Protein AF-0000000070120486 (afdb_homodimer)

Organism: Pyricularia oryzae (strain 70-15 / ATCC MYA-4617 / FGSC 8958) (NCBI:txid242507)

Nearest PDB structures (foldseek):
  3ogl-assembly1_B  TM=4.527E-01  e=4.508E-07  Arabidopsis thaliana
  4i6j-assembly1_B  TM=4.337E-01  e=2.918E-04  Homo sapiens
  3ogl-assembly1_B  TM=4.692E-01  e=2.484E-07  Arabidopsis thaliana

Solvent-accessible surface area (backbone atoms only — not comparable to full-atom values): 47183 Å² total; per-residue (Å²): 125,86,50,80,81,71,50,56,54,69,54,51,43,55,53,43,62,71,27,33,60,66,50,35,52,49,52,39,72,72,32,70,66,52,28,63,57,37,37,60,66,46,39,49,69,57,36,24,50,44,42,26,25,75,35,67,70,25,44,48,51,47,33,55,41,22,68,32,89,66,56,13,61,39,29,31,34,42,30,40,32,50,53,38,65,72,70,74,51,57,69,72,31,89,40,68,68,17,20,33,44,42,34,48,50,36,26,40,32,52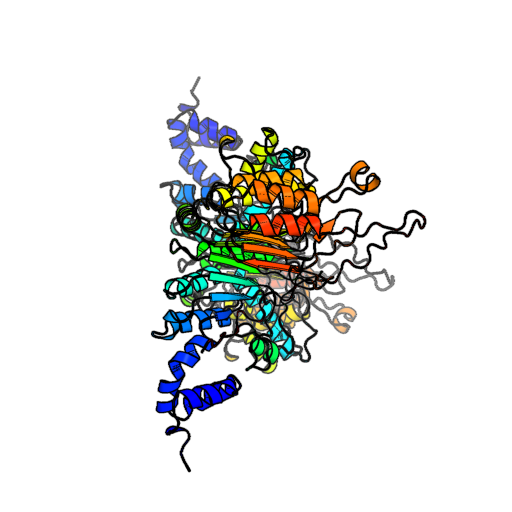,30,35,47,38,47,20,50,51,41,54,48,50,31,57,21,51,72,38,25,82,47,46,43,34,43,33,37,30,37,73,62,45,63,49,40,68,42,58,83,12,59,46,59,32,47,58,46,66,58,46,20,67,61,18,67,45,75,65,38,37,63,72,50,99,78,29,55,72,50,52,45,45,56,16,41,52,47,32,30,50,57,69,39,51,42,68,74,33,41,20,42,36,41,53,66,75,57,58,86,50,30,32,34,33,26,32,34,48,76,53,80,90,59,31,67,61,40,48,46,17,34,38,41,15,35,36,41,32,43,34,30,26,45,30,68,57,44,35,74,69,58,92,56,48,50,57,86,36,68,68,25,37,58,51,47,50,64,31,32,48,49,44,47,48,36,41,24,51,47,24,28,33,44,31,45,27,47,59,34,59,39,62,64,52,51,39,27,50,50,50,36,57,23,37,64,66,88,76,42,87,62,33,47,67,36,61,29,32,27,45,33,41,26,41,42,63,40,40,64,68,54,53,51,43,36,53,48,66,32,28,90,49,26,28,30,38,31,45,30,51,24,32,38,53,64,53,71,65,43,60,74,67,64,58,58,60,66,20,54,46,31,42,50,47,29,68,55,35,80,53,32,28,33,43,35,41,27,49,40,27,35,60,100,28,82,48,37,40,37,44,35,91,85,67,50,70,69,37,66,52,41,76,48,78,48,88,53,38,40,61,49,28,40,52,42,18,69,49,40,45,72,51,72,76,70,86,78,70,81,69,75,79,71,74,65,81,68,66,77,71,68,68,67,82,56,74,50,60,64,80,41,78,79,72,75,124,125,86,49,78,82,72,50,56,53,69,53,52,44,55,54,44,61,71,27,32,59,66,52,34,53,50,51,39,70,72,34,69,66,52,28,62,57,37,36,59,64,46,39,48,70,56,36,24,50,44,42,26,25,75,36,68,71,25,42,47,50,47,34,53,40,23,68,32,88,66,55,12,61,38,29,29,35,42,30,40,29,51,52,37,64,72,68,75,52,58,69,71,31,88,40,68,67,17,20,33,46,43,36,48,50,36,25,40,32,51,30,36,47,38,47,21,52,50,38,54,49,50,30,58,21,51,73,37,24,81,46,46,44,33,42,34,38,28,38,70,62,44,61,53,42,67,43,59,80,14,58,46,58,31,46,58,46,67,58,47,20,68,60,17,68,46,75,64,39,38,64,76,49,97,79,28,52,74,50,53,46,46,57,16,40,51,47,33,29,48,57,70,39,51,42,68,74,32,42,20,44,36,41,54,65,74,53,55,88,51,29,33,36,34,27,32,33,47,77,53,80,89,59,31,68,61,39,47,48,17,34,38,42,15,35,36,43,31,45,34,29,28,46,30,69,56,44,36,74,67,58,90,55,48,50,57,84,37,68,70,24,37,58,51,46,49,63,32,31,48,50,45,47,48,36,39,25,50,48,23,28,34,43,33,45,28,46,57,33,59,39,61,65,51,52,39,27,49,50,50,36,56,21,36,65,64,86,76,42,86,60,34,46,66,35,63,28,31,28,45,34,41,26,42,43,65,41,41,63,68,54,53,50,43,35,54,49,65,31,28,91,49,27,27,29,37,33,44,30,52,25,32,36,54,62,52,71,64,42,58,74,67,62,60,58,60,64,20,53,46,30,40,51,47,30,67,55,35,79,54,32,30,33,42,36,42,27,49,41,29,32,56,100,30,82,45,38,44,37,45,35,86,87,68,52,74,66,39,65,51,42,76,48,77,48,87,54,38,41,61,49,28,41,51,42,18,69,49,41,44,72,52,74,78,69,85,80,72,81,69,75,79,72,74,65,82,65,68,76,69,67,68,68,82,57,72,54,56,66,81,44,76,79,72,75,123

pLDDT: mean 82.17, std 19.28, range [18.78, 98.88]

InterPro domains:
  IPR001810 F-box domain [PF00646] (4-37)
  IPR001810 F-box domain [PS50181] (1-50)
  IPR036047 F-box-like domain superfamily [SSF81383] (4-59)

Radius of gyration: 32.76 Å; Cα contacts (8 Å, |Δi|>4): 1866; chains: 2; bounding box: 106×97×81 Å

Structure (mmCIF, N/CA/C/O backbone):
data_AF-0000000070120486-model_v1
#
loop_
_entity.id
_entity.type
_entity.pdbx_description
1 polymer 'F-box domain-containing protein'
#
loop_
_atom_site.group_PDB
_atom_site.id
_atom_site.type_symbol
_atom_site.label_atom_id
_atom_site.label_alt_id
_atom_site.label_comp_id
_atom_site.label_asym_id
_atom_site.label_entity_id
_atom_site.label_seq_id
_atom_site.pdbx_PDB_ins_code
_atom_site.Cartn_x
_atom_site.Cartn_y
_atom_site.Cartn_z
_atom_site.occupancy
_atom_site.B_iso_or_equiv
_atom_site.auth_seq_id
_atom_site.auth_comp_id
_atom_site.auth_asym_id
_atom_site.auth_atom_id
_atom_site.pdbx_PDB_model_num
ATOM 1 N N . MET A 1 1 ? -54.094 -28.672 0.858 1 37.44 1 MET A N 1
ATOM 2 C CA . MET A 1 1 ? -52.906 -28.328 0.06 1 37.44 1 MET A CA 1
ATOM 3 C C . MET A 1 1 ? -51.625 -28.484 0.879 1 37.44 1 MET A C 1
ATOM 5 O O . MET A 1 1 ? -51.562 -28 2.01 1 37.44 1 MET A O 1
ATOM 9 N N . PRO A 1 2 ? -50.812 -29.438 0.559 1 46.94 2 PRO A N 1
ATOM 10 C CA . PRO A 1 2 ? -49.625 -29.594 1.409 1 46.94 2 PRO A CA 1
ATOM 11 C C . PRO A 1 2 ? -48.875 -28.281 1.58 1 46.94 2 PRO A C 1
ATOM 13 O O . PRO A 1 2 ? -48.781 -27.484 0.651 1 46.94 2 PRO A O 1
ATOM 16 N N . LYS A 1 3 ? -48.812 -27.859 2.756 1 56.09 3 LYS A N 1
ATOM 17 C CA . LYS A 1 3 ? -48 -26.672 3.074 1 56.09 3 LYS A CA 1
ATOM 18 C C . LYS A 1 3 ? -46.531 -26.906 2.754 1 56.09 3 LYS A C 1
ATOM 20 O O . LYS A 1 3 ? -46.062 -28.031 2.797 1 56.09 3 LYS A O 1
ATOM 25 N N . LEU A 1 4 ? -45.969 -25.953 2.135 1 61.72 4 LEU A N 1
ATOM 26 C CA . LEU A 1 4 ? -44.562 -26 1.794 1 61.72 4 LEU A CA 1
ATOM 27 C C . LEU A 1 4 ? -43.75 -26.609 2.924 1 61.72 4 LEU A C 1
ATOM 29 O O . LEU A 1 4 ? -42.75 -27.328 2.676 1 61.72 4 LEU A O 1
ATOM 33 N N . SER A 1 5 ? -44.25 -26.484 4.098 1 59.69 5 SER A N 1
ATOM 34 C CA . SER A 1 5 ? -43.562 -26.969 5.297 1 59.69 5 SER A CA 1
ATOM 35 C C . SER A 1 5 ? -43.594 -28.484 5.391 1 59.69 5 SER A C 1
ATOM 37 O O . SER A 1 5 ? -42.75 -29.094 6.066 1 59.69 5 SER A O 1
ATOM 39 N N . ASP A 1 6 ? -44.469 -29 4.664 1 60.34 6 ASP A N 1
ATOM 40 C CA . ASP A 1 6 ? -44.625 -30.453 4.773 1 60.34 6 ASP A CA 1
ATOM 41 C C . ASP A 1 6 ? -43.938 -31.172 3.635 1 60.34 6 ASP A C 1
ATOM 43 O O . ASP A 1 6 ? -44 -32.406 3.535 1 60.34 6 ASP A O 1
ATOM 47 N N . MET A 1 7 ? -43.344 -30.453 2.811 1 60.62 7 MET A N 1
ATOM 48 C CA . MET A 1 7 ? -42.719 -31.047 1.638 1 60.62 7 MET A CA 1
ATOM 49 C C . MET A 1 7 ? -41.375 -31.641 2 1 60.62 7 MET A C 1
ATOM 51 O O . MET A 1 7 ? -40.688 -31.156 2.9 1 60.62 7 MET A O 1
ATOM 55 N N . PRO A 1 8 ? -41.062 -32.812 1.312 1 62.22 8 PRO A N 1
ATOM 56 C CA . PRO A 1 8 ? -39.719 -33.406 1.514 1 62.22 8 PRO A CA 1
ATOM 57 C C . PRO A 1 8 ? -38.594 -32.406 1.247 1 62.22 8 PRO A C 1
ATOM 59 O O . PRO A 1 8 ? -38.719 -31.531 0.402 1 62.22 8 PRO A O 1
ATOM 62 N N . ILE A 1 9 ? -37.531 -32.531 2.068 1 62.56 9 ILE A N 1
ATOM 63 C CA . ILE A 1 9 ? -36.344 -31.672 2.033 1 62.56 9 ILE A CA 1
ATOM 64 C C . ILE A 1 9 ? -35.812 -31.578 0.604 1 62.56 9 ILE A C 1
ATOM 66 O O . ILE A 1 9 ? -35.375 -30.516 0.173 1 62.56 9 ILE A O 1
ATOM 70 N N . GLU A 1 10 ? -35.969 -32.719 -0.053 1 60.75 10 GLU A N 1
ATOM 71 C CA . GLU A 1 10 ? -35.469 -32.75 -1.425 1 60.75 10 GLU A CA 1
ATOM 72 C C . GLU A 1 10 ? -36.219 -31.781 -2.32 1 60.75 10 GLU A C 1
ATOM 74 O O . GLU A 1 10 ? -35.625 -31.125 -3.182 1 60.75 10 GLU A O 1
ATOM 79 N N . ILE A 1 11 ? -37.406 -31.734 -2.148 1 60.31 11 ILE A N 1
ATOM 80 C CA . ILE A 1 11 ? -38.25 -30.844 -2.943 1 60.31 11 ILE A CA 1
ATOM 81 C C . ILE A 1 11 ? -38.031 -29.391 -2.514 1 60.31 11 ILE A C 1
ATOM 83 O O . ILE A 1 11 ? -37.938 -28.5 -3.354 1 60.31 11 ILE A O 1
ATOM 87 N N . LEU A 1 12 ? -37.906 -29.234 -1.288 1 60.84 12 LEU A N 1
ATOM 88 C CA . LEU A 1 12 ? -37.594 -27.906 -0.789 1 60.84 12 LEU A CA 1
ATOM 89 C C . LEU A 1 12 ? -36.281 -27.375 -1.346 1 60.84 12 LEU A C 1
ATOM 91 O O . LEU A 1 12 ? -36.188 -26.203 -1.713 1 60.84 12 LEU A O 1
ATOM 95 N N . CYS A 1 13 ? -35.406 -28.312 -1.391 1 61.44 13 CYS A N 1
ATOM 96 C CA . CYS A 1 13 ? -34.125 -27.969 -1.966 1 61.44 13 CYS A CA 1
ATOM 97 C C . CYS A 1 13 ? -34.25 -27.625 -3.441 1 61.44 13 CYS A C 1
ATOM 99 O O . CYS A 1 13 ? -33.625 -26.688 -3.92 1 61.44 13 CYS A O 1
ATOM 101 N N . GLN A 1 14 ? -35.094 -28.328 -4.055 1 60.78 14 GLN A N 1
ATOM 102 C CA . GLN A 1 14 ? -35.344 -28.062 -5.469 1 60.78 14 GLN A CA 1
ATOM 103 C C . GLN A 1 14 ? -36 -26.703 -5.672 1 60.78 14 GLN A C 1
ATOM 105 O O . GLN A 1 14 ? -35.656 -25.969 -6.605 1 60.78 14 GLN A O 1
ATOM 110 N N . ILE A 1 15 ? -36.875 -26.391 -4.879 1 59.66 15 ILE A N 1
ATOM 111 C CA . ILE A 1 15 ? -37.531 -25.109 -4.934 1 59.66 15 ILE A CA 1
ATOM 112 C C . ILE A 1 15 ? -36.531 -23.984 -4.609 1 59.66 15 ILE A C 1
ATOM 114 O O . ILE A 1 15 ? -36.531 -22.953 -5.277 1 59.66 15 ILE A O 1
ATOM 118 N N . SER A 1 16 ? -35.719 -24.281 -3.711 1 61.97 16 SER A N 1
ATOM 119 C CA . SER A 1 16 ? -34.781 -23.281 -3.256 1 61.97 16 SER A CA 1
ATOM 120 C C . SER A 1 16 ? -33.75 -22.953 -4.336 1 61.97 16 SER A C 1
ATOM 122 O O . SER A 1 16 ? -33.281 -21.828 -4.426 1 61.97 16 SER A O 1
ATOM 124 N N . ARG A 1 17 ? -33.562 -23.922 -5.168 1 61.75 17 ARG A N 1
ATOM 125 C CA . ARG A 1 17 ? -32.562 -23.75 -6.234 1 61.75 17 ARG A CA 1
ATOM 126 C C . ARG A 1 17 ? -33.062 -22.75 -7.27 1 61.75 17 ARG A C 1
ATOM 128 O O . ARG A 1 17 ? -32.25 -22.125 -7.969 1 61.75 17 ARG A O 1
ATOM 135 N N . GLN A 1 18 ? -34.344 -22.594 -7.203 1 58.94 18 GLN A N 1
ATOM 136 C CA . GLN A 1 18 ? -34.906 -21.703 -8.203 1 58.94 18 GLN A CA 1
ATOM 137 C C . GLN A 1 18 ? -35.062 -20.281 -7.652 1 58.94 18 GLN A C 1
ATOM 139 O O . GLN A 1 18 ? -35.438 -19.359 -8.383 1 58.94 18 GLN A O 1
ATOM 144 N N . LEU A 1 19 ? -34.75 -20.203 -6.441 1 59.53 19 LEU A N 1
ATOM 145 C CA . LEU A 1 19 ? -34.938 -18.906 -5.805 1 59.53 19 LEU A CA 1
ATOM 146 C C . LEU A 1 19 ? -33.656 -18.078 -5.871 1 59.53 19 LEU A C 1
ATOM 148 O O . LEU A 1 19 ? -32.562 -18.625 -5.844 1 59.53 19 LEU A O 1
ATOM 152 N N . SER A 1 20 ? -33.906 -16.797 -6.219 1 61.81 20 SER A N 1
ATOM 153 C CA . SER A 1 20 ? -32.781 -15.875 -6.047 1 61.81 20 SER A CA 1
ATOM 154 C C . SER A 1 20 ? -32.25 -15.914 -4.617 1 61.81 20 SER A C 1
ATOM 156 O O . SER A 1 20 ? -32.938 -16.406 -3.711 1 61.81 20 SER A O 1
ATOM 158 N N . THR A 1 21 ? -31.062 -15.531 -4.473 1 63.44 21 THR A N 1
ATOM 159 C CA . THR A 1 21 ? -30.469 -15.516 -3.143 1 63.44 21 THR A CA 1
ATOM 160 C C . THR A 1 21 ? -31.344 -14.742 -2.166 1 63.44 21 THR A C 1
ATOM 162 O O . THR A 1 21 ? -31.531 -15.164 -1.023 1 63.44 21 THR A O 1
ATOM 165 N N . THR A 1 22 ? -31.891 -13.742 -2.678 1 63.69 22 THR A N 1
ATOM 166 C CA . THR A 1 22 ? -32.75 -12.93 -1.825 1 63.69 22 THR A CA 1
ATOM 167 C C . THR A 1 22 ? -34 -13.695 -1.442 1 63.69 22 THR A C 1
ATOM 169 O O . THR A 1 22 ? -34.406 -13.695 -0.278 1 63.69 22 THR A O 1
ATOM 172 N N . ASP A 1 23 ? -34.531 -14.32 -2.418 1 63.47 23 ASP A N 1
ATOM 173 C CA . ASP A 1 23 ? -35.781 -15.039 -2.18 1 63.47 23 ASP A CA 1
ATOM 174 C C . ASP A 1 23 ? -35.562 -16.25 -1.283 1 63.47 23 ASP A C 1
ATOM 176 O O . ASP A 1 23 ? -36.406 -16.594 -0.451 1 63.47 23 ASP A O 1
ATOM 180 N N . LEU A 1 24 ? -34.406 -16.781 -1.568 1 63.72 24 LEU A N 1
ATOM 181 C CA . LEU A 1 24 ? -34.062 -17.922 -0.723 1 63.72 24 LEU A CA 1
ATOM 182 C C . LEU A 1 24 ? -33.844 -17.469 0.724 1 63.72 24 LEU A C 1
ATOM 184 O O . LEU A 1 24 ? -34.312 -18.156 1.65 1 63.72 24 LEU A O 1
ATOM 188 N N . GLY A 1 25 ? -33.219 -16.391 0.907 1 64.94 25 GLY A N 1
ATOM 189 C CA . GLY A 1 25 ? -33.062 -15.836 2.242 1 64.94 25 GLY A CA 1
ATOM 190 C C . GLY A 1 25 ? -34.406 -15.578 2.918 1 64.94 25 GLY A C 1
ATOM 191 O O . GLY A 1 25 ? -34.594 -15.914 4.09 1 64.94 25 GLY A O 1
ATOM 192 N N . ASN A 1 26 ? -35.281 -15.102 2.146 1 66.5 26 ASN A N 1
ATOM 193 C CA . ASN A 1 26 ? -36.625 -14.82 2.66 1 66.5 26 ASN A CA 1
ATOM 194 C C . ASN A 1 26 ? -37.375 -16.109 3.014 1 66.5 26 ASN A C 1
ATOM 196 O O . ASN A 1 26 ? -38.094 -16.172 4.02 1 66.5 26 ASN A O 1
ATOM 200 N N . LEU A 1 27 ? -37.188 -17 2.166 1 63.81 27 LEU A N 1
ATOM 201 C CA . LEU A 1 27 ? -37.844 -18.281 2.4 1 63.81 27 LEU A CA 1
ATOM 202 C C . LEU A 1 27 ? -37.375 -18.906 3.703 1 63.81 27 LEU A C 1
ATOM 204 O O . LEU A 1 27 ? -38.156 -19.453 4.473 1 63.81 27 LEU A O 1
ATOM 208 N N . ARG A 1 28 ? -36.094 -18.812 3.836 1 68.62 28 ARG A N 1
ATOM 209 C CA . ARG A 1 28 ? -35.5 -19.375 5.035 1 68.62 28 ARG A CA 1
ATOM 210 C C . ARG A 1 28 ? -36 -18.688 6.293 1 68.62 28 ARG A C 1
ATOM 212 O O . ARG A 1 28 ? -36.188 -19.328 7.336 1 68.62 28 ARG A O 1
ATOM 219 N N . LEU A 1 29 ? -36.312 -17.391 6.16 1 64 29 LEU A N 1
ATOM 220 C CA . LEU A 1 29 ? -36.781 -16.594 7.297 1 64 29 LEU A CA 1
ATOM 221 C C . LEU A 1 29 ? -38.25 -16.875 7.594 1 64 29 LEU A C 1
ATOM 223 O O . LEU A 1 29 ? -38.75 -16.531 8.672 1 64 29 LEU A O 1
ATOM 227 N N . THR A 1 30 ? -39 -17.484 6.727 1 63.22 30 THR A N 1
ATOM 228 C CA . THR A 1 30 ? -40.438 -17.625 6.875 1 63.22 30 THR A CA 1
ATOM 229 C C . THR A 1 30 ? -40.75 -18.797 7.801 1 63.22 30 THR A C 1
ATOM 231 O O . THR A 1 30 ? -41.812 -18.797 8.453 1 63.22 30 THR A O 1
ATOM 234 N N . ASN A 1 31 ? -39.938 -19.875 7.805 1 65.38 31 ASN A N 1
ATOM 235 C CA . ASN A 1 31 ? -40.281 -21.078 8.555 1 65.38 31 ASN A CA 1
ATOM 236 C C . ASN A 1 31 ? -39.062 -21.781 9.086 1 65.38 31 ASN A C 1
ATOM 238 O O . ASN A 1 31 ? -38.188 -22.172 8.305 1 65.38 31 ASN A O 1
ATOM 242 N N . LYS A 1 32 ? -38.906 -21.922 10.359 1 66.19 32 LYS A N 1
ATOM 243 C CA . LYS A 1 32 ? -37.781 -22.531 11.047 1 66.19 32 LYS A CA 1
ATOM 244 C C . LYS A 1 32 ? -37.531 -23.953 10.547 1 66.19 32 LYS A C 1
ATOM 246 O O . LYS A 1 32 ? -36.375 -24.406 10.484 1 66.19 32 LYS A O 1
ATOM 251 N N . ARG A 1 33 ? -38.625 -24.578 10.227 1 61.78 33 ARG A N 1
ATOM 252 C CA . ARG A 1 33 ? -38.469 -25.953 9.75 1 61.78 33 ARG A CA 1
ATOM 253 C C . ARG A 1 33 ? -37.781 -25.984 8.383 1 61.78 33 ARG A C 1
ATOM 255 O O . ARG A 1 33 ? -36.938 -26.844 8.141 1 61.78 33 ARG A O 1
ATOM 262 N N . TYR A 1 34 ? -38.156 -25.125 7.602 1 62.41 34 TYR A N 1
ATOM 263 C CA . TYR A 1 34 ? -37.531 -25.016 6.293 1 62.41 34 TYR A CA 1
ATOM 264 C C . TYR A 1 34 ? -36.062 -24.641 6.426 1 62.41 34 TYR A C 1
ATOM 266 O O . TYR A 1 34 ? -35.219 -25.219 5.758 1 62.41 34 TYR A O 1
ATOM 274 N N . GLU A 1 35 ? -35.906 -23.75 7.27 1 64.81 35 GLU A N 1
ATOM 275 C CA . GLU A 1 35 ? -34.531 -23.312 7.5 1 64.81 35 GLU A CA 1
ATOM 276 C C . GLU A 1 35 ? -33.656 -24.484 7.926 1 64.81 35 GLU A C 1
ATOM 278 O O . GLU A 1 35 ? -32.562 -24.672 7.391 1 64.81 35 GLU A O 1
ATOM 283 N N . ALA A 1 36 ? -34.25 -25.25 8.758 1 66.19 36 ALA A N 1
ATOM 284 C CA . ALA A 1 36 ? -33.469 -26.375 9.273 1 66.19 36 ALA A CA 1
ATOM 285 C C . ALA A 1 36 ? -33.219 -27.406 8.188 1 66.19 36 ALA A C 1
ATOM 287 O O . ALA A 1 36 ? -32.125 -28.016 8.133 1 66.19 36 ALA A O 1
ATOM 288 N N . ALA A 1 37 ? -34.219 -27.594 7.363 1 63.19 37 ALA A N 1
ATOM 289 C CA . ALA A 1 37 ? -34.156 -28.656 6.355 1 63.19 37 ALA A CA 1
ATOM 290 C C . ALA A 1 37 ? -33.188 -28.266 5.219 1 63.19 37 ALA A C 1
ATOM 292 O O . ALA A 1 37 ? -32.469 -29.109 4.684 1 63.19 37 ALA A O 1
ATOM 293 N N . ILE A 1 38 ? -33.188 -27.047 4.906 1 63.44 38 ILE A N 1
ATOM 294 C CA . ILE A 1 38 ? -32.438 -26.672 3.707 1 63.44 38 ILE A CA 1
ATOM 295 C C . ILE A 1 38 ? -31.172 -25.922 4.098 1 63.44 38 ILE A C 1
ATOM 297 O O . ILE A 1 38 ? -30.391 -25.531 3.232 1 63.44 38 ILE A O 1
ATOM 301 N N . PHE A 1 39 ? -30.969 -26 5.367 1 68.69 39 PHE A N 1
ATOM 302 C CA . PHE A 1 39 ? -29.859 -25.172 5.848 1 68.69 39 PHE A CA 1
ATOM 303 C C . PHE A 1 39 ? -28.531 -25.719 5.355 1 68.69 39 PHE A C 1
ATOM 305 O O . PHE A 1 39 ? -27.703 -24.984 4.812 1 68.69 39 PHE A O 1
ATOM 312 N N . LYS A 1 40 ? -28.438 -26.969 5.469 1 70.31 40 LYS A N 1
ATOM 313 C CA . LYS A 1 40 ? -27.141 -27.562 5.148 1 70.31 40 LYS A CA 1
ATOM 314 C C . LYS A 1 40 ? -26.859 -27.484 3.652 1 70.31 40 LYS A C 1
ATOM 316 O O . LYS A 1 40 ? -25.781 -27.031 3.25 1 70.31 40 LYS A O 1
ATOM 321 N N . PRO A 1 41 ? -27.844 -27.922 2.863 1 67 41 PRO A N 1
ATOM 322 C CA . PRO A 1 41 ? -27.578 -27.766 1.431 1 67 41 PRO A CA 1
ATOM 323 C C . PRO A 1 41 ? -27.406 -26.312 1.014 1 67 41 PRO A C 1
ATOM 325 O O . PRO A 1 41 ? -26.578 -26.016 0.138 1 67 41 PRO A O 1
ATOM 328 N N . PHE A 1 42 ? -28.094 -25.547 1.711 1 66.31 42 PHE A N 1
ATOM 329 C CA . PHE A 1 42 ? -27.969 -24.125 1.449 1 66.31 42 PHE A CA 1
ATOM 330 C C . PHE A 1 42 ? -26.578 -23.625 1.83 1 66.31 42 PHE A C 1
ATOM 332 O O . PHE A 1 42 ? -25.953 -22.875 1.076 1 66.31 42 PHE A O 1
ATOM 339 N N . MET A 1 43 ? -26.203 -24.078 2.865 1 69.25 43 MET A N 1
ATOM 340 C CA . MET A 1 43 ? -24.906 -23.641 3.373 1 69.25 43 MET A CA 1
ATOM 341 C C . MET A 1 43 ? -23.781 -24.094 2.449 1 69.25 43 MET A C 1
ATOM 343 O O . MET A 1 43 ? -22.891 -23.312 2.139 1 69.25 43 MET A O 1
ATOM 347 N N . ARG A 1 44 ? -23.953 -25.25 1.994 1 69.31 44 ARG A N 1
ATOM 348 C CA . ARG A 1 44 ? -22.922 -25.797 1.13 1 69.31 44 ARG A CA 1
ATOM 349 C C . ARG A 1 44 ? -22.891 -25.078 -0.218 1 69.31 44 ARG A C 1
ATOM 351 O O . ARG A 1 44 ? -21.828 -24.781 -0.747 1 69.31 44 ARG A O 1
ATOM 358 N N . GLU A 1 45 ? -24.031 -24.797 -0.604 1 68.5 45 GLU A N 1
ATOM 359 C CA . GLU A 1 45 ? -24.141 -24.172 -1.915 1 68.5 45 GLU A CA 1
ATOM 360 C C . GLU A 1 45 ? -23.656 -22.719 -1.872 1 68.5 45 GLU A C 1
ATOM 362 O O . GLU A 1 45 ? -22.969 -22.266 -2.789 1 68.5 45 GLU A O 1
ATOM 367 N N . PHE A 1 46 ? -23.844 -22.172 -0.677 1 68.44 46 PHE A N 1
ATOM 368 C CA . PHE A 1 46 ? -23.641 -20.734 -0.696 1 68.44 46 PHE A CA 1
ATOM 369 C C . PHE A 1 46 ? -22.375 -20.344 0.053 1 68.44 46 PHE A C 1
ATOM 371 O O . PHE A 1 46 ? -21.812 -19.266 -0.174 1 68.44 46 PHE A O 1
ATOM 378 N N . PHE A 1 47 ? -21.938 -21.328 0.802 1 77 47 PHE A N 1
ATOM 379 C CA . PHE A 1 47 ? -20.859 -20.828 1.664 1 77 47 PHE A CA 1
ATOM 380 C C . PHE A 1 47 ? -19.594 -21.641 1.448 1 77 47 PHE A C 1
ATOM 382 O O . PHE A 1 47 ? -18.516 -21.266 1.943 1 77 47 PHE A O 1
ATOM 389 N N . SER A 1 48 ? -19.672 -22.672 0.65 1 84.5 48 SER A N 1
ATOM 390 C CA . SER A 1 48 ? -18.438 -23.422 0.4 1 84.5 48 SER A CA 1
ATOM 391 C C . SER A 1 48 ? -17.406 -22.562 -0.33 1 84.5 48 SER A C 1
ATOM 393 O O . SER A 1 48 ? -16.203 -22.703 -0.114 1 84.5 48 SER A O 1
ATOM 395 N N . LYS A 1 49 ? -17.938 -21.719 -1.146 1 88.5 49 LYS A N 1
ATOM 396 C CA . LYS A 1 49 ? -17.141 -20.75 -1.895 1 88.5 49 LYS A CA 1
ATOM 397 C C . LYS A 1 49 ? -17.734 -19.359 -1.81 1 88.5 49 LYS A C 1
ATOM 399 O O . LYS A 1 49 ? -18.938 -19.172 -2.055 1 88.5 49 LYS A O 1
ATOM 404 N N . LYS A 1 50 ? -17 -18.453 -1.354 1 90.31 50 LYS A N 1
ATOM 405 C CA . LYS A 1 50 ? -17.5 -17.078 -1.23 1 90.31 50 LYS A CA 1
ATOM 406 C C . LYS A 1 50 ? -16.422 -16.062 -1.634 1 90.31 50 LYS A C 1
ATOM 408 O O . LYS A 1 50 ? -15.242 -16.281 -1.369 1 90.31 50 LYS A O 1
ATOM 413 N N . GLN A 1 51 ? -16.922 -15.023 -2.273 1 93.81 51 GLN A N 1
ATOM 414 C CA . GLN A 1 51 ? -16.016 -13.992 -2.756 1 93.81 51 GLN A CA 1
ATOM 415 C C . GLN A 1 51 ? -16.156 -12.711 -1.949 1 93.81 51 GLN A C 1
ATOM 417 O O . GLN A 1 51 ? -17.266 -12.234 -1.723 1 93.81 51 GLN A O 1
ATOM 422 N N . PHE A 1 52 ? -15.031 -12.227 -1.488 1 96.56 52 PHE A N 1
ATOM 423 C CA . PHE A 1 52 ? -14.938 -10.969 -0.762 1 96.56 52 PHE A CA 1
ATOM 424 C C . PHE A 1 52 ? -13.953 -10.023 -1.444 1 96.56 52 PHE A C 1
ATOM 426 O O . PHE A 1 52 ? -13.156 -10.445 -2.277 1 96.56 52 PHE A O 1
ATOM 433 N N . MET A 1 53 ? -14.125 -8.758 -1.214 1 96.69 53 MET A N 1
ATOM 434 C CA . MET A 1 53 ? -13.164 -7.781 -1.713 1 96.69 53 MET A CA 1
ATOM 435 C C . MET A 1 53 ? -12.359 -7.172 -0.566 1 96.69 53 MET A C 1
ATOM 437 O O . MET A 1 53 ? -12.734 -7.312 0.6 1 96.69 53 MET A O 1
ATOM 441 N N . LEU A 1 54 ? -11.25 -6.516 -0.848 1 96.44 54 LEU A N 1
ATOM 442 C CA . LEU A 1 54 ? -10.344 -5.961 0.152 1 96.44 54 LEU A CA 1
ATOM 443 C C . LEU A 1 54 ? -10.805 -4.574 0.591 1 96.44 54 LEU A C 1
ATOM 445 O O . LEU A 1 54 ? -10.094 -3.586 0.378 1 96.44 54 LEU A O 1
ATOM 449 N N . THR A 1 55 ? -11.891 -4.574 1.21 1 96.94 55 THR A N 1
ATOM 450 C CA . THR A 1 55 ? -12.445 -3.418 1.908 1 96.94 55 THR A CA 1
ATOM 451 C C . THR A 1 55 ? -12.883 -3.797 3.318 1 96.94 55 THR A C 1
ATOM 453 O O . THR A 1 55 ? -13.148 -4.965 3.598 1 96.94 55 THR A O 1
ATOM 456 N N . GLU A 1 56 ? -12.977 -2.867 4.145 1 97 56 GLU A N 1
ATOM 457 C CA . GLU A 1 56 ? -13.25 -3.148 5.551 1 97 56 GLU A CA 1
ATOM 458 C C . GLU A 1 56 ? -14.641 -3.754 5.734 1 97 56 GLU A C 1
ATOM 460 O O . GLU A 1 56 ? -14.789 -4.773 6.41 1 97 56 GLU A O 1
ATOM 465 N N . PRO A 1 57 ? -15.711 -3.203 5.098 1 95.69 57 PRO A N 1
ATOM 466 C CA . PRO A 1 57 ? -17.016 -3.83 5.285 1 95.69 57 PRO A CA 1
ATOM 467 C C . PRO A 1 57 ? -17.062 -5.266 4.766 1 95.69 57 PRO A C 1
ATOM 469 O O . PRO A 1 57 ? -17.688 -6.129 5.387 1 95.69 57 PRO A O 1
ATOM 472 N N . SER A 1 58 ? -16.438 -5.504 3.668 1 96.56 58 SER A N 1
ATOM 473 C CA . SER A 1 58 ? -16.422 -6.844 3.09 1 96.56 58 SER A CA 1
ATOM 474 C C . SER A 1 58 ? -15.711 -7.832 4.004 1 96.56 58 SER A C 1
ATOM 476 O O . SER A 1 58 ? -16.219 -8.914 4.281 1 96.56 58 SER A O 1
ATOM 478 N N . LEU A 1 59 ? -14.547 -7.465 4.531 1 98.19 59 LEU A N 1
ATOM 479 C CA . LEU A 1 59 ? -13.797 -8.375 5.395 1 98.19 59 LEU A CA 1
ATOM 480 C C . LEU A 1 59 ? -14.445 -8.484 6.766 1 98.19 59 LEU A C 1
ATOM 482 O O . LEU A 1 59 ? -14.305 -9.5 7.445 1 98.19 59 LEU A O 1
ATOM 486 N N . ARG A 1 60 ? -15.172 -7.41 7.184 1 96.56 60 ARG A N 1
ATOM 487 C CA . ARG A 1 60 ? -15.953 -7.527 8.406 1 96.56 60 ARG A CA 1
ATOM 488 C C . ARG A 1 60 ? -17.016 -8.617 8.281 1 96.56 60 ARG A C 1
ATOM 490 O O . ARG A 1 60 ? -17.219 -9.398 9.211 1 96.56 60 ARG A O 1
ATOM 497 N N . ALA A 1 61 ? -17.609 -8.617 7.148 1 95.31 61 ALA A N 1
ATOM 498 C CA . ALA A 1 61 ? -18.594 -9.68 6.895 1 95.31 61 ALA A CA 1
ATOM 499 C C . ALA A 1 61 ? -17.922 -11.055 6.938 1 95.31 61 ALA A C 1
ATOM 501 O O . ALA A 1 61 ? -18.5 -12.008 7.473 1 95.31 61 ALA A O 1
ATOM 502 N N . LEU A 1 62 ? -16.781 -11.164 6.363 1 96.25 62 LEU A N 1
ATOM 503 C CA . LEU A 1 62 ? -16.047 -12.422 6.395 1 96.25 62 LEU A CA 1
ATOM 504 C C . LEU A 1 62 ? -15.734 -12.836 7.828 1 96.25 62 LEU A C 1
ATOM 506 O O . LEU A 1 62 ? -15.875 -14 8.195 1 96.25 62 LEU A O 1
ATOM 510 N N . ILE A 1 63 ? -15.273 -11.883 8.672 1 97.31 63 ILE A N 1
ATOM 511 C CA . ILE A 1 63 ? -14.984 -12.164 10.07 1 97.31 63 ILE A CA 1
ATOM 512 C C . ILE A 1 63 ? -16.25 -12.656 10.773 1 97.31 63 ILE A C 1
ATOM 514 O O . ILE A 1 63 ? -16.219 -13.633 11.523 1 97.31 63 ILE A O 1
ATOM 518 N N . ASP A 1 64 ? -17.359 -11.984 10.508 1 93.31 64 ASP A N 1
ATOM 519 C CA . ASP A 1 64 ? -18.625 -12.383 11.125 1 93.31 64 ASP A CA 1
ATOM 520 C C . ASP A 1 64 ? -19 -13.812 10.75 1 93.31 64 ASP A C 1
ATOM 522 O O . ASP A 1 64 ? -19.438 -14.594 11.602 1 93.31 64 ASP A O 1
ATOM 526 N N . ILE A 1 65 ? -18.812 -14.133 9.531 1 92.19 65 ILE A N 1
ATOM 527 C CA . ILE A 1 65 ? -19.078 -15.492 9.062 1 92.19 65 ILE A CA 1
ATOM 528 C C . ILE A 1 65 ? -18.109 -16.469 9.742 1 92.19 65 ILE A C 1
ATOM 530 O O . ILE A 1 65 ? -18.531 -17.547 10.188 1 92.19 65 ILE A O 1
ATOM 534 N N . SER A 1 66 ? -16.859 -16.094 9.844 1 94.44 66 SER A N 1
ATOM 535 C CA . SER A 1 66 ? -15.836 -16.969 10.406 1 94.44 66 SER A CA 1
ATOM 536 C C . SER A 1 66 ? -16.078 -17.234 11.891 1 94.44 66 SER A C 1
ATOM 538 O O . SER A 1 66 ? -15.602 -18.234 12.43 1 94.44 66 SER A O 1
ATOM 540 N N . LEU A 1 67 ? -16.797 -16.344 12.547 1 94.44 67 LEU A N 1
ATOM 541 C CA . LEU A 1 67 ? -17.062 -16.484 13.969 1 94.44 67 LEU A CA 1
ATOM 542 C C . LEU A 1 67 ? -18.375 -17.234 14.203 1 94.44 67 LEU A C 1
ATOM 544 O O . LEU A 1 67 ? -18.688 -17.609 15.336 1 94.44 67 LEU A O 1
ATOM 548 N N . HIS A 1 68 ? -19.062 -17.469 13.148 1 89.56 68 HIS A N 1
ATOM 549 C CA . HIS A 1 68 ? -20.328 -18.188 13.273 1 89.56 68 HIS A CA 1
ATOM 550 C C . HIS A 1 68 ? -20.094 -19.688 13.469 1 89.56 68 HIS A C 1
ATOM 552 O O . HIS A 1 68 ? -19.312 -20.297 12.742 1 89.56 68 HIS A O 1
ATOM 558 N N . PRO A 1 69 ? -20.703 -20.234 14.414 1 87.06 69 PRO A N 1
ATOM 559 C CA . PRO A 1 69 ? -20.422 -21.609 14.797 1 87.06 69 PRO A CA 1
ATOM 560 C C . PRO A 1 69 ? -20.688 -22.609 13.672 1 87.06 69 PRO A C 1
ATOM 562 O O . PRO A 1 69 ? -20.047 -23.656 13.602 1 87.06 69 PRO A O 1
ATOM 565 N N . GLN A 1 70 ? -21.578 -22.297 12.781 1 81.69 70 GLN A N 1
ATOM 566 C CA . GLN A 1 70 ? -21.906 -23.25 11.727 1 81.69 70 GLN A CA 1
ATOM 567 C C . GLN A 1 70 ? -21.25 -22.844 10.406 1 81.69 70 GLN A C 1
ATOM 569 O O . GLN A 1 70 ? -20.703 -23.703 9.695 1 81.69 70 GLN A O 1
ATOM 574 N N . PHE A 1 71 ? -21.234 -21.609 10.102 1 84.5 71 PHE A N 1
ATOM 575 C CA . PHE A 1 71 ? -20.797 -21.141 8.797 1 84.5 71 PHE A CA 1
ATOM 576 C C . PHE A 1 71 ? -19.281 -21.266 8.68 1 84.5 71 PHE A C 1
ATOM 578 O O . PHE A 1 71 ? -18.75 -21.469 7.582 1 84.5 71 PHE A O 1
ATOM 585 N N . ALA A 1 72 ? -18.578 -21.172 9.734 1 89.19 72 ALA A N 1
ATOM 586 C CA . ALA A 1 72 ? -17.109 -21.188 9.75 1 89.19 72 ALA A CA 1
ATOM 587 C C . ALA A 1 72 ? -16.578 -22.5 9.18 1 89.19 72 ALA A C 1
ATOM 589 O O . ALA A 1 72 ? -15.516 -22.516 8.539 1 89.19 72 ALA A O 1
ATOM 590 N N . TYR A 1 73 ? -17.359 -23.547 9.297 1 90.75 73 TYR A N 1
ATOM 591 C CA . TYR A 1 73 ? -16.891 -24.875 8.914 1 90.75 73 TYR A CA 1
ATOM 592 C C . TYR A 1 73 ? -17.219 -25.172 7.457 1 90.75 73 TYR A C 1
ATOM 594 O O . TYR A 1 73 ? -16.734 -26.141 6.887 1 90.75 73 TYR A O 1
ATOM 602 N N . GLU A 1 74 ? -17.984 -24.266 6.91 1 88.62 74 GLU A N 1
ATOM 603 C CA . GLU A 1 74 ? -18.469 -24.562 5.566 1 88.62 74 GLU A CA 1
ATOM 604 C C . GLU A 1 74 ? -17.562 -23.938 4.504 1 88.62 74 GLU A C 1
ATOM 606 O O . GLU A 1 74 ? -17.547 -24.391 3.357 1 88.62 74 GLU A O 1
ATOM 611 N N . ILE A 1 75 ? -16.812 -22.922 4.848 1 92.5 75 ILE A N 1
ATOM 612 C CA . ILE A 1 75 ? -15.992 -22.234 3.859 1 92.5 75 ILE A CA 1
ATOM 613 C C . ILE A 1 75 ? -14.742 -23.047 3.562 1 92.5 75 ILE A C 1
ATOM 615 O O . ILE A 1 75 ? -13.883 -23.219 4.43 1 92.5 75 ILE A O 1
ATOM 619 N N . LYS A 1 76 ? -14.625 -23.5 2.373 1 94.81 76 LYS A N 1
ATOM 620 C CA . LYS A 1 76 ? -13.461 -24.266 1.937 1 94.81 76 LYS A CA 1
ATOM 621 C C . LYS A 1 76 ? -12.625 -23.469 0.937 1 94.81 76 LYS A C 1
ATOM 623 O O . LYS A 1 76 ? -11.414 -23.703 0.811 1 94.81 76 LYS A O 1
ATOM 628 N N . HIS A 1 77 ? -13.336 -22.656 0.204 1 95.5 77 HIS A N 1
ATOM 629 C CA . HIS A 1 77 ? -12.727 -21.859 -0.847 1 95.5 77 HIS A CA 1
ATOM 630 C C . HIS A 1 77 ? -13.055 -20.375 -0.661 1 95.5 77 HIS A C 1
ATOM 632 O O . HIS A 1 77 ? -14.18 -19.953 -0.925 1 95.5 77 HIS A O 1
ATOM 638 N N . LEU A 1 78 ? -12.094 -19.656 -0.222 1 97.06 78 LEU A N 1
ATOM 639 C CA . LEU A 1 78 ? -12.234 -18.219 -0.026 1 97.06 78 LEU A CA 1
ATOM 640 C C . LEU A 1 78 ? -11.68 -17.438 -1.22 1 97.06 78 LEU A C 1
ATOM 642 O O . LEU A 1 78 ? -10.516 -17.609 -1.586 1 97.06 78 LEU A O 1
ATOM 646 N N . ILE A 1 79 ? -12.484 -16.609 -1.8 1 96.75 79 ILE A N 1
ATOM 647 C CA . ILE A 1 79 ? -12.055 -15.82 -2.955 1 96.75 79 ILE A CA 1
ATOM 648 C C . ILE A 1 79 ? -11.883 -14.359 -2.555 1 96.75 79 ILE A C 1
ATOM 650 O O . ILE A 1 79 ? -12.766 -13.781 -1.916 1 96.75 79 ILE A O 1
ATOM 654 N N . LEU A 1 80 ? -10.766 -13.852 -2.879 1 97.62 80 LEU A N 1
ATOM 655 C CA . LEU A 1 80 ? -10.523 -12.422 -2.768 1 97.62 80 LEU A CA 1
ATOM 656 C C . LEU A 1 80 ? -10.578 -11.75 -4.137 1 97.62 80 LEU A C 1
ATOM 658 O O . LEU A 1 80 ? -9.633 -11.875 -4.93 1 97.62 80 LEU A O 1
ATOM 662 N N . GLY A 1 81 ? -11.68 -11.086 -4.32 1 96.5 81 GLY A N 1
ATOM 663 C CA . GLY A 1 81 ? -11.805 -10.32 -5.551 1 96.5 81 GLY A CA 1
ATOM 664 C C . GLY A 1 81 ? -10.992 -9.039 -5.547 1 96.5 81 GLY A C 1
ATOM 665 O O . GLY A 1 81 ? -10.867 -8.383 -4.516 1 96.5 81 GLY A O 1
ATOM 666 N N . LEU A 1 82 ? -10.531 -8.664 -6.699 1 95.62 82 LEU A N 1
ATOM 667 C CA . LEU A 1 82 ? -9.688 -7.484 -6.82 1 95.62 82 LEU A CA 1
ATOM 668 C C . LEU A 1 82 ? -10.523 -6.25 -7.148 1 95.62 82 LEU A C 1
ATOM 670 O O . LEU A 1 82 ? -10.102 -5.402 -7.938 1 95.62 82 LEU A O 1
ATOM 674 N N . ASP A 1 83 ? -11.711 -6.238 -6.59 1 94.44 83 ASP A N 1
ATOM 675 C CA . ASP A 1 83 ? -12.547 -5.051 -6.711 1 94.44 83 ASP A CA 1
ATOM 676 C C . ASP A 1 83 ? -11.852 -3.824 -6.129 1 94.44 83 ASP A C 1
ATOM 678 O O . ASP A 1 83 ? -11.297 -3.879 -5.031 1 94.44 83 ASP A O 1
ATOM 682 N N . HIS A 1 84 ? -11.961 -2.748 -6.855 1 93.12 84 HIS A N 1
ATOM 683 C CA . HIS A 1 84 ? -11.336 -1.546 -6.312 1 93.12 84 HIS A CA 1
ATOM 684 C C . HIS A 1 84 ? -11.992 -0.286 -6.867 1 93.12 84 HIS A C 1
ATOM 686 O O . HIS A 1 84 ? -12.625 -0.326 -7.922 1 93.12 84 HIS A O 1
ATOM 692 N N . TYR A 1 85 ? -11.836 0.772 -6.109 1 89.94 85 TYR A N 1
ATOM 693 C CA . TYR A 1 85 ? -12.242 2.1 -6.551 1 89.94 85 TYR A CA 1
ATOM 694 C C . TYR A 1 85 ? -11.242 2.67 -7.555 1 89.94 85 TYR A C 1
ATOM 696 O O . TYR A 1 85 ? -10.031 2.637 -7.324 1 89.94 85 TYR A O 1
ATOM 704 N N . GLN A 1 86 ? -11.742 3.127 -8.609 1 83.5 86 GLN A N 1
ATOM 705 C CA . GLN A 1 86 ? -10.867 3.752 -9.594 1 83.5 86 GLN A CA 1
ATOM 706 C C . GLN A 1 86 ? -10.453 5.152 -9.148 1 83.5 86 GLN A C 1
ATOM 708 O O . GLN A 1 86 ? -11.273 5.914 -8.633 1 83.5 86 GLN A O 1
ATOM 713 N N . SER A 1 87 ? -9.18 5.359 -9.305 1 69.88 87 SER A N 1
ATOM 714 C CA . SER A 1 87 ? -8.703 6.691 -8.953 1 69.88 87 SER A CA 1
ATOM 715 C C . SER A 1 87 ? -9.078 7.719 -10.016 1 69.88 87 SER A C 1
ATOM 717 O O . SER A 1 87 ? -9.07 7.414 -11.211 1 69.88 87 SER A O 1
ATOM 719 N N . GLY A 1 88 ? -9.32 8.906 -9.695 1 65.5 88 GLY A N 1
ATOM 720 C CA . GLY A 1 88 ? -9.516 10.016 -10.617 1 65.5 88 GLY A CA 1
ATOM 721 C C . GLY A 1 88 ? -10.898 10.047 -11.227 1 65.5 88 GLY A C 1
ATOM 722 O O . GLY A 1 88 ? -11.141 10.758 -12.211 1 65.5 88 GLY A O 1
ATOM 723 N N . VAL A 1 89 ? -11.703 9.188 -10.914 1 61.22 89 VAL A N 1
ATOM 724 C CA . VAL A 1 89 ? -13 9.141 -11.578 1 61.22 89 VAL A CA 1
ATOM 725 C C . VAL A 1 89 ? -14.023 9.914 -10.758 1 61.22 89 VAL A C 1
ATOM 727 O O . VAL A 1 89 ? -15.219 9.906 -11.078 1 61.22 89 VAL A O 1
ATOM 730 N N . ALA A 1 90 ? -13.43 10.656 -9.766 1 59.03 90 ALA A N 1
ATOM 731 C CA . ALA A 1 90 ? -14.352 11.5 -9 1 59.03 90 ALA A CA 1
ATOM 732 C C . ALA A 1 90 ? -15.016 12.539 -9.906 1 59.03 90 ALA A C 1
ATOM 734 O O . ALA A 1 90 ? -14.352 13.164 -10.734 1 59.03 90 ALA A O 1
ATOM 735 N N . GLY A 1 91 ? -16.281 12.352 -10.203 1 61.91 91 GLY A N 1
ATOM 736 C CA . GLY A 1 91 ? -17.062 13.281 -10.984 1 61.91 91 GLY A CA 1
ATOM 737 C C . GLY A 1 91 ? -17.953 12.602 -12.008 1 61.91 91 GLY A C 1
ATOM 738 O O . GLY A 1 91 ? -18.812 13.25 -12.625 1 61.91 91 GLY A O 1
ATOM 739 N N . PHE A 1 92 ? -17.641 11.391 -12.062 1 63.31 92 PHE A N 1
ATOM 740 C CA . PHE A 1 92 ? -18.406 10.711 -13.109 1 63.31 92 PHE A CA 1
ATOM 741 C C . PHE A 1 92 ? -19.703 10.148 -12.555 1 63.31 92 PHE A C 1
ATOM 743 O O . PHE A 1 92 ? -20.531 9.633 -13.305 1 63.31 92 PHE A O 1
ATOM 750 N N . GLY A 1 93 ? -19.781 10.391 -11.273 1 67.75 93 GLY A N 1
ATOM 751 C CA . GLY A 1 93 ? -21.016 9.836 -10.711 1 67.75 93 GLY A CA 1
ATOM 752 C C . GLY A 1 93 ? -22.25 10.633 -11.07 1 67.75 93 GLY A C 1
ATOM 753 O O . GLY A 1 93 ? -22.141 11.797 -11.461 1 67.75 93 GLY A O 1
ATOM 754 N N . PRO A 1 94 ? -23.375 9.992 -11.055 1 77.19 94 PRO A N 1
ATOM 755 C CA . PRO A 1 94 ? -24.625 10.633 -11.477 1 77.19 94 PRO A CA 1
ATOM 756 C C . PRO A 1 94 ? -25 11.828 -10.602 1 77.19 94 PRO A C 1
ATOM 758 O O . PRO A 1 94 ? -25.656 12.758 -11.07 1 77.19 94 PRO A O 1
ATOM 761 N N . SER A 1 95 ? -24.641 11.734 -9.375 1 85.69 95 SER A N 1
ATOM 762 C CA . SER A 1 95 ? -24.984 12.82 -8.461 1 85.69 95 SER A CA 1
ATOM 763 C C . SER A 1 95 ? -23.781 13.203 -7.605 1 85.69 95 SER A C 1
ATOM 765 O O . SER A 1 95 ? -22.812 12.438 -7.492 1 85.69 95 SER A O 1
ATOM 767 N N . GLU A 1 96 ? -23.906 14.328 -7.055 1 84.81 96 GLU A N 1
ATOM 768 C CA . GLU A 1 96 ? -22.859 14.82 -6.172 1 84.81 96 GLU A CA 1
ATOM 769 C C . GLU A 1 96 ? -22.672 13.906 -4.965 1 84.81 96 GLU A C 1
ATOM 771 O O . GLU A 1 96 ? -21.547 13.594 -4.582 1 84.81 96 GLU A O 1
ATOM 776 N N . ASP A 1 97 ? -23.734 13.461 -4.441 1 86.88 97 ASP A N 1
ATOM 777 C CA . ASP A 1 97 ? -23.688 12.57 -3.287 1 86.88 97 ASP A CA 1
ATOM 778 C C . ASP A 1 97 ? -23.016 11.25 -3.639 1 86.88 97 ASP A C 1
ATOM 780 O O . ASP A 1 97 ? -22.203 10.734 -2.861 1 86.88 97 ASP A O 1
ATOM 784 N N . GLN A 1 98 ? -23.312 10.797 -4.75 1 89.56 98 GLN A N 1
ATOM 785 C CA . GLN A 1 98 ? -22.734 9.531 -5.191 1 89.56 98 GLN A CA 1
ATOM 786 C C . GLN A 1 98 ? -21.234 9.68 -5.457 1 89.56 98 GLN A C 1
ATOM 788 O O . GLN A 1 98 ? -20.453 8.781 -5.137 1 89.56 98 GLN A O 1
ATOM 793 N N . ASN A 1 99 ? -20.938 10.773 -5.957 1 87.94 99 ASN A N 1
ATOM 794 C CA . ASN A 1 99 ? -19.531 11.055 -6.191 1 87.94 99 ASN A CA 1
ATOM 795 C C . ASN A 1 99 ? -18.75 11.141 -4.887 1 87.94 99 ASN A C 1
ATOM 797 O O . ASN A 1 99 ? -17.625 10.617 -4.789 1 87.94 99 ASN A O 1
ATOM 801 N N . MET A 1 100 ? -19.328 11.797 -3.982 1 88.31 100 MET A N 1
ATOM 802 C CA . MET A 1 100 ? -18.688 11.938 -2.68 1 88.31 100 MET A CA 1
ATOM 803 C C . MET A 1 100 ? -18.547 10.586 -1.995 1 88.31 100 MET A C 1
ATOM 805 O O . MET A 1 100 ? -17.5 10.289 -1.396 1 88.31 100 MET A O 1
ATOM 809 N N . GLU A 1 101 ? -19.531 9.773 -2.158 1 91 101 GLU A N 1
ATOM 810 C CA . GLU A 1 101 ? -19.469 8.422 -1.609 1 91 101 GLU A CA 1
ATOM 811 C C . GLU A 1 101 ? -18.344 7.617 -2.25 1 91 101 GLU A C 1
ATOM 813 O O . GLU A 1 101 ? -17.656 6.84 -1.574 1 91 101 GLU A O 1
ATOM 818 N N . TYR A 1 102 ? -18.188 7.828 -3.502 1 91.38 102 TYR A N 1
ATOM 819 C CA . TYR A 1 102 ? -17.141 7.109 -4.23 1 91.38 102 TYR A CA 1
ATOM 820 C C . TYR A 1 102 ? -15.758 7.535 -3.766 1 91.38 102 TYR A C 1
ATOM 822 O O . TYR A 1 102 ? -14.891 6.691 -3.529 1 91.38 102 TYR A O 1
ATOM 830 N N . VAL A 1 103 ? -15.562 8.82 -3.576 1 90.19 103 VAL A N 1
ATOM 831 C CA . VAL A 1 103 ? -14.273 9.352 -3.154 1 90.19 103 VAL A CA 1
ATOM 832 C C . VAL A 1 103 ? -13.953 8.867 -1.744 1 90.19 103 VAL A C 1
ATOM 834 O O . VAL A 1 103 ? -12.82 8.445 -1.469 1 90.19 103 VAL A O 1
ATOM 837 N N . MET A 1 104 ? -14.914 8.836 -0.91 1 91.56 104 MET A N 1
ATOM 838 C CA . MET A 1 104 ? -14.719 8.367 0.459 1 91.56 104 MET A CA 1
ATOM 839 C C . MET A 1 104 ? -14.352 6.887 0.482 1 91.56 104 MET A C 1
ATOM 841 O O . MET A 1 104 ? -13.469 6.477 1.238 1 91.56 104 MET A O 1
ATOM 845 N N . GLY A 1 105 ? -15.086 6.148 -0.329 1 92.88 105 GLY A N 1
ATOM 846 C CA . GLY A 1 105 ? -14.781 4.73 -0.426 1 92.88 105 GLY A CA 1
ATOM 847 C C . GLY A 1 105 ? -13.391 4.457 -0.967 1 92.88 105 GLY A C 1
ATOM 848 O O . GLY A 1 105 ? -12.695 3.564 -0.479 1 92.88 105 GLY A O 1
ATOM 849 N N . SER A 1 106 ? -13.023 5.266 -1.953 1 91.81 106 SER A N 1
ATOM 850 C CA . SER A 1 106 ? -11.695 5.125 -2.553 1 91.81 106 SER A CA 1
ATOM 851 C C . SER A 1 106 ? -10.594 5.41 -1.537 1 91.81 106 SER A C 1
ATOM 853 O O . SER A 1 106 ? -9.625 4.656 -1.438 1 91.81 106 SER A O 1
ATOM 855 N N . CYS A 1 107 ? -10.766 6.438 -0.744 1 92.38 107 CYS A N 1
ATOM 856 C CA . CYS A 1 107 ? -9.805 6.797 0.287 1 92.38 107 CYS A CA 1
ATOM 857 C C . CYS A 1 107 ? -9.758 5.734 1.381 1 92.38 107 CYS A C 1
ATOM 859 O O . CYS A 1 107 ? -8.672 5.355 1.835 1 92.38 107 CYS A O 1
ATOM 861 N N . ALA A 1 108 ? -10.875 5.25 1.705 1 94.38 108 ALA A N 1
ATOM 862 C CA . ALA A 1 108 ? -10.953 4.242 2.758 1 94.38 108 ALA A CA 1
ATOM 863 C C . ALA A 1 108 ? -10.273 2.945 2.324 1 94.38 108 ALA A C 1
ATOM 865 O O . ALA A 1 108 ? -9.57 2.311 3.115 1 94.38 108 ALA A O 1
ATOM 866 N N . GLN A 1 109 ? -10.523 2.525 1.119 1 94.25 109 GLN A N 1
ATOM 867 C CA . GLN A 1 109 ? -9.898 1.296 0.642 1 94.25 109 GLN A CA 1
ATOM 868 C C . GLN A 1 109 ? -8.383 1.434 0.59 1 94.25 109 GLN A C 1
ATOM 870 O O . GLN A 1 109 ? -7.656 0.513 0.971 1 94.25 109 GLN A O 1
ATOM 875 N N . ARG A 1 110 ? -7.918 2.557 0.119 1 91.38 110 ARG A N 1
ATOM 876 C CA . ARG A 1 110 ? -6.477 2.785 0.065 1 91.38 110 ARG A CA 1
ATOM 877 C C . ARG A 1 110 ? -5.859 2.721 1.457 1 91.38 110 ARG A C 1
ATOM 879 O O . ARG A 1 110 ? -4.832 2.064 1.658 1 91.38 110 ARG A O 1
ATOM 886 N N . ALA A 1 111 ? -6.48 3.385 2.352 1 92.75 111 ALA A N 1
ATOM 887 C CA . ALA A 1 111 ? -6.008 3.338 3.732 1 92.75 111 ALA A CA 1
ATOM 888 C C . ALA A 1 111 ? -6.047 1.914 4.277 1 92.75 111 ALA A C 1
ATOM 890 O O . ALA A 1 111 ? -5.121 1.482 4.969 1 92.75 111 ALA A O 1
ATOM 891 N N . PHE A 1 112 ? -7.078 1.225 3.926 1 95 112 PHE A N 1
ATOM 892 C CA . PHE A 1 112 ? -7.309 -0.141 4.383 1 95 112 PHE A CA 1
ATOM 893 C C . PHE A 1 112 ? -6.188 -1.062 3.922 1 95 112 PHE A C 1
ATOM 895 O O . PHE A 1 112 ? -5.699 -1.893 4.695 1 95 112 PHE A O 1
ATOM 902 N N . LEU A 1 113 ? -5.707 -0.875 2.748 1 92.25 113 LEU A N 1
ATOM 903 C CA . LEU A 1 113 ? -4.668 -1.701 2.139 1 92.25 113 LEU A CA 1
ATOM 904 C C . LEU A 1 113 ? -3.289 -1.311 2.654 1 92.25 113 LEU A C 1
ATOM 906 O O . LEU A 1 113 ? -2.428 -2.172 2.848 1 92.25 113 LEU A O 1
ATOM 910 N N . ASN A 1 114 ? -3.137 -0.049 3.004 1 86.94 114 ASN A N 1
ATOM 911 C CA . ASN A 1 114 ? -1.794 0.45 3.279 1 86.94 114 ASN A CA 1
ATOM 912 C C . ASN A 1 114 ? -1.5 0.477 4.777 1 86.94 114 ASN A C 1
ATOM 914 O O . ASN A 1 114 ? -0.343 0.588 5.184 1 86.94 114 ASN A O 1
ATOM 918 N N . SER A 1 115 ? -2.475 0.326 5.594 1 90.5 115 SER A N 1
ATOM 919 C CA . SER A 1 115 ? -2.291 0.43 7.039 1 90.5 115 SER A CA 1
ATOM 920 C C . SER A 1 115 ? -1.975 -0.929 7.656 1 90.5 115 SER A C 1
ATOM 922 O O . SER A 1 115 ? -1.597 -1.013 8.828 1 90.5 115 SER A O 1
ATOM 924 N N . GLY A 1 116 ? -2.152 -1.994 6.914 1 92.81 116 GLY A N 1
ATOM 925 C CA . GLY A 1 116 ? -1.987 -3.324 7.48 1 92.81 116 GLY A CA 1
ATOM 926 C C . GLY A 1 116 ? -3.266 -3.881 8.078 1 92.81 116 GLY A C 1
ATOM 927 O O . GLY A 1 116 ? -3.32 -5.051 8.461 1 92.81 116 GLY A O 1
ATOM 928 N N . THR A 1 117 ? -4.305 -3.096 8.078 1 95.75 117 THR A N 1
ATOM 929 C CA . THR A 1 117 ? -5.574 -3.514 8.664 1 95.75 117 THR A CA 1
ATOM 930 C C . THR A 1 117 ? -6.18 -4.668 7.871 1 95.75 117 THR A C 1
ATOM 932 O O . THR A 1 117 ? -6.766 -5.586 8.453 1 95.75 117 THR A O 1
ATOM 935 N N . ALA A 1 118 ? -6.074 -4.594 6.535 1 96.94 118 ALA A N 1
ATOM 936 C CA . ALA A 1 118 ? -6.578 -5.68 5.699 1 96.94 118 ALA A CA 1
ATOM 937 C C . ALA A 1 118 ? -5.965 -7.016 6.102 1 96.94 118 ALA A C 1
ATOM 939 O O . ALA A 1 118 ? -6.672 -8.023 6.223 1 96.94 118 ALA A O 1
ATOM 940 N N . ARG A 1 119 ? -4.648 -6.996 6.324 1 96.94 119 ARG A N 1
ATOM 941 C CA . ARG A 1 119 ? -3.939 -8.203 6.746 1 96.94 119 ARG A CA 1
ATOM 942 C C . ARG A 1 119 ? -4.449 -8.695 8.094 1 96.94 119 ARG A C 1
ATOM 944 O O . ARG A 1 119 ? -4.727 -9.883 8.266 1 96.94 119 ARG A O 1
ATOM 951 N N . ASP A 1 120 ? -4.625 -7.785 9.07 1 97.38 120 ASP A N 1
ATOM 952 C CA . ASP A 1 120 ? -5.066 -8.164 10.406 1 97.38 120 ASP A CA 1
ATOM 953 C C . ASP A 1 120 ? -6.465 -8.773 10.375 1 97.38 120 ASP A C 1
ATOM 955 O O . ASP A 1 120 ? -6.73 -9.766 11.055 1 97.38 120 ASP A O 1
ATOM 959 N N . MET A 1 121 ? -7.301 -8.148 9.594 1 98.06 121 MET A N 1
ATOM 960 C CA . MET A 1 121 ? -8.68 -8.633 9.523 1 98.06 121 MET A CA 1
ATOM 961 C C . MET A 1 121 ? -8.742 -9.984 8.828 1 98.06 121 MET A C 1
ATOM 963 O O . MET A 1 121 ? -9.461 -10.883 9.273 1 98.06 121 MET A O 1
ATOM 967 N N . LEU A 1 122 ? -8.023 -10.102 7.73 1 98.31 122 LEU A N 1
ATOM 968 C CA . LEU A 1 122 ? -8.008 -11.383 7.035 1 98.31 122 LEU A CA 1
ATOM 969 C C . LEU A 1 122 ? -7.41 -12.477 7.918 1 98.31 122 LEU A C 1
ATOM 971 O O . LEU A 1 122 ? -7.883 -13.609 7.91 1 98.31 122 LEU A O 1
ATOM 975 N N . ALA A 1 123 ? -6.367 -12.148 8.688 1 97.75 123 ALA A N 1
ATOM 976 C CA . ALA A 1 123 ? -5.758 -13.102 9.617 1 97.75 123 ALA A CA 1
ATOM 977 C C . ALA A 1 123 ? -6.781 -13.609 10.633 1 97.75 123 ALA A C 1
ATOM 979 O O . ALA A 1 123 ? -6.848 -14.805 10.906 1 97.75 123 ALA A O 1
ATOM 980 N N . MET A 1 124 ? -7.535 -12.672 11.164 1 98 124 MET A N 1
ATOM 981 C CA . MET A 1 124 ? -8.562 -13.039 12.133 1 98 124 MET A CA 1
ATOM 982 C C . MET A 1 124 ? -9.586 -13.977 11.508 1 98 124 MET A C 1
ATOM 984 O O . MET A 1 124 ? -9.984 -14.969 12.133 1 98 124 MET A O 1
ATOM 988 N N . ALA A 1 125 ? -9.992 -13.672 10.273 1 98.19 125 ALA A N 1
ATOM 989 C CA . ALA A 1 125 ? -10.977 -14.516 9.609 1 98.19 125 ALA A CA 1
ATOM 990 C C . ALA A 1 125 ? -10.414 -15.906 9.336 1 98.19 125 ALA A C 1
ATOM 992 O O . ALA A 1 125 ? -11.047 -16.922 9.664 1 98.19 125 ALA A O 1
ATOM 993 N N . VAL A 1 126 ? -9.25 -16 8.812 1 98.19 126 VAL A N 1
ATOM 994 C CA . VAL A 1 126 ? -8.648 -17.266 8.383 1 98.19 126 VAL A CA 1
ATOM 995 C C . VAL A 1 126 ? -8.398 -18.156 9.594 1 98.19 126 VAL A C 1
ATOM 997 O O . VAL A 1 126 ? -8.57 -19.375 9.516 1 98.19 126 VAL A O 1
ATOM 1000 N N . LYS A 1 127 ? -8.062 -17.562 10.719 1 97.25 127 LYS A N 1
ATOM 1001 C CA . LYS A 1 127 ? -7.832 -18.312 11.945 1 97.25 127 LYS A CA 1
ATOM 1002 C C . LYS A 1 127 ? -9.086 -19.078 12.375 1 97.25 127 LYS A C 1
ATOM 1004 O O . LYS A 1 127 ? -8.992 -20.156 12.961 1 97.25 127 LYS A O 1
ATOM 1009 N N . ASN A 1 128 ? -10.172 -18.562 11.961 1 96.94 128 ASN A N 1
ATOM 1010 C CA . ASN A 1 128 ? -11.438 -19.109 12.422 1 96.94 128 ASN A CA 1
ATOM 1011 C C . ASN A 1 128 ? -12.094 -19.984 11.352 1 96.94 128 ASN A C 1
ATOM 1013 O O . ASN A 1 128 ? -13.258 -20.359 11.484 1 96.94 128 ASN A O 1
ATOM 1017 N N . LEU A 1 129 ? -11.414 -20.25 10.289 1 96.94 129 LEU A N 1
ATOM 1018 C CA . LEU A 1 129 ? -11.945 -21.094 9.219 1 96.94 129 LEU A CA 1
ATOM 1019 C C . LEU A 1 129 ? -11.211 -22.422 9.156 1 96.94 129 LEU A C 1
ATOM 1021 O O . LEU A 1 129 ? -10.297 -22.594 8.344 1 96.94 129 LEU A O 1
ATOM 1025 N N . PRO A 1 130 ? -11.641 -23.359 9.93 1 95.56 130 PRO A N 1
ATOM 1026 C CA . PRO A 1 130 ? -10.883 -24.609 10.078 1 95.56 130 PRO A CA 1
ATOM 1027 C C . PRO A 1 130 ? -10.875 -25.453 8.797 1 95.56 130 PRO A C 1
ATOM 1029 O O . PRO A 1 130 ? -9.938 -26.219 8.57 1 95.56 130 PRO A O 1
ATOM 1032 N N . SER A 1 131 ? -11.898 -25.297 7.93 1 95.06 131 SER A N 1
ATOM 1033 C CA . SER A 1 131 ? -12.016 -26.156 6.754 1 95.06 131 SER A CA 1
ATOM 1034 C C . SER A 1 131 ? -11.43 -25.469 5.52 1 95.06 131 SER A C 1
ATOM 1036 O O . SER A 1 131 ? -11.492 -26.031 4.414 1 95.06 131 SER A O 1
ATOM 1038 N N . LEU A 1 132 ? -10.883 -24.281 5.695 1 97.19 132 LEU A N 1
ATOM 1039 C CA . LEU A 1 132 ? -10.383 -23.531 4.555 1 97.19 132 LEU A CA 1
ATOM 1040 C C . LEU A 1 132 ? -9.227 -24.266 3.883 1 97.19 132 LEU A C 1
ATOM 1042 O O . LEU A 1 132 ? -8.258 -24.641 4.539 1 97.19 132 LEU A O 1
ATOM 1046 N N . GLU A 1 133 ? -9.352 -24.406 2.58 1 97.5 133 GLU A N 1
ATOM 1047 C CA . GLU A 1 133 ? -8.352 -25.156 1.828 1 97.5 133 GLU A CA 1
ATOM 1048 C C . GLU A 1 133 ? -7.57 -24.25 0.884 1 97.5 133 GLU A C 1
ATOM 1050 O O . GLU A 1 133 ? -6.395 -24.5 0.6 1 97.5 133 GLU A O 1
ATOM 1055 N N . VAL A 1 134 ? -8.305 -23.266 0.403 1 97.75 134 VAL A N 1
ATOM 1056 C CA . VAL A 1 134 ? -7.68 -22.453 -0.641 1 97.75 134 VAL A CA 1
ATOM 1057 C C . VAL A 1 134 ? -8.125 -21 -0.505 1 97.75 134 VAL A C 1
ATOM 1059 O O . VAL A 1 134 ? -9.281 -20.734 -0.173 1 97.75 134 VAL A O 1
ATOM 1062 N N . ILE A 1 135 ? -7.234 -20.109 -0.7 1 98.5 135 ILE A N 1
ATOM 1063 C CA . ILE A 1 135 ? -7.547 -18.703 -0.937 1 98.5 135 ILE A CA 1
ATOM 1064 C C . ILE A 1 135 ? -7.238 -18.344 -2.389 1 98.5 135 ILE A C 1
ATOM 1066 O O . ILE A 1 135 ? -6.102 -18.484 -2.842 1 98.5 135 ILE A O 1
ATOM 1070 N N . ASP A 1 136 ? -8.281 -17.938 -3.078 1 97.94 136 ASP A N 1
ATOM 1071 C CA . ASP A 1 136 ? -8.227 -17.594 -4.5 1 97.94 136 ASP A CA 1
ATOM 1072 C C . ASP A 1 136 ? -8.273 -16.094 -4.711 1 97.94 136 ASP A C 1
ATOM 1074 O O . ASP A 1 136 ? -9.141 -15.406 -4.16 1 97.94 136 ASP A O 1
ATOM 1078 N N . ILE A 1 137 ? -7.297 -15.57 -5.434 1 97.69 137 ILE A N 1
ATOM 1079 C CA . ILE A 1 137 ? -7.266 -14.164 -5.816 1 97.69 137 ILE A CA 1
ATOM 1080 C C . ILE A 1 137 ? -7.652 -14.016 -7.285 1 97.69 137 ILE A C 1
ATOM 1082 O O . ILE A 1 137 ? -7 -14.586 -8.164 1 97.69 137 ILE A O 1
ATOM 1086 N N . ARG A 1 138 ? -8.68 -13.188 -7.559 1 95.88 138 ARG A N 1
ATOM 1087 C CA . ARG A 1 138 ? -9.078 -13.141 -8.961 1 95.88 138 ARG A CA 1
ATOM 1088 C C . ARG A 1 138 ? -9.625 -11.766 -9.32 1 95.88 138 ARG A C 1
ATOM 1090 O O . ARG A 1 138 ? -9.977 -10.977 -8.445 1 95.88 138 ARG A O 1
ATOM 1097 N N . ASP A 1 139 ? -9.766 -11.453 -10.672 1 93.94 139 ASP A N 1
ATOM 1098 C CA . ASP A 1 139 ? -10.141 -10.125 -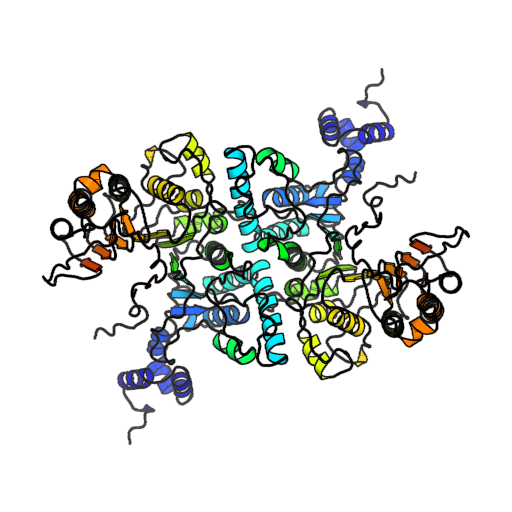11.141 1 93.94 139 ASP A CA 1
ATOM 1099 C C . ASP A 1 139 ? -11.453 -10.164 -11.93 1 93.94 139 ASP A C 1
ATOM 1101 O O . ASP A 1 139 ? -11.625 -9.414 -12.883 1 93.94 139 ASP A O 1
ATOM 1105 N N . PHE A 1 140 ? -12.305 -11.148 -11.594 1 91 140 PHE A N 1
ATOM 1106 C CA . PHE A 1 140 ? -13.57 -11.234 -12.32 1 91 140 PHE A CA 1
ATOM 1107 C C . PHE A 1 140 ? -14.688 -11.734 -11.406 1 91 140 PHE A C 1
ATOM 1109 O O . PHE A 1 140 ? -14.422 -12.203 -10.297 1 91 140 PHE A O 1
ATOM 1116 N N . ARG A 1 141 ? -15.891 -11.516 -11.961 1 85.5 141 ARG A N 1
ATOM 1117 C CA . ARG A 1 141 ? -17.094 -12.086 -11.367 1 85.5 141 ARG A CA 1
ATOM 1118 C C . ARG A 1 141 ? -17.562 -13.312 -12.141 1 85.5 141 ARG A C 1
ATOM 1120 O O . ARG A 1 141 ? -17.641 -13.289 -13.367 1 85.5 141 ARG A O 1
ATOM 1127 N N . SER A 1 142 ? -17.641 -14.305 -11.359 1 80 142 SER A N 1
ATOM 1128 C CA . SER A 1 142 ? -18.078 -15.508 -12.055 1 80 142 SER A CA 1
ATOM 1129 C C . SER A 1 142 ? -19.562 -15.453 -12.383 1 80 142 SER A C 1
ATOM 1131 O O . SER A 1 142 ? -20.344 -14.875 -11.625 1 80 142 SER A O 1
ATOM 1133 N N . ASN A 1 143 ? -19.891 -15.984 -13.516 1 70.06 143 ASN A N 1
ATOM 1134 C CA . ASN A 1 143 ? -21.281 -16.062 -13.922 1 70.06 143 ASN A CA 1
ATOM 1135 C C . ASN A 1 143 ? -21.875 -17.438 -13.641 1 70.06 143 ASN A C 1
ATOM 1137 O O . ASN A 1 143 ? -22.906 -17.797 -14.211 1 70.06 143 ASN A O 1
ATOM 1141 N N . SER A 1 144 ? -21.281 -18.094 -12.891 1 62.22 144 SER A N 1
ATOM 1142 C CA . SER A 1 144 ? -21.672 -19.484 -12.727 1 62.22 144 SER A CA 1
ATOM 1143 C C . SER A 1 144 ? -22.844 -19.625 -11.75 1 62.22 144 SER A C 1
ATOM 1145 O O . SER A 1 144 ? -23.469 -20.672 -11.68 1 62.22 144 SER A O 1
ATOM 1147 N N . ARG A 1 145 ? -23.047 -18.516 -10.953 1 58.03 145 ARG A N 1
ATOM 1148 C CA . ARG A 1 145 ? -24.141 -18.672 -10 1 58.03 145 ARG A CA 1
ATOM 1149 C C . ARG A 1 145 ? -25.484 -18.344 -10.648 1 58.03 145 ARG A C 1
ATOM 1151 O O . ARG A 1 145 ? -25.734 -17.188 -10.977 1 58.03 145 ARG A O 1
ATOM 1158 N N . THR A 1 146 ? -26.156 -19.281 -11.031 1 54.84 146 THR A N 1
ATOM 1159 C CA . THR A 1 146 ? -27.422 -19.188 -11.766 1 54.84 146 THR A CA 1
ATOM 1160 C C . THR A 1 146 ? -28.469 -18.438 -10.945 1 54.84 146 THR A C 1
ATOM 1162 O O . THR A 1 146 ? -29.328 -17.766 -11.508 1 54.84 146 THR A O 1
ATOM 1165 N N . ARG A 1 147 ? -28.375 -18.547 -9.648 1 54.12 147 ARG A N 1
ATOM 1166 C CA . ARG A 1 147 ? -29.5 -18.016 -8.891 1 54.12 147 ARG A CA 1
ATOM 1167 C C . ARG A 1 147 ? -29.469 -16.484 -8.867 1 54.12 147 ARG A C 1
ATOM 1169 O O . ARG A 1 147 ? -30.516 -15.844 -8.75 1 54.12 147 ARG A O 1
ATOM 1176 N N . ASP A 1 148 ? -28.484 -15.875 -8.742 1 52.56 148 ASP A N 1
ATOM 1177 C CA . ASP A 1 148 ? -28.359 -14.43 -8.656 1 52.56 148 ASP A CA 1
ATOM 1178 C C . ASP A 1 148 ? -28.031 -13.828 -10.023 1 52.56 148 ASP A C 1
ATOM 1180 O O . ASP A 1 148 ? -27.188 -12.922 -10.125 1 52.56 148 ASP A O 1
ATOM 1184 N N . ARG A 1 149 ? -28.953 -14.219 -11 1 52.88 149 ARG A N 1
ATOM 1185 C CA . ARG A 1 149 ? -28.766 -13.797 -12.383 1 52.88 149 ARG A CA 1
ATOM 1186 C C . ARG A 1 149 ? -27.328 -13.977 -12.82 1 52.88 149 ARG A C 1
ATOM 1188 O O . ARG A 1 149 ? -26.797 -13.164 -13.578 1 52.88 149 ARG A O 1
ATOM 1195 N N . GLY A 1 150 ? -26.719 -14.766 -11.953 1 55.22 150 GLY A N 1
ATOM 1196 C CA . GLY A 1 150 ? -25.5 -15.312 -12.531 1 55.22 150 GLY A CA 1
ATOM 1197 C C . GLY A 1 150 ? -24.234 -14.656 -12 1 55.22 150 GLY A C 1
ATOM 1198 O O . GLY A 1 150 ? -23.141 -15.203 -12.148 1 55.22 150 GLY A O 1
ATOM 1199 N N . ALA A 1 151 ? -24.266 -13.352 -11.352 1 63.12 151 ALA A N 1
ATOM 1200 C CA . ALA A 1 151 ? -22.969 -12.742 -11.109 1 63.12 151 ALA A CA 1
ATOM 1201 C C . ALA A 1 151 ? -22.484 -13.008 -9.688 1 63.12 151 ALA A C 1
ATOM 1203 O O . ALA A 1 151 ? -23.234 -12.805 -8.727 1 63.12 151 ALA A O 1
ATOM 1204 N N . PHE A 1 152 ? -21.453 -13.789 -9.562 1 78 152 PHE A N 1
ATOM 1205 C CA . PHE A 1 152 ? -20.734 -14.039 -8.328 1 78 152 PHE A CA 1
ATOM 1206 C C . PHE A 1 152 ? -19.844 -12.859 -7.969 1 78 152 PHE A C 1
ATOM 1208 O O . PHE A 1 152 ? -18.656 -12.844 -8.289 1 78 152 PHE A O 1
ATOM 1215 N N . SER A 1 153 ? -20.609 -11.859 -7.324 1 85.12 153 SER A N 1
ATOM 1216 C CA . SER A 1 153 ? -19.906 -10.625 -6.984 1 85.12 153 SER A CA 1
ATOM 1217 C C . SER A 1 153 ? -19.297 -10.703 -5.59 1 85.12 153 SER A C 1
ATOM 1219 O O . SER A 1 153 ? -19.75 -11.484 -4.754 1 85.12 153 SER A O 1
ATOM 1221 N N . SER A 1 154 ? -18.312 -9.93 -5.387 1 92.31 154 SER A N 1
ATOM 1222 C CA . SER A 1 154 ? -17.75 -9.797 -4.051 1 92.31 154 SER A CA 1
ATOM 1223 C C . SER A 1 154 ? -18.766 -9.227 -3.066 1 92.31 154 SER A C 1
ATOM 1225 O O . SER A 1 154 ? -19.547 -8.352 -3.426 1 92.31 154 SER A O 1
ATOM 1227 N N . TYR A 1 155 ? -18.688 -9.766 -1.859 1 90.5 155 TYR A N 1
ATOM 1228 C CA . TYR A 1 155 ? -19.562 -9.219 -0.822 1 90.5 155 TYR A CA 1
ATOM 1229 C C . TYR A 1 155 ? -19.359 -7.711 -0.695 1 90.5 155 TYR A C 1
ATOM 1231 O O . TYR A 1 155 ? -18.234 -7.23 -0.567 1 90.5 155 TYR A O 1
ATOM 1239 N N . GLY A 1 156 ? -20.453 -6.977 -0.819 1 90.5 156 GLY A N 1
ATOM 1240 C CA . GLY A 1 156 ? -20.422 -5.531 -0.655 1 90.5 156 GLY A CA 1
ATOM 1241 C C . GLY A 1 156 ? -20.359 -4.781 -1.972 1 90.5 156 GLY A C 1
ATOM 1242 O O . GLY A 1 156 ? -20.672 -3.59 -2.031 1 90.5 156 GLY A O 1
ATOM 1243 N N . ALA A 1 157 ? -19.984 -5.453 -3.045 1 92.81 157 ALA A N 1
ATOM 1244 C CA . ALA A 1 157 ? -19.781 -4.777 -4.328 1 92.81 157 ALA A CA 1
ATOM 1245 C C . ALA A 1 157 ? -21.094 -4.191 -4.844 1 92.81 157 ALA A C 1
ATOM 1247 O O . ALA A 1 157 ? -21.141 -3.031 -5.254 1 92.81 157 ALA A O 1
ATOM 1248 N N . PRO A 1 158 ? -22.156 -4.949 -4.75 1 88.69 158 PRO A N 1
ATOM 1249 C CA . PRO A 1 158 ? -23.422 -4.375 -5.195 1 88.69 158 PRO A CA 1
ATOM 1250 C C . PRO A 1 158 ? -23.859 -3.174 -4.355 1 88.69 158 PRO A C 1
ATOM 1252 O O . PRO A 1 158 ? -24.453 -2.225 -4.883 1 88.69 158 PRO A O 1
ATOM 1255 N N . THR A 1 159 ? -23.594 -3.256 -3.068 1 90.69 159 THR A N 1
ATOM 1256 C CA . THR A 1 159 ? -23.906 -2.145 -2.18 1 90.69 159 THR A CA 1
ATOM 1257 C C . THR A 1 159 ? -23.156 -0.887 -2.582 1 90.69 159 THR A C 1
ATOM 1259 O O . THR A 1 159 ? -23.719 0.206 -2.617 1 90.69 159 THR A O 1
ATOM 1262 N N . VAL A 1 160 ? -21.891 -1.03 -2.9 1 93.31 160 VAL A N 1
ATOM 1263 C CA . VAL A 1 160 ? -21.078 0.098 -3.336 1 93.31 160 VAL A CA 1
ATOM 1264 C C . VAL A 1 160 ? -21.641 0.671 -4.633 1 93.31 160 VAL A C 1
ATOM 1266 O O . VAL A 1 160 ? -21.75 1.891 -4.789 1 93.31 160 VAL A O 1
ATOM 1269 N N . GLU A 1 161 ? -22 -0.175 -5.508 1 91.88 161 GLU A N 1
ATOM 1270 C CA . GLU A 1 161 ? -22.547 0.274 -6.785 1 91.88 161 GLU A CA 1
ATOM 1271 C C . GLU A 1 161 ? -23.844 1.062 -6.59 1 91.88 161 GLU A C 1
ATOM 1273 O O . GLU A 1 161 ? -24.062 2.084 -7.246 1 91.88 161 GLU A O 1
ATOM 1278 N N . ARG A 1 162 ? -24.625 0.572 -5.719 1 90.5 162 ARG A N 1
ATOM 1279 C CA . ARG A 1 162 ? -25.875 1.256 -5.449 1 90.5 162 ARG A CA 1
ATOM 1280 C C . ARG A 1 162 ? -25.641 2.611 -4.797 1 90.5 162 ARG A C 1
ATOM 1282 O O . ARG A 1 162 ? -26.281 3.604 -5.16 1 90.5 162 ARG A O 1
ATOM 1289 N N . SER A 1 163 ? -24.734 2.664 -3.887 1 90.5 163 SER A N 1
ATOM 1290 C CA . SER A 1 163 ? -24.516 3.883 -3.115 1 90.5 163 SER A CA 1
ATOM 1291 C C . SER A 1 163 ? -23.75 4.918 -3.93 1 90.5 163 SER A C 1
ATOM 1293 O O . SER A 1 163 ? -23.922 6.121 -3.738 1 90.5 163 SER A O 1
ATOM 1295 N N . THR A 1 164 ? -22.922 4.496 -4.875 1 91.5 164 THR A N 1
ATOM 1296 C CA . THR A 1 164 ? -22.047 5.422 -5.594 1 91.5 164 THR A CA 1
ATOM 1297 C C . THR A 1 164 ? -22.547 5.621 -7.027 1 91.5 164 THR A C 1
ATOM 1299 O O . THR A 1 164 ? -22.141 6.566 -7.703 1 91.5 164 THR A O 1
ATOM 1302 N N . GLY A 1 165 ? -23.359 4.688 -7.492 1 90.06 165 GLY A N 1
ATOM 1303 C CA . GLY A 1 165 ? -23.828 4.734 -8.867 1 90.06 165 GLY A CA 1
ATOM 1304 C C . GLY A 1 165 ? -22.828 4.18 -9.859 1 90.06 165 GLY A C 1
ATOM 1305 O O . GLY A 1 165 ? -23.078 4.191 -11.07 1 90.06 165 GLY A O 1
ATOM 1306 N N . LEU A 1 166 ? -21.672 3.74 -9.383 1 89.88 166 LEU A N 1
ATOM 1307 C CA . LEU A 1 166 ? -20.609 3.209 -10.234 1 89.88 166 LEU A CA 1
ATOM 1308 C C . LEU A 1 166 ? -20.156 1.833 -9.758 1 89.88 166 LEU A C 1
ATOM 1310 O O . LEU A 1 166 ? -20.031 1.604 -8.547 1 89.88 166 LEU A O 1
ATOM 1314 N N . PRO A 1 167 ? -19.969 0.972 -10.664 1 88.38 167 PRO A N 1
ATOM 1315 C CA . PRO A 1 167 ? -19.422 -0.322 -10.258 1 88.38 167 PRO A CA 1
ATOM 1316 C C . PRO A 1 167 ? -17.922 -0.248 -9.93 1 88.38 167 PRO A C 1
ATOM 1318 O O . PRO A 1 167 ? -17.203 0.579 -10.492 1 88.38 167 PRO A O 1
ATOM 1321 N N . LEU A 1 168 ? -17.562 -1.086 -9.039 1 90.81 168 LEU A N 1
ATOM 1322 C CA . LEU A 1 168 ? -16.141 -1.24 -8.781 1 90.81 168 LEU A CA 1
ATOM 1323 C C . LEU A 1 168 ? -15.453 -1.934 -9.961 1 90.81 168 LEU A C 1
ATOM 1325 O O . LEU A 1 168 ? -16.047 -2.791 -10.609 1 90.81 168 LEU A O 1
ATOM 1329 N N . ARG A 1 169 ? -14.234 -1.572 -10.094 1 88.56 169 ARG A N 1
ATOM 1330 C CA . ARG A 1 169 ? -13.453 -2.184 -11.164 1 88.56 169 ARG A CA 1
ATOM 1331 C C . ARG A 1 169 ? -12.719 -3.426 -10.672 1 88.56 169 ARG A C 1
ATOM 1333 O O . ARG A 1 169 ? -12.414 -3.539 -9.477 1 88.56 169 ARG A O 1
ATOM 1340 N N . MET A 1 170 ? -12.445 -4.344 -11.555 1 87.69 170 MET A N 1
ATOM 1341 C CA . MET A 1 170 ? -11.664 -5.527 -11.219 1 87.69 170 MET A CA 1
ATOM 1342 C C . MET A 1 170 ? -10.492 -5.691 -12.18 1 87.69 170 MET A C 1
ATOM 1344 O O . MET A 1 170 ? -9.836 -6.738 -12.188 1 87.69 170 MET A O 1
ATOM 1348 N N . SER A 1 171 ? -10.281 -4.684 -13.055 1 76.38 171 SER A N 1
ATOM 1349 C CA . SER A 1 171 ? -9.141 -4.715 -13.961 1 76.38 171 SER A CA 1
ATOM 1350 C C . SER A 1 171 ? -8.461 -3.352 -14.031 1 76.38 171 SER A C 1
ATOM 1352 O O . SER A 1 171 ? -9.078 -2.328 -13.727 1 76.38 171 SER A O 1
ATOM 1354 N N . SER A 1 172 ? -7.16 -3.436 -14.156 1 63.72 172 SER A N 1
ATOM 1355 C CA . SER A 1 172 ? -6.414 -2.184 -14.219 1 63.72 172 SER A CA 1
ATOM 1356 C C . SER A 1 172 ? -6.762 -1.393 -15.477 1 63.72 172 SER A C 1
ATOM 1358 O O . SER A 1 172 ? -6.914 -1.968 -16.547 1 63.72 172 SER A O 1
ATOM 1360 N N . GLY A 1 173 ? -7.332 -0.342 -15.289 1 59.62 173 GLY A N 1
ATOM 1361 C CA . GLY A 1 173 ? -7.41 0.545 -16.438 1 59.62 173 GLY A CA 1
ATOM 1362 C C . GLY A 1 173 ? -6.145 1.356 -16.656 1 59.62 173 GLY A C 1
ATOM 1363 O O . GLY A 1 173 ? -5.277 1.401 -15.781 1 59.62 173 GLY A O 1
ATOM 1364 N N . PRO A 1 174 ? -5.777 1.703 -17.891 1 54.69 174 PRO A N 1
ATOM 1365 C CA . PRO A 1 174 ? -4.535 2.41 -18.219 1 54.69 174 PRO A CA 1
ATOM 1366 C C . PRO A 1 174 ? -4.168 3.469 -17.188 1 54.69 174 PRO A C 1
ATOM 1368 O O . PRO A 1 174 ? -2.984 3.721 -16.938 1 54.69 174 PRO A O 1
ATOM 1371 N N . ALA A 1 175 ? -5.129 3.943 -16.641 1 52.19 175 ALA A N 1
ATOM 1372 C CA . ALA A 1 175 ? -4.801 5.164 -15.906 1 52.19 175 ALA A CA 1
ATOM 1373 C C . ALA A 1 175 ? -4.797 4.918 -14.398 1 52.19 175 ALA A C 1
ATOM 1375 O O . ALA A 1 175 ? -4.488 5.82 -13.617 1 52.19 175 ALA A O 1
ATOM 1376 N N . ASP A 1 176 ? -4.906 3.633 -14.031 1 62.38 176 ASP A N 1
ATOM 1377 C CA . ASP A 1 176 ? -5.027 3.514 -12.586 1 62.38 176 ASP A CA 1
ATOM 1378 C C . ASP A 1 176 ? -3.793 2.848 -11.984 1 62.38 176 ASP A C 1
ATOM 1380 O O . ASP A 1 176 ? -3.826 1.666 -11.633 1 62.38 176 ASP A O 1
ATOM 1384 N N . TYR A 1 177 ? -2.799 3.588 -11.836 1 60.84 177 TYR A N 1
ATOM 1385 C CA . TYR A 1 177 ? -1.482 3.1 -11.438 1 60.84 177 TYR A CA 1
ATOM 1386 C C . TYR A 1 177 ? -1.499 2.594 -10 1 60.84 177 TYR A C 1
ATOM 1388 O O . TYR A 1 177 ? -0.757 1.673 -9.648 1 60.84 177 TYR A O 1
ATOM 1396 N N . VAL A 1 178 ? -2.406 3.162 -9.406 1 61.12 178 VAL A N 1
ATOM 1397 C CA . VAL A 1 178 ? -2.428 2.807 -7.992 1 61.12 178 VAL A CA 1
ATOM 1398 C C . VAL A 1 178 ? -2.824 1.34 -7.836 1 61.12 178 VAL A C 1
ATOM 1400 O O . VAL A 1 178 ? -2.305 0.64 -6.965 1 61.12 178 VAL A O 1
ATOM 1403 N N . GLN A 1 179 ? -3.49 0.971 -8.859 1 68.12 179 GLN A N 1
ATOM 1404 C CA . GLN A 1 179 ? -4.074 -0.352 -8.664 1 68.12 179 GLN A CA 1
ATOM 1405 C C . GLN A 1 179 ? -3.299 -1.414 -9.445 1 68.12 179 GLN A C 1
ATOM 1407 O O . GLN A 1 179 ? -3.598 -2.605 -9.344 1 68.12 179 GLN A O 1
ATOM 1412 N N . LEU A 1 180 ? -2.244 -0.942 -10.023 1 75.94 180 LEU A N 1
ATOM 1413 C CA . LEU A 1 180 ? -1.43 -1.845 -10.828 1 75.94 180 LEU A CA 1
ATOM 1414 C C . LEU A 1 180 ? -0.854 -2.969 -9.969 1 75.94 180 LEU A C 1
ATOM 1416 O O . LEU A 1 180 ? -0.619 -4.074 -10.469 1 75.94 180 LEU A O 1
ATOM 1420 N N . TYR A 1 181 ? -0.813 -2.744 -8.719 1 87.56 181 TYR A N 1
ATOM 1421 C CA . TYR A 1 181 ? -0.112 -3.717 -7.887 1 87.56 181 TYR A CA 1
ATOM 1422 C C . TYR A 1 181 ? -1.08 -4.434 -6.953 1 87.56 181 TYR A C 1
ATOM 1424 O O . TYR A 1 181 ? -0.658 -5.172 -6.062 1 87.56 181 TYR A O 1
ATOM 1432 N N . LEU A 1 182 ? -2.326 -4.238 -7.203 1 92.44 182 LEU A N 1
ATOM 1433 C CA . LEU A 1 182 ? -3.322 -4.801 -6.297 1 92.44 182 LEU A CA 1
ATOM 1434 C C . LEU A 1 182 ? -3.207 -6.32 -6.23 1 92.44 182 LEU A C 1
ATOM 1436 O O . LEU A 1 182 ? -3.314 -6.91 -5.156 1 92.44 182 LEU A O 1
ATOM 1440 N N . PRO A 1 183 ? -2.984 -7.062 -7.348 1 94.75 183 PRO A N 1
ATOM 1441 C CA . PRO A 1 183 ? -2.789 -8.508 -7.23 1 94.75 183 PRO A CA 1
ATOM 1442 C C . PRO A 1 183 ? -1.622 -8.875 -6.312 1 94.75 183 PRO A C 1
ATOM 1444 O O . PRO A 1 183 ? -1.743 -9.773 -5.484 1 94.75 183 PRO A O 1
ATOM 1447 N N . SER A 1 184 ? -0.547 -8.125 -6.457 1 94.81 184 SER A N 1
ATOM 1448 C CA . SER A 1 184 ? 0.637 -8.398 -5.652 1 94.81 184 SER A CA 1
ATOM 1449 C C . SER A 1 184 ? 0.394 -8.062 -4.184 1 94.81 184 SER A C 1
ATOM 1451 O O . SER A 1 184 ? 0.864 -8.773 -3.293 1 94.81 184 SER A O 1
ATOM 1453 N N . ILE A 1 185 ? -0.304 -7 -3.965 1 94.69 185 ILE A N 1
ATOM 1454 C CA . ILE A 1 185 ? -0.661 -6.629 -2.602 1 94.69 185 ILE A CA 1
ATOM 1455 C C . ILE A 1 185 ? -1.512 -7.727 -1.971 1 94.69 185 ILE A C 1
ATOM 1457 O O . ILE A 1 185 ? -1.23 -8.18 -0.858 1 94.69 185 ILE A O 1
ATOM 1461 N N . ALA A 1 186 ? -2.525 -8.164 -2.688 1 96.62 186 ALA A N 1
ATOM 1462 C CA . ALA A 1 186 ? -3.404 -9.227 -2.195 1 96.62 186 ALA A CA 1
ATOM 1463 C C . ALA A 1 186 ? -2.619 -10.5 -1.9 1 96.62 186 ALA A C 1
ATOM 1465 O O . ALA A 1 186 ? -2.805 -11.117 -0.852 1 96.62 186 ALA A O 1
ATOM 1466 N N . PHE A 1 187 ? -1.764 -10.859 -2.783 1 97.38 187 PHE A N 1
ATOM 1467 C CA . PHE A 1 187 ? -0.97 -12.07 -2.611 1 97.38 187 PHE A CA 1
ATOM 1468 C C . PHE A 1 187 ? -0.093 -11.977 -1.369 1 97.38 187 PHE A C 1
ATOM 1470 O O . PHE A 1 187 ? -0.004 -12.922 -0.589 1 97.38 187 PHE A O 1
ATOM 1477 N N . SER A 1 188 ? 0.543 -10.805 -1.207 1 95.25 188 SER A N 1
ATOM 1478 C CA . SER A 1 188 ? 1.423 -10.602 -0.062 1 95.25 188 SER A CA 1
ATOM 1479 C C . SER A 1 188 ? 0.655 -10.703 1.252 1 95.25 188 SER A C 1
ATOM 1481 O O . SER A 1 188 ? 1.153 -11.273 2.225 1 95.25 188 SER A O 1
ATOM 1483 N N . ILE A 1 189 ? -0.501 -10.148 1.274 1 96.19 189 ILE A N 1
ATOM 1484 C CA . ILE A 1 189 ? -1.344 -10.219 2.463 1 96.19 189 ILE A CA 1
ATOM 1485 C C . ILE A 1 189 ? -1.706 -11.68 2.75 1 96.19 189 ILE A C 1
ATOM 1487 O O . ILE A 1 189 ? -1.567 -12.148 3.881 1 96.19 189 ILE A O 1
ATOM 1491 N N . VAL A 1 190 ? -2.117 -12.43 1.746 1 97.75 190 VAL A N 1
ATOM 1492 C CA . VAL A 1 190 ? -2.541 -13.82 1.899 1 97.75 190 VAL A CA 1
ATOM 1493 C C . VAL A 1 190 ? -1.377 -14.664 2.414 1 97.75 190 VAL A C 1
ATOM 1495 O O . VAL A 1 190 ? -1.551 -15.492 3.311 1 97.75 190 VAL A O 1
ATOM 1498 N N . LEU A 1 191 ? -0.232 -14.391 1.859 1 96.56 191 LEU A N 1
ATOM 1499 C CA . LEU A 1 191 ? 0.952 -15.148 2.244 1 96.56 191 LEU A CA 1
ATOM 1500 C C . LEU A 1 191 ? 1.223 -15.008 3.74 1 96.56 191 LEU A C 1
ATOM 1502 O O . LEU A 1 191 ? 1.67 -15.961 4.383 1 96.56 191 LEU A O 1
ATOM 1506 N N . GLN A 1 192 ? 0.888 -13.93 4.301 1 95.38 192 GLN A N 1
ATOM 1507 C CA . GLN A 1 192 ? 1.189 -13.664 5.703 1 95.38 192 GLN A CA 1
ATOM 1508 C C . GLN A 1 192 ? 0.127 -14.266 6.617 1 95.38 192 GLN A C 1
ATOM 1510 O O . GLN A 1 192 ? 0.338 -14.391 7.828 1 95.38 192 GLN A O 1
ATOM 1515 N N . VAL A 1 193 ? -1.024 -14.664 6.047 1 96.69 193 VAL A N 1
ATOM 1516 C CA . VAL A 1 193 ? -2.104 -14.992 6.969 1 96.69 193 VAL A CA 1
ATOM 1517 C C . VAL A 1 193 ? -2.41 -16.484 6.891 1 96.69 193 VAL A C 1
ATOM 1519 O O . VAL A 1 193 ? -3.096 -17.031 7.762 1 96.69 193 VAL A O 1
ATOM 1522 N N . ILE A 1 194 ? -1.971 -17.234 5.961 1 96.38 194 ILE A N 1
ATOM 1523 C CA . ILE A 1 194 ? -2.379 -18.609 5.734 1 96.38 194 ILE A CA 1
ATOM 1524 C C . ILE A 1 194 ? -1.77 -19.516 6.809 1 96.38 194 ILE A C 1
ATOM 1526 O O . ILE A 1 194 ? -2.316 -20.578 7.121 1 96.38 194 ILE A O 1
ATOM 1530 N N . GLY A 1 195 ? -0.651 -19.188 7.434 1 93.31 195 GLY A N 1
ATOM 1531 C CA . GLY A 1 195 ? -0.031 -20.016 8.461 1 93.31 195 GLY A CA 1
ATOM 1532 C C . GLY A 1 195 ? 0.428 -21.359 7.949 1 93.31 195 GLY A C 1
ATOM 1533 O O . GLY A 1 195 ? 0.557 -21.562 6.738 1 93.31 195 GLY A O 1
ATOM 1534 N N . SER A 1 196 ? 0.678 -22.297 8.852 1 95.5 196 SER A N 1
ATOM 1535 C CA . SER A 1 196 ? 1.246 -23.578 8.477 1 95.5 196 SER A CA 1
ATOM 1536 C C . SER A 1 196 ? 0.161 -24.641 8.352 1 95.5 196 SER A C 1
ATOM 1538 O O . SER A 1 196 ? 0.372 -25.797 8.719 1 95.5 196 SER A O 1
ATOM 1540 N N . ARG A 1 197 ? -0.983 -24.312 7.848 1 95.19 197 ARG A N 1
ATOM 1541 C CA . ARG A 1 197 ? -2.115 -25.234 7.758 1 95.19 197 ARG A CA 1
ATOM 1542 C C . ARG A 1 197 ? -2.145 -25.938 6.406 1 95.19 197 ARG A C 1
ATOM 1544 O O . ARG A 1 197 ? -2.965 -26.828 6.184 1 95.19 197 ARG A O 1
ATOM 1551 N N . GLY A 1 198 ? -1.321 -25.484 5.57 1 96.06 198 GLY A N 1
ATOM 1552 C CA . GLY A 1 198 ? -1.289 -26.094 4.25 1 96.06 198 GLY A CA 1
ATOM 1553 C C . GLY A 1 198 ? -2.322 -25.516 3.299 1 96.06 198 GLY A C 1
ATOM 1554 O O . GLY A 1 198 ? -2.74 -26.188 2.35 1 96.06 198 GLY A O 1
ATOM 1555 N N . ILE A 1 199 ? -2.814 -24.281 3.574 1 97.62 199 ILE A N 1
ATOM 1556 C CA . ILE A 1 199 ? -3.775 -23.594 2.715 1 97.62 199 ILE A CA 1
ATOM 1557 C C . ILE A 1 199 ? -3.107 -23.219 1.396 1 97.62 199 ILE A C 1
ATOM 1559 O O . ILE A 1 199 ? -2.029 -22.625 1.388 1 97.62 199 ILE A O 1
ATOM 1563 N N . GLY A 1 200 ? -3.748 -23.625 0.25 1 98.44 200 GLY A N 1
ATOM 1564 C CA . GLY A 1 200 ? -3.229 -23.266 -1.06 1 98.44 200 GLY A CA 1
ATOM 1565 C C . GLY A 1 200 ? -3.559 -21.844 -1.462 1 98.44 200 GLY A C 1
ATOM 1566 O O . GLY A 1 200 ? -4.523 -21.25 -0.964 1 98.44 200 GLY A O 1
ATOM 1567 N N . ILE A 1 201 ? -2.756 -21.25 -2.334 1 98.75 201 ILE A N 1
ATOM 1568 C CA . ILE A 1 201 ? -3.029 -19.938 -2.908 1 98.75 201 ILE A CA 1
ATOM 1569 C C . ILE A 1 201 ? -3.205 -20.062 -4.418 1 98.75 201 ILE A C 1
ATOM 1571 O O . ILE A 1 201 ? -2.363 -20.641 -5.102 1 98.75 201 ILE A O 1
ATOM 1575 N N . GLU A 1 202 ? -4.277 -19.562 -4.91 1 98.56 202 GLU A N 1
ATOM 1576 C CA . GLU A 1 202 ? -4.539 -19.531 -6.348 1 98.56 202 GLU A CA 1
ATOM 1577 C C . GLU A 1 202 ? -4.734 -18.094 -6.84 1 98.56 202 GLU A C 1
ATOM 1579 O O . GLU A 1 202 ? -5.328 -17.266 -6.145 1 98.56 202 GLU A O 1
ATOM 1584 N N . THR A 1 203 ? -4.102 -17.812 -7.934 1 98 203 THR A N 1
ATOM 1585 C CA . THR A 1 203 ? -4.387 -16.578 -8.656 1 98 203 THR A CA 1
ATOM 1586 C C . THR A 1 203 ? -4.977 -16.875 -10.031 1 98 203 THR A C 1
ATOM 1588 O O . THR A 1 203 ? -4.41 -17.656 -10.797 1 98 203 THR A O 1
ATOM 1591 N N . VAL A 1 204 ? -6.125 -16.328 -10.25 1 95.81 204 VAL A N 1
ATOM 1592 C CA . VAL A 1 204 ? -6.797 -16.469 -11.539 1 95.81 204 VAL A CA 1
ATOM 1593 C C . VAL A 1 204 ? -7.086 -15.086 -12.125 1 95.81 204 VAL A C 1
ATOM 1595 O O . VAL A 1 204 ? -8.133 -14.5 -11.852 1 95.81 204 VAL A O 1
ATOM 1598 N N . ILE A 1 205 ? -6.223 -14.641 -12.938 1 94.19 205 ILE A N 1
ATOM 1599 C CA . ILE A 1 205 ? -6.312 -13.297 -13.508 1 94.19 205 ILE A CA 1
ATOM 1600 C C . ILE A 1 205 ? -6.629 -13.398 -15 1 94.19 205 ILE A C 1
ATOM 1602 O O . ILE A 1 205 ? -5.91 -14.055 -15.75 1 94.19 205 ILE A O 1
ATOM 1606 N N . ARG A 1 206 ? -7.633 -12.719 -15.367 1 89.75 206 ARG A N 1
ATOM 1607 C CA . ARG A 1 206 ? -8.07 -12.789 -16.766 1 89.75 206 ARG A CA 1
ATOM 1608 C C . ARG A 1 206 ? -7.512 -11.625 -17.578 1 89.75 206 ARG A C 1
ATOM 1610 O O . ARG A 1 206 ? -7.254 -11.766 -18.766 1 89.75 206 ARG A O 1
ATOM 1617 N N . ASN A 1 207 ? -7.387 -10.531 -16.906 1 86 207 ASN A N 1
ATOM 1618 C CA . ASN A 1 207 ? -6.781 -9.398 -17.594 1 86 207 ASN A CA 1
ATOM 1619 C C . ASN A 1 207 ? -5.277 -9.586 -17.766 1 86 207 ASN A C 1
ATOM 1621 O O . ASN A 1 207 ? -4.535 -9.656 -16.781 1 86 207 ASN A O 1
ATOM 1625 N N . ASN A 1 208 ? -4.855 -9.531 -18.953 1 78 208 ASN A N 1
ATOM 1626 C CA . ASN A 1 208 ? -3.459 -9.852 -19.234 1 78 208 ASN A CA 1
ATOM 1627 C C . ASN A 1 208 ? -2.557 -8.633 -19.047 1 78 208 ASN A C 1
ATOM 1629 O O . ASN A 1 208 ? -1.358 -8.695 -19.328 1 78 208 ASN A O 1
ATOM 1633 N N . HIS A 1 209 ? -3.135 -7.574 -18.5 1 77.38 209 HIS A N 1
ATOM 1634 C CA . HIS A 1 209 ? -2.332 -6.363 -18.359 1 77.38 209 HIS A CA 1
ATOM 1635 C C . HIS A 1 209 ? -1.844 -6.188 -16.922 1 77.38 209 HIS A C 1
ATOM 1637 O O . HIS A 1 209 ? -1.21 -5.184 -16.594 1 77.38 209 HIS A O 1
ATOM 1643 N N . TRP A 1 210 ? -2.23 -7.137 -16.125 1 86.06 210 TRP A N 1
ATOM 1644 C CA . TRP A 1 210 ? -1.636 -7.082 -14.789 1 86.06 210 TRP A CA 1
ATOM 1645 C C . TRP A 1 210 ? -1.507 -8.484 -14.195 1 86.06 210 TRP A C 1
ATOM 1647 O O . TRP A 1 210 ? -1.924 -9.469 -14.812 1 86.06 210 TRP A O 1
ATOM 1657 N N . GLY A 1 211 ? -0.807 -8.672 -13.203 1 92.5 211 GLY A N 1
ATOM 1658 C CA . GLY A 1 211 ? -0.485 -9.906 -12.508 1 92.5 211 GLY A CA 1
ATOM 1659 C C . GLY A 1 211 ? 0.458 -9.703 -11.336 1 92.5 211 GLY A C 1
ATOM 1660 O O . GLY A 1 211 ? 0.592 -8.586 -10.828 1 92.5 211 GLY A O 1
ATOM 1661 N N . LEU A 1 212 ? 0.959 -10.781 -10.906 1 95.88 212 LEU A N 1
ATOM 1662 C CA . LEU A 1 212 ? 1.883 -10.734 -9.781 1 95.88 212 LEU A CA 1
ATOM 1663 C C . LEU A 1 212 ? 3.266 -10.273 -10.227 1 95.88 212 LEU A C 1
ATOM 1665 O O . LEU A 1 212 ? 3.838 -10.828 -11.164 1 95.88 212 LEU A O 1
ATOM 1669 N N . THR A 1 213 ? 3.725 -9.258 -9.617 1 93.25 213 THR A N 1
ATOM 1670 C CA . THR A 1 213 ? 5.098 -8.805 -9.812 1 93.25 213 THR A CA 1
ATOM 1671 C C . THR A 1 213 ? 6.012 -9.383 -8.734 1 93.25 213 THR A C 1
ATOM 1673 O O . THR A 1 213 ? 5.543 -10.055 -7.809 1 93.25 213 THR A O 1
ATOM 1676 N N . ASP A 1 214 ? 7.273 -9.109 -8.867 1 94.62 214 ASP A N 1
ATOM 1677 C CA . ASP A 1 214 ? 8.234 -9.703 -7.941 1 94.62 214 ASP A CA 1
ATOM 1678 C C . ASP A 1 214 ? 7.996 -9.211 -6.516 1 94.62 214 ASP A C 1
ATOM 1680 O O . ASP A 1 214 ? 8.367 -9.891 -5.551 1 94.62 214 ASP A O 1
ATOM 1684 N N . SER A 1 215 ? 7.379 -8.055 -6.34 1 93.81 215 SER A N 1
ATOM 1685 C CA . SER A 1 215 ? 7.098 -7.512 -5.016 1 93.81 215 SER A CA 1
ATOM 1686 C C . SER A 1 215 ? 6.176 -8.43 -4.223 1 93.81 215 SER A C 1
ATOM 1688 O O . SER A 1 215 ? 6.234 -8.469 -2.99 1 93.81 215 SER A O 1
ATOM 1690 N N . ALA A 1 216 ? 5.371 -9.219 -4.898 1 96.38 216 ALA A N 1
ATOM 1691 C CA . ALA A 1 216 ? 4.441 -10.133 -4.238 1 96.38 216 ALA A CA 1
ATOM 1692 C C . ALA A 1 216 ? 5.191 -11.18 -3.424 1 96.38 216 ALA A C 1
ATOM 1694 O O . ALA A 1 216 ? 4.641 -11.75 -2.477 1 96.38 216 ALA A O 1
ATOM 1695 N N . PHE A 1 217 ? 6.422 -11.391 -3.764 1 97.12 217 PHE A N 1
ATOM 1696 C CA . PHE A 1 217 ? 7.105 -12.594 -3.289 1 97.12 217 PHE A CA 1
ATOM 1697 C C . PHE A 1 217 ? 8.195 -12.234 -2.287 1 97.12 217 PHE A C 1
ATOM 1699 O O . PHE A 1 217 ? 8.961 -13.102 -1.854 1 97.12 217 PHE A O 1
ATOM 1706 N N . SER A 1 218 ? 8.297 -10.938 -1.986 1 96 218 SER A N 1
ATOM 1707 C CA . SER A 1 218 ? 9.336 -10.492 -1.057 1 96 218 SER A CA 1
ATOM 1708 C C . SER A 1 218 ? 9.078 -11.023 0.35 1 96 218 SER A C 1
ATOM 1710 O O . SER A 1 218 ? 7.988 -10.844 0.897 1 96 218 SER A O 1
ATOM 1712 N N . LEU A 1 219 ? 10.062 -11.656 0.918 1 95.56 219 LEU A N 1
ATOM 1713 C CA . LEU A 1 219 ? 9.984 -12.172 2.281 1 95.56 219 LEU A CA 1
ATOM 1714 C C . LEU A 1 219 ? 10.758 -11.273 3.244 1 95.56 219 LEU A C 1
ATOM 1716 O O . LEU A 1 219 ? 11.977 -11.117 3.117 1 95.56 219 LEU A O 1
ATOM 1720 N N . SER A 1 220 ? 10.016 -10.703 4.152 1 94.81 220 SER A N 1
ATOM 1721 C CA . SER A 1 220 ? 10.656 -9.859 5.16 1 94.81 220 SER A CA 1
ATOM 1722 C C . SER A 1 220 ? 11.414 -10.703 6.18 1 94.81 220 SER A C 1
ATOM 1724 O O . SER A 1 220 ? 10.961 -11.781 6.562 1 94.81 220 SER A O 1
ATOM 1726 N N . GLU A 1 221 ? 12.531 -10.203 6.648 1 94.5 221 GLU A N 1
ATOM 1727 C CA . GLU A 1 221 ? 13.273 -10.867 7.715 1 94.5 221 GLU A CA 1
ATOM 1728 C C . GLU A 1 221 ? 12.531 -10.773 9.047 1 94.5 221 GLU A C 1
ATOM 1730 O O . GLU A 1 221 ? 12.648 -11.672 9.883 1 94.5 221 GLU A O 1
ATOM 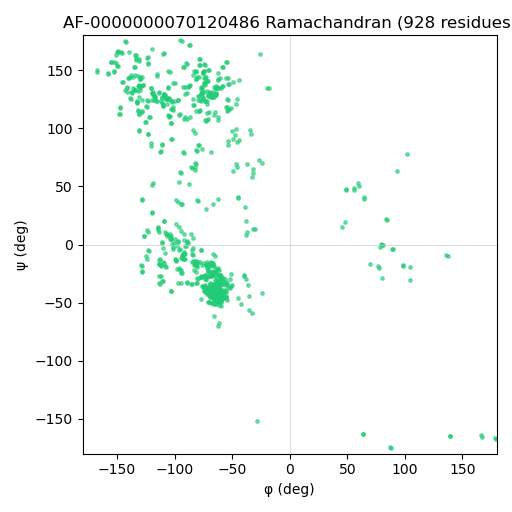1735 N N . PHE A 1 222 ? 11.758 -9.805 9.25 1 94.88 222 PHE A N 1
ATOM 1736 C CA . PHE A 1 222 ? 11.047 -9.531 10.492 1 94.88 222 PHE A CA 1
ATOM 1737 C C . PHE A 1 222 ? 10.055 -10.641 10.805 1 94.88 222 PHE A C 1
ATOM 1739 O O . PHE A 1 222 ? 9.914 -11.047 11.961 1 94.88 222 PHE A O 1
ATOM 1746 N N . ASN A 1 223 ? 9.406 -11.148 9.781 1 91.75 223 ASN A N 1
ATOM 1747 C CA . ASN A 1 223 ? 8.422 -12.211 9.953 1 91.75 223 ASN A CA 1
ATOM 1748 C C . ASN A 1 223 ? 8.703 -13.383 9.008 1 91.75 223 ASN A C 1
ATOM 1750 O O . ASN A 1 223 ? 7.766 -14 8.492 1 91.75 223 ASN A O 1
ATOM 1754 N N . ARG A 1 224 ? 9.891 -13.648 8.852 1 93.56 224 ARG A N 1
ATOM 1755 C CA . ARG A 1 224 ? 10.312 -14.633 7.855 1 93.56 224 ARG A CA 1
ATOM 1756 C C . ARG A 1 224 ? 9.938 -16.047 8.289 1 93.56 224 ARG A C 1
ATOM 1758 O O . ARG A 1 224 ? 9.414 -16.828 7.496 1 93.56 224 ARG A O 1
ATOM 1765 N N . ALA A 1 225 ? 10.141 -16.375 9.531 1 95.25 225 ALA A N 1
ATOM 1766 C CA . ALA A 1 225 ? 10.023 -17.766 10.008 1 95.25 225 ALA A CA 1
ATOM 1767 C C . ALA A 1 225 ? 8.609 -18.297 9.805 1 95.25 225 ALA A C 1
ATOM 1769 O O . ALA A 1 225 ? 8.414 -19.344 9.203 1 95.25 225 ALA A O 1
ATOM 1770 N N . PRO A 1 226 ? 7.656 -17.516 10.234 1 95.56 226 PRO A N 1
ATOM 1771 C CA . PRO A 1 226 ? 6.301 -18.031 10.023 1 95.56 226 PRO A CA 1
ATOM 1772 C C . PRO A 1 226 ? 5.926 -18.125 8.547 1 95.56 226 PRO A C 1
ATOM 1774 O O . PRO A 1 226 ? 5.199 -19.031 8.148 1 95.56 226 PRO A O 1
ATOM 1777 N N . THR A 1 227 ? 6.367 -17.266 7.738 1 95.44 227 THR A N 1
ATOM 1778 C CA . THR A 1 227 ? 6.051 -17.281 6.312 1 95.44 227 THR A CA 1
ATOM 1779 C C . THR A 1 227 ? 6.715 -18.469 5.625 1 95.44 227 THR A C 1
ATOM 1781 O O . THR A 1 227 ? 6.098 -19.141 4.793 1 95.44 227 THR A O 1
ATOM 1784 N N . VAL A 1 228 ? 7.938 -18.703 5.98 1 97.12 228 VAL A N 1
ATOM 1785 C CA . VAL A 1 228 ? 8.664 -19.828 5.414 1 97.12 228 VAL A CA 1
ATOM 1786 C C . VAL A 1 228 ? 7.992 -21.141 5.836 1 97.12 228 VAL A C 1
ATOM 1788 O O . VAL A 1 228 ? 7.844 -22.062 5.023 1 97.12 228 VAL A O 1
ATOM 1791 N N . ALA A 1 229 ? 7.586 -21.203 7.082 1 98 229 ALA A N 1
ATOM 1792 C CA . ALA A 1 229 ? 6.879 -22.391 7.555 1 98 229 ALA A CA 1
ATOM 1793 C C . ALA A 1 229 ? 5.605 -22.625 6.75 1 98 229 ALA A C 1
ATOM 1795 O O . ALA A 1 229 ? 5.277 -23.766 6.418 1 98 229 ALA A O 1
ATOM 1796 N N . ALA A 1 230 ? 4.93 -21.578 6.465 1 97.38 230 ALA A N 1
ATOM 1797 C CA . ALA A 1 230 ? 3.715 -21.672 5.66 1 97.38 230 ALA A CA 1
ATOM 1798 C C . ALA A 1 230 ? 4.023 -22.203 4.262 1 97.38 230 ALA A C 1
ATOM 1800 O O . ALA A 1 230 ? 3.303 -23.062 3.74 1 97.38 230 ALA A O 1
ATOM 1801 N N . LEU A 1 231 ? 5.043 -21.734 3.664 1 98.12 231 LEU A N 1
ATOM 1802 C CA . LEU A 1 231 ? 5.445 -22.141 2.322 1 98.12 231 LEU A CA 1
ATOM 1803 C C . LEU A 1 231 ? 5.824 -23.625 2.293 1 98.12 231 LEU A C 1
ATOM 1805 O O . LEU A 1 231 ? 5.496 -24.328 1.343 1 98.12 231 LEU A O 1
ATOM 1809 N N . GLN A 1 232 ? 6.434 -24.047 3.34 1 98.19 232 GLN A N 1
ATOM 1810 C CA . GLN A 1 232 ? 6.891 -25.438 3.416 1 98.19 232 GLN A CA 1
ATOM 1811 C C . GLN A 1 232 ? 5.711 -26.391 3.574 1 98.19 232 GLN A C 1
ATOM 1813 O O . GLN A 1 232 ? 5.805 -27.562 3.201 1 98.19 232 GLN A O 1
ATOM 1818 N N . CYS A 1 233 ? 4.637 -25.875 4.055 1 97.94 233 CYS A N 1
ATOM 1819 C CA . CYS A 1 233 ? 3.469 -26.719 4.273 1 97.94 233 CYS A CA 1
ATOM 1820 C C . CYS A 1 233 ? 2.531 -26.688 3.074 1 97.94 233 CYS A C 1
ATOM 1822 O O . CYS A 1 233 ? 1.642 -27.531 2.945 1 97.94 233 CYS A O 1
ATOM 1824 N N . MET A 1 234 ? 2.732 -25.828 2.182 1 97.81 234 MET A N 1
ATOM 1825 C CA . MET A 1 234 ? 1.816 -25.578 1.071 1 97.81 234 MET A CA 1
ATOM 1826 C C . MET A 1 234 ? 1.905 -26.703 0.04 1 97.81 234 MET A C 1
ATOM 1828 O O . MET A 1 234 ? 3 -27.156 -0.295 1 97.81 234 MET A O 1
ATOM 1832 N N . LYS A 1 235 ? 0.743 -27.109 -0.486 1 98.19 235 LYS A N 1
ATOM 1833 C CA . LYS A 1 235 ? 0.713 -28.188 -1.466 1 98.19 235 LYS A CA 1
ATOM 1834 C C . LYS A 1 235 ? 0.265 -27.672 -2.832 1 98.19 235 LYS A C 1
ATOM 1836 O O . LYS A 1 235 ? 0.464 -28.344 -3.848 1 98.19 235 LYS A O 1
ATOM 1841 N N . LYS A 1 236 ? -0.32 -26.516 -2.838 1 98.62 236 LYS A N 1
ATOM 1842 C CA . LYS A 1 236 ? -0.881 -25.984 -4.074 1 98.62 236 LYS A CA 1
ATOM 1843 C C . LYS A 1 236 ? -0.562 -24.5 -4.219 1 98.62 236 LYS A C 1
ATOM 1845 O O . LYS A 1 236 ? -0.79 -23.719 -3.295 1 98.62 236 LYS A O 1
ATOM 1850 N N . LEU A 1 237 ? -0.055 -24.094 -5.387 1 98.81 237 LEU A N 1
ATOM 1851 C CA . LEU A 1 237 ? 0.284 -22.703 -5.676 1 98.81 237 LEU A CA 1
ATOM 1852 C C . LEU A 1 237 ? 0.072 -22.391 -7.152 1 98.81 237 LEU A C 1
ATOM 1854 O O . LEU A 1 237 ? 0.716 -22.984 -8.016 1 98.81 237 LEU A O 1
ATOM 1858 N N . HIS A 1 238 ? -0.902 -21.547 -7.465 1 98.81 238 HIS A N 1
ATOM 1859 C CA . HIS A 1 238 ? -1.183 -21.094 -8.82 1 98.81 238 HIS A CA 1
ATOM 1860 C C . HIS A 1 238 ? -0.832 -19.609 -8.984 1 98.81 238 HIS A C 1
ATOM 1862 O O . HIS A 1 238 ? -1.4 -18.766 -8.305 1 98.81 238 HIS A O 1
ATOM 1868 N N . LEU A 1 239 ? 0.063 -19.344 -9.922 1 98.5 239 LEU A N 1
ATOM 1869 C CA . LEU A 1 239 ? 0.586 -18 -10.062 1 98.5 239 LEU A CA 1
ATOM 1870 C C . LEU A 1 239 ? 0.273 -17.422 -11.445 1 98.5 239 LEU A C 1
ATOM 1872 O O . LEU A 1 239 ? 0.489 -18.094 -12.453 1 98.5 239 LEU A O 1
ATOM 1876 N N . CYS A 1 240 ? -0.271 -16.219 -11.516 1 97.38 240 CYS A N 1
ATOM 1877 C CA . CYS A 1 240 ? -0.359 -15.406 -12.719 1 97.38 240 CYS A CA 1
ATOM 1878 C C . CYS A 1 240 ? 0.646 -14.258 -12.672 1 97.38 240 CYS A C 1
ATOM 1880 O O . CYS A 1 240 ? 0.458 -13.297 -11.93 1 97.38 240 CYS A O 1
ATOM 1882 N N . LEU A 1 241 ? 1.65 -14.359 -13.547 1 96.44 241 LEU A N 1
ATOM 1883 C CA . LEU A 1 241 ? 2.82 -13.508 -13.375 1 96.44 241 LEU A CA 1
ATOM 1884 C C . LEU A 1 241 ? 2.836 -12.391 -14.414 1 96.44 241 LEU A C 1
ATOM 1886 O O . LEU A 1 241 ? 2.49 -12.617 -15.578 1 96.44 241 LEU A O 1
ATOM 1890 N N . ASP A 1 242 ? 3.125 -11.195 -13.977 1 92.69 242 ASP A N 1
ATOM 1891 C CA . ASP A 1 242 ? 3.51 -10.062 -14.82 1 92.69 242 ASP A CA 1
ATOM 1892 C C . ASP A 1 242 ? 5.016 -9.82 -14.758 1 92.69 242 ASP A C 1
ATOM 1894 O O . ASP A 1 242 ? 5.484 -9 -13.961 1 92.69 242 ASP A O 1
ATOM 1898 N N . MET A 1 243 ? 5.742 -10.453 -15.672 1 91.44 243 MET A N 1
ATOM 1899 C CA . MET A 1 243 ? 7.199 -10.477 -15.594 1 91.44 243 MET A CA 1
ATOM 1900 C C . MET A 1 243 ? 7.805 -9.367 -16.453 1 91.44 243 MET A C 1
ATOM 1902 O O . MET A 1 243 ? 8.625 -9.625 -17.328 1 91.44 243 MET A O 1
ATOM 1906 N N . ASN A 1 244 ? 7.465 -8.203 -16.047 1 85.38 244 ASN A N 1
ATOM 1907 C CA . ASN A 1 244 ? 8.055 -7.039 -16.703 1 85.38 244 ASN A CA 1
ATOM 1908 C C . ASN A 1 244 ? 9.438 -6.723 -16.125 1 85.38 244 ASN A C 1
ATOM 1910 O O . ASN A 1 244 ? 9.688 -6.938 -14.945 1 85.38 244 ASN A O 1
ATOM 1914 N N . ASN A 1 245 ? 10.242 -6.184 -16.984 1 78.38 245 ASN A N 1
ATOM 1915 C CA . ASN A 1 245 ? 11.641 -5.953 -16.625 1 78.38 245 ASN A CA 1
ATOM 1916 C C . ASN A 1 245 ? 11.766 -4.871 -15.555 1 78.38 245 ASN A C 1
ATOM 1918 O O . ASN A 1 245 ? 12.805 -4.758 -14.898 1 78.38 245 ASN A O 1
ATOM 1922 N N . ASN A 1 246 ? 10.758 -4.176 -15.398 1 79.81 246 ASN A N 1
ATOM 1923 C CA . ASN A 1 246 ? 10.789 -3.158 -14.352 1 79.81 246 ASN A CA 1
ATOM 1924 C C . ASN A 1 246 ? 10.414 -3.738 -12.992 1 79.81 246 ASN A C 1
ATOM 1926 O O . ASN A 1 246 ? 10.648 -3.109 -11.961 1 79.81 246 ASN A O 1
ATOM 1930 N N . GLU A 1 247 ? 9.969 -4.988 -13.078 1 86.06 247 GLU A N 1
ATOM 1931 C CA . GLU A 1 247 ? 9.43 -5.562 -11.852 1 86.06 247 GLU A CA 1
ATOM 1932 C C . GLU A 1 247 ? 10.141 -6.863 -11.492 1 86.06 247 GLU A C 1
ATOM 1934 O O . GLU A 1 247 ? 9.945 -7.402 -10.398 1 86.06 247 GLU A O 1
ATOM 1939 N N . PHE A 1 248 ? 10.883 -7.348 -12.422 1 85.94 248 PHE A N 1
ATOM 1940 C CA . PHE A 1 248 ? 11.664 -8.555 -12.18 1 85.94 248 PHE A CA 1
ATOM 1941 C C . PHE A 1 248 ? 13.125 -8.336 -12.57 1 85.94 248 PHE A C 1
ATOM 1943 O O . PHE A 1 248 ? 13.414 -7.641 -13.539 1 85.94 248 PHE A O 1
ATOM 1950 N N . THR A 1 249 ? 14.008 -8.961 -11.773 1 76.19 249 THR A N 1
ATOM 1951 C CA . THR A 1 249 ? 15.438 -8.875 -12.078 1 76.19 249 THR A CA 1
ATOM 1952 C C . THR A 1 249 ? 15.773 -9.703 -13.312 1 76.19 249 THR A C 1
ATOM 1954 O O . THR A 1 249 ? 15.227 -10.789 -13.508 1 76.19 249 THR A O 1
ATOM 1957 N N . SER A 1 250 ? 16.547 -9.023 -14.242 1 70.94 250 SER A N 1
ATOM 1958 C CA . SER A 1 250 ? 17 -9.734 -15.43 1 70.94 250 SER A CA 1
ATOM 1959 C C . SER A 1 250 ? 18.484 -9.547 -15.656 1 70.94 250 SER A C 1
ATOM 1961 O O . SER A 1 250 ? 19.016 -8.445 -15.461 1 70.94 250 SER A O 1
ATOM 1963 N N . HIS A 1 251 ? 19.109 -10.594 -15.781 1 71.5 251 HIS A N 1
ATOM 1964 C CA . HIS A 1 251 ? 20.516 -10.547 -16.172 1 71.5 251 HIS A CA 1
ATOM 1965 C C . HIS A 1 251 ? 20.703 -10.969 -17.625 1 71.5 251 HIS A C 1
ATOM 1967 O O . HIS A 1 251 ? 19.906 -11.734 -18.156 1 71.5 251 HIS A O 1
ATOM 1973 N N . THR A 1 252 ? 21.703 -10.383 -18.188 1 72.88 252 THR A N 1
ATOM 1974 C CA . THR A 1 252 ? 22 -10.719 -19.562 1 72.88 252 THR A CA 1
ATOM 1975 C C . THR A 1 252 ? 22.281 -12.211 -19.719 1 72.88 252 THR A C 1
ATOM 1977 O O . THR A 1 252 ? 21.906 -12.82 -20.719 1 72.88 252 THR A O 1
ATOM 1980 N N . ALA A 1 253 ? 23.016 -12.719 -18.672 1 71.38 253 ALA A N 1
ATOM 1981 C CA . ALA A 1 253 ? 23.141 -14.18 -18.641 1 71.38 253 ALA A CA 1
ATOM 1982 C C . ALA A 1 253 ? 21.812 -14.836 -18.297 1 71.38 253 ALA A C 1
ATOM 1984 O O . ALA A 1 253 ? 21.281 -14.625 -17.203 1 71.38 253 ALA A O 1
ATOM 1985 N N . GLN A 1 254 ? 21.266 -15.562 -19.234 1 76.94 254 GLN A N 1
ATOM 1986 C CA . GLN A 1 254 ? 19.891 -16.031 -19.016 1 76.94 254 GLN A CA 1
ATOM 1987 C C . GLN A 1 254 ? 19.859 -17.531 -18.75 1 76.94 254 GLN A C 1
ATOM 1989 O O . GLN A 1 254 ? 18.844 -18.078 -18.312 1 76.94 254 GLN A O 1
ATOM 1994 N N . ASP A 1 255 ? 21.078 -18.125 -18.922 1 83.19 255 ASP A N 1
ATOM 1995 C CA . ASP A 1 255 ? 21.125 -19.562 -18.656 1 83.19 255 ASP A CA 1
ATOM 1996 C C . ASP A 1 255 ? 21.297 -19.828 -17.156 1 83.19 255 ASP A C 1
ATOM 1998 O O . ASP A 1 255 ? 22.297 -19.453 -16.562 1 83.19 255 ASP A O 1
ATOM 2002 N N . PRO A 1 256 ? 20.438 -20.484 -16.547 1 85.81 256 PRO A N 1
ATOM 2003 C CA . PRO A 1 256 ? 20.516 -20.719 -15.109 1 85.81 256 PRO A CA 1
ATOM 2004 C C . PRO A 1 256 ? 21.688 -21.594 -14.711 1 85.81 256 PRO A C 1
ATOM 2006 O O . PRO A 1 256 ? 22 -21.703 -13.523 1 85.81 256 PRO A O 1
ATOM 2009 N N . LYS A 1 257 ? 22.359 -22.156 -15.641 1 86.69 257 LYS A N 1
ATOM 2010 C CA . LYS A 1 257 ? 23.547 -22.938 -15.359 1 86.69 257 LYS A CA 1
ATOM 2011 C C . LYS A 1 257 ? 24.766 -22.031 -15.188 1 86.69 257 LYS A C 1
ATOM 2013 O O . LYS A 1 257 ? 25.797 -22.469 -14.656 1 86.69 257 LYS A O 1
ATOM 2018 N N . ASP A 1 258 ? 24.547 -20.875 -15.648 1 87.44 258 ASP A N 1
ATOM 2019 C CA . ASP A 1 258 ? 25.625 -19.906 -15.539 1 87.44 258 ASP A CA 1
ATOM 2020 C C . ASP A 1 258 ? 25.75 -19.359 -14.109 1 87.44 258 ASP A C 1
ATOM 2022 O O . ASP A 1 258 ? 24.734 -19.016 -13.492 1 87.44 258 ASP A O 1
ATOM 2026 N N . VAL A 1 259 ? 26.938 -19.297 -13.664 1 84.06 259 VAL A N 1
ATOM 2027 C CA . VAL A 1 259 ? 27.203 -18.891 -12.289 1 84.06 259 VAL A CA 1
ATOM 2028 C C . VAL A 1 259 ? 26.703 -17.469 -12.055 1 84.06 259 VAL A C 1
ATOM 2030 O O . VAL A 1 259 ? 26.156 -17.172 -10.992 1 84.06 259 VAL A O 1
ATOM 2033 N N . GLU A 1 260 ? 26.891 -16.656 -13.023 1 82.94 260 GLU A N 1
ATOM 2034 C CA . GLU A 1 260 ? 26.469 -15.266 -12.875 1 82.94 260 GLU A CA 1
ATOM 2035 C C . GLU A 1 260 ? 24.953 -15.148 -12.867 1 82.94 260 GLU A C 1
ATOM 2037 O O . GLU A 1 260 ? 24.391 -14.375 -12.086 1 82.94 260 GLU A O 1
ATOM 2042 N N . ALA A 1 261 ? 24.344 -15.922 -13.719 1 84.31 261 ALA A N 1
ATOM 2043 C CA . ALA A 1 261 ? 22.891 -15.945 -13.742 1 84.31 261 ALA A CA 1
ATOM 2044 C C . ALA A 1 261 ? 22.328 -16.453 -12.414 1 84.31 261 ALA A C 1
ATOM 2046 O O . ALA A 1 261 ? 21.375 -15.875 -11.883 1 84.31 261 ALA A O 1
ATOM 2047 N N . ARG A 1 262 ? 23.016 -17.359 -11.875 1 85.94 262 ARG A N 1
ATOM 2048 C CA . ARG A 1 262 ? 22.547 -17.969 -10.633 1 85.94 262 ARG A CA 1
ATOM 2049 C C . ARG A 1 262 ? 22.703 -17 -9.461 1 85.94 262 ARG A C 1
ATOM 2051 O O . ARG A 1 262 ? 21.859 -16.984 -8.555 1 85.94 262 ARG A O 1
ATOM 2058 N N . ARG A 1 263 ? 23.703 -16.344 -9.5 1 83.75 263 ARG A N 1
ATOM 2059 C CA . ARG A 1 263 ? 23.922 -15.336 -8.461 1 83.75 263 ARG A CA 1
ATOM 2060 C C . ARG A 1 263 ? 22.766 -14.352 -8.375 1 83.75 263 ARG A C 1
ATOM 2062 O O . ARG A 1 263 ? 22.297 -14.016 -7.285 1 83.75 263 ARG A O 1
ATOM 2069 N N . TRP A 1 264 ? 22.281 -14.023 -9.484 1 81.62 264 TRP A N 1
ATOM 2070 C CA . TRP A 1 264 ? 21.219 -13.023 -9.5 1 81.62 264 TRP A CA 1
ATOM 2071 C C . TRP A 1 264 ? 19.844 -13.664 -9.273 1 81.62 264 TRP A C 1
ATOM 2073 O O . TRP A 1 264 ? 18.969 -13.062 -8.656 1 81.62 264 TRP A O 1
ATOM 2083 N N . MET A 1 265 ? 19.703 -14.844 -9.766 1 83.69 265 MET A N 1
ATOM 2084 C CA . MET A 1 265 ? 18.469 -15.57 -9.484 1 83.69 265 MET A CA 1
ATOM 2085 C C . MET A 1 265 ? 18.297 -15.773 -7.984 1 83.69 265 MET A C 1
ATOM 2087 O O . MET A 1 265 ? 17.172 -15.773 -7.484 1 83.69 265 MET A O 1
ATOM 2091 N N . ALA A 1 266 ? 19.406 -15.812 -7.305 1 85.38 266 ALA A N 1
ATOM 2092 C CA . ALA A 1 266 ? 19.375 -16 -5.855 1 85.38 266 ALA A CA 1
ATOM 2093 C C . ALA A 1 266 ? 18.859 -14.75 -5.152 1 85.38 266 ALA A C 1
ATOM 2095 O O . ALA A 1 266 ? 18.406 -14.82 -4.008 1 85.38 266 ALA A O 1
ATOM 2096 N N . LYS A 1 267 ? 18.844 -13.727 -5.871 1 86.69 267 LYS A N 1
ATOM 2097 C CA . LYS A 1 267 ? 18.391 -12.469 -5.285 1 86.69 267 LYS A CA 1
ATOM 2098 C C . LYS A 1 267 ? 16.938 -12.188 -5.656 1 86.69 267 LYS A C 1
ATOM 2100 O O . LYS A 1 267 ? 16.312 -11.289 -5.09 1 86.69 267 LYS A O 1
ATOM 2105 N N . SER A 1 268 ? 16.422 -12.945 -6.645 1 91.19 268 SER A N 1
ATOM 2106 C CA . SER A 1 268 ? 15.031 -12.812 -7.035 1 91.19 268 SER A CA 1
ATOM 2107 C C . SER A 1 268 ? 14.094 -13.203 -5.898 1 91.19 268 SER A C 1
ATOM 2109 O O . SER A 1 268 ? 14.312 -14.219 -5.23 1 91.19 268 SER A O 1
ATOM 2111 N N . HIS A 1 269 ? 13.078 -12.367 -5.695 1 95.69 269 HIS A N 1
ATOM 2112 C CA . HIS A 1 269 ? 12.125 -12.68 -4.637 1 95.69 269 HIS A CA 1
ATOM 2113 C C . HIS A 1 269 ? 11.297 -13.906 -4.992 1 95.69 269 HIS A C 1
ATOM 2115 O O . HIS A 1 269 ? 11.039 -14.758 -4.137 1 95.69 269 HIS A O 1
ATOM 2121 N N . LEU A 1 270 ? 10.93 -14.031 -6.238 1 96.31 270 LEU A N 1
ATOM 2122 C CA . LEU A 1 270 ? 10.102 -15.148 -6.691 1 96.31 270 LEU A CA 1
ATOM 2123 C C . LEU A 1 270 ? 10.852 -16.469 -6.539 1 96.31 270 LEU A C 1
ATOM 2125 O O . LEU A 1 270 ? 10.32 -17.422 -5.965 1 96.31 270 LEU A O 1
ATOM 2129 N N . GLN A 1 271 ? 12.078 -16.516 -7.059 1 95.56 271 GLN A N 1
ATOM 2130 C CA . GLN A 1 271 ? 12.852 -17.75 -6.984 1 95.56 271 GLN A CA 1
ATOM 2131 C C . GLN A 1 271 ? 13.148 -18.125 -5.535 1 95.56 271 GLN A C 1
ATOM 2133 O O . GLN A 1 271 ? 13.102 -19.297 -5.168 1 95.56 271 GLN A O 1
ATOM 2138 N N . THR A 1 272 ? 13.414 -17.109 -4.738 1 95.31 272 THR A N 1
ATOM 2139 C CA . THR A 1 272 ? 13.641 -17.359 -3.318 1 95.31 272 THR A CA 1
ATOM 2140 C C . THR A 1 272 ? 12.391 -17.953 -2.668 1 95.31 272 THR A C 1
ATOM 2142 O O . THR A 1 272 ? 12.461 -18.953 -1.962 1 95.31 272 THR A O 1
ATOM 2145 N N . LEU A 1 273 ? 11.297 -17.375 -2.926 1 97.44 273 LEU A N 1
ATOM 2146 C CA . LEU A 1 273 ? 10.047 -17.859 -2.352 1 97.44 273 LEU A CA 1
ATOM 2147 C C . LEU A 1 273 ? 9.766 -19.297 -2.775 1 97.44 273 LEU A C 1
ATOM 2149 O O . LEU A 1 273 ? 9.453 -20.141 -1.936 1 97.44 273 LEU A O 1
ATOM 2153 N N . LEU A 1 274 ? 9.875 -19.562 -4.055 1 97.69 274 LEU A N 1
ATOM 2154 C CA . LEU A 1 274 ? 9.562 -20.875 -4.594 1 97.69 274 LEU A CA 1
ATOM 2155 C C . LEU A 1 274 ? 10.523 -21.922 -4.047 1 97.69 274 LEU A C 1
ATOM 2157 O O . LEU A 1 274 ? 10.156 -23.094 -3.914 1 97.69 274 LEU A O 1
ATOM 2161 N N . SER A 1 275 ? 11.727 -21.531 -3.682 1 96.75 275 SER A N 1
ATOM 2162 C CA . SER A 1 275 ? 12.703 -22.469 -3.139 1 96.75 275 SER A CA 1
ATOM 2163 C C . SER A 1 275 ? 12.281 -22.969 -1.757 1 96.75 275 SER A C 1
ATOM 2165 O O . SER A 1 275 ? 12.758 -24 -1.294 1 96.75 275 SER A O 1
ATOM 2167 N N . TYR A 1 276 ? 11.383 -22.266 -1.139 1 97 276 TYR A N 1
ATOM 2168 C CA . TYR A 1 276 ? 10.914 -22.656 0.188 1 97 276 TYR A CA 1
ATOM 2169 C C . TYR A 1 276 ? 9.672 -23.531 0.094 1 97 276 TYR A C 1
ATOM 2171 O O . TYR A 1 276 ? 9.219 -24.094 1.096 1 97 276 TYR A O 1
ATOM 2179 N N . THR A 1 277 ? 9.047 -23.625 -1.071 1 98 277 THR A N 1
ATOM 2180 C CA . THR A 1 277 ? 7.859 -24.469 -1.23 1 98 277 THR A CA 1
ATOM 2181 C C . THR A 1 277 ? 8.25 -25.922 -1.451 1 98 277 THR A C 1
ATOM 2183 O O . THR A 1 277 ? 7.945 -26.5 -2.498 1 98 277 THR A O 1
ATOM 2186 N N . THR A 1 278 ? 8.75 -26.547 -0.465 1 96.88 278 THR A N 1
ATOM 2187 C CA . THR A 1 278 ? 9.438 -27.828 -0.596 1 96.88 278 THR A CA 1
ATOM 2188 C C . THR A 1 278 ? 8.438 -28.984 -0.653 1 96.88 278 THR A C 1
ATOM 2190 O O . THR A 1 278 ? 8.789 -30.094 -1.06 1 96.88 278 THR A O 1
ATOM 2193 N N . ASN A 1 279 ? 7.172 -28.75 -0.302 1 97.81 279 ASN A N 1
ATOM 2194 C CA . ASN A 1 279 ? 6.18 -29.812 -0.301 1 97.81 279 ASN A CA 1
ATOM 2195 C C . ASN A 1 279 ? 5.09 -29.578 -1.338 1 97.81 279 ASN A C 1
ATOM 2197 O O . ASN A 1 279 ? 4.043 -30.219 -1.308 1 97.81 279 ASN A O 1
ATOM 2201 N N . LEU A 1 280 ? 5.352 -28.672 -2.225 1 98.5 280 LEU A N 1
ATOM 2202 C CA . LEU A 1 280 ? 4.371 -28.328 -3.244 1 98.5 280 LEU A CA 1
ATOM 2203 C C . LEU A 1 280 ? 4.094 -29.5 -4.164 1 98.5 280 LEU A C 1
ATOM 2205 O O . LEU A 1 280 ? 5.027 -30.172 -4.625 1 98.5 280 LEU A O 1
ATOM 2209 N N . GLU A 1 281 ? 2.848 -29.766 -4.445 1 98.69 281 GLU A N 1
ATOM 2210 C CA . GLU A 1 281 ? 2.455 -30.875 -5.316 1 98.69 281 GLU A CA 1
ATOM 2211 C C . GLU A 1 281 ? 1.825 -30.359 -6.605 1 98.69 281 GLU A C 1
ATOM 2213 O O . GLU A 1 281 ? 1.839 -31.047 -7.629 1 98.69 281 GLU A O 1
ATOM 2218 N N . TRP A 1 282 ? 1.274 -29.266 -6.547 1 98.88 282 TRP A N 1
ATOM 2219 C CA . TRP A 1 282 ? 0.587 -28.672 -7.695 1 98.88 282 TRP A CA 1
ATOM 2220 C C . TRP A 1 282 ? 1.029 -27.234 -7.914 1 98.88 282 TRP A C 1
ATOM 2222 O O . TRP A 1 282 ? 0.713 -26.344 -7.113 1 98.88 282 TRP A O 1
ATOM 2232 N N . LEU A 1 283 ? 1.729 -26.984 -9.031 1 98.81 283 LEU A N 1
ATOM 2233 C CA . LEU A 1 283 ? 2.186 -25.656 -9.422 1 98.81 283 LEU A CA 1
ATOM 2234 C C . LEU A 1 283 ? 1.585 -25.25 -10.766 1 98.81 283 LEU A C 1
ATOM 2236 O O . LEU A 1 283 ? 1.615 -26.016 -11.719 1 98.81 283 LEU A O 1
ATOM 2240 N N . ARG A 1 284 ? 0.958 -24.172 -10.781 1 98.75 284 ARG A N 1
ATOM 2241 C CA . ARG A 1 284 ? 0.522 -23.578 -12.039 1 98.75 284 ARG A CA 1
ATOM 2242 C C . ARG A 1 284 ? 1.25 -22.266 -12.297 1 98.75 284 ARG A C 1
ATOM 2244 O O . ARG A 1 284 ? 1.348 -21.406 -11.406 1 98.75 284 ARG A O 1
ATOM 2251 N N . LEU A 1 285 ? 1.771 -22.125 -13.469 1 98.25 285 LEU A N 1
ATOM 2252 C CA . LEU A 1 285 ? 2.453 -20.906 -13.891 1 98.25 285 LEU A CA 1
ATOM 2253 C C . LEU A 1 285 ? 1.798 -20.312 -15.133 1 98.25 285 LEU A C 1
ATOM 2255 O O . LEU A 1 285 ? 1.833 -20.922 -16.203 1 98.25 285 LEU A O 1
ATOM 2259 N N . ASN A 1 286 ? 1.15 -19.203 -14.961 1 97.06 286 ASN A N 1
ATOM 2260 C CA . ASN A 1 286 ? 0.658 -18.406 -16.078 1 97.06 286 ASN A CA 1
ATOM 2261 C C . ASN A 1 286 ? 1.505 -17.156 -16.297 1 97.06 286 ASN A C 1
ATOM 2263 O O . ASN A 1 286 ? 1.501 -16.25 -15.469 1 97.06 286 ASN A O 1
ATOM 2267 N N . LEU A 1 287 ? 2.25 -17.125 -17.375 1 95.44 287 LEU A N 1
ATOM 2268 C CA . LEU A 1 287 ? 3.107 -15.992 -17.703 1 95.44 287 LEU A CA 1
ATOM 2269 C C . LEU A 1 287 ? 2.377 -14.992 -18.594 1 95.44 287 LEU A C 1
ATOM 2271 O O . LEU A 1 287 ? 2.648 -14.914 -19.797 1 95.44 287 LEU A O 1
ATOM 2275 N N . LEU A 1 288 ? 1.541 -14.172 -18.047 1 86.62 288 LEU A N 1
ATOM 2276 C CA . LEU A 1 288 ? 0.54 -13.352 -18.719 1 86.62 288 LEU A CA 1
ATOM 2277 C C . LEU A 1 288 ? 1.202 -12.281 -19.578 1 86.62 288 LEU A C 1
ATOM 2279 O O . LEU A 1 288 ? 0.812 -12.078 -20.734 1 86.62 288 LEU A O 1
ATOM 2283 N N . THR A 1 289 ? 2.158 -11.531 -19 1 83.75 289 THR A N 1
ATOM 2284 C CA . THR A 1 289 ? 2.809 -10.438 -19.719 1 83.75 289 THR A CA 1
ATOM 2285 C C . THR A 1 289 ? 4.238 -10.242 -19.219 1 83.75 289 THR A C 1
ATOM 2287 O O . THR A 1 289 ? 4.609 -10.758 -18.156 1 83.75 289 THR A O 1
ATOM 2290 N N . GLY A 1 290 ? 4.988 -9.695 -20.203 1 86.69 290 GLY A N 1
ATOM 2291 C CA . GLY A 1 290 ? 6.328 -9.352 -19.75 1 86.69 290 GLY A CA 1
ATOM 2292 C C . GLY A 1 290 ? 7.402 -9.672 -20.766 1 86.69 290 GLY A C 1
ATOM 2293 O O . GLY A 1 290 ? 7.113 -9.828 -21.953 1 86.69 290 GLY A O 1
ATOM 2294 N N . ASP A 1 291 ? 8.602 -9.664 -20.266 1 88.44 291 ASP A N 1
ATOM 2295 C CA . ASP A 1 291 ? 9.789 -9.906 -21.078 1 88.44 291 ASP A CA 1
ATOM 2296 C C . ASP A 1 291 ? 9.977 -11.398 -21.328 1 88.44 291 ASP A C 1
ATOM 2298 O O . ASP A 1 291 ? 10.102 -12.188 -20.391 1 88.44 291 ASP A O 1
ATOM 2302 N N . LEU A 1 292 ? 10.133 -11.742 -22.625 1 87.56 292 LEU A N 1
ATOM 2303 C CA . LEU A 1 292 ? 10.188 -13.141 -23.031 1 87.56 292 LEU A CA 1
ATOM 2304 C C . LEU A 1 292 ? 11.469 -13.797 -22.531 1 87.56 292 LEU A C 1
ATOM 2306 O O . LEU A 1 292 ? 11.469 -14.977 -22.172 1 87.56 292 LEU A O 1
ATOM 2310 N N . ASN A 1 293 ? 12.469 -13.07 -22.516 1 87.06 293 ASN A N 1
ATOM 2311 C CA . ASN A 1 293 ? 13.734 -13.633 -22.047 1 87.06 293 ASN A CA 1
ATOM 2312 C C . ASN A 1 293 ? 13.703 -13.922 -20.547 1 87.06 293 ASN A C 1
ATOM 2314 O O . ASN A 1 293 ? 14.25 -14.938 -20.094 1 87.06 293 ASN A O 1
ATOM 2318 N N . LEU A 1 294 ? 13.094 -13.062 -19.859 1 89.12 294 LEU A N 1
ATOM 2319 C CA . LEU A 1 294 ? 12.93 -13.258 -18.422 1 89.12 294 LEU A CA 1
ATOM 2320 C C . LEU A 1 294 ? 12.055 -14.469 -18.141 1 89.12 294 LEU A C 1
ATOM 2322 O O . LEU A 1 294 ? 12.367 -15.266 -17.234 1 89.12 294 LEU A O 1
ATOM 2326 N N . GLN A 1 295 ? 11.047 -14.562 -18.875 1 92.5 295 GLN A N 1
ATOM 2327 C CA . GLN A 1 295 ? 10.133 -15.688 -18.719 1 92.5 295 GLN A CA 1
ATOM 2328 C C . GLN A 1 295 ? 10.828 -17.016 -19 1 92.5 295 GLN A C 1
ATOM 2330 O O . GLN A 1 295 ? 10.695 -17.969 -18.234 1 92.5 295 GLN A O 1
ATOM 2335 N N . ARG A 1 296 ? 11.562 -16.969 -20.047 1 91.75 296 ARG A N 1
ATOM 2336 C CA . ARG A 1 296 ? 12.312 -18.156 -20.438 1 91.75 296 ARG A CA 1
ATOM 2337 C C . ARG A 1 296 ? 13.328 -18.531 -19.359 1 91.75 296 ARG A C 1
ATOM 2339 O O . ARG A 1 296 ? 13.414 -19.703 -18.953 1 91.75 296 ARG A O 1
ATOM 2346 N N . SER A 1 297 ? 14.062 -17.562 -18.922 1 91.06 297 SER A N 1
ATOM 2347 C CA . SER A 1 297 ? 15.07 -17.797 -17.891 1 91.06 297 SER A CA 1
ATOM 2348 C C . SER A 1 297 ? 14.445 -18.359 -16.625 1 91.06 297 SER A C 1
ATOM 2350 O O . SER A 1 297 ? 15.016 -19.234 -15.977 1 91.06 297 SER A O 1
ATOM 2352 N N . PHE A 1 298 ? 13.359 -17.875 -16.297 1 93.75 298 PHE A N 1
ATOM 2353 C CA . PHE A 1 298 ? 12.648 -18.312 -15.109 1 93.75 298 PHE A CA 1
ATOM 2354 C C . PHE A 1 298 ? 12.211 -19.766 -15.242 1 93.75 298 PHE A C 1
ATOM 2356 O O . PHE A 1 298 ? 12.43 -20.578 -14.344 1 93.75 298 PHE A O 1
ATOM 2363 N N . LEU A 1 299 ? 11.641 -20.109 -16.359 1 95.44 299 LEU A N 1
ATOM 2364 C CA . LEU A 1 299 ? 11.18 -21.469 -16.578 1 95.44 299 LEU A CA 1
ATOM 2365 C C . LEU A 1 299 ? 12.352 -22.438 -16.625 1 95.44 299 LEU A C 1
ATOM 2367 O O . LEU A 1 299 ? 12.25 -23.562 -16.109 1 95.44 299 LEU A O 1
ATOM 2371 N N . CYS A 1 300 ? 13.414 -21.984 -17.203 1 93.81 300 CYS A N 1
ATOM 2372 C CA . CYS A 1 300 ? 14.609 -22.812 -17.203 1 93.81 300 CYS A CA 1
ATOM 2373 C C . CYS A 1 300 ? 15.117 -23.047 -15.797 1 93.81 300 CYS A C 1
ATOM 2375 O O . CYS A 1 300 ? 15.633 -24.125 -15.492 1 93.81 300 CYS A O 1
ATOM 2377 N N . TRP A 1 301 ? 14.953 -22.047 -14.977 1 94.56 301 TRP A N 1
ATOM 2378 C CA . TRP A 1 301 ? 15.336 -22.203 -13.578 1 94.56 301 TRP A CA 1
ATOM 2379 C C . TRP A 1 301 ? 14.43 -23.203 -12.875 1 94.56 301 TRP A C 1
ATOM 2381 O O . TRP A 1 301 ? 14.898 -24.031 -12.086 1 94.56 301 TRP A O 1
ATOM 2391 N N . VAL A 1 302 ? 13.164 -23.219 -13.156 1 96.25 302 VAL A N 1
ATOM 2392 C CA . VAL A 1 302 ? 12.234 -24.156 -12.555 1 96.25 302 VAL A CA 1
ATOM 2393 C C . VAL A 1 302 ? 12.648 -25.578 -12.898 1 96.25 302 VAL A C 1
ATOM 2395 O O . VAL A 1 302 ? 12.531 -26.484 -12.07 1 96.25 302 VAL A O 1
ATOM 2398 N N . GLY A 1 303 ? 13.172 -25.766 -14.109 1 95.19 303 GLY A N 1
ATOM 2399 C CA . GLY A 1 303 ? 13.578 -27.078 -14.578 1 95.19 303 GLY A CA 1
ATOM 2400 C C . GLY A 1 303 ? 15.016 -27.438 -14.227 1 95.19 303 GLY A C 1
ATOM 2401 O O . GLY A 1 303 ? 15.5 -28.5 -14.578 1 95.19 303 GLY A O 1
ATOM 2402 N N . LEU A 1 304 ? 15.664 -26.516 -13.531 1 94 304 LEU A N 1
ATOM 2403 C CA . LEU A 1 304 ? 17.078 -26.719 -13.211 1 94 304 LEU A CA 1
ATOM 2404 C C . LEU A 1 304 ? 17.25 -27.844 -12.195 1 94 304 LEU A C 1
ATOM 2406 O O . LEU A 1 304 ? 16.578 -27.875 -11.164 1 94 304 LEU A O 1
ATOM 2410 N N . PRO A 1 305 ? 18.141 -28.797 -12.453 1 92.62 305 PRO A N 1
ATOM 2411 C CA . PRO A 1 305 ? 18.391 -29.875 -11.5 1 92.62 305 PRO A CA 1
ATOM 2412 C C . PRO A 1 305 ? 18.828 -29.375 -10.133 1 92.62 305 PRO A C 1
ATOM 2414 O O . PRO A 1 305 ? 19.5 -28.328 -10.039 1 92.62 305 PRO A O 1
ATOM 2417 N N . THR A 1 306 ? 18.594 -30.078 -9.062 1 90.81 306 THR A N 1
ATOM 2418 C CA . THR A 1 306 ? 18.812 -29.656 -7.684 1 90.81 306 THR A CA 1
ATOM 2419 C C . THR A 1 306 ? 20.297 -29.625 -7.359 1 90.81 306 THR A C 1
ATOM 2421 O O . THR A 1 306 ? 20.719 -28.969 -6.395 1 90.81 306 THR A O 1
ATOM 2424 N N . GLN A 1 307 ? 21.078 -30.266 -8.141 1 89.44 307 GLN A N 1
ATOM 2425 C CA . GLN A 1 307 ? 22.516 -30.359 -7.887 1 89.44 307 GLN A CA 1
ATOM 2426 C C . GLN A 1 307 ? 23.172 -28.984 -8.031 1 89.44 307 GLN A C 1
ATOM 2428 O O . GLN A 1 307 ? 24.297 -28.781 -7.547 1 89.44 307 GLN A O 1
ATOM 2433 N N . TYR A 1 308 ? 22.469 -28.078 -8.703 1 88.5 308 TYR A N 1
ATOM 2434 C CA . TYR A 1 308 ? 23.047 -26.75 -8.945 1 88.5 308 TYR A CA 1
ATOM 2435 C C . TYR A 1 308 ? 22.969 -25.891 -7.691 1 88.5 308 TYR A C 1
ATOM 2437 O O . TYR A 1 308 ? 23.531 -24.797 -7.648 1 88.5 308 TYR A O 1
ATOM 2445 N N . GLY A 1 309 ? 22.359 -26.359 -6.645 1 81.94 309 GLY A N 1
ATOM 2446 C CA . GLY A 1 309 ? 22.406 -25.672 -5.367 1 81.94 309 GLY A CA 1
ATOM 2447 C C . GLY A 1 309 ? 21.312 -24.625 -5.219 1 81.94 309 GLY A C 1
ATOM 2448 O O . GLY A 1 309 ? 20.547 -24.375 -6.152 1 81.94 309 GLY A O 1
ATOM 2449 N N . SER A 1 310 ? 21.375 -23.891 -4.141 1 80.88 310 SER A N 1
ATOM 2450 C CA . SER A 1 310 ? 20.344 -22.922 -3.773 1 80.88 310 SER A CA 1
ATOM 2451 C C . SER A 1 310 ? 20.609 -21.562 -4.406 1 80.88 310 SER A C 1
ATOM 2453 O O . SER A 1 310 ? 21.766 -21.141 -4.516 1 80.88 310 SER A O 1
ATOM 2455 N N . PRO A 1 311 ? 19.516 -20.891 -4.973 1 87.38 311 PRO A N 1
ATOM 2456 C CA . PRO A 1 311 ? 18.109 -21.312 -4.891 1 87.38 311 PRO A CA 1
ATOM 2457 C C . PRO A 1 311 ? 17.719 -22.266 -6.016 1 87.38 311 PRO A C 1
ATOM 2459 O O . PRO A 1 311 ? 18.172 -22.109 -7.156 1 87.38 311 PRO A O 1
ATOM 2462 N N . VAL A 1 312 ? 17.031 -23.266 -5.672 1 93 312 VAL A N 1
ATOM 2463 C CA . VAL A 1 312 ? 16.547 -24.234 -6.637 1 93 312 VAL A CA 1
ATOM 2464 C C . VAL A 1 312 ? 15.102 -24.609 -6.297 1 93 312 VAL A C 1
ATOM 2466 O O . VAL A 1 312 ? 14.695 -24.547 -5.133 1 93 312 VAL A O 1
ATOM 2469 N N . PHE A 1 313 ? 14.352 -24.859 -7.262 1 95.62 313 PHE A N 1
ATOM 2470 C CA . PHE A 1 313 ? 13.008 -25.375 -7.055 1 95.62 313 PHE A CA 1
ATOM 2471 C C . PHE A 1 313 ? 13.039 -26.875 -6.812 1 95.62 313 PHE A C 1
ATOM 2473 O O . PHE A 1 313 ? 13.398 -27.656 -7.703 1 95.62 313 PHE A O 1
ATOM 2480 N N . ALA A 1 314 ? 12.641 -27.359 -5.57 1 94.81 314 ALA A N 1
ATOM 2481 C CA . ALA A 1 314 ? 12.922 -28.734 -5.215 1 94.81 314 ALA A CA 1
ATOM 2482 C C . ALA A 1 314 ? 11.633 -29.484 -4.852 1 94.81 314 ALA A C 1
ATOM 2484 O O . ALA A 1 314 ? 11.68 -30.609 -4.348 1 94.81 314 ALA A O 1
ATOM 2485 N N . ALA A 1 315 ? 10.523 -28.906 -5.109 1 96.81 315 ALA A N 1
ATOM 2486 C CA . ALA A 1 315 ? 9.258 -29.531 -4.723 1 96.81 315 ALA A CA 1
ATOM 2487 C C . ALA A 1 315 ? 8.969 -30.766 -5.59 1 96.81 315 ALA A C 1
ATOM 2489 O O . ALA A 1 315 ? 9.234 -30.75 -6.793 1 96.81 315 ALA A O 1
ATOM 2490 N N . PRO A 1 316 ? 8.445 -31.797 -5.016 1 97.06 316 PRO A N 1
ATOM 2491 C CA . PRO A 1 316 ? 8.047 -32.969 -5.785 1 97.06 316 PRO A CA 1
ATOM 2492 C C . PRO A 1 316 ? 6.684 -32.812 -6.457 1 97.06 316 PRO A C 1
ATOM 2494 O O . PRO A 1 316 ? 5.703 -33.438 -6.023 1 97.06 316 PRO A O 1
ATOM 2497 N N . LEU A 1 317 ? 6.645 -32.156 -7.566 1 98.38 317 LEU A N 1
ATOM 2498 C CA . LEU A 1 317 ? 5.379 -31.797 -8.203 1 98.38 317 LEU A CA 1
ATOM 2499 C C . LEU A 1 317 ? 4.672 -33.062 -8.711 1 98.38 317 LEU A C 1
ATOM 2501 O O . LEU A 1 317 ? 5.293 -33.906 -9.344 1 98.38 317 LEU A O 1
ATOM 2505 N N . LYS A 1 318 ? 3.453 -33.156 -8.391 1 98.62 318 LYS A N 1
ATOM 2506 C CA . LYS A 1 318 ? 2.574 -34.156 -8.977 1 98.62 318 LYS A CA 1
ATOM 2507 C C . LYS A 1 318 ? 1.819 -33.594 -10.18 1 98.62 318 LYS A C 1
ATOM 2509 O O . LYS A 1 318 ? 1.411 -34.344 -11.07 1 98.62 318 LYS A O 1
ATOM 2514 N N . ARG A 1 319 ? 1.681 -32.344 -10.18 1 98.69 319 ARG A N 1
ATOM 2515 C CA . ARG A 1 319 ? 1.004 -31.672 -11.281 1 98.69 319 ARG A CA 1
ATOM 2516 C C . ARG A 1 319 ? 1.685 -30.344 -11.617 1 98.69 319 ARG A C 1
ATOM 2518 O O . ARG A 1 319 ? 2.062 -29.594 -10.719 1 98.69 319 ARG A O 1
ATOM 2525 N N . LEU A 1 320 ? 1.893 -30.078 -12.914 1 98.69 320 LEU A N 1
ATOM 2526 C CA . LEU A 1 320 ? 2.465 -28.828 -13.422 1 98.69 320 LEU A CA 1
ATOM 2527 C C . LEU A 1 320 ? 1.626 -28.266 -14.57 1 98.69 320 LEU A C 1
ATOM 2529 O O . LEU A 1 320 ? 1.478 -28.922 -15.602 1 98.69 320 LEU A O 1
ATOM 2533 N N . ASP A 1 321 ? 1.052 -27.141 -14.352 1 98.62 321 ASP A N 1
ATOM 2534 C CA . ASP A 1 321 ? 0.254 -26.484 -15.383 1 98.62 321 ASP A CA 1
ATOM 2535 C C . ASP A 1 321 ? 0.962 -25.234 -15.906 1 98.62 321 ASP A C 1
ATOM 2537 O O . ASP A 1 321 ? 1.406 -24.391 -15.125 1 98.62 321 ASP A O 1
ATOM 2541 N N . LEU A 1 322 ? 1.059 -25.156 -17.234 1 98 322 LEU A N 1
ATOM 2542 C CA . LEU A 1 322 ? 1.708 -24.016 -17.891 1 98 322 LEU A CA 1
ATOM 2543 C C . LEU A 1 322 ? 0.725 -23.266 -18.781 1 98 322 LEU A C 1
ATOM 2545 O O . LEU A 1 322 ? 0 -23.891 -19.562 1 98 322 LEU A O 1
ATOM 2549 N N . GLY A 1 323 ? 0.667 -22 -18.578 1 95.94 323 GLY A N 1
ATOM 2550 C CA . GLY A 1 323 ? -0.137 -21.141 -19.422 1 95.94 323 GLY A CA 1
ATOM 2551 C C . GLY A 1 323 ? 0.622 -19.922 -19.938 1 95.94 323 GLY A C 1
ATOM 2552 O O . GLY A 1 323 ? 1.399 -19.312 -19.203 1 95.94 323 GLY A O 1
ATOM 2553 N N . TYR A 1 324 ? 0.474 -19.594 -21.234 1 93.06 324 TYR A N 1
ATOM 2554 C CA . TYR A 1 324 ? 1.044 -18.406 -21.875 1 93.06 324 TYR A CA 1
ATOM 2555 C C . TYR A 1 324 ? 2.566 -18.469 -21.875 1 93.06 324 TYR A C 1
ATOM 2557 O O . TYR A 1 324 ? 3.24 -17.484 -21.594 1 93.06 324 TYR A O 1
ATOM 2565 N N . VAL A 1 325 ? 3.014 -19.641 -22.141 1 94.5 325 VAL A N 1
ATOM 2566 C CA . VAL A 1 325 ? 4.449 -19.891 -22.125 1 94.5 325 VAL A CA 1
ATOM 2567 C C . VAL A 1 325 ? 4.984 -19.906 -23.562 1 94.5 325 VAL A C 1
ATOM 2569 O O . VAL A 1 325 ? 4.312 -20.375 -24.484 1 94.5 325 VAL A O 1
ATOM 2572 N N . ARG A 1 326 ? 6.188 -19.266 -23.734 1 92.5 326 ARG A N 1
ATOM 2573 C CA . ARG A 1 326 ? 6.898 -19.297 -25 1 92.5 326 ARG A CA 1
ATOM 2574 C C . ARG A 1 326 ? 8.367 -19.672 -24.812 1 92.5 326 ARG A C 1
ATOM 2576 O O . ARG A 1 326 ? 9.203 -18.812 -24.562 1 92.5 326 ARG A O 1
ATOM 2583 N N . ILE A 1 327 ? 8.633 -20.922 -25.047 1 93.69 327 ILE A N 1
ATOM 2584 C CA . ILE A 1 327 ? 10.008 -21.391 -24.891 1 93.69 327 ILE A CA 1
ATOM 2585 C C . ILE A 1 327 ? 10.32 -22.422 -25.984 1 93.69 327 ILE A C 1
ATOM 2587 O O . ILE A 1 327 ? 9.469 -22.719 -26.812 1 93.69 327 ILE A O 1
ATOM 2591 N N . ARG A 1 328 ? 11.547 -22.844 -26.031 1 92.62 328 ARG A N 1
ATOM 2592 C CA . ARG A 1 328 ? 11.977 -23.828 -27.016 1 92.62 328 ARG A CA 1
ATOM 2593 C C . ARG A 1 328 ? 11.547 -25.234 -26.609 1 92.62 328 ARG A C 1
ATOM 2595 O O . ARG A 1 328 ? 11.305 -25.5 -25.422 1 92.62 328 ARG A O 1
ATOM 2602 N N . SER A 1 329 ? 11.523 -26.094 -27.609 1 93.94 329 SER A N 1
ATOM 2603 C CA . SER A 1 329 ? 11.094 -27.484 -27.391 1 93.94 329 SER A CA 1
ATOM 2604 C C . SER A 1 329 ? 11.969 -28.172 -26.344 1 93.94 329 SER A C 1
ATOM 2606 O O . SER A 1 329 ? 11.453 -28.844 -25.453 1 93.94 329 SER A O 1
ATOM 2608 N N . GLU A 1 330 ? 13.258 -27.938 -26.438 1 93.94 330 GLU A N 1
ATOM 2609 C CA . GLU A 1 330 ? 14.195 -28.594 -25.531 1 93.94 330 GLU A CA 1
ATOM 2610 C C . GLU A 1 330 ? 14.008 -28.094 -24.094 1 93.94 330 GLU A C 1
ATOM 2612 O O . GLU A 1 330 ? 14.258 -28.844 -23.141 1 93.94 330 GLU A O 1
ATOM 2617 N N . GLU A 1 331 ? 13.539 -26.906 -24 1 95.25 331 GLU A N 1
ATOM 2618 C CA . GLU A 1 331 ? 13.32 -26.328 -22.672 1 95.25 331 GLU A CA 1
ATOM 2619 C C . GLU A 1 331 ? 12.07 -26.922 -22.031 1 95.25 331 GLU A C 1
ATOM 2621 O O . GLU A 1 331 ? 12.039 -27.141 -20.812 1 95.25 331 GLU A O 1
ATOM 2626 N N . TYR A 1 332 ? 11.047 -27.188 -22.859 1 96.75 332 TYR A N 1
ATOM 2627 C CA . TYR A 1 332 ? 9.898 -27.922 -22.359 1 96.75 332 TYR A CA 1
ATOM 2628 C C . TYR A 1 332 ? 10.312 -29.281 -21.812 1 96.75 332 TYR A C 1
ATOM 2630 O O . TYR A 1 332 ? 9.906 -29.672 -20.719 1 96.75 332 TYR A O 1
ATOM 2638 N N . ILE A 1 333 ? 11.102 -29.906 -22.562 1 96.94 333 ILE A N 1
ATOM 2639 C CA . ILE A 1 333 ? 11.523 -31.266 -22.203 1 96.94 333 ILE A CA 1
ATOM 2640 C C . ILE A 1 333 ? 12.297 -31.234 -20.891 1 96.94 333 ILE A C 1
ATOM 2642 O O . ILE A 1 333 ? 12.047 -32.031 -19.984 1 96.94 333 ILE A O 1
ATOM 2646 N N . ALA A 1 334 ? 13.203 -30.297 -20.766 1 95.12 334 ALA A N 1
ATOM 2647 C CA . ALA A 1 334 ? 14.016 -30.188 -19.562 1 95.12 334 ALA A CA 1
ATOM 2648 C C . ALA A 1 334 ? 13.148 -29.891 -18.344 1 95.12 334 ALA A C 1
ATOM 2650 O O . ALA A 1 334 ? 13.359 -30.469 -17.266 1 95.12 334 ALA A O 1
ATOM 2651 N N . LEU A 1 335 ? 12.227 -29.062 -18.5 1 96.81 335 LEU A N 1
ATOM 2652 C CA . LEU A 1 335 ? 11.328 -28.656 -17.438 1 96.81 335 LEU A CA 1
ATOM 2653 C C . LEU A 1 335 ? 10.523 -29.844 -16.906 1 96.81 335 LEU A C 1
ATOM 2655 O O . LEU A 1 335 ? 10.508 -30.094 -15.703 1 96.81 335 LEU A O 1
ATOM 2659 N N . PHE A 1 336 ? 9.938 -30.625 -17.781 1 97.62 336 PHE A N 1
ATOM 2660 C CA . PHE A 1 336 ? 9.102 -31.75 -17.375 1 97.62 336 PHE A CA 1
ATOM 2661 C C . PHE A 1 336 ? 9.953 -32.906 -16.875 1 97.62 336 PHE A C 1
ATOM 2663 O O . PHE A 1 336 ? 9.57 -33.594 -15.93 1 97.62 336 PHE A O 1
ATOM 2670 N N . ARG A 1 337 ? 11.07 -33.094 -17.453 1 95.5 337 ARG A N 1
ATOM 2671 C CA . ARG A 1 337 ? 11.969 -34.188 -17.078 1 95.5 337 ARG A CA 1
ATOM 2672 C C . ARG A 1 337 ? 12.406 -34.062 -15.633 1 95.5 337 ARG A C 1
ATOM 2674 O O . ARG A 1 337 ? 12.594 -35.062 -14.945 1 95.5 337 ARG A O 1
ATOM 2681 N N . LYS A 1 338 ? 12.539 -32.875 -15.195 1 95.88 338 LYS A N 1
ATOM 2682 C CA . LYS A 1 338 ? 12.93 -32.656 -13.812 1 95.88 338 LYS A CA 1
ATOM 2683 C C . LYS A 1 338 ? 12 -33.375 -12.844 1 95.88 338 LYS A C 1
ATOM 2685 O O . LYS A 1 338 ? 12.422 -33.812 -11.773 1 95.88 338 LYS A O 1
ATOM 2690 N N . PHE A 1 339 ? 10.734 -33.469 -13.234 1 97.25 339 PHE A N 1
ATOM 2691 C CA . PHE A 1 339 ? 9.727 -34 -12.328 1 97.25 339 PHE A CA 1
ATOM 2692 C C . PHE A 1 339 ? 9.258 -35.375 -12.773 1 97.25 339 PHE A C 1
ATOM 2694 O O . PHE A 1 339 ? 8.164 -35.812 -12.414 1 97.25 339 PHE A O 1
ATOM 2701 N N . LYS A 1 340 ? 10.016 -36.094 -13.586 1 96.25 340 LYS A N 1
ATOM 2702 C CA . LYS A 1 340 ? 9.648 -37.375 -14.203 1 96.25 340 LYS A CA 1
ATOM 2703 C C . LYS A 1 340 ? 9.312 -38.406 -13.133 1 96.25 340 LYS A C 1
ATOM 2705 O O . LYS A 1 340 ? 8.477 -39.281 -13.367 1 96.25 340 LYS A O 1
ATOM 2710 N N . GLY A 1 341 ? 9.891 -38.312 -11.969 1 96.44 341 GLY A N 1
ATOM 2711 C CA . GLY A 1 341 ? 9.695 -39.312 -10.938 1 96.44 341 GLY A CA 1
ATOM 2712 C C . GLY A 1 341 ? 8.406 -39.125 -10.164 1 96.44 341 GLY A C 1
ATOM 2713 O O . GLY A 1 341 ? 7.926 -40.062 -9.516 1 96.44 341 GLY A O 1
ATOM 2714 N N . THR A 1 342 ? 7.84 -37.906 -10.273 1 97.38 342 THR A N 1
ATOM 2715 C CA . THR A 1 342 ? 6.699 -37.656 -9.398 1 97.38 342 THR A CA 1
ATOM 2716 C C . THR A 1 342 ? 5.508 -37.125 -10.211 1 97.38 342 THR A C 1
ATOM 2718 O O . THR A 1 342 ? 4.363 -37.219 -9.766 1 97.38 342 THR A O 1
ATOM 2721 N N . LEU A 1 343 ? 5.672 -36.625 -11.414 1 98.19 343 LEU A N 1
ATOM 2722 C CA . LEU A 1 343 ? 4.656 -35.906 -12.172 1 98.19 343 LEU A CA 1
ATOM 2723 C C . LEU A 1 343 ? 3.57 -36.875 -12.664 1 98.19 343 LEU A C 1
ATOM 2725 O O . LEU A 1 343 ? 3.859 -37.844 -13.375 1 98.19 343 LEU A O 1
ATOM 2729 N N . GLU A 1 344 ? 2.297 -36.562 -12.289 1 98.31 344 GLU A N 1
ATOM 2730 C CA . GLU A 1 344 ? 1.156 -37.375 -12.656 1 98.31 344 GLU A CA 1
ATOM 2731 C C . GLU A 1 344 ? 0.237 -36.656 -13.633 1 98.31 344 GLU A C 1
ATOM 2733 O O . GLU A 1 344 ? -0.591 -37.281 -14.305 1 98.31 344 GLU A O 1
ATOM 2738 N N . ALA A 1 345 ? 0.384 -35.406 -13.695 1 98.38 345 ALA A N 1
ATOM 2739 C CA . ALA A 1 345 ? -0.514 -34.625 -14.539 1 98.38 345 ALA A CA 1
ATOM 2740 C C . ALA A 1 345 ? 0.163 -33.344 -15.016 1 98.38 345 ALA A C 1
ATOM 2742 O O . ALA A 1 345 ? 1.006 -32.781 -14.32 1 98.38 345 ALA A O 1
ATOM 2743 N N . PHE A 1 346 ? -0.201 -32.844 -16.234 1 98 346 PHE A N 1
ATOM 2744 C CA . PHE A 1 346 ? 0.212 -31.516 -16.641 1 98 346 PHE A CA 1
ATOM 2745 C C . PHE A 1 346 ? -0.793 -30.922 -17.625 1 98 346 PHE A C 1
ATOM 2747 O O . PHE A 1 346 ? -1.639 -31.625 -18.172 1 98 346 PHE A O 1
ATOM 2754 N N . SER A 1 347 ? -0.777 -29.656 -17.672 1 97.69 347 SER A N 1
ATOM 2755 C CA . SER A 1 347 ? -1.522 -28.938 -18.703 1 97.69 347 SER A CA 1
ATOM 2756 C C . SER A 1 347 ? -0.646 -27.906 -19.391 1 97.69 347 SER A C 1
ATOM 2758 O O . SER A 1 347 ? 0.255 -27.328 -18.781 1 97.69 347 SER A O 1
ATOM 2760 N N . ILE A 1 348 ? -0.812 -27.734 -20.656 1 96.12 348 ILE A N 1
ATOM 2761 C CA . ILE A 1 348 ? -0.234 -26.656 -21.453 1 96.12 348 ILE A CA 1
ATOM 2762 C C . ILE A 1 348 ? -1.344 -25.891 -22.172 1 96.12 348 ILE A C 1
ATOM 2764 O O . ILE A 1 348 ? -2.066 -26.469 -23 1 96.12 348 ILE A O 1
ATOM 2768 N N . TRP A 1 349 ? -1.396 -24.703 -21.828 1 93.44 349 TRP A N 1
ATOM 2769 C CA . TRP A 1 349 ? -2.516 -23.922 -22.344 1 93.44 349 TRP A CA 1
ATOM 2770 C C . TRP A 1 349 ? -2.033 -22.594 -22.938 1 93.44 349 TRP A C 1
ATOM 2772 O O . TRP A 1 349 ? -1.211 -21.906 -22.328 1 93.44 349 TRP A O 1
ATOM 2782 N N . ASN A 1 350 ? -2.545 -22.203 -24.125 1 90.69 350 ASN A N 1
ATOM 2783 C CA . ASN A 1 350 ? -2.252 -20.922 -24.766 1 90.69 350 ASN A CA 1
ATOM 2784 C C . ASN A 1 350 ? -0.752 -20.641 -24.797 1 90.69 350 ASN A C 1
ATOM 2786 O O . ASN A 1 350 ? -0.309 -19.562 -24.375 1 90.69 350 ASN A O 1
ATOM 2790 N N . SER A 1 351 ? -0.066 -21.625 -25.203 1 93.44 351 SER A N 1
ATOM 2791 C CA . SER A 1 351 ? 1.393 -21.578 -25.172 1 93.44 351 SER A CA 1
ATOM 2792 C C . SER A 1 351 ? 1.981 -21.844 -26.547 1 93.44 351 SER A C 1
ATOM 2794 O O . SER A 1 351 ? 1.28 -22.297 -27.453 1 93.44 351 SER A O 1
ATOM 2796 N N . SER A 1 352 ? 3.262 -21.422 -26.703 1 92.19 352 SER A N 1
ATOM 2797 C CA . SER A 1 352 ? 3.904 -21.562 -28 1 92.19 352 SER A CA 1
ATOM 2798 C C . SER A 1 352 ? 5.305 -22.156 -27.859 1 92.19 352 SER A C 1
ATOM 2800 O O . SER A 1 352 ? 5.887 -22.141 -26.781 1 92.19 352 SER A O 1
ATOM 2802 N N . ILE A 1 353 ? 5.754 -22.688 -29 1 92.69 353 ILE A N 1
ATOM 2803 C CA . ILE A 1 353 ? 7.137 -23.141 -29.109 1 92.69 353 ILE A CA 1
ATOM 2804 C C . ILE A 1 353 ? 7.922 -22.172 -29.984 1 92.69 353 ILE A C 1
ATOM 2806 O O . ILE A 1 353 ? 7.469 -21.797 -31.078 1 92.69 353 ILE A O 1
ATOM 2810 N N . GLU A 1 354 ? 8.961 -21.719 -29.406 1 90 354 GLU A N 1
ATOM 2811 C CA . GLU A 1 354 ? 9.867 -20.891 -30.203 1 90 354 GLU A CA 1
ATOM 2812 C C . GLU A 1 354 ? 10.609 -21.719 -31.234 1 90 354 GLU A C 1
ATOM 2814 O O . GLU A 1 354 ? 11.266 -22.703 -30.891 1 90 354 GLU A O 1
ATOM 2819 N N . MET A 1 355 ? 10.523 -21.25 -32.469 1 87.31 355 MET A N 1
ATOM 2820 C CA . MET A 1 355 ? 11.125 -22 -33.562 1 87.31 355 MET A CA 1
ATOM 2821 C C . MET A 1 355 ? 12.266 -21.219 -34.188 1 87.31 355 MET A C 1
ATOM 2823 O O . MET A 1 355 ? 12.234 -19.984 -34.25 1 87.31 355 MET A O 1
ATOM 2827 N N . ASN A 1 356 ? 13.18 -21.953 -34.594 1 84.19 356 ASN A N 1
ATOM 2828 C CA . ASN A 1 356 ? 14.211 -21.297 -35.406 1 84.19 356 ASN A CA 1
ATOM 2829 C C . ASN A 1 356 ? 13.828 -21.25 -36.875 1 84.19 356 ASN A C 1
ATOM 2831 O O . ASN A 1 356 ? 12.844 -21.875 -37.281 1 84.19 356 ASN A O 1
ATOM 2835 N N . THR A 1 357 ? 14.641 -20.531 -37.562 1 83.44 357 THR A N 1
ATOM 2836 C CA . THR A 1 357 ? 14.352 -20.297 -38.969 1 83.44 357 THR A CA 1
ATOM 2837 C C . THR A 1 357 ? 14.375 -21.609 -39.781 1 83.44 357 THR A C 1
ATOM 2839 O O . THR A 1 357 ? 13.547 -21.812 -40.656 1 83.44 357 THR A O 1
ATOM 2842 N N . GLN A 1 358 ? 15.242 -22.422 -39.469 1 86.75 358 GLN A N 1
ATOM 2843 C CA . GLN A 1 358 ? 15.383 -23.688 -40.188 1 86.75 358 GLN A CA 1
ATOM 2844 C C . GLN A 1 358 ? 14.18 -24.594 -39.938 1 86.75 358 GLN A C 1
ATOM 2846 O O . GLN A 1 358 ? 13.688 -25.25 -40.844 1 86.75 358 GLN A O 1
ATOM 2851 N N . ASP A 1 359 ? 13.68 -24.578 -38.719 1 84.81 359 ASP A N 1
ATOM 2852 C CA . ASP A 1 359 ? 12.516 -25.391 -38.344 1 84.81 359 ASP A CA 1
ATOM 2853 C C . ASP A 1 359 ? 11.281 -24.938 -39.156 1 84.81 359 ASP A C 1
ATOM 2855 O O . ASP A 1 359 ? 10.461 -25.766 -39.531 1 84.81 359 ASP A O 1
ATOM 2859 N N . VAL A 1 360 ? 11.219 -23.672 -39.281 1 81.88 360 VAL A N 1
ATOM 2860 C CA . VAL A 1 360 ? 10.078 -23.125 -40.031 1 81.88 360 VAL A CA 1
ATOM 2861 C C . VAL A 1 360 ? 10.172 -23.516 -41.5 1 81.88 360 VAL A C 1
ATOM 2863 O O . VAL A 1 360 ? 9.18 -23.938 -42.094 1 81.88 360 VAL A O 1
ATOM 2866 N N . ARG A 1 361 ? 11.398 -23.391 -42 1 84.56 361 ARG A N 1
ATOM 2867 C CA . ARG A 1 361 ? 11.617 -23.719 -43.406 1 84.56 361 ARG A CA 1
ATOM 2868 C C . ARG A 1 361 ? 11.32 -25.188 -43.656 1 84.56 361 ARG A C 1
ATOM 2870 O O . ARG A 1 361 ? 10.742 -25.547 -44.688 1 84.56 361 ARG A O 1
ATOM 2877 N N . ASP A 1 362 ? 11.672 -25.984 -42.781 1 88 362 ASP A N 1
ATOM 2878 C CA . ASP A 1 362 ? 11.531 -27.422 -42.938 1 88 362 ASP A CA 1
ATOM 2879 C C . ASP A 1 362 ? 10.141 -27.891 -42.531 1 88 362 ASP A C 1
ATOM 2881 O O . ASP A 1 362 ? 9.828 -29.078 -42.594 1 88 362 ASP A O 1
ATOM 2885 N N . LYS A 1 363 ? 9.359 -26.938 -42.031 1 84.62 363 LYS A N 1
ATOM 2886 C CA . LYS A 1 363 ? 7.996 -27.219 -41.594 1 84.62 363 LYS A CA 1
ATOM 2887 C C . LYS A 1 363 ? 7.969 -28.328 -40.562 1 84.62 363 LYS A C 1
ATOM 2889 O O . LYS A 1 363 ? 7.203 -29.297 -40.688 1 84.62 363 LYS A O 1
ATOM 2894 N N . VAL A 1 364 ? 8.82 -28.188 -39.594 1 88.31 364 VAL A N 1
ATOM 2895 C CA . VAL A 1 364 ? 8.961 -29.188 -38.562 1 88.31 364 VAL A CA 1
ATOM 2896 C C . VAL A 1 364 ? 7.781 -29.078 -37.594 1 88.31 364 VAL A C 1
ATOM 2898 O O . VAL A 1 364 ? 7.461 -28 -37.094 1 88.31 364 VAL A O 1
ATOM 2901 N N . ASN A 1 365 ? 7.07 -30.188 -37.312 1 89 365 ASN A N 1
ATOM 2902 C CA . ASN A 1 365 ? 6.023 -30.25 -36.312 1 89 365 ASN A CA 1
ATOM 2903 C C . ASN A 1 365 ? 6.605 -30.391 -34.906 1 89 365 ASN A C 1
ATOM 2905 O O . ASN A 1 365 ? 6.602 -31.484 -34.312 1 89 365 ASN A O 1
ATOM 2909 N N . GLN A 1 366 ? 6.93 -29.312 -34.312 1 91.88 366 GLN A N 1
ATOM 2910 C CA . GLN A 1 366 ? 7.637 -29.297 -33.031 1 91.88 366 GLN A CA 1
ATOM 2911 C C . GLN A 1 366 ? 6.738 -29.797 -31.891 1 91.88 366 GLN A C 1
ATOM 2913 O O . GLN A 1 366 ? 7.207 -30.469 -30.984 1 91.88 366 GLN A O 1
ATOM 2918 N N . TRP A 1 367 ? 5.488 -29.453 -31.953 1 93 367 TRP A N 1
ATOM 2919 C CA . TRP A 1 367 ? 4.57 -29.938 -30.922 1 93 367 TRP A CA 1
ATOM 2920 C C . TRP A 1 367 ? 4.434 -31.453 -30.984 1 93 367 TRP A C 1
ATOM 2922 O O . TRP A 1 367 ? 4.453 -32.125 -29.953 1 93 367 TRP A O 1
ATOM 2932 N N . GLY A 1 368 ? 4.242 -31.906 -32.188 1 92.25 368 GLY A N 1
ATOM 2933 C CA . GLY A 1 368 ? 4.16 -33.344 -32.344 1 92.25 368 GLY A CA 1
ATOM 2934 C C . GLY A 1 368 ? 5.371 -34.094 -31.797 1 92.25 368 GLY A C 1
ATOM 2935 O O . GLY A 1 368 ? 5.234 -35.062 -31.078 1 92.25 368 GLY A O 1
ATOM 2936 N N . GLN A 1 369 ? 6.496 -33.562 -32.156 1 94 369 GLN A N 1
ATOM 2937 C CA . GLN A 1 369 ? 7.738 -34.156 -31.672 1 94 369 GLN A CA 1
ATOM 2938 C C . GLN A 1 369 ? 7.848 -34.031 -30.156 1 94 369 GLN A C 1
ATOM 2940 O O . GLN A 1 369 ? 8.305 -35 -29.5 1 94 369 GLN A O 1
ATOM 2945 N N . LEU A 1 370 ? 7.449 -32.938 -29.641 1 95.69 370 LEU A N 1
ATOM 2946 C CA . LEU A 1 370 ? 7.52 -32.719 -28.203 1 95.69 370 LEU A CA 1
ATOM 2947 C C . LEU A 1 370 ? 6.652 -33.719 -27.453 1 95.69 370 LEU A C 1
ATOM 2949 O O . LEU A 1 370 ? 7.102 -34.344 -26.484 1 95.69 370 LEU A O 1
ATOM 2953 N N . PHE A 1 371 ? 5.473 -33.938 -27.906 1 95.38 371 PHE A N 1
ATOM 2954 C CA . PHE A 1 371 ? 4.559 -34.844 -27.203 1 95.38 371 PHE A CA 1
ATOM 2955 C C . PHE A 1 371 ? 5.035 -36.281 -27.281 1 95.38 371 PHE A C 1
ATOM 2957 O O . PHE A 1 371 ? 4.91 -37.031 -26.328 1 95.38 371 PHE A O 1
ATOM 2964 N N . LYS A 1 372 ? 5.578 -36.656 -28.406 1 95.38 372 LYS A N 1
ATOM 2965 C CA . LYS A 1 372 ? 6.145 -38 -28.531 1 95.38 372 LYS A CA 1
ATOM 2966 C C . LYS A 1 372 ? 7.293 -38.188 -27.547 1 95.38 372 LYS A C 1
ATOM 2968 O O . LYS A 1 372 ? 7.426 -39.25 -26.953 1 95.38 372 LYS A O 1
ATOM 2973 N N . ARG A 1 373 ? 8.039 -37.219 -27.406 1 96.69 373 ARG A N 1
ATOM 2974 C CA . ARG A 1 373 ? 9.172 -37.281 -26.484 1 96.69 373 ARG A CA 1
ATOM 2975 C C . ARG A 1 373 ? 8.688 -37.312 -25.031 1 96.69 373 ARG A C 1
ATOM 2977 O O . ARG A 1 373 ? 9.227 -38.062 -24.219 1 96.69 373 ARG A O 1
ATOM 2984 N N . LEU A 1 374 ? 7.695 -36.5 -24.703 1 96.75 374 LEU A N 1
ATOM 2985 C CA . LEU A 1 374 ? 7.16 -36.469 -23.344 1 96.75 374 LEU A CA 1
ATOM 2986 C C . LEU A 1 374 ? 6.523 -37.812 -22.969 1 96.75 374 LEU A C 1
ATOM 2988 O O . LEU A 1 374 ? 6.547 -38.219 -21.812 1 96.75 374 LEU A O 1
ATOM 2992 N N . ALA A 1 375 ? 6.004 -38.469 -23.953 1 95.5 375 ALA A N 1
ATOM 2993 C CA . ALA A 1 375 ? 5.402 -39.781 -23.734 1 95.5 375 ALA A CA 1
ATOM 2994 C C . ALA A 1 375 ? 6.414 -40.781 -23.156 1 95.5 375 ALA A C 1
ATOM 2996 O O . ALA A 1 375 ? 6.062 -41.625 -22.328 1 95.5 375 ALA A O 1
ATOM 2997 N N . VAL A 1 376 ? 7.594 -40.531 -23.547 1 94.56 376 VAL A N 1
ATOM 2998 C CA . VAL A 1 376 ? 8.656 -41.438 -23.125 1 94.56 376 VAL A CA 1
ATOM 2999 C C . VAL A 1 376 ? 9.242 -40.969 -21.797 1 94.56 376 VAL A C 1
ATOM 3001 O O . VAL A 1 376 ? 9.57 -41.781 -20.922 1 94.56 376 VAL A O 1
ATOM 3004 N N . GLU A 1 377 ? 9.281 -39.719 -21.578 1 94.06 377 GLU A N 1
ATOM 3005 C CA . GLU A 1 377 ? 9.992 -39.094 -20.469 1 94.06 377 GLU A CA 1
ATOM 3006 C C . GLU A 1 377 ? 9.156 -39.156 -19.188 1 94.06 377 GLU A C 1
ATOM 3008 O O . GLU A 1 377 ? 9.695 -39.094 -18.078 1 94.06 377 GLU A O 1
ATOM 3013 N N . LEU A 1 378 ? 7.848 -39.281 -19.297 1 96.31 378 LEU A N 1
ATOM 3014 C CA . LEU A 1 378 ? 6.977 -39.125 -18.125 1 96.31 378 LEU A CA 1
ATOM 3015 C C . LEU A 1 378 ? 6.164 -40.406 -17.891 1 96.31 378 LEU A C 1
ATOM 3017 O O . LEU A 1 378 ? 4.965 -40.438 -18.188 1 96.31 378 LEU A O 1
ATOM 3021 N N . PRO A 1 379 ? 6.695 -41.375 -17.219 1 92.81 379 PRO A N 1
ATOM 3022 C CA . PRO A 1 379 ? 6.07 -42.688 -17.109 1 92.81 379 PRO A CA 1
ATOM 3023 C C . PRO A 1 379 ? 4.867 -42.688 -16.156 1 92.81 379 PRO A C 1
ATOM 3025 O O . PRO A 1 379 ? 4.02 -43.594 -16.234 1 92.81 379 PRO A O 1
ATOM 3028 N N . HIS A 1 380 ? 4.711 -41.688 -15.32 1 95 380 HIS A N 1
ATOM 3029 C CA . HIS A 1 380 ? 3.682 -41.75 -14.289 1 95 380 HIS A CA 1
ATOM 3030 C C . HIS A 1 380 ? 2.482 -40.906 -14.656 1 95 380 HIS A C 1
ATOM 3032 O O . HIS A 1 380 ? 1.562 -40.719 -13.852 1 95 380 HIS A O 1
ATOM 3038 N N . LEU A 1 381 ? 2.488 -40.344 -15.82 1 96.75 381 LEU A N 1
ATOM 3039 C CA . LEU A 1 381 ? 1.464 -39.406 -16.219 1 96.75 381 LEU A CA 1
ATOM 3040 C C . LEU A 1 381 ? 0.094 -40.062 -16.297 1 96.75 381 LEU A C 1
ATOM 3042 O O . LEU A 1 381 ? -0.04 -41.156 -16.828 1 96.75 381 LEU A O 1
ATOM 3046 N N . ARG A 1 382 ? -0.953 -39.375 -15.773 1 97.31 382 ARG A N 1
ATOM 3047 C CA . ARG A 1 382 ? -2.316 -39.875 -15.758 1 97.31 382 ARG A CA 1
ATOM 3048 C C . ARG A 1 382 ? -3.293 -38.875 -16.344 1 97.31 382 ARG A C 1
ATOM 3050 O O . ARG A 1 382 ? -4.395 -39.25 -16.766 1 97.31 382 ARG A O 1
ATOM 3057 N N . GLU A 1 383 ? -2.904 -37.656 -16.312 1 97.38 383 GLU A N 1
ATOM 3058 C CA . GLU A 1 383 ? -3.787 -36.625 -16.797 1 97.38 383 GLU A CA 1
ATOM 3059 C C . GLU A 1 383 ? -3.023 -35.625 -17.656 1 97.38 383 GLU A C 1
ATOM 3061 O O . GLU A 1 383 ? -1.941 -35.156 -17.281 1 97.38 383 GLU A O 1
ATOM 3066 N N . VAL A 1 384 ? -3.609 -35.281 -18.797 1 95.88 384 VAL A N 1
ATOM 3067 C CA . VAL A 1 384 ? -3.02 -34.312 -19.719 1 95.88 384 VAL A CA 1
ATOM 3068 C C . VAL A 1 384 ? -4.105 -33.406 -20.266 1 95.88 384 VAL A C 1
ATOM 3070 O O . VAL A 1 384 ? -5.156 -33.875 -20.719 1 95.88 384 VAL A O 1
ATOM 3073 N N . VAL A 1 385 ? -3.895 -32.156 -20.125 1 94.44 385 VAL A N 1
ATOM 3074 C CA . VAL A 1 385 ? -4.777 -31.172 -20.734 1 94.44 385 VAL A CA 1
ATOM 3075 C C . VAL A 1 385 ? -3.971 -30.234 -21.625 1 94.44 385 VAL A C 1
ATOM 3077 O O . VAL A 1 385 ? -2.992 -29.625 -21.188 1 94.44 385 VAL A O 1
ATOM 3080 N N . VAL A 1 386 ? -4.336 -30.125 -22.875 1 93.62 386 VAL A N 1
ATOM 3081 C CA . VAL A 1 386 ? -3.648 -29.25 -23.812 1 93.62 386 VAL A CA 1
ATOM 3082 C C . VAL A 1 386 ? -4.672 -28.453 -24.625 1 93.62 386 VAL A C 1
ATOM 3084 O O . VAL A 1 386 ? -5.715 -28.984 -25.016 1 93.62 386 VAL A O 1
ATOM 3087 N N . GLY A 1 387 ? -4.402 -27.188 -24.703 1 90.12 387 GLY A N 1
ATOM 3088 C CA . GLY A 1 387 ? -5.305 -26.375 -25.5 1 90.12 387 GLY A CA 1
ATOM 3089 C C . GLY A 1 387 ? -4.676 -25.078 -25.984 1 90.12 387 GLY A C 1
ATOM 3090 O O . GLY A 1 387 ? -3.773 -24.547 -25.344 1 90.12 387 GLY A O 1
ATOM 3091 N N . ARG A 1 388 ? -5.078 -24.609 -27.172 1 89.12 388 ARG A N 1
ATOM 3092 C CA . ARG A 1 388 ? -4.719 -23.328 -27.781 1 89.12 388 ARG A CA 1
ATOM 3093 C C . ARG A 1 388 ? -3.209 -23.219 -27.984 1 89.12 388 ARG A C 1
ATOM 3095 O O . ARG A 1 388 ? -2.59 -22.25 -27.547 1 89.12 388 ARG A O 1
ATOM 3102 N N . LEU A 1 389 ? -2.664 -24.188 -28.562 1 90.12 389 LEU A N 1
ATOM 3103 C CA . LEU A 1 389 ? -1.229 -24.219 -28.812 1 90.12 389 LEU A CA 1
ATOM 3104 C C . LEU A 1 389 ? -0.878 -23.406 -30.062 1 90.12 389 LEU A C 1
ATOM 3106 O O . LEU A 1 389 ? -1.669 -23.328 -31 1 90.12 389 LEU A O 1
ATOM 3110 N N . ARG A 1 390 ? 0.249 -22.75 -29.953 1 86.69 390 ARG A N 1
ATOM 3111 C CA . ARG A 1 390 ? 0.748 -21.969 -31.078 1 86.69 390 ARG A CA 1
ATOM 3112 C C . ARG A 1 390 ? 2.234 -22.219 -31.312 1 86.69 390 ARG A C 1
ATOM 3114 O O . ARG A 1 390 ? 2.92 -22.75 -30.438 1 86.69 390 ARG A O 1
ATOM 3121 N N . ALA A 1 391 ? 2.609 -22.047 -32.5 1 77.81 391 ALA A N 1
ATOM 3122 C CA . ALA A 1 391 ? 4.031 -22.016 -32.812 1 77.81 391 ALA A CA 1
ATOM 3123 C C . ALA A 1 391 ? 4.441 -20.672 -33.406 1 77.81 391 ALA A C 1
ATOM 3125 O O . ALA A 1 391 ? 3.656 -20.016 -34.094 1 77.81 391 ALA A O 1
ATOM 3126 N N . GLU A 1 392 ? 5.555 -20.203 -32.75 1 70.88 392 GLU A N 1
ATOM 3127 C CA . GLU A 1 392 ? 5.996 -18.891 -33.219 1 70.88 392 GLU A CA 1
ATOM 3128 C C . GLU A 1 392 ? 5.984 -18.797 -34.719 1 70.88 392 GLU A C 1
ATOM 3130 O O . GLU A 1 392 ? 6.461 -19.703 -35.406 1 70.88 392 GLU A O 1
ATOM 3135 N N . LEU A 1 393 ? 5.641 -17.812 -35.281 1 58.69 393 LEU A N 1
ATOM 3136 C CA . LEU A 1 393 ? 5.527 -17.484 -36.688 1 58.69 393 LEU A CA 1
ATOM 3137 C C . LEU A 1 393 ? 4.375 -18.25 -37.344 1 58.69 393 LEU A C 1
ATOM 3139 O O . LEU A 1 393 ? 4.02 -18 -38.5 1 58.69 393 LEU A O 1
ATOM 3143 N N . ILE A 1 394 ? 3.922 -19.375 -36.562 1 57.66 394 ILE A N 1
ATOM 3144 C CA . ILE A 1 394 ? 2.758 -20.141 -37 1 57.66 394 ILE A CA 1
ATOM 3145 C C . ILE A 1 394 ? 1.564 -19.828 -36.094 1 57.66 394 ILE A C 1
ATOM 3147 O O . ILE A 1 394 ? 1.691 -19.828 -34.875 1 57.66 394 ILE A O 1
ATOM 3151 N N . TYR A 1 395 ? 0.367 -19.312 -36.531 1 59.5 395 TYR A N 1
ATOM 3152 C CA . TYR A 1 395 ? -0.726 -18.734 -35.75 1 59.5 395 TYR A CA 1
ATOM 3153 C C . TYR A 1 395 ? -1.454 -19.797 -34.938 1 59.5 395 TYR A C 1
ATOM 3155 O O . TYR A 1 395 ? -1.852 -19.562 -33.812 1 59.5 395 TYR A O 1
ATOM 3163 N N . ALA A 1 396 ? -1.865 -20.969 -35.562 1 64.88 396 ALA A N 1
ATOM 3164 C CA . ALA A 1 396 ? -2.705 -21.906 -34.812 1 64.88 396 ALA A CA 1
ATOM 3165 C C . ALA A 1 396 ? -2.32 -23.344 -35.125 1 64.88 396 ALA A C 1
ATOM 3167 O O . ALA A 1 396 ? -1.844 -23.656 -36.219 1 64.88 396 ALA A O 1
ATOM 3168 N N . VAL A 1 397 ? -2.156 -24.078 -34.031 1 73.06 397 VAL A N 1
ATOM 3169 C CA . VAL A 1 397 ? -1.979 -25.516 -34.156 1 73.06 397 VAL A CA 1
ATOM 3170 C C . VAL A 1 397 ? -3.299 -26.234 -33.875 1 73.06 397 VAL A C 1
ATOM 3172 O O . VAL A 1 397 ? -3.943 -25.969 -32.844 1 73.06 397 VAL A O 1
ATOM 3175 N N . ASP A 1 398 ? -3.699 -26.984 -34.781 1 67 398 ASP A N 1
ATOM 3176 C CA . ASP A 1 398 ? -4.93 -27.75 -34.625 1 67 398 ASP A CA 1
ATOM 3177 C C . ASP A 1 398 ? -4.688 -29 -33.781 1 67 398 ASP A C 1
ATOM 3179 O O . ASP A 1 398 ? -3.703 -29.703 -34 1 67 398 ASP A O 1
ATOM 3183 N N . ILE A 1 399 ? -5.477 -29.094 -32.719 1 69.75 399 ILE A N 1
ATOM 3184 C CA . ILE A 1 399 ? -5.395 -30.281 -31.875 1 69.75 399 ILE A CA 1
ATOM 3185 C C . ILE A 1 399 ? -6.547 -31.219 -32.188 1 69.75 399 ILE A C 1
ATOM 3187 O O . ILE A 1 399 ? -7.699 -30.797 -32.312 1 69.75 399 ILE A O 1
ATOM 3191 N N . VAL A 1 400 ? -6.262 -32.375 -32.625 1 60.06 400 VAL A N 1
ATOM 3192 C CA . VAL A 1 400 ? -7.289 -33.344 -33 1 60.06 400 VAL A CA 1
ATOM 3193 C C . VAL A 1 400 ? -7.637 -34.219 -31.781 1 60.06 400 VAL A C 1
ATOM 3195 O O . VAL A 1 400 ? -6.75 -34.781 -31.156 1 60.06 400 VAL A O 1
ATOM 3198 N N . ALA A 1 401 ? -8.883 -34.031 -31.203 1 57.94 401 ALA A N 1
ATOM 3199 C CA . ALA A 1 401 ? -9.367 -34.812 -30.062 1 57.94 401 ALA A CA 1
ATOM 3200 C C . ALA A 1 401 ? -9.461 -36.281 -30.422 1 57.94 401 ALA A C 1
ATOM 3202 O O . ALA A 1 401 ? -9.539 -36.656 -31.594 1 57.94 401 ALA A O 1
ATOM 3203 N N . ASN A 1 402 ? -9.227 -37.312 -29.422 1 53.78 402 ASN A N 1
ATOM 3204 C CA . ASN A 1 402 ? -9.227 -38.75 -29.562 1 53.78 402 ASN A CA 1
ATOM 3205 C C . ASN A 1 402 ? -10.406 -39.25 -30.391 1 53.78 402 ASN A C 1
ATOM 3207 O O . ASN A 1 402 ? -10.32 -40.281 -31.062 1 53.78 402 ASN A O 1
ATOM 3211 N N . ASN A 1 403 ? -11.617 -38.781 -30.156 1 50.12 403 ASN A N 1
ATOM 3212 C CA . ASN A 1 403 ? -12.773 -39.375 -30.828 1 50.12 403 ASN A CA 1
ATOM 3213 C C . ASN A 1 403 ? -12.812 -39 -32.312 1 50.12 403 ASN A C 1
ATOM 3215 O O . ASN A 1 403 ? -13.859 -39.094 -32.938 1 50.12 403 ASN A O 1
ATOM 3219 N N . GLY A 1 404 ? -11.727 -38.812 -32.844 1 46.09 404 GLY A N 1
ATOM 3220 C CA . GLY A 1 404 ? -11.703 -38.625 -34.312 1 46.09 404 GLY A CA 1
ATOM 3221 C C . GLY A 1 404 ? -12.148 -37.25 -34.75 1 46.09 404 GLY A C 1
ATOM 3222 O O . GLY A 1 404 ? -12.289 -36.969 -35.938 1 46.09 404 GLY A O 1
ATOM 3223 N N . GLU A 1 405 ? -12.867 -36.594 -33.844 1 49.19 405 GLU A N 1
ATOM 3224 C CA . GLU A 1 405 ? -13.367 -35.312 -34.375 1 49.19 405 GLU A CA 1
ATOM 3225 C C . GLU A 1 405 ? -12.242 -34.312 -34.531 1 49.19 405 GLU A C 1
ATOM 3227 O O . GLU A 1 405 ? -11.383 -34.188 -33.656 1 49.19 405 GLU A O 1
ATOM 3232 N N . LYS A 1 406 ? -11.922 -34.094 -35.688 1 50.69 406 LYS A N 1
ATOM 3233 C CA . LYS A 1 406 ? -11.039 -33.062 -36.25 1 50.69 406 LYS A CA 1
ATOM 3234 C C . LYS A 1 406 ? -11.352 -31.688 -35.656 1 50.69 406 LYS A C 1
ATOM 3236 O O . LYS A 1 406 ? -12.508 -31.266 -35.625 1 50.69 406 LYS A O 1
ATOM 3241 N N . GLY A 1 407 ? -10.352 -30.938 -35.062 1 56 407 GLY A N 1
ATOM 3242 C CA . GLY A 1 407 ? -10.398 -29.484 -35.031 1 56 407 GLY A CA 1
ATOM 3243 C C . GLY A 1 407 ? -11.031 -28.938 -33.781 1 56 407 GLY A C 1
ATOM 3244 O O . GLY A 1 407 ? -12.211 -29.188 -33.531 1 56 407 GLY A O 1
ATOM 3245 N N . GLY A 1 408 ? -10.43 -29.172 -32.594 1 64.31 408 GLY A N 1
ATOM 3246 C CA . GLY A 1 408 ? -10.867 -28.391 -31.453 1 64.31 408 GLY A CA 1
ATOM 3247 C C . GLY A 1 408 ? -9.766 -27.547 -30.828 1 64.31 408 GLY A C 1
ATOM 3248 O O . GLY A 1 408 ? -8.648 -27.5 -31.359 1 64.31 408 GLY A O 1
ATOM 3249 N N . ASN A 1 409 ? -10.188 -26.734 -30.031 1 74.81 409 ASN A N 1
ATOM 3250 C CA . ASN A 1 409 ? -9.227 -25.797 -29.469 1 74.81 409 ASN A CA 1
ATOM 3251 C C . ASN A 1 409 ? -8.586 -26.359 -28.203 1 74.81 409 ASN A C 1
ATOM 3253 O O . ASN A 1 409 ? -7.707 -25.719 -27.609 1 74.81 409 ASN A O 1
ATOM 3257 N N . SER A 1 410 ? -9 -27.766 -27.828 1 86.5 410 SER A N 1
ATOM 3258 C CA . SER A 1 410 ? -8.414 -28.328 -26.609 1 86.5 410 SER A CA 1
ATOM 3259 C C . SER A 1 410 ? -8.672 -29.828 -26.516 1 86.5 410 SER A C 1
ATOM 3261 O O . SER A 1 410 ? -9.586 -30.344 -27.156 1 86.5 410 SER A O 1
ATOM 3263 N N . VAL A 1 411 ? -7.852 -30.578 -25.953 1 89.12 411 VAL A N 1
ATOM 3264 C CA . VAL A 1 411 ? -8 -32 -25.672 1 89.12 411 VAL A CA 1
ATOM 3265 C C . VAL A 1 411 ? -7.66 -32.281 -24.203 1 89.12 411 VAL A C 1
ATOM 3267 O O . VAL A 1 411 ? -6.832 -31.578 -23.609 1 89.12 411 VAL A O 1
ATOM 3270 N N . GLU A 1 412 ? -8.398 -33.219 -23.562 1 91.44 412 GLU A N 1
ATOM 3271 C CA . GLU A 1 412 ? -8.164 -33.688 -22.203 1 91.44 412 GLU A CA 1
ATOM 3272 C C . GLU A 1 412 ? -8.109 -35.219 -22.125 1 91.44 412 GLU A C 1
ATOM 3274 O O . GLU A 1 412 ? -8.867 -35.906 -22.812 1 91.44 412 GLU A O 1
ATOM 3279 N N . TYR A 1 413 ? -7.23 -35.688 -21.438 1 92.75 413 TYR A N 1
ATOM 3280 C CA . TYR A 1 413 ? -7.07 -37.125 -21.219 1 92.75 413 TYR A CA 1
ATOM 3281 C C . TYR A 1 413 ? -6.922 -37.438 -19.75 1 92.75 413 TYR A C 1
ATOM 3283 O O . TYR A 1 413 ? -6.23 -36.719 -19.016 1 92.75 413 TYR A O 1
ATOM 3291 N N . ARG A 1 414 ? -7.629 -38.406 -19.219 1 95.69 414 ARG A N 1
ATOM 3292 C CA . ARG A 1 414 ? -7.461 -39.031 -17.906 1 95.69 414 ARG A CA 1
ATOM 3293 C C . ARG A 1 414 ? -7.488 -40.562 -18.016 1 95.69 414 ARG A C 1
ATOM 3295 O O . ARG A 1 414 ? -8.438 -41.125 -18.547 1 95.69 414 ARG A O 1
ATOM 3302 N N . GLY A 1 415 ? -6.418 -41.188 -17.562 1 94.38 415 GLY A N 1
ATOM 3303 C CA . GLY A 1 415 ? -6.383 -42.625 -17.641 1 94.38 415 GLY A CA 1
ATOM 3304 C C . GLY A 1 415 ? -5 -43.219 -17.391 1 94.38 415 GLY A C 1
ATOM 3305 O O . GLY A 1 415 ? -4.117 -42.531 -16.875 1 94.38 415 GLY A O 1
ATOM 3306 N N . ASP A 1 416 ? -4.852 -44.438 -17.734 1 93.62 416 ASP A N 1
ATOM 3307 C CA . ASP A 1 416 ? -3.629 -45.156 -17.422 1 93.62 416 ASP A CA 1
ATOM 3308 C C . ASP A 1 416 ? -2.713 -45.25 -18.641 1 93.62 416 ASP A C 1
ATOM 3310 O O . ASP A 1 416 ? -1.592 -45.781 -18.531 1 93.62 416 ASP A O 1
ATOM 3314 N N . ASP A 1 417 ? -3.131 -44.75 -19.719 1 94.75 417 ASP A N 1
ATOM 3315 C CA . ASP A 1 417 ? -2.33 -44.844 -20.938 1 94.75 417 ASP A CA 1
ATOM 3316 C C . ASP A 1 417 ? -1.969 -43.469 -21.484 1 94.75 417 ASP A C 1
ATOM 3318 O O . ASP A 1 417 ? -2.221 -43.156 -22.641 1 94.75 417 ASP A O 1
ATOM 3322 N N . ALA A 1 418 ? -1.457 -42.719 -20.625 1 94.38 418 ALA A N 1
ATOM 3323 C CA . ALA A 1 418 ? -1.07 -41.375 -21.031 1 94.38 418 ALA A CA 1
ATOM 3324 C C . ALA A 1 418 ? 0.01 -41.406 -22.094 1 94.38 418 ALA A C 1
ATOM 3326 O O . ALA A 1 418 ? 0.044 -40.531 -22.984 1 94.38 418 ALA A O 1
ATOM 3327 N N . ARG A 1 419 ? 0.843 -42.375 -22.062 1 93.88 419 ARG A N 1
ATOM 3328 C CA . ARG A 1 419 ? 1.891 -42.562 -23.078 1 93.88 419 ARG A CA 1
ATOM 3329 C C . ARG A 1 419 ? 1.295 -42.719 -24.469 1 93.88 419 ARG A C 1
ATOM 3331 O O . ARG A 1 419 ? 1.706 -42.031 -25.406 1 93.88 419 ARG A O 1
ATOM 3338 N N . GLY A 1 420 ? 0.384 -43.656 -24.531 1 94.19 420 GLY A N 1
ATOM 3339 C CA . GLY A 1 420 ? -0.291 -43.875 -25.797 1 94.19 420 GLY A CA 1
ATOM 3340 C C . GLY A 1 420 ? -1.034 -42.625 -26.281 1 94.19 420 GLY A C 1
ATOM 3341 O O . GLY A 1 420 ? -1.001 -42.312 -27.469 1 94.19 420 GLY A O 1
ATOM 3342 N N . PHE A 1 421 ? -1.642 -42 -25.406 1 93.12 421 PHE A N 1
ATOM 3343 C CA . PHE A 1 421 ? -2.385 -40.781 -25.734 1 93.12 421 PHE A CA 1
ATOM 3344 C C . PHE A 1 421 ? -1.459 -39.719 -26.328 1 93.12 421 PHE A C 1
ATOM 3346 O O . PHE A 1 421 ? -1.767 -39.125 -27.359 1 93.12 421 PHE A O 1
ATOM 3353 N N . LEU A 1 422 ? -0.35 -39.469 -25.672 1 94.44 422 LEU A N 1
ATOM 3354 C CA . LEU A 1 422 ? 0.588 -38.438 -26.109 1 94.44 422 LEU A CA 1
ATOM 3355 C C . LEU A 1 422 ? 1.168 -38.781 -27.484 1 94.44 422 LEU A C 1
ATOM 3357 O O . LEU A 1 422 ? 1.363 -37.906 -28.312 1 94.44 422 LEU A O 1
ATOM 3361 N N . LYS A 1 423 ? 1.448 -40 -27.703 1 93.88 423 LYS A N 1
ATOM 3362 C CA . LYS A 1 423 ? 1.945 -40.438 -29.016 1 93.88 423 LYS A CA 1
ATOM 3363 C C . LYS A 1 423 ? 0.92 -40.156 -30.109 1 93.88 423 LYS A C 1
ATOM 3365 O O . LYS A 1 423 ? 1.26 -39.594 -31.156 1 93.88 423 LYS A O 1
ATOM 3370 N N . ARG A 1 424 ? -0.304 -40.5 -29.812 1 91.75 424 ARG A N 1
ATOM 3371 C CA . ARG A 1 424 ? -1.37 -40.281 -30.766 1 91.75 424 ARG A CA 1
ATOM 3372 C C . ARG A 1 424 ? -1.577 -38.781 -31 1 91.75 424 ARG A C 1
ATOM 3374 O O . ARG A 1 424 ? -1.788 -38.344 -32.125 1 91.75 424 ARG A O 1
ATOM 3381 N N . LEU A 1 425 ? -1.525 -38.094 -29.875 1 90.62 425 LEU A N 1
ATOM 3382 C CA . LEU A 1 425 ? -1.646 -36.625 -29.984 1 90.62 425 LEU A CA 1
ATOM 3383 C C . LEU A 1 425 ? -0.544 -36.062 -30.859 1 90.62 425 LEU A C 1
ATOM 3385 O O . LEU A 1 425 ? -0.806 -35.219 -31.703 1 90.62 425 LEU A O 1
ATOM 3389 N N . GLY A 1 426 ? 0.659 -36.469 -30.672 1 90.81 426 GLY A N 1
ATOM 3390 C CA . GLY A 1 426 ? 1.78 -36.031 -31.484 1 90.81 426 GLY A CA 1
ATOM 3391 C C . GLY A 1 426 ? 1.604 -36.312 -32.969 1 90.81 426 GLY A C 1
ATOM 3392 O O . GLY A 1 426 ? 2.031 -35.531 -33.812 1 90.81 426 GLY A O 1
ATOM 3393 N N . GLU A 1 427 ? 0.99 -37.344 -33.25 1 88.56 427 GLU A N 1
ATOM 3394 C CA . GLU A 1 427 ? 0.769 -37.75 -34.625 1 88.56 427 GLU A CA 1
ATOM 3395 C C . GLU A 1 427 ? -0.351 -36.938 -35.281 1 88.56 427 GLU A C 1
ATOM 3397 O O . GLU A 1 427 ? -0.327 -36.656 -36.469 1 88.56 427 GLU A O 1
ATOM 3402 N N . ARG A 1 428 ? -1.161 -36.531 -34.438 1 84.88 428 ARG A N 1
ATOM 3403 C CA . ARG A 1 428 ? -2.379 -35.938 -35 1 84.88 428 ARG A CA 1
ATOM 3404 C C . ARG A 1 428 ? -2.279 -34.438 -35.031 1 84.88 428 ARG A C 1
ATOM 3406 O O . ARG A 1 428 ? -3.061 -33.781 -35.719 1 84.88 428 ARG A O 1
ATOM 3413 N N . ILE A 1 429 ? -1.439 -33.906 -34.25 1 84.69 429 ILE A N 1
ATOM 3414 C CA . ILE A 1 429 ? -1.269 -32.469 -34.25 1 84.69 429 ILE A CA 1
ATOM 3415 C C . ILE A 1 429 ? -0.73 -31.984 -35.594 1 84.69 429 ILE A C 1
ATOM 3417 O O . ILE A 1 429 ? 0.233 -32.562 -36.094 1 84.69 429 ILE A O 1
ATOM 3421 N N . VAL A 1 430 ? -1.421 -30.953 -36.125 1 79.62 430 VAL A N 1
ATOM 3422 C CA . VAL A 1 430 ? -1.041 -30.438 -37.438 1 79.62 430 VAL A CA 1
ATOM 3423 C C . VAL A 1 430 ? -0.856 -28.922 -37.375 1 79.62 430 VAL A C 1
ATOM 3425 O O . VAL A 1 430 ? -1.815 -28.188 -37.125 1 79.62 430 VAL A O 1
ATOM 3428 N N . PRO A 1 431 ? 0.369 -28.531 -37.594 1 80.94 431 PRO A N 1
ATOM 3429 C CA . PRO A 1 431 ? 0.563 -27.078 -37.656 1 80.94 431 PRO A CA 1
ATOM 3430 C C . PRO A 1 431 ? 0.034 -26.484 -38.938 1 80.94 431 PRO A C 1
ATOM 3432 O O . PRO A 1 431 ? 0.156 -27.094 -40 1 80.94 431 PRO A O 1
ATOM 3435 N N . GLN A 1 432 ? -0.605 -25.359 -38.844 1 77.81 432 GLN A N 1
ATOM 3436 C CA . GLN A 1 432 ? -1.041 -24.609 -40.031 1 77.81 432 GLN A CA 1
ATOM 3437 C C . GLN A 1 432 ? 0.039 -23.641 -40.5 1 77.81 432 GLN A C 1
ATOM 3439 O O . GLN A 1 432 ? 0.283 -22.625 -39.844 1 77.81 432 GLN A O 1
ATOM 3444 N N . TRP A 1 433 ? 0.704 -23.953 -41.656 1 76.5 433 TRP A N 1
ATOM 3445 C CA . TRP A 1 433 ? 1.808 -23.156 -42.188 1 76.5 433 TRP A CA 1
ATOM 3446 C C . TRP A 1 433 ? 1.297 -22.062 -43.125 1 76.5 433 TRP A C 1
ATOM 3448 O O . TRP A 1 433 ? 0.353 -22.297 -43.875 1 76.5 433 TRP A O 1
ATOM 3458 N N . PRO A 1 434 ? 1.812 -20.781 -42.844 1 68 434 PRO A N 1
ATOM 3459 C CA . PRO A 1 434 ? 1.388 -19.734 -43.781 1 68 434 PRO A CA 1
ATOM 3460 C C . PRO A 1 434 ? 1.646 -20.094 -45.25 1 68 434 PRO A C 1
ATOM 3462 O O . PRO A 1 434 ? 2.592 -20.828 -45.531 1 68 434 PRO A O 1
ATOM 3465 N N . ALA A 1 435 ? 0.733 -19.812 -46.156 1 60.12 435 ALA A N 1
ATOM 3466 C CA . ALA A 1 435 ? 0.869 -20.016 -47.594 1 60.12 435 ALA A CA 1
ATOM 3467 C C . ALA A 1 435 ? 2.109 -19.312 -48.125 1 60.12 435 ALA A C 1
ATOM 3469 O O . ALA A 1 435 ? 2.508 -18.266 -47.594 1 60.12 435 ALA A O 1
ATOM 3470 N N . SER A 1 436 ? 3.152 -19.953 -48.719 1 53.25 436 SER A N 1
ATOM 3471 C CA . SER A 1 436 ? 4.395 -19.438 -49.281 1 53.25 436 SER A CA 1
ATOM 3472 C C . SER A 1 436 ? 4.18 -18.078 -49.938 1 53.25 436 SER A C 1
ATOM 3474 O O . SER A 1 436 ? 5.133 -17.328 -50.125 1 53.25 436 SER A O 1
ATOM 3476 N N . ASP A 1 437 ? 3.236 -17.922 -50.938 1 44.69 437 ASP A N 1
ATOM 3477 C CA . ASP A 1 437 ? 3.324 -16.719 -51.75 1 44.69 437 ASP A CA 1
ATOM 3478 C C . ASP A 1 437 ? 3.127 -15.469 -50.875 1 44.69 437 ASP A C 1
ATOM 3480 O O . ASP A 1 437 ? 3.525 -14.367 -51.281 1 44.69 437 ASP A O 1
ATOM 3484 N N . SER A 1 438 ? 1.877 -15.188 -50.344 1 39.19 438 SER A N 1
ATOM 3485 C CA . SER A 1 438 ? 1.464 -13.836 -49.938 1 39.19 438 SER A CA 1
ATOM 3486 C C . SER A 1 438 ? 2.164 -13.383 -48.688 1 39.19 438 SER A C 1
ATOM 3488 O O . SER A 1 438 ? 2.191 -14.117 -47.688 1 39.19 438 SER A O 1
ATOM 3490 N N . GLU A 1 439 ? 3.141 -12.445 -48.719 1 37.34 439 GLU A N 1
ATOM 3491 C CA . GLU A 1 439 ? 3.691 -11.484 -47.75 1 37.34 439 GLU A CA 1
ATOM 3492 C C . GLU A 1 439 ? 2.625 -11.016 -46.781 1 37.34 439 GLU A C 1
ATOM 3494 O O . GLU A 1 439 ? 2.197 -9.859 -46.812 1 37.34 439 GLU A O 1
ATOM 3499 N N . SER A 1 440 ? 1.486 -11.586 -46.656 1 33.41 440 SER A N 1
ATOM 3500 C CA . SER A 1 440 ? 0.524 -10.859 -45.812 1 33.41 440 SER A CA 1
ATOM 3501 C C . SER A 1 440 ? 1.108 -10.531 -44.469 1 33.41 440 SER A C 1
ATOM 3503 O O . SER A 1 440 ? 1.798 -11.359 -43.844 1 33.41 440 SER A O 1
ATOM 3505 N N . GLU A 1 441 ? 1.235 -9.203 -44.219 1 33.75 441 GLU A N 1
ATOM 3506 C CA . GLU A 1 441 ? 1.464 -8.461 -42.969 1 33.75 441 GLU A CA 1
ATOM 3507 C C . GLU A 1 441 ? 0.774 -9.133 -41.781 1 33.75 441 GLU A C 1
ATOM 3509 O O . GLU A 1 441 ? -0.417 -9.445 -41.844 1 33.75 441 GLU A O 1
ATOM 3514 N N . LEU A 1 442 ? 1.46 -9.875 -41.031 1 34.75 442 LEU A N 1
ATOM 3515 C CA . LEU A 1 442 ? 1.075 -10.305 -39.688 1 34.75 442 LEU A CA 1
ATOM 3516 C C . LEU A 1 442 ? 0.24 -9.234 -38.969 1 34.75 442 LEU A C 1
ATOM 3518 O O . LEU A 1 442 ? 0.761 -8.18 -38.594 1 34.75 442 LEU A O 1
ATOM 3522 N N . ASP A 1 443 ? -0.933 -8.828 -39.562 1 29.39 443 ASP A N 1
ATOM 3523 C CA . ASP A 1 443 ? -1.74 -7.941 -38.719 1 29.39 443 ASP A CA 1
ATOM 3524 C C . ASP A 1 443 ? -1.87 -8.484 -37.312 1 29.39 443 ASP A C 1
ATOM 3526 O O . ASP A 1 443 ? -2.338 -9.609 -37.094 1 29.39 443 ASP A O 1
ATOM 3530 N N . SER A 1 444 ? -1.003 -8.039 -36.469 1 31.56 444 SER A N 1
ATOM 3531 C CA . SER A 1 444 ? -0.997 -8.094 -35 1 31.56 444 SER A CA 1
ATOM 3532 C C . SER A 1 444 ? -2.396 -7.887 -34.438 1 31.56 444 SER A C 1
ATOM 3534 O O . SER A 1 444 ? -2.555 -7.594 -33.25 1 31.56 444 SER A O 1
ATOM 3536 N N . GLU A 1 445 ? -3.432 -7.852 -35.312 1 28.06 445 GLU A N 1
ATOM 3537 C CA . GLU A 1 445 ? -4.598 -7.254 -34.688 1 28.06 445 GLU A CA 1
ATOM 3538 C C . GLU A 1 445 ? -5.07 -8.102 -33.5 1 28.06 445 GLU A C 1
ATOM 3540 O O . GLU A 1 445 ? -5.762 -7.602 -32.594 1 28.06 445 GLU A O 1
ATOM 3545 N N . ASP A 1 446 ? -5.195 -9.414 -33.719 1 27.8 446 ASP A N 1
ATOM 3546 C CA . ASP A 1 446 ? -6.258 -9.938 -32.875 1 27.8 446 ASP A CA 1
ATOM 3547 C C . ASP A 1 446 ? -5.762 -10.148 -31.453 1 27.8 446 ASP A C 1
ATOM 3549 O O . ASP A 1 446 ? -5.359 -11.25 -31.078 1 27.8 446 ASP A O 1
ATOM 3553 N N . SER A 1 447 ? -4.945 -9.273 -31.016 1 27 447 SER A N 1
ATOM 3554 C CA . SER A 1 447 ? -4.449 -9.445 -29.656 1 27 447 SER A CA 1
ATOM 3555 C C . SER A 1 447 ? -5.594 -9.648 -28.672 1 27 447 SER A C 1
ATOM 3557 O O . SER A 1 447 ? -5.375 -9.703 -27.453 1 27 447 SER A O 1
ATOM 3559 N N . ASP A 1 448 ? -6.758 -9.125 -29.078 1 24.47 448 ASP A N 1
ATOM 3560 C CA . ASP A 1 448 ? -7.516 -8.773 -27.891 1 24.47 448 ASP A CA 1
ATOM 3561 C C . ASP A 1 448 ? -7.914 -10.016 -27.094 1 24.47 448 ASP A C 1
ATOM 3563 O O . ASP A 1 448 ? -8.039 -9.969 -25.875 1 24.47 448 ASP A O 1
ATOM 3567 N N . GLY A 1 449 ? -8.773 -10.961 -27.797 1 23.36 449 GLY A N 1
ATOM 3568 C CA . GLY A 1 449 ? -9.789 -11.57 -26.953 1 23.36 449 GLY A CA 1
ATOM 3569 C C . GLY A 1 449 ? -9.266 -12.742 -26.141 1 23.36 449 GLY A C 1
ATOM 3570 O O . GLY A 1 449 ? -8.828 -13.742 -26.703 1 23.36 449 GLY A O 1
ATOM 3571 N N . PHE A 1 450 ? -8.391 -12.555 -25.281 1 25.86 450 PHE A N 1
ATOM 3572 C CA . PHE A 1 450 ? -8.227 -13.625 -24.312 1 25.86 450 PHE A CA 1
ATOM 3573 C C . PHE A 1 450 ? -9.555 -14.328 -24.047 1 25.86 450 PHE A C 1
ATOM 3575 O O . PHE A 1 450 ? -10.445 -13.758 -23.406 1 25.86 450 PHE A O 1
ATOM 3582 N N . VAL A 1 451 ? -10.086 -14.961 -25.031 1 24.03 451 VAL A N 1
ATOM 3583 C CA . VAL A 1 451 ? -11.164 -15.805 -24.531 1 24.03 451 VAL A CA 1
ATOM 3584 C C . VAL A 1 451 ? -10.648 -16.703 -23.406 1 24.03 451 VAL A C 1
ATOM 3586 O O . VAL A 1 451 ? -9.688 -17.453 -23.594 1 24.03 451 VAL A O 1
ATOM 3589 N N . ALA A 1 452 ? -10.625 -16.266 -22.234 1 29.14 452 ALA A N 1
ATOM 3590 C CA . ALA A 1 452 ? -10.648 -17.141 -21.062 1 29.14 452 ALA A CA 1
ATOM 3591 C C . ALA A 1 452 ? -11.273 -18.484 -21.406 1 29.14 452 ALA A C 1
ATOM 3593 O O . ALA A 1 452 ? -12.43 -18.562 -21.844 1 29.14 452 ALA A O 1
ATOM 3594 N N . GLY A 1 453 ? -10.719 -19.297 -22.125 1 25.25 453 GLY A N 1
ATOM 3595 C CA . GLY A 1 453 ? -11.375 -20.594 -22.094 1 25.25 453 GLY A CA 1
ATOM 3596 C C . GLY A 1 453 ? -12.289 -20.781 -20.906 1 25.25 453 GLY A C 1
ATOM 3597 O O . GLY A 1 453 ? -12.164 -20.062 -19.906 1 25.25 453 GLY A O 1
ATOM 3598 N N . ASP A 1 454 ? -13.484 -21.328 -21.266 1 27.95 454 ASP A N 1
ATOM 3599 C CA . ASP A 1 454 ? -14.484 -21.812 -20.312 1 27.95 454 ASP A CA 1
ATOM 3600 C C . ASP A 1 454 ? -13.836 -22.5 -19.125 1 27.95 454 ASP A C 1
ATOM 3602 O O . ASP A 1 454 ? -13.648 -23.719 -19.141 1 27.95 454 ASP A O 1
ATOM 3606 N N . ASP A 1 455 ? -12.656 -22.297 -18.844 1 28.72 455 ASP A N 1
ATOM 3607 C CA . ASP A 1 455 ? -12.352 -23.125 -17.688 1 28.72 455 ASP A CA 1
ATOM 3608 C C . ASP A 1 455 ? -13.594 -23.359 -16.828 1 28.72 455 ASP A C 1
ATOM 3610 O O . ASP A 1 455 ? -14.625 -22.703 -17.031 1 28.72 455 ASP A O 1
ATOM 3614 N N . GLU A 1 456 ? -13.375 -23.578 -15.43 1 29.67 456 GLU A N 1
ATOM 3615 C CA . GLU A 1 456 ? -14.289 -24.062 -14.398 1 29.67 456 GLU A CA 1
ATOM 3616 C C . GLU A 1 456 ? -15.469 -23.109 -14.219 1 29.67 456 GLU A C 1
ATOM 3618 O O . GLU A 1 456 ? -15.383 -22.141 -13.461 1 29.67 456 GLU A O 1
ATOM 3623 N N . GLU A 1 457 ? -15.992 -22.562 -15.242 1 31.83 457 GLU A N 1
ATOM 3624 C CA . GLU A 1 457 ? -17.344 -22.141 -14.922 1 31.83 457 GLU A CA 1
ATOM 3625 C C . GLU A 1 457 ? -18.031 -23.125 -13.969 1 31.83 457 GLU A C 1
ATOM 3627 O O . GLU A 1 457 ? -18.953 -22.75 -13.242 1 31.83 457 GLU A O 1
ATOM 3632 N N . ASN A 1 458 ? -17.797 -24.469 -14.367 1 31.53 458 ASN A N 1
ATOM 3633 C CA . ASN A 1 458 ? -18.609 -25.5 -13.719 1 31.53 458 ASN A CA 1
ATOM 3634 C C . ASN A 1 458 ? -18.266 -25.625 -12.242 1 31.53 458 ASN A C 1
ATOM 3636 O O . ASN A 1 458 ? -18.797 -26.5 -11.555 1 31.53 458 ASN A O 1
ATOM 3640 N N . SER A 1 459 ? -17.016 -25.234 -11.961 1 31.3 459 SER A N 1
ATOM 3641 C CA . SER A 1 459 ? -16.688 -25.781 -10.648 1 31.3 459 SER A CA 1
ATOM 3642 C C . SER A 1 459 ? -17.484 -25.109 -9.547 1 31.3 459 SER A C 1
ATOM 3644 O O . SER A 1 459 ? -17.391 -25.484 -8.375 1 31.3 459 SER A O 1
ATOM 3646 N N . ASP A 1 460 ? -17.688 -23.875 -9.859 1 34.56 460 ASP A N 1
ATOM 3647 C CA . ASP A 1 460 ? -18.484 -23.422 -8.711 1 34.56 460 ASP A CA 1
ATOM 3648 C C . ASP A 1 460 ? -19.844 -24.109 -8.672 1 34.56 460 ASP A C 1
ATOM 3650 O O . ASP A 1 460 ? -20.656 -23.828 -7.789 1 34.56 460 ASP A O 1
ATOM 3654 N N . GLY A 1 461 ? -20.328 -24.75 -9.82 1 30.06 461 GLY A N 1
ATOM 3655 C CA . GLY A 1 461 ? -21.609 -25.422 -9.828 1 30.06 461 GLY A CA 1
ATOM 3656 C C . GLY A 1 461 ? -21.594 -26.75 -9.086 1 30.06 461 GLY A C 1
ATOM 3657 O O . GLY A 1 461 ? -20.547 -27.375 -8.945 1 30.06 461 GLY A O 1
ATOM 3658 N N . GLU A 1 462 ? -22.5 -27.016 -8.219 1 29.94 462 GLU A N 1
ATOM 3659 C CA . GLU A 1 462 ? -22.922 -28.219 -7.504 1 29.94 462 GLU A CA 1
ATOM 3660 C C . GLU A 1 462 ? -23.125 -29.391 -8.453 1 29.94 462 GLU A C 1
ATOM 3662 O O . GLU A 1 462 ? -24.016 -29.359 -9.312 1 29.94 462 GLU A O 1
ATOM 3667 N N . THR A 1 463 ? -22.172 -29.969 -9.211 1 27.14 463 THR A N 1
ATOM 3668 C CA . THR A 1 463 ? -22.625 -31.234 -9.781 1 27.14 463 THR A CA 1
ATOM 3669 C C . THR A 1 463 ? -23.312 -32.094 -8.727 1 27.14 463 THR A C 1
ATOM 3671 O O . THR A 1 463 ? -22.719 -32.406 -7.695 1 27.14 463 THR A O 1
ATOM 3674 N N . GLY A 1 464 ? -24.625 -31.953 -8.516 1 22.61 464 GLY A N 1
ATOM 3675 C CA . GLY A 1 464 ? -25.547 -32.938 -7.988 1 22.61 464 GLY A CA 1
ATOM 3676 C C . GLY A 1 464 ? -25.359 -34.312 -8.609 1 22.61 464 GLY A C 1
ATOM 3677 O O . GLY A 1 464 ? -25.906 -34.594 -9.68 1 22.61 464 GLY A O 1
ATOM 3678 N N . SER A 1 465 ? -24.219 -34.875 -8.898 1 20.55 465 SER A N 1
ATOM 3679 C CA . SER A 1 465 ? -24.516 -36.281 -9.156 1 20.55 465 SER A CA 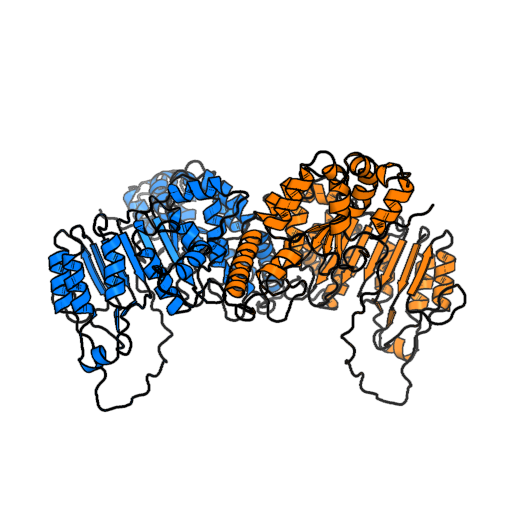1
ATOM 3680 C C . SER A 1 465 ? -25.359 -36.875 -8.039 1 20.55 465 SER A C 1
ATOM 3682 O O . SER A 1 465 ? -24.953 -36.844 -6.875 1 20.55 465 SER A O 1
ATOM 3684 N N . GLU A 1 466 ? -26.688 -36.938 -8.234 1 18.97 466 GLU A N 1
ATOM 3685 C CA . GLU A 1 466 ? -27.391 -38.125 -7.84 1 18.97 466 GLU A CA 1
ATOM 3686 C C . GLU A 1 466 ? -26.688 -39.375 -8.375 1 18.97 466 GLU A C 1
ATOM 3688 O O . GLU A 1 466 ? -26.188 -39.375 -9.5 1 18.97 466 GLU A O 1
ATOM 3693 N N . MET B 1 1 ? 53.812 15.219 25.406 1 37.12 1 MET B N 1
ATOM 3694 C CA . MET B 1 1 ? 52.656 15.695 24.641 1 37.12 1 MET B CA 1
ATOM 3695 C C . MET B 1 1 ? 51.375 15.148 25.203 1 37.12 1 MET B C 1
ATOM 3697 O O . MET B 1 1 ? 51.25 13.953 25.484 1 37.12 1 MET B O 1
ATOM 3701 N N . PRO B 1 2 ? 50.5 15.977 25.75 1 47.34 2 PRO B N 1
ATOM 3702 C CA . PRO B 1 2 ? 49.281 15.414 26.328 1 47.34 2 PRO B CA 1
ATOM 3703 C C . PRO B 1 2 ? 48.531 14.523 25.344 1 47.34 2 PRO B C 1
ATOM 3705 O O . PRO B 1 2 ? 48.5 14.789 24.141 1 47.34 2 PRO B O 1
ATOM 3708 N N . LYS B 1 3 ? 48.469 13.312 25.688 1 55.81 3 LYS B N 1
ATOM 3709 C CA . LYS B 1 3 ? 47.656 12.391 24.891 1 55.81 3 LYS B CA 1
ATOM 3710 C C . LYS B 1 3 ? 46.188 12.812 24.844 1 55.81 3 LYS B C 1
ATOM 3712 O O . LYS B 1 3 ? 45.719 13.43 25.797 1 55.81 3 LYS B O 1
ATOM 3717 N N . LEU B 1 4 ? 45.656 12.773 23.734 1 61.34 4 LEU B N 1
ATOM 3718 C CA . LEU B 1 4 ? 44.25 13.102 23.547 1 61.34 4 LEU B CA 1
ATOM 3719 C C . LEU B 1 4 ? 43.406 12.547 24.688 1 61.34 4 LEU B C 1
ATOM 3721 O O . LEU B 1 4 ? 42.406 13.164 25.094 1 61.34 4 LEU B O 1
ATOM 3725 N N . SER B 1 5 ? 43.875 11.516 25.266 1 59.22 5 SER B N 1
ATOM 3726 C CA . SER B 1 5 ? 43.156 10.82 26.344 1 59.22 5 SER B CA 1
ATOM 3727 C C . SER B 1 5 ? 43.156 11.633 27.625 1 59.22 5 SER B C 1
ATOM 3729 O O . SER B 1 5 ? 42.312 11.445 28.5 1 59.22 5 SER B O 1
ATOM 3731 N N . ASP B 1 6 ? 44.062 12.508 27.656 1 60 6 ASP B N 1
ATOM 3732 C CA . ASP B 1 6 ? 44.188 13.266 28.891 1 60 6 ASP B CA 1
ATOM 3733 C C . ASP B 1 6 ? 43.469 14.609 28.781 1 60 6 ASP B C 1
ATOM 3735 O O . ASP B 1 6 ? 43.5 15.406 29.734 1 60 6 ASP B O 1
ATOM 3739 N N . MET B 1 7 ? 42.938 14.859 27.703 1 60.53 7 MET B N 1
ATOM 3740 C CA . MET B 1 7 ? 42.312 16.156 27.469 1 60.53 7 MET B CA 1
ATOM 3741 C C . MET B 1 7 ? 40.938 16.219 28.125 1 60.53 7 MET B C 1
ATOM 3743 O O . MET B 1 7 ? 40.25 15.203 28.219 1 60.53 7 MET B O 1
ATOM 3747 N N . PRO B 1 8 ? 40.594 17.453 28.656 1 62.47 8 PRO B N 1
ATOM 3748 C CA . PRO B 1 8 ? 39.25 17.656 29.219 1 62.47 8 PRO B CA 1
ATOM 3749 C C . PRO B 1 8 ? 38.156 17.312 28.234 1 62.47 8 PRO B C 1
ATOM 3751 O O . PRO B 1 8 ? 38.312 17.5 27.016 1 62.47 8 PRO B O 1
ATOM 3754 N N . ILE B 1 9 ? 37.031 16.719 28.766 1 62.38 9 ILE B N 1
ATOM 3755 C CA . ILE B 1 9 ? 35.875 16.25 28 1 62.38 9 ILE B CA 1
ATOM 3756 C C . ILE B 1 9 ? 35.406 17.359 27.078 1 62.38 9 ILE B C 1
ATOM 3758 O O . ILE B 1 9 ? 34.969 17.094 25.953 1 62.38 9 ILE B O 1
ATOM 3762 N N . GLU B 1 10 ? 35.531 18.562 27.609 1 61.16 10 GLU B N 1
ATOM 3763 C CA . GLU B 1 10 ? 35.062 19.703 26.844 1 61.16 10 GLU B CA 1
ATOM 3764 C C . GLU B 1 10 ? 35.875 19.875 25.547 1 61.16 10 GLU B C 1
ATOM 3766 O O . GLU B 1 10 ? 35.281 20.203 24.5 1 61.16 10 GLU B O 1
ATOM 3771 N N . ILE B 1 11 ? 37.031 19.672 25.656 1 60.53 11 ILE B N 1
ATOM 3772 C CA . ILE B 1 11 ? 37.906 19.812 24.484 1 60.53 11 ILE B CA 1
ATOM 3773 C C . ILE B 1 11 ? 37.688 18.625 23.547 1 60.53 11 ILE B C 1
ATOM 3775 O O . ILE B 1 11 ? 37.656 18.797 22.328 1 60.53 11 ILE B O 1
ATOM 3779 N N . LEU B 1 12 ? 37.562 17.531 24.125 1 60.72 12 LEU B N 1
ATOM 3780 C CA . LEU B 1 12 ? 37.281 16.359 23.297 1 60.72 12 LEU B CA 1
ATOM 3781 C C . LEU B 1 12 ? 36 16.531 22.516 1 60.72 12 LEU B C 1
ATOM 3783 O O . LEU B 1 12 ? 35.906 16.141 21.344 1 60.72 12 LEU B O 1
ATOM 3787 N N . CYS B 1 13 ? 35.094 17.094 23.234 1 61.22 13 CYS B N 1
ATOM 3788 C CA . CYS B 1 13 ? 33.812 17.375 22.578 1 61.22 13 CYS B CA 1
ATOM 3789 C C . CYS B 1 13 ? 34 18.375 21.438 1 61.22 13 CYS B C 1
ATOM 3791 O O . CYS B 1 13 ? 33.375 18.219 20.391 1 61.22 13 CYS B O 1
ATOM 3793 N N . GLN B 1 14 ? 34.875 19.281 21.688 1 60.88 14 GLN B N 1
ATOM 3794 C CA . GLN B 1 14 ? 35.125 20.281 20.656 1 60.88 14 GLN B CA 1
ATOM 3795 C C . GLN B 1 14 ? 35.844 19.656 19.453 1 60.88 14 GLN B C 1
ATOM 3797 O O . GLN B 1 14 ? 35.531 20 18.312 1 60.88 14 GLN B O 1
ATOM 3802 N N . ILE B 1 15 ? 36.688 18.828 19.703 1 59.69 15 ILE B N 1
ATOM 3803 C CA . ILE B 1 15 ? 37.406 18.125 18.641 1 59.69 15 ILE B CA 1
ATOM 3804 C C . ILE B 1 15 ? 36.438 17.219 17.891 1 59.69 15 ILE B C 1
ATOM 3806 O O . ILE B 1 15 ? 36.438 17.172 16.656 1 59.69 15 ILE B O 1
ATOM 3810 N N . SER B 1 16 ? 35.594 16.656 18.625 1 61.66 16 SER B N 1
ATOM 3811 C CA . SER B 1 16 ? 34.656 15.688 18.047 1 61.66 16 SER B CA 1
ATOM 3812 C C . SER B 1 16 ? 33.656 16.391 17.125 1 61.66 16 SER B C 1
ATOM 3814 O O . SER B 1 16 ? 33.219 15.797 16.141 1 61.66 16 SER B O 1
ATOM 3816 N N . ARG B 1 17 ? 33.469 17.609 17.406 1 61.47 17 ARG B N 1
ATOM 3817 C CA . ARG B 1 17 ? 32.531 18.375 16.609 1 61.47 17 ARG B CA 1
ATOM 3818 C C . ARG B 1 17 ? 33.062 18.625 15.195 1 61.47 17 ARG B C 1
ATOM 3820 O O . ARG B 1 17 ? 32.281 18.828 14.266 1 61.47 17 ARG B O 1
ATOM 3827 N N . GLN B 1 18 ? 34.344 18.469 15.164 1 58.78 18 GLN B N 1
ATOM 3828 C CA . GLN B 1 18 ? 34.938 18.75 13.875 1 58.78 18 GLN B CA 1
ATOM 3829 C C . GLN B 1 18 ? 35.125 17.469 13.055 1 58.78 18 GLN B C 1
ATOM 3831 O O . GLN B 1 18 ? 35.562 17.516 11.898 1 58.78 18 GLN B O 1
ATOM 3836 N N . LEU B 1 19 ? 34.812 16.453 13.711 1 59.94 19 LEU B N 1
ATOM 3837 C CA . LEU B 1 19 ? 35.031 15.18 13.039 1 59.94 19 LEU B CA 1
ATOM 3838 C C . LEU B 1 19 ? 33.781 14.75 12.273 1 59.94 19 LEU B C 1
ATOM 3840 O O . LEU B 1 19 ? 32.656 15.055 12.688 1 59.94 19 LEU B O 1
ATOM 3844 N N . SER B 1 20 ? 34.062 14.289 11.055 1 61.44 20 SER B N 1
ATOM 3845 C CA . SER B 1 20 ? 32.969 13.617 10.359 1 61.44 20 SER B CA 1
ATOM 3846 C C . SER B 1 20 ? 32.406 12.484 11.203 1 61.44 20 SER B C 1
ATOM 3848 O O . SER B 1 20 ? 33.031 12.023 12.148 1 61.44 20 SER B O 1
ATOM 3850 N N . THR B 1 21 ? 31.219 12.148 10.93 1 62.97 21 THR B N 1
ATOM 3851 C CA . THR B 1 21 ? 30.594 11.062 11.664 1 62.97 21 THR B CA 1
ATOM 3852 C C . THR B 1 21 ? 31.469 9.812 11.648 1 62.97 21 THR B C 1
ATOM 3854 O O . THR B 1 21 ? 31.594 9.125 12.656 1 62.97 21 THR B O 1
ATOM 3857 N N . THR B 1 22 ? 32.062 9.648 10.555 1 63.16 22 THR B N 1
ATOM 3858 C CA . THR B 1 22 ? 32.906 8.477 10.43 1 63.16 22 THR B CA 1
ATOM 3859 C C . THR B 1 22 ? 34.125 8.602 11.328 1 63.16 22 THR B C 1
ATOM 3861 O O . THR B 1 22 ? 34.5 7.648 12.016 1 63.16 22 THR B O 1
ATOM 3864 N N . ASP B 1 23 ? 34.656 9.758 11.289 1 63.44 23 ASP B N 1
ATOM 3865 C CA . ASP B 1 23 ? 35.875 9.969 12.07 1 63.44 23 ASP B CA 1
ATOM 3866 C C . ASP B 1 23 ? 35.594 9.961 13.562 1 63.44 23 ASP B C 1
ATOM 3868 O O . ASP B 1 23 ? 36.406 9.469 14.359 1 63.44 23 ASP B O 1
ATOM 3872 N N . LEU B 1 24 ? 34.438 10.516 13.758 1 64.06 24 LEU B N 1
ATOM 3873 C CA . LEU B 1 24 ? 34.031 10.5 15.156 1 64.06 24 LEU B CA 1
ATOM 3874 C C . LEU B 1 24 ? 33.781 9.07 15.641 1 64.06 24 LEU B C 1
ATOM 3876 O O . LEU B 1 24 ? 34.188 8.719 16.75 1 64.06 24 LEU B O 1
ATOM 3880 N N . GLY B 1 25 ? 33.156 8.305 14.852 1 64.81 25 GLY B N 1
ATOM 3881 C CA . GLY B 1 25 ? 33 6.898 15.164 1 64.81 25 GLY B CA 1
ATOM 3882 C C . GLY B 1 25 ? 34.312 6.184 15.406 1 64.81 25 GLY B C 1
ATOM 3883 O O . GLY B 1 25 ? 34.438 5.422 16.375 1 64.81 25 GLY B O 1
ATOM 3884 N N . ASN B 1 26 ? 35.25 6.512 14.617 1 65.88 26 ASN B N 1
ATOM 3885 C CA . ASN B 1 26 ? 36.562 5.918 14.75 1 65.88 26 ASN B CA 1
ATOM 3886 C C . ASN B 1 26 ? 37.25 6.383 16.031 1 65.88 26 ASN B C 1
ATOM 3888 O O . ASN B 1 26 ? 37.938 5.594 16.703 1 65.88 26 ASN B O 1
ATOM 3892 N N . LEU B 1 27 ? 37.062 7.594 16.266 1 63.69 27 LEU B N 1
ATOM 3893 C CA . LEU B 1 27 ? 37.688 8.148 17.469 1 63.69 27 LEU B CA 1
ATOM 3894 C C . LEU B 1 27 ? 37.125 7.473 18.719 1 63.69 27 LEU B C 1
ATOM 3896 O O . LEU B 1 27 ? 37.906 7.152 19.641 1 63.69 27 LEU B O 1
ATOM 3900 N N . ARG B 1 28 ? 35.844 7.332 18.656 1 68.12 28 ARG B N 1
ATOM 3901 C CA . ARG B 1 28 ? 35.188 6.699 19.797 1 68.12 28 ARG B CA 1
ATOM 3902 C C . ARG B 1 28 ? 35.688 5.27 20 1 68.12 28 ARG B C 1
ATOM 3904 O O . ARG B 1 28 ? 35.812 4.801 21.125 1 68.12 28 ARG B O 1
ATOM 3911 N N . LEU B 1 29 ? 36.062 4.609 18.875 1 63.25 29 LEU B N 1
ATOM 3912 C CA . LEU B 1 29 ? 36.5 3.221 18.922 1 63.25 29 LEU B CA 1
ATOM 3913 C C . LEU B 1 29 ? 37.938 3.119 19.375 1 63.25 29 LEU B C 1
ATOM 3915 O O . LEU B 1 29 ? 38.406 2.037 19.734 1 63.25 29 LEU B O 1
ATOM 3919 N N . THR B 1 30 ? 38.688 4.184 19.375 1 62.62 30 THR B N 1
ATOM 3920 C CA . THR B 1 30 ? 40.125 4.133 19.641 1 62.62 30 THR B CA 1
ATOM 3921 C C . THR B 1 30 ? 40.406 4.055 21.141 1 62.62 30 THR B C 1
ATOM 3923 O O . THR B 1 30 ? 41.406 3.512 21.578 1 62.62 30 THR B O 1
ATOM 3926 N N . ASN B 1 31 ? 39.562 4.691 22 1 64.88 31 ASN B N 1
ATOM 3927 C CA . ASN B 1 31 ? 39.844 4.777 23.422 1 64.88 31 ASN B CA 1
ATOM 3928 C C . ASN B 1 31 ? 38.562 4.773 24.25 1 64.88 31 ASN B C 1
ATOM 3930 O O . ASN B 1 31 ? 37.688 5.633 24.078 1 64.88 31 ASN B O 1
ATOM 3934 N N . LYS B 1 32 ? 38.344 3.807 25.094 1 65.75 32 LYS B N 1
ATOM 3935 C CA . LYS B 1 32 ? 37.188 3.611 25.922 1 65.75 32 LYS B CA 1
ATOM 3936 C C . LYS B 1 32 ? 36.906 4.844 26.781 1 65.75 32 LYS B C 1
ATOM 3938 O O . LYS B 1 32 ? 35.75 5.176 27.047 1 65.75 32 LYS B O 1
ATOM 3943 N N . ARG B 1 33 ? 37.969 5.445 27.156 1 61.38 33 ARG B N 1
ATOM 3944 C CA . ARG B 1 33 ? 37.812 6.629 28 1 61.38 33 ARG B CA 1
ATOM 3945 C C . ARG B 1 33 ? 37.188 7.773 27.219 1 61.38 33 ARG B C 1
ATOM 3947 O O . ARG B 1 33 ? 36.312 8.484 27.734 1 61.38 33 ARG B O 1
ATOM 3954 N N . TYR B 1 34 ? 37.625 7.906 26.062 1 61.88 34 TYR B N 1
ATOM 3955 C CA . TYR B 1 34 ? 37.031 8.93 25.203 1 61.88 34 TYR B CA 1
ATOM 3956 C C . TYR B 1 34 ? 35.594 8.633 24.891 1 61.88 34 TYR B C 1
ATOM 3958 O O . TYR B 1 34 ? 34.75 9.531 24.938 1 61.88 34 TYR B O 1
ATOM 3966 N N . GLU B 1 35 ? 35.406 7.438 24.656 1 64.38 35 GLU B N 1
ATOM 3967 C CA . GLU B 1 35 ? 34.031 7.023 24.359 1 64.38 35 GLU B CA 1
ATOM 3968 C C . GLU B 1 35 ? 33.094 7.355 25.516 1 64.38 35 GLU B C 1
ATOM 3970 O O . GLU B 1 35 ? 32.031 7.91 25.297 1 64.38 35 GLU B O 1
ATOM 3975 N N . ALA B 1 36 ? 33.625 7.098 26.641 1 65.56 36 ALA B N 1
ATOM 3976 C CA . ALA B 1 36 ? 32.781 7.328 27.812 1 65.56 36 ALA B CA 1
ATOM 3977 C C . ALA B 1 36 ? 32.562 8.82 28.031 1 65.56 36 ALA B C 1
ATOM 3979 O O . ALA B 1 36 ? 31.469 9.227 28.438 1 65.56 36 ALA B O 1
ATOM 3980 N N . ALA B 1 37 ? 33.594 9.586 27.781 1 63.09 37 ALA B N 1
ATOM 3981 C CA . ALA B 1 37 ? 33.531 11.016 28.062 1 63.09 37 ALA B CA 1
ATOM 3982 C C . ALA B 1 37 ? 32.656 11.742 27.047 1 63.09 37 ALA B C 1
ATOM 3984 O O . ALA B 1 37 ? 31.938 12.68 27.391 1 63.09 37 ALA B O 1
ATOM 3985 N N . ILE B 1 38 ? 32.688 11.312 25.875 1 63.22 38 ILE B N 1
ATOM 3986 C CA . ILE B 1 38 ? 32.031 12.078 24.828 1 63.22 38 ILE B CA 1
ATOM 3987 C C . ILE B 1 38 ? 30.766 11.352 24.391 1 63.22 38 ILE B C 1
ATOM 3989 O O . ILE B 1 38 ? 30.016 11.836 23.531 1 63.22 38 ILE B O 1
ATOM 3993 N N . PHE B 1 39 ? 30.5 10.352 25.172 1 68.56 39 PHE B N 1
ATOM 3994 C CA . PHE B 1 39 ? 29.406 9.5 24.719 1 68.56 39 PHE B CA 1
ATOM 3995 C C . PHE B 1 39 ? 28.078 10.234 24.828 1 68.56 39 PHE B C 1
ATOM 3997 O O . PHE B 1 39 ? 27.297 10.266 23.875 1 68.56 39 PHE B O 1
ATOM 4004 N N . LYS B 1 40 ? 27.938 10.844 25.922 1 70.12 40 LYS B N 1
ATOM 4005 C CA . LYS B 1 40 ? 26.641 11.461 26.172 1 70.12 40 LYS B CA 1
ATOM 4006 C C . LYS B 1 40 ? 26.406 12.633 25.234 1 70.12 40 LYS B C 1
ATOM 4008 O O . LYS B 1 40 ? 25.344 12.719 24.594 1 70.12 40 LYS B O 1
ATOM 4013 N N . PRO B 1 41 ? 27.406 13.547 25.172 1 66.94 41 PRO B N 1
ATOM 4014 C CA . PRO B 1 41 ? 27.188 14.633 24.219 1 66.94 41 PRO B CA 1
ATOM 4015 C C . PRO B 1 41 ? 27.062 14.141 22.781 1 66.94 41 PRO B C 1
ATOM 4017 O O . PRO B 1 41 ? 26.281 14.695 22 1 66.94 41 PRO B O 1
ATOM 4020 N N . PHE B 1 42 ? 27.766 13.117 22.594 1 66.06 42 PHE B N 1
ATOM 4021 C CA . PHE B 1 42 ? 27.703 12.523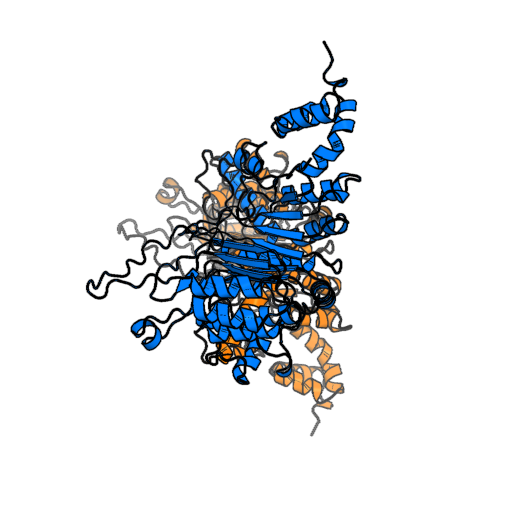 21.266 1 66.06 42 PHE B CA 1
ATOM 4022 C C . PHE B 1 42 ? 26.312 11.93 21.016 1 66.06 42 PHE B C 1
ATOM 4024 O O . PHE B 1 42 ? 25.734 12.117 19.938 1 66.06 42 PHE B O 1
ATOM 4031 N N . MET B 1 43 ? 25.906 11.352 21.969 1 69.12 43 MET B N 1
ATOM 4032 C CA . MET B 1 43 ? 24.609 10.688 21.828 1 69.12 43 MET B CA 1
ATOM 4033 C C . MET B 1 43 ? 23.484 11.703 21.625 1 69.12 43 MET B C 1
ATOM 4035 O O . MET B 1 43 ? 22.625 11.508 20.766 1 69.12 43 MET B O 1
ATOM 4039 N N . ARG B 1 44 ? 23.641 12.734 22.312 1 69.06 44 ARG B N 1
ATOM 4040 C CA . ARG B 1 44 ? 22.609 13.766 22.203 1 69.06 44 ARG B CA 1
ATOM 4041 C C . ARG B 1 44 ? 22.656 14.453 20.844 1 69.06 44 ARG B C 1
ATOM 4043 O O . ARG B 1 44 ? 21.609 14.711 20.25 1 69.06 44 ARG B O 1
ATOM 4050 N N . GLU B 1 45 ? 23.797 14.602 20.453 1 68.31 45 GLU B N 1
ATOM 4051 C CA . GLU B 1 45 ? 23.953 15.305 19.188 1 68.31 45 GLU B CA 1
ATOM 4052 C C . GLU B 1 45 ? 23.516 14.438 18.016 1 68.31 45 GLU B C 1
ATOM 4054 O O . GLU B 1 45 ? 22.891 14.922 17.078 1 68.31 45 GLU B O 1
ATOM 4059 N N . PHE B 1 46 ? 23.688 13.141 18.25 1 67.94 46 PHE B N 1
ATOM 4060 C CA . PHE B 1 46 ? 23.531 12.32 17.062 1 67.94 46 PHE B CA 1
ATOM 4061 C C . PHE B 1 46 ? 22.25 11.508 17.125 1 67.94 46 PHE B C 1
ATOM 4063 O O . PHE B 1 46 ? 21.719 11.086 16.094 1 67.94 46 PHE B O 1
ATOM 4070 N N . PHE B 1 47 ? 21.766 11.477 18.328 1 76.69 47 PHE B N 1
ATOM 4071 C CA . PHE B 1 47 ? 20.672 10.516 18.391 1 76.69 47 PHE B CA 1
ATOM 4072 C C . PHE B 1 47 ? 19.375 11.18 18.859 1 76.69 47 PHE B C 1
ATOM 4074 O O . PHE B 1 47 ? 18.312 10.57 18.812 1 76.69 47 PHE B O 1
ATOM 4081 N N . SER B 1 48 ? 19.469 12.438 19.234 1 84.31 48 SER B N 1
ATOM 4082 C CA . SER B 1 48 ? 18.234 13.094 19.641 1 84.31 48 SER B CA 1
ATOM 4083 C C . SER B 1 48 ? 17.25 13.195 18.484 1 84.31 48 SER B C 1
ATOM 4085 O O . SER B 1 48 ? 16.031 13.133 18.688 1 84.31 48 SER B O 1
ATOM 4087 N N . LYS B 1 49 ? 17.828 13.336 17.344 1 88.5 49 LYS B N 1
ATOM 4088 C CA . LYS B 1 49 ? 17.062 13.375 16.094 1 88.5 49 LYS B CA 1
ATOM 4089 C C . LYS B 1 49 ? 17.688 12.461 15.039 1 88.5 49 LYS B C 1
ATOM 4091 O O . LYS B 1 49 ? 18.891 12.523 14.789 1 88.5 49 LYS B O 1
ATOM 4096 N N . LYS B 1 50 ? 16.938 11.586 14.562 1 90.38 50 LYS B N 1
ATOM 4097 C CA . LYS B 1 50 ? 17.453 10.672 13.547 1 90.38 50 LYS B CA 1
ATOM 4098 C C . LYS B 1 50 ? 16.422 10.406 12.461 1 90.38 50 LYS B C 1
ATOM 4100 O O . LYS B 1 50 ? 15.227 10.32 12.75 1 90.38 50 LYS B O 1
ATOM 4105 N N . GLN B 1 51 ? 16.969 10.297 11.266 1 93.88 51 GLN B N 1
ATOM 4106 C CA . GLN B 1 51 ? 16.094 10.086 10.117 1 93.88 51 GLN B CA 1
ATOM 4107 C C . GLN B 1 51 ? 16.234 8.672 9.562 1 93.88 51 GLN B C 1
ATOM 4109 O O . GLN B 1 51 ? 17.344 8.188 9.359 1 93.88 51 GLN B O 1
ATOM 4114 N N . PHE B 1 52 ? 15.086 8.047 9.414 1 96.62 52 PHE B N 1
ATOM 4115 C CA . PHE B 1 52 ? 14.992 6.719 8.828 1 96.62 52 PHE B CA 1
ATOM 4116 C C . PHE B 1 52 ? 14.055 6.723 7.621 1 96.62 52 PHE B C 1
ATOM 4118 O O . PHE B 1 52 ? 13.266 7.656 7.449 1 96.62 52 PHE B O 1
ATOM 4125 N N . MET B 1 53 ? 14.258 5.785 6.73 1 96.69 53 MET B N 1
ATOM 4126 C CA . MET B 1 53 ? 13.328 5.625 5.617 1 96.69 53 MET B CA 1
ATOM 4127 C C . MET B 1 53 ? 12.5 4.355 5.777 1 96.69 53 MET B C 1
ATOM 4129 O O . MET B 1 53 ? 12.836 3.492 6.59 1 96.69 53 MET B O 1
ATOM 4133 N N . LEU B 1 54 ? 11.414 4.211 5.035 1 96.44 54 LEU B N 1
ATOM 4134 C CA . LEU B 1 54 ? 10.484 3.096 5.152 1 96.44 54 LEU B CA 1
ATOM 4135 C C . LEU B 1 54 ? 10.945 1.91 4.312 1 96.44 54 LEU B C 1
ATOM 4137 O O . LEU B 1 54 ? 10.266 1.51 3.369 1 96.44 54 LEU B O 1
ATOM 4141 N N . THR B 1 55 ? 12.016 1.389 4.723 1 96.94 55 THR B N 1
ATOM 4142 C CA . THR B 1 55 ? 12.555 0.132 4.223 1 96.94 55 THR B CA 1
ATOM 4143 C C . THR B 1 55 ? 12.938 -0.791 5.375 1 96.94 55 THR B C 1
ATOM 4145 O O . THR B 1 55 ? 13.172 -0.329 6.496 1 96.94 55 THR B O 1
ATOM 4148 N N . GLU B 1 56 ? 13.031 -2.008 5.121 1 97.12 56 GLU B N 1
ATOM 4149 C CA . GLU B 1 56 ? 13.242 -2.98 6.188 1 97.12 56 GLU B CA 1
ATOM 4150 C C . GLU B 1 56 ? 14.617 -2.795 6.836 1 97.12 56 GLU B C 1
ATOM 4152 O O . GLU B 1 56 ? 14.727 -2.742 8.062 1 97.12 56 GLU B O 1
ATOM 4157 N N . PRO B 1 57 ? 15.711 -2.625 6.051 1 95.94 57 PRO B N 1
ATOM 4158 C CA . PRO B 1 57 ? 17 -2.428 6.711 1 95.94 57 PRO B CA 1
ATOM 4159 C C . PRO B 1 57 ? 17.047 -1.163 7.566 1 95.94 57 PRO B C 1
ATOM 4161 O O . PRO B 1 57 ? 17.641 -1.162 8.648 1 95.94 57 PRO B O 1
ATOM 4164 N N . SER B 1 58 ? 16.453 -0.131 7.086 1 96.75 58 SER B N 1
ATOM 4165 C CA . SER B 1 58 ? 16.438 1.129 7.82 1 96.75 58 SER B CA 1
ATOM 4166 C C . SER B 1 58 ? 15.664 0.99 9.133 1 96.75 58 SER B C 1
ATOM 4168 O O . SER B 1 58 ? 16.141 1.397 10.188 1 96.75 58 SER B O 1
ATOM 4170 N N . LEU B 1 59 ? 14.492 0.373 9.109 1 98.25 59 LEU B N 1
ATOM 4171 C CA . LEU B 1 59 ? 13.695 0.231 10.32 1 98.25 59 LEU B CA 1
ATOM 4172 C C . LEU B 1 59 ? 14.297 -0.821 11.242 1 98.25 59 LEU B C 1
ATOM 4174 O O . LEU B 1 59 ? 14.109 -0.761 12.461 1 98.25 59 LEU B O 1
ATOM 4178 N N . ARG B 1 60 ? 15.023 -1.808 10.648 1 96.81 60 ARG B N 1
ATOM 4179 C CA . ARG B 1 60 ? 15.758 -2.738 11.5 1 96.81 60 ARG B CA 1
ATOM 4180 C C . ARG B 1 60 ? 16.797 -2.006 12.336 1 96.81 60 ARG B C 1
ATOM 4182 O O . ARG B 1 60 ? 16.969 -2.297 13.523 1 96.81 60 ARG B O 1
ATOM 4189 N N . ALA B 1 61 ? 17.438 -1.11 11.688 1 95.56 61 ALA B N 1
ATOM 4190 C CA . ALA B 1 61 ? 18.406 -0.295 12.422 1 95.56 61 ALA B CA 1
ATOM 4191 C C . ALA B 1 61 ? 17.719 0.497 13.531 1 95.56 61 ALA B C 1
ATOM 4193 O O . ALA B 1 61 ? 18.25 0.617 14.641 1 95.56 61 ALA B O 1
ATOM 4194 N N . LEU B 1 62 ? 16.594 1.044 13.25 1 96.44 62 LEU B N 1
ATOM 4195 C CA . LEU B 1 62 ? 15.828 1.776 14.25 1 96.44 62 LEU B CA 1
ATOM 4196 C C . LEU B 1 62 ? 15.453 0.867 15.414 1 96.44 62 LEU B C 1
ATOM 4198 O O . LEU B 1 62 ? 15.562 1.265 16.578 1 96.44 62 LEU B O 1
ATOM 4202 N N . ILE B 1 63 ? 15 -0.358 15.141 1 97.56 63 ILE B N 1
ATOM 4203 C CA . ILE B 1 63 ? 14.656 -1.318 16.188 1 97.56 63 ILE B CA 1
ATOM 4204 C C . ILE B 1 63 ? 15.891 -1.618 17.031 1 97.56 63 ILE B C 1
ATOM 4206 O O . ILE B 1 63 ? 15.812 -1.638 18.266 1 97.56 63 ILE B O 1
ATOM 4210 N N . ASP B 1 64 ? 17.016 -1.812 16.375 1 93.88 64 ASP B N 1
ATOM 4211 C CA . ASP B 1 64 ? 18.25 -2.094 17.109 1 93.88 64 ASP B CA 1
ATOM 4212 C C . ASP B 1 64 ? 18.609 -0.95 18.047 1 93.88 64 ASP B C 1
ATOM 4214 O O . ASP B 1 64 ? 19 -1.184 19.203 1 93.88 64 ASP B O 1
ATOM 4218 N N . ILE B 1 65 ? 18.453 0.223 17.578 1 92.31 65 ILE B N 1
ATOM 4219 C CA . ILE B 1 65 ? 18.703 1.401 18.391 1 92.31 65 ILE B CA 1
ATOM 4220 C C . ILE B 1 65 ? 17.719 1.45 19.547 1 92.31 65 ILE B C 1
ATOM 4222 O O . ILE B 1 65 ? 18.094 1.72 20.703 1 92.31 65 ILE B O 1
ATOM 4226 N N . SER B 1 66 ? 16.469 1.161 19.281 1 94.81 66 SER B N 1
ATOM 4227 C CA . SER B 1 66 ? 15.398 1.246 20.266 1 94.81 66 SER B CA 1
ATOM 4228 C C . SER B 1 66 ? 15.578 0.199 21.359 1 94.81 66 SER B C 1
ATOM 4230 O O . SER B 1 66 ? 15.07 0.36 22.484 1 94.81 66 SER B O 1
ATOM 4232 N N . LEU B 1 67 ? 16.297 -0.857 21.078 1 94.94 67 LEU B N 1
ATOM 4233 C CA . LEU B 1 67 ? 16.516 -1.929 22.031 1 94.94 67 LEU B CA 1
ATOM 4234 C C . LEU B 1 67 ? 17.797 -1.692 22.828 1 94.94 67 LEU B C 1
ATOM 4236 O O . LEU B 1 67 ? 18.062 -2.387 23.812 1 94.94 67 LEU B O 1
ATOM 4240 N N . HIS B 1 68 ? 18.531 -0.72 22.422 1 89.75 68 HIS B N 1
ATOM 4241 C CA . HIS B 1 68 ? 19.781 -0.419 23.125 1 89.75 68 HIS B CA 1
ATOM 4242 C C . HIS B 1 68 ? 19.5 0.309 24.438 1 89.75 68 HIS B C 1
ATOM 4244 O O . HIS B 1 68 ? 18.734 1.272 24.469 1 89.75 68 HIS B O 1
ATOM 4250 N N . PRO B 1 69 ? 20.062 -0.137 25.453 1 87.25 69 PRO B N 1
ATOM 4251 C CA . PRO B 1 69 ? 19.75 0.381 26.781 1 87.25 69 PRO B CA 1
ATOM 4252 C C . PRO B 1 69 ? 20.047 1.874 26.922 1 87.25 69 PRO B C 1
ATOM 4254 O O . PRO B 1 69 ? 19.391 2.566 27.703 1 87.25 69 PRO B O 1
ATOM 4257 N N . GLN B 1 70 ? 20.969 2.389 26.172 1 81.81 70 GLN B N 1
ATOM 4258 C CA . GLN B 1 70 ? 21.312 3.797 26.312 1 81.81 70 GLN B CA 1
ATOM 4259 C C . GLN B 1 70 ? 20.719 4.633 25.188 1 81.81 70 GLN B C 1
ATOM 4261 O O . GLN B 1 70 ? 20.188 5.719 25.438 1 81.81 70 GLN B O 1
ATOM 4266 N N . PHE B 1 71 ? 20.734 4.145 24 1 84.62 71 PHE B N 1
ATOM 4267 C CA . PHE B 1 71 ? 20.328 4.926 22.844 1 84.62 71 PHE B CA 1
ATOM 4268 C C . PHE B 1 71 ? 18.812 5.117 22.812 1 84.62 71 PHE B C 1
ATOM 4270 O O . PHE B 1 71 ? 18.328 6.133 22.328 1 84.62 71 PHE B O 1
ATOM 4277 N N . ALA B 1 72 ? 18.094 4.227 23.359 1 89.5 72 ALA B N 1
ATOM 4278 C CA . ALA B 1 72 ? 16.641 4.242 23.344 1 89.5 72 ALA B CA 1
ATOM 4279 C C . ALA B 1 72 ? 16.094 5.492 24.031 1 89.5 72 ALA B C 1
ATOM 4281 O O . ALA B 1 72 ? 15.062 6.031 23.625 1 89.5 72 ALA B O 1
ATOM 4282 N N . TYR B 1 73 ? 16.859 6.004 24.953 1 90.88 73 TYR B N 1
ATOM 4283 C CA . TYR B 1 73 ? 16.375 7.113 25.781 1 90.88 73 TYR B CA 1
ATOM 4284 C C . TYR B 1 73 ? 16.766 8.453 25.156 1 90.88 73 TYR B C 1
ATOM 4286 O O . TYR B 1 73 ? 16.281 9.5 25.594 1 90.88 73 TYR B O 1
ATOM 4294 N N . GLU B 1 74 ? 17.547 8.344 24.125 1 88.69 74 GLU B N 1
ATOM 4295 C CA . GLU B 1 74 ? 18.078 9.586 23.594 1 88.69 74 GLU B CA 1
ATOM 4296 C C . GLU B 1 74 ? 17.219 10.094 22.438 1 88.69 74 GLU B C 1
ATOM 4298 O O . GLU B 1 74 ? 17.234 11.289 22.125 1 88.69 74 GLU B O 1
ATOM 4303 N N . ILE B 1 75 ? 16.469 9.234 21.797 1 92.62 75 ILE B N 1
ATOM 4304 C CA . ILE B 1 75 ? 15.688 9.641 20.625 1 92.62 75 ILE B CA 1
ATOM 4305 C C . ILE B 1 75 ? 14.43 10.375 21.078 1 92.62 75 ILE B C 1
ATOM 4307 O O . ILE B 1 75 ? 13.547 9.781 21.703 1 92.62 75 ILE B O 1
ATOM 4311 N N . LYS B 1 76 ? 14.359 11.609 20.75 1 94.81 76 LYS B N 1
ATOM 4312 C CA . LYS B 1 76 ? 13.188 12.422 21.078 1 94.81 76 LYS B CA 1
ATOM 4313 C C . LYS B 1 76 ? 12.398 12.773 19.812 1 94.81 76 LYS B C 1
ATOM 4315 O O . LYS B 1 76 ? 11.195 13.016 19.875 1 94.81 76 LYS B O 1
ATOM 4320 N N . HIS B 1 77 ? 13.156 12.883 18.75 1 95.56 77 HIS B N 1
ATOM 4321 C CA . HIS B 1 77 ? 12.594 13.258 17.453 1 95.56 77 HIS B CA 1
ATOM 4322 C C . HIS B 1 77 ? 12.945 12.234 16.391 1 95.56 77 HIS B C 1
ATOM 4324 O O . HIS B 1 77 ? 14.086 12.172 15.922 1 95.56 77 HIS B O 1
ATOM 4330 N N . LEU B 1 78 ? 11.969 11.461 16.031 1 97.12 78 LEU B N 1
ATOM 4331 C CA . LEU B 1 78 ? 12.133 10.453 14.992 1 97.12 78 LEU B CA 1
ATOM 4332 C C . LEU B 1 78 ? 11.633 10.969 13.641 1 97.12 78 LEU B C 1
ATOM 4334 O O . LEU B 1 78 ? 10.484 11.383 13.523 1 97.12 78 LEU B O 1
ATOM 4338 N N . ILE B 1 79 ? 12.484 10.93 12.656 1 96.75 79 ILE B N 1
ATOM 4339 C CA . ILE B 1 79 ? 12.117 11.406 11.328 1 96.75 79 ILE B CA 1
ATOM 4340 C C . ILE B 1 79 ? 11.961 10.219 10.375 1 96.75 79 ILE B C 1
ATOM 4342 O O . ILE B 1 79 ? 12.836 9.352 10.312 1 96.75 79 ILE B O 1
ATOM 4346 N N . LEU B 1 80 ? 10.852 10.203 9.742 1 97.56 80 LEU B N 1
ATOM 4347 C CA . LEU B 1 80 ? 10.633 9.273 8.648 1 97.56 80 LEU B CA 1
ATOM 4348 C C . LEU B 1 80 ? 10.742 9.977 7.297 1 97.56 80 LEU B C 1
ATOM 4350 O O . LEU B 1 80 ? 9.82 10.695 6.898 1 97.56 80 LEU B O 1
ATOM 4354 N N . GLY B 1 81 ? 11.859 9.703 6.688 1 96.38 81 GLY B N 1
ATOM 4355 C CA . GLY B 1 81 ? 12.047 10.242 5.348 1 96.38 81 GLY B CA 1
ATOM 4356 C C . GLY B 1 81 ? 11.25 9.492 4.293 1 96.38 81 GLY B C 1
ATOM 4357 O O . GLY B 1 81 ? 11.102 8.266 4.375 1 96.38 81 GLY B O 1
ATOM 4358 N N . LEU B 1 82 ? 10.844 10.195 3.287 1 95.38 82 LEU B N 1
ATOM 4359 C CA . LEU B 1 82 ? 10.023 9.602 2.236 1 95.38 82 LEU B CA 1
ATOM 4360 C C . LEU B 1 82 ? 10.891 9.125 1.077 1 95.38 82 LEU B C 1
ATOM 4362 O O . LEU B 1 82 ? 10.508 9.258 -0.087 1 95.38 82 LEU B O 1
ATOM 4366 N N . ASP B 1 83 ? 12.07 8.656 1.442 1 94.31 83 ASP B N 1
ATOM 4367 C CA . ASP B 1 83 ? 12.93 8.039 0.443 1 94.31 83 ASP B CA 1
ATOM 4368 C C . ASP B 1 83 ? 12.234 6.855 -0.226 1 94.31 83 ASP B C 1
ATOM 4370 O O . ASP B 1 83 ? 11.648 6.012 0.453 1 94.31 83 ASP B O 1
ATOM 4374 N N . HIS B 1 84 ? 12.383 6.801 -1.526 1 93.06 84 HIS B N 1
ATOM 4375 C CA . HIS B 1 84 ? 11.766 5.66 -2.191 1 93.06 84 HIS B CA 1
ATOM 4376 C C . HIS B 1 84 ? 12.469 5.348 -3.51 1 93.06 84 HIS B C 1
ATOM 4378 O O . HIS B 1 84 ? 13.133 6.211 -4.082 1 93.06 84 HIS B O 1
ATOM 4384 N N . TYR B 1 85 ? 12.297 4.102 -3.91 1 90 85 TYR B N 1
ATOM 4385 C CA . TYR B 1 85 ? 12.742 3.666 -5.227 1 90 85 TYR B CA 1
ATOM 4386 C C . TYR B 1 85 ? 11.797 4.156 -6.316 1 90 85 TYR B C 1
ATOM 4388 O O . TYR B 1 85 ? 10.578 4.012 -6.199 1 90 85 TYR B O 1
ATOM 4396 N N . GLN B 1 86 ? 12.336 4.723 -7.297 1 83.5 86 GLN B N 1
ATOM 4397 C CA . GLN B 1 86 ? 11.516 5.168 -8.414 1 83.5 86 GLN B CA 1
ATOM 4398 C C . GLN B 1 86 ? 11.109 3.992 -9.305 1 83.5 86 GLN B C 1
ATOM 4400 O O . GLN B 1 86 ? 11.93 3.119 -9.594 1 83.5 86 GLN B O 1
ATOM 4405 N N . SER B 1 87 ? 9.844 4.012 -9.617 1 70.06 87 SER B N 1
ATOM 4406 C CA . SER B 1 87 ? 9.383 2.945 -10.5 1 70.06 87 SER B CA 1
ATOM 4407 C C . SER B 1 87 ? 9.828 3.191 -11.938 1 70.06 87 SER B C 1
ATOM 4409 O O . SER B 1 87 ? 9.844 4.336 -12.398 1 70.06 87 SER B O 1
ATOM 4411 N N . GLY B 1 88 ? 10.078 2.221 -12.703 1 65.38 88 GLY B N 1
ATOM 4412 C CA . GLY B 1 88 ? 10.336 2.311 -14.133 1 65.38 88 GLY B CA 1
ATOM 4413 C C . GLY B 1 88 ? 11.742 2.762 -14.461 1 65.38 88 GLY B C 1
ATOM 4414 O O . GLY B 1 88 ? 12.047 3.088 -15.617 1 65.38 88 GLY B O 1
ATOM 4415 N N . VAL B 1 89 ? 12.5 3.039 -13.539 1 60.84 89 VAL B N 1
ATOM 4416 C CA . VAL B 1 89 ? 13.828 3.572 -13.836 1 60.84 89 VAL B CA 1
ATOM 4417 C C . VAL B 1 89 ? 14.836 2.428 -13.938 1 60.84 89 VAL B C 1
ATOM 4419 O O . VAL B 1 89 ? 16.031 2.66 -14.117 1 60.84 89 VAL B O 1
ATOM 4422 N N . ALA B 1 90 ? 14.234 1.186 -13.922 1 58.84 90 ALA B N 1
ATOM 4423 C CA . ALA B 1 90 ? 15.148 0.058 -14.102 1 58.84 90 ALA B CA 1
ATOM 4424 C C . ALA B 1 90 ? 15.836 0.12 -15.461 1 58.84 90 ALA B C 1
ATOM 4426 O O . ALA B 1 90 ? 15.195 0.419 -16.469 1 58.84 90 ALA B O 1
ATOM 4427 N N . GLY B 1 91 ? 17.125 0.401 -15.453 1 61.75 91 GLY B N 1
ATOM 4428 C CA . GLY B 1 91 ? 17.953 0.436 -16.656 1 61.75 91 GLY B CA 1
ATOM 4429 C C . GLY B 1 91 ? 18.875 1.637 -16.703 1 61.75 91 GLY B C 1
ATOM 4430 O O . GLY B 1 91 ? 19.75 1.716 -17.578 1 61.75 91 GLY B O 1
ATOM 4431 N N . PHE B 1 92 ? 18.562 2.424 -15.766 1 63.44 92 PHE B N 1
ATOM 4432 C CA . PHE B 1 92 ? 19.359 3.65 -15.836 1 63.44 92 PHE B CA 1
ATOM 4433 C C . PHE B 1 92 ? 20.625 3.523 -15.008 1 63.44 92 PHE B C 1
ATOM 4435 O O . PHE B 1 92 ? 21.484 4.41 -15.039 1 63.44 92 PHE B O 1
ATOM 4442 N N . GLY B 1 93 ? 20.656 2.365 -14.422 1 67.31 93 GLY B N 1
ATOM 4443 C CA . GLY B 1 93 ? 21.844 2.229 -13.602 1 67.31 93 GLY B CA 1
ATOM 4444 C C . GLY B 1 93 ? 23.109 2.02 -14.414 1 67.31 93 GLY B C 1
ATOM 4445 O O . GLY B 1 93 ? 23.047 1.636 -15.586 1 67.31 93 GLY B O 1
ATOM 4446 N N . PRO B 1 94 ? 24.219 2.381 -13.859 1 77.06 94 PRO B N 1
ATOM 4447 C CA . PRO B 1 94 ? 25.5 2.307 -14.578 1 77.06 94 PRO B CA 1
ATOM 4448 C C . PRO B 1 94 ? 25.859 0.885 -15 1 77.06 94 PRO B C 1
ATOM 4450 O O . PRO B 1 94 ? 26.547 0.692 -16 1 77.06 94 PRO B O 1
ATOM 4453 N N . SER B 1 95 ? 25.453 -0.033 -14.203 1 85.56 95 SER B N 1
ATOM 4454 C CA . SER B 1 95 ? 25.766 -1.423 -14.516 1 85.56 95 SER B CA 1
ATOM 4455 C C . SER B 1 95 ? 24.547 -2.314 -14.367 1 85.56 95 SER B C 1
ATOM 4457 O O . SER B 1 95 ? 23.562 -1.928 -13.727 1 85.56 95 SER B O 1
ATOM 4459 N N . GLU B 1 96 ? 24.672 -3.434 -14.938 1 84.69 96 GLU B N 1
ATOM 4460 C CA . GLU B 1 96 ? 23.594 -4.418 -14.852 1 84.69 96 GLU B CA 1
ATOM 4461 C C . GLU B 1 96 ? 23.344 -4.84 -13.406 1 84.69 96 GLU B C 1
ATOM 4463 O O . GLU B 1 96 ? 22.203 -4.938 -12.969 1 84.69 96 GLU B O 1
ATOM 4468 N N . ASP B 1 97 ? 24.391 -5.016 -12.703 1 86.75 97 ASP B N 1
ATOM 4469 C CA . ASP B 1 97 ? 24.281 -5.414 -11.305 1 86.75 97 ASP B CA 1
ATOM 4470 C C . ASP B 1 97 ? 23.594 -4.336 -10.477 1 86.75 97 ASP B C 1
ATOM 4472 O O . ASP B 1 97 ? 22.75 -4.645 -9.633 1 86.75 97 ASP B O 1
ATOM 4476 N N . GLN B 1 98 ? 23.922 -3.17 -10.75 1 89.62 98 GLN B N 1
ATOM 4477 C CA . GLN B 1 98 ? 23.328 -2.057 -10.016 1 89.62 98 GLN B CA 1
ATOM 4478 C C . GLN B 1 98 ? 21.859 -1.901 -10.352 1 89.62 98 GLN B C 1
ATOM 4480 O O . GLN B 1 98 ? 21.047 -1.606 -9.477 1 89.62 98 GLN B O 1
ATOM 4485 N N . ASN B 1 99 ? 21.594 -2.156 -11.539 1 87.81 99 ASN B N 1
ATOM 4486 C CA . ASN B 1 99 ? 20.188 -2.111 -11.961 1 87.81 99 ASN B CA 1
ATOM 4487 C C . ASN B 1 99 ? 19.375 -3.197 -11.281 1 87.81 99 ASN B C 1
ATOM 4489 O O . ASN B 1 99 ? 18.234 -2.947 -10.852 1 87.81 99 ASN B O 1
ATOM 4493 N N . MET B 1 100 ? 19.938 -4.312 -11.25 1 88.12 100 MET B N 1
ATOM 4494 C CA . MET B 1 100 ? 19.25 -5.43 -10.609 1 88.12 100 MET B CA 1
ATOM 4495 C C . MET B 1 100 ? 19.047 -5.164 -9.117 1 88.12 100 MET B C 1
ATOM 4497 O O . MET B 1 100 ? 17.984 -5.441 -8.57 1 88.12 100 MET B O 1
ATOM 4501 N N . GLU B 1 101 ? 20.016 -4.578 -8.523 1 90.94 101 GLU B N 1
ATOM 4502 C CA . GLU B 1 101 ? 19.906 -4.211 -7.117 1 90.94 101 GLU B CA 1
ATOM 4503 C C . GLU B 1 101 ? 18.781 -3.199 -6.898 1 90.94 101 GLU B C 1
ATOM 4505 O O . GLU B 1 101 ? 18.062 -3.266 -5.898 1 90.94 101 GLU B O 1
ATOM 4510 N N . TYR B 1 102 ? 18.672 -2.312 -7.82 1 91.38 102 TYR B N 1
ATOM 4511 C CA . TYR B 1 102 ? 17.656 -1.278 -7.711 1 91.38 102 TYR B CA 1
ATOM 4512 C C . TYR B 1 102 ? 16.266 -1.879 -7.828 1 91.38 102 TYR B C 1
ATOM 4514 O O . TYR B 1 102 ? 15.367 -1.552 -7.043 1 91.38 102 TYR B O 1
ATOM 4522 N N . VAL B 1 103 ? 16.094 -2.791 -8.758 1 90.06 103 VAL B N 1
ATOM 4523 C CA . VAL B 1 103 ? 14.797 -3.42 -8.984 1 90.06 103 VAL B CA 1
ATOM 4524 C C . VAL B 1 103 ? 14.414 -4.262 -7.77 1 90.06 103 VAL B C 1
ATOM 4526 O O . VAL B 1 103 ? 13.266 -4.215 -7.309 1 90.06 103 VAL B O 1
ATOM 4529 N N . MET B 1 104 ? 15.352 -4.938 -7.211 1 91.62 104 MET B N 1
ATOM 4530 C CA . MET B 1 104 ? 15.094 -5.758 -6.031 1 91.62 104 MET B CA 1
ATOM 4531 C C . MET B 1 104 ? 14.695 -4.887 -4.844 1 91.62 104 MET B C 1
ATOM 4533 O O . MET B 1 104 ? 13.781 -5.234 -4.094 1 91.62 104 MET B O 1
ATOM 4537 N N . GLY B 1 105 ? 15.438 -3.805 -4.695 1 92.94 105 GLY B N 1
ATOM 4538 C CA . GLY B 1 105 ? 15.109 -2.877 -3.627 1 92.94 105 GLY B CA 1
ATOM 4539 C C . GLY B 1 105 ? 13.734 -2.256 -3.779 1 92.94 105 GLY B C 1
ATOM 4540 O O . GLY B 1 105 ? 13 -2.107 -2.799 1 92.94 105 GLY B O 1
ATOM 4541 N N . SER B 1 106 ? 13.43 -1.939 -5.035 1 91.81 106 SER B N 1
ATOM 4542 C CA . SER B 1 106 ? 12.125 -1.351 -5.328 1 91.81 106 SER B CA 1
ATOM 4543 C C . SER B 1 106 ? 10.992 -2.316 -4.992 1 91.81 106 SER B C 1
ATOM 4545 O O . SER B 1 106 ? 10.008 -1.931 -4.359 1 91.81 106 SER B O 1
ATOM 4547 N N . CYS B 1 107 ? 11.148 -3.559 -5.344 1 92.38 107 CYS B N 1
ATOM 4548 C CA . CYS B 1 107 ? 10.148 -4.582 -5.055 1 92.38 107 CYS B CA 1
ATOM 4549 C C . CYS B 1 107 ? 10.047 -4.836 -3.555 1 92.38 107 CYS B C 1
ATOM 4551 O O . CYS B 1 107 ? 8.945 -4.957 -3.018 1 92.38 107 CYS B O 1
ATOM 4553 N N . ALA B 1 108 ? 11.141 -4.832 -2.934 1 94.38 108 ALA B N 1
ATOM 4554 C CA . ALA B 1 108 ? 11.164 -5.082 -1.494 1 94.38 108 ALA B CA 1
ATOM 4555 C C . ALA B 1 108 ? 10.477 -3.951 -0.733 1 94.38 108 ALA B C 1
ATOM 4557 O O . ALA B 1 108 ? 9.734 -4.199 0.222 1 94.38 108 ALA B O 1
ATOM 4558 N N . GLN B 1 109 ? 10.773 -2.736 -1.097 1 94.25 109 GLN B N 1
ATOM 4559 C CA . GLN B 1 109 ? 10.141 -1.611 -0.412 1 94.25 109 GLN B CA 1
ATOM 4560 C C . GLN B 1 109 ? 8.625 -1.625 -0.611 1 94.25 109 GLN B C 1
ATOM 4562 O O . GLN B 1 109 ? 7.871 -1.368 0.327 1 94.25 109 GLN B O 1
ATOM 4567 N N . ARG B 1 110 ? 8.211 -1.9 -1.812 1 91.44 110 ARG B N 1
ATOM 4568 C CA . ARG B 1 110 ? 6.777 -1.968 -2.082 1 91.44 110 ARG B CA 1
ATOM 4569 C C . ARG B 1 110 ? 6.105 -3.033 -1.222 1 91.44 110 ARG B C 1
ATOM 4571 O O . ARG B 1 110 ? 5.066 -2.783 -0.614 1 91.44 110 ARG B O 1
ATOM 4578 N N . ALA B 1 111 ? 6.703 -4.16 -1.201 1 92.69 111 ALA B N 1
ATOM 4579 C CA . ALA B 1 111 ? 6.176 -5.23 -0.36 1 92.69 111 ALA B CA 1
ATOM 4580 C C . ALA B 1 111 ? 6.172 -4.82 1.11 1 92.69 111 ALA B C 1
ATOM 4582 O O . ALA B 1 111 ? 5.215 -5.102 1.835 1 92.69 111 ALA B O 1
ATOM 4583 N N . PHE B 1 112 ? 7.203 -4.148 1.496 1 94.94 112 PHE B N 1
ATOM 4584 C CA . PHE B 1 112 ? 7.395 -3.709 2.873 1 94.94 112 PHE B CA 1
ATOM 4585 C C . PHE B 1 112 ? 6.273 -2.764 3.297 1 94.94 112 PHE B C 1
ATOM 4587 O O . PHE B 1 112 ? 5.746 -2.877 4.406 1 94.94 112 PHE B O 1
ATOM 4594 N N . LEU B 1 113 ? 5.84 -1.933 2.43 1 92.19 113 LEU B N 1
ATOM 4595 C CA . LEU B 1 113 ? 4.812 -0.929 2.693 1 92.19 113 LEU B CA 1
ATOM 4596 C C . LEU B 1 113 ? 3.422 -1.549 2.637 1 92.19 113 LEU B C 1
ATOM 4598 O O . LEU B 1 113 ? 2.529 -1.153 3.393 1 92.19 113 LEU B O 1
ATOM 4602 N N . ASN B 1 114 ? 3.285 -2.592 1.839 1 86.88 114 ASN B N 1
ATOM 4603 C CA . ASN B 1 114 ? 1.942 -3.086 1.553 1 86.88 114 ASN B CA 1
ATOM 4604 C C . ASN B 1 114 ? 1.6 -4.305 2.406 1 86.88 114 ASN B C 1
ATOM 4606 O O . ASN B 1 114 ? 0.434 -4.691 2.504 1 86.88 114 ASN B O 1
ATOM 4610 N N . SER B 1 115 ? 2.531 -4.883 3.055 1 90.44 115 SER B N 1
ATOM 4611 C CA . SER B 1 115 ? 2.303 -6.105 3.814 1 90.44 115 SER B CA 1
ATOM 4612 C C . SER B 1 115 ? 1.939 -5.797 5.262 1 90.44 115 SER B C 1
ATOM 4614 O O . SER B 1 115 ? 1.524 -6.688 6.008 1 90.44 115 SER B O 1
ATOM 4616 N N . GLY B 1 116 ? 2.113 -4.574 5.695 1 92.75 116 GLY B N 1
ATOM 4617 C CA . GLY B 1 116 ? 1.906 -4.246 7.098 1 92.75 116 GLY B CA 1
ATOM 4618 C C . GLY B 1 116 ? 3.156 -4.414 7.941 1 92.75 116 GLY B C 1
ATOM 4619 O O . GLY B 1 116 ? 3.178 -4.023 9.109 1 92.75 116 GLY B O 1
ATOM 4620 N N . THR B 1 117 ? 4.215 -4.898 7.34 1 95.75 117 THR B N 1
ATOM 4621 C CA . THR B 1 117 ? 5.457 -5.141 8.062 1 95.75 117 THR B CA 1
ATOM 4622 C C . THR B 1 117 ? 6.066 -3.826 8.547 1 95.75 117 THR B C 1
ATOM 4624 O O . THR B 1 117 ? 6.617 -3.76 9.648 1 95.75 117 THR B O 1
ATOM 4627 N N . ALA B 1 118 ? 6 -2.801 7.695 1 96.81 118 ALA B N 1
ATOM 4628 C CA . ALA B 1 118 ? 6.512 -1.49 8.086 1 96.81 118 ALA B CA 1
ATOM 4629 C C . ALA B 1 118 ? 5.863 -1.015 9.383 1 96.81 118 ALA B C 1
ATOM 4631 O O . ALA B 1 118 ? 6.547 -0.526 10.289 1 96.81 118 ALA B O 1
ATOM 4632 N N . ARG B 1 119 ? 4.539 -1.171 9.453 1 96.94 119 ARG B N 1
ATOM 4633 C CA . ARG B 1 119 ? 3.799 -0.787 10.648 1 96.94 119 ARG B CA 1
ATOM 4634 C C . ARG B 1 119 ? 4.258 -1.594 11.859 1 96.94 119 ARG B C 1
ATOM 4636 O O . ARG B 1 119 ? 4.504 -1.033 12.93 1 96.94 119 ARG B O 1
ATOM 4643 N N . ASP B 1 120 ? 4.41 -2.91 11.719 1 97.38 120 ASP B N 1
ATOM 4644 C CA . ASP B 1 120 ? 4.801 -3.775 12.82 1 97.38 120 ASP B CA 1
ATOM 4645 C C . ASP B 1 120 ? 6.191 -3.412 13.336 1 97.38 120 ASP B C 1
ATOM 4647 O O . ASP B 1 120 ? 6.422 -3.373 14.547 1 97.38 120 ASP B O 1
ATOM 4651 N N . MET B 1 121 ? 7.062 -3.172 12.406 1 98.06 121 MET B N 1
ATOM 4652 C CA . MET B 1 121 ? 8.43 -2.848 12.789 1 98.06 121 MET B CA 1
ATOM 4653 C C . MET B 1 121 ? 8.492 -1.487 13.477 1 98.06 121 MET B C 1
ATOM 4655 O O . MET B 1 121 ? 9.188 -1.328 14.492 1 98.06 121 MET B O 1
ATOM 4659 N N . LEU B 1 122 ? 7.816 -0.528 12.891 1 98.31 122 LEU B N 1
ATOM 4660 C CA . LEU B 1 122 ? 7.797 0.791 13.516 1 98.31 122 LEU B CA 1
ATOM 4661 C C . LEU B 1 122 ? 7.152 0.731 14.898 1 98.31 122 LEU B C 1
ATOM 4663 O O . LEU B 1 122 ? 7.605 1.405 15.828 1 98.31 122 LEU B O 1
ATOM 4667 N N . ALA B 1 123 ? 6.094 -0.061 15.055 1 97.75 123 ALA B N 1
ATOM 4668 C CA . ALA B 1 123 ? 5.438 -0.233 16.344 1 97.75 123 ALA B CA 1
ATOM 4669 C C . ALA B 1 123 ? 6.414 -0.771 17.391 1 97.75 123 ALA B C 1
ATOM 4671 O O . ALA B 1 123 ? 6.453 -0.287 18.531 1 97.75 123 ALA B O 1
ATOM 4672 N N . MET B 1 124 ? 7.172 -1.763 16.984 1 98 124 MET B N 1
ATOM 4673 C CA . MET B 1 124 ? 8.156 -2.344 17.891 1 98 124 MET B CA 1
ATOM 4674 C C . MET B 1 124 ? 9.188 -1.303 18.312 1 98 124 MET B C 1
ATOM 4676 O O . MET B 1 124 ? 9.547 -1.219 19.484 1 98 124 MET B O 1
ATOM 4680 N N . ALA B 1 125 ? 9.633 -0.497 17.344 1 98.25 125 ALA B N 1
ATOM 4681 C CA . ALA B 1 125 ? 10.625 0.526 17.656 1 98.25 125 ALA B CA 1
ATOM 4682 C C . ALA B 1 125 ? 10.047 1.579 18.609 1 98.25 125 ALA B C 1
ATOM 4684 O O . ALA B 1 125 ? 10.648 1.9 19.625 1 98.25 125 ALA B O 1
ATOM 4685 N N . VAL B 1 126 ? 8.898 2.074 18.328 1 98.19 126 VAL B N 1
ATOM 4686 C CA . VAL B 1 126 ? 8.289 3.176 19.062 1 98.19 126 VAL B CA 1
ATOM 4687 C C . VAL B 1 126 ? 7.984 2.736 20.484 1 98.19 126 VAL B C 1
ATOM 4689 O O . VAL B 1 126 ? 8.133 3.518 21.422 1 98.19 126 VAL B O 1
ATOM 4692 N N . LYS B 1 127 ? 7.613 1.486 20.672 1 97.25 127 LYS B N 1
ATOM 4693 C CA . LYS B 1 127 ? 7.328 0.943 22 1 97.25 127 LYS B CA 1
ATOM 4694 C C . LYS B 1 127 ? 8.555 1.028 22.906 1 97.25 127 LYS B C 1
ATOM 4696 O O . LYS B 1 127 ? 8.43 1.193 24.125 1 97.25 127 LYS B O 1
ATOM 4701 N N . ASN B 1 128 ? 9.664 1.038 22.281 1 97 128 ASN B N 1
ATOM 4702 C CA . ASN B 1 128 ? 10.906 0.971 23.047 1 97 128 ASN B CA 1
ATOM 4703 C C . ASN B 1 128 ? 11.586 2.334 23.125 1 97 128 ASN B C 1
ATOM 4705 O O . ASN B 1 128 ? 12.734 2.434 23.562 1 97 128 ASN B O 1
ATOM 4709 N N . LEU B 1 129 ? 10.938 3.357 22.688 1 96.94 129 LEU B N 1
ATOM 4710 C CA . LEU B 1 129 ? 11.492 4.707 22.75 1 96.94 129 LEU B CA 1
ATOM 4711 C C . LEU B 1 129 ? 10.734 5.559 23.766 1 96.94 129 LEU B C 1
ATOM 4713 O O . LEU B 1 129 ? 9.844 6.328 23.391 1 96.94 129 LEU B O 1
ATOM 4717 N N . PRO B 1 130 ? 11.133 5.48 24.984 1 95.56 130 PRO B N 1
ATOM 4718 C CA . PRO B 1 130 ? 10.344 6.109 26.047 1 95.56 130 PRO B CA 1
ATOM 4719 C C . PRO B 1 130 ? 10.359 7.637 25.969 1 95.56 130 PRO B C 1
ATOM 4721 O O . PRO B 1 130 ? 9.422 8.289 26.422 1 95.56 130 PRO B O 1
ATOM 4724 N N . SER B 1 131 ? 11.422 8.242 25.359 1 95.06 131 SER B N 1
ATOM 4725 C CA . SER B 1 131 ? 11.562 9.695 25.359 1 95.06 131 SER B CA 1
ATOM 4726 C C . SER B 1 131 ? 11.023 10.297 24.062 1 95.06 131 SER B C 1
ATOM 4728 O O . SER B 1 131 ? 11.117 11.508 23.859 1 95.06 131 SER B O 1
ATOM 4730 N N . LEU B 1 132 ? 10.492 9.438 23.219 1 97.19 132 LEU B N 1
ATOM 4731 C CA . LEU B 1 132 ? 10.039 9.914 21.906 1 97.19 132 LEU B CA 1
ATOM 4732 C C . LEU B 1 132 ? 8.898 10.914 22.062 1 97.19 132 LEU B C 1
ATOM 4734 O O . LEU B 1 132 ? 7.895 10.625 22.734 1 97.19 132 LEU B O 1
ATOM 4738 N N . GLU B 1 133 ? 9.062 12.062 21.422 1 97.56 133 GLU B N 1
ATOM 4739 C CA . GLU B 1 133 ? 8.078 13.133 21.547 1 97.56 133 GLU B CA 1
ATOM 4740 C C . GLU B 1 133 ? 7.344 13.367 20.234 1 97.56 133 GLU B C 1
ATOM 4742 O O . GLU B 1 133 ? 6.176 13.758 20.234 1 97.56 133 GLU B O 1
ATOM 4747 N N . VAL B 1 134 ? 8.117 13.156 19.172 1 97.75 134 VAL B N 1
ATOM 4748 C CA . VAL B 1 134 ? 7.543 13.531 17.891 1 97.75 134 VAL B CA 1
ATOM 4749 C C . VAL B 1 134 ? 8.016 12.555 16.812 1 97.75 134 VAL B C 1
ATOM 4751 O O . VAL B 1 134 ? 9.164 12.102 16.828 1 97.75 134 VAL B O 1
ATOM 4754 N N . ILE B 1 135 ? 7.137 12.203 15.945 1 98.5 135 ILE B N 1
ATOM 4755 C CA . ILE B 1 135 ? 7.48 11.562 14.68 1 98.5 135 ILE B CA 1
ATOM 4756 C C . ILE B 1 135 ? 7.23 12.523 13.523 1 98.5 135 ILE B C 1
ATOM 4758 O O . ILE B 1 135 ? 6.105 12.992 13.328 1 98.5 135 ILE B O 1
ATOM 4762 N N . ASP B 1 136 ? 8.305 12.812 12.82 1 97.94 136 ASP B N 1
ATOM 4763 C CA . ASP B 1 136 ? 8.305 13.758 11.711 1 97.94 136 ASP B CA 1
ATOM 4764 C C . ASP B 1 136 ? 8.383 13.023 10.367 1 97.94 136 ASP B C 1
ATOM 4766 O O . ASP B 1 136 ? 9.242 12.164 10.18 1 97.94 136 ASP B O 1
ATOM 4770 N N . ILE B 1 137 ? 7.445 13.32 9.484 1 97.62 137 ILE B N 1
ATOM 4771 C CA . ILE B 1 137 ? 7.453 12.797 8.125 1 97.62 137 ILE B CA 1
ATOM 4772 C C . ILE B 1 137 ? 7.891 13.891 7.152 1 97.62 137 ILE B C 1
ATOM 4774 O O . ILE B 1 137 ? 7.258 14.945 7.07 1 97.62 137 ILE B O 1
ATOM 4778 N N . ARG B 1 138 ? 8.938 13.602 6.355 1 95.69 138 ARG B N 1
ATOM 4779 C CA . ARG B 1 138 ? 9.383 14.695 5.5 1 95.69 138 ARG B CA 1
ATOM 4780 C C . ARG B 1 138 ? 9.969 14.164 4.195 1 95.69 138 ARG B C 1
ATOM 4782 O O . ARG B 1 138 ? 10.297 12.984 4.094 1 95.69 138 ARG B O 1
ATOM 4789 N N . ASP B 1 139 ? 10.172 15.062 3.158 1 93.75 139 ASP B N 1
ATOM 4790 C CA . ASP B 1 139 ? 10.586 14.648 1.82 1 93.75 139 ASP B CA 1
ATOM 4791 C C . ASP B 1 139 ? 11.922 15.281 1.438 1 93.75 139 ASP B C 1
ATOM 4793 O O . ASP B 1 139 ? 12.148 15.594 0.268 1 93.75 139 ASP B O 1
ATOM 4797 N N . PHE B 1 140 ? 12.742 15.586 2.463 1 90.75 140 PHE B N 1
ATOM 4798 C CA . PHE B 1 140 ? 14.023 16.203 2.146 1 90.75 140 PHE B CA 1
ATOM 4799 C C . PHE B 1 140 ? 15.102 15.734 3.123 1 90.75 140 PHE B C 1
ATOM 4801 O O . PHE B 1 140 ? 14.789 15.125 4.152 1 90.75 140 PHE B O 1
ATOM 4808 N N . ARG B 1 141 ? 16.344 16.016 2.656 1 85.62 141 ARG B N 1
ATOM 4809 C CA . ARG B 1 141 ? 17.516 15.852 3.504 1 85.62 141 ARG B CA 1
ATOM 4810 C C . ARG B 1 141 ? 18 17.188 4.035 1 85.62 141 ARG B C 1
ATOM 4812 O O . ARG B 1 141 ? 18.141 18.156 3.275 1 85.62 141 ARG B O 1
ATOM 4819 N N . SER B 1 142 ? 18.016 17.156 5.305 1 79.81 142 SER B N 1
ATOM 4820 C CA . SER B 1 142 ? 18.469 18.422 5.867 1 79.81 142 SER B CA 1
ATOM 4821 C C . SER B 1 142 ? 19.969 18.609 5.672 1 79.81 142 SER B C 1
ATOM 4823 O O . SER B 1 142 ? 20.734 17.641 5.723 1 79.81 142 SER B O 1
ATOM 4825 N N . ASN B 1 143 ? 20.344 19.812 5.391 1 69.19 143 ASN B N 1
ATOM 4826 C CA . ASN B 1 143 ? 21.75 20.141 5.25 1 69.19 143 ASN B CA 1
ATOM 4827 C C . ASN B 1 143 ? 22.328 20.719 6.543 1 69.19 143 ASN B C 1
ATOM 4829 O O . ASN B 1 143 ? 23.406 21.312 6.539 1 69.19 143 ASN B O 1
ATOM 4833 N N . SER B 1 144 ? 21.672 20.562 7.477 1 61.56 144 SER B N 1
ATOM 4834 C CA . SER B 1 144 ? 22.062 21.25 8.703 1 61.56 144 SER B CA 1
ATOM 4835 C C . SER B 1 144 ? 23.188 20.516 9.43 1 61.56 144 SER B C 1
ATOM 4837 O O . SER B 1 144 ? 23.812 21.062 10.328 1 61.56 144 SER B O 1
ATOM 4839 N N . ARG B 1 145 ? 23.328 19.188 9.062 1 56.97 145 ARG B N 1
ATOM 4840 C CA . ARG B 1 145 ? 24.391 18.5 9.812 1 56.97 145 ARG B CA 1
ATOM 4841 C C . ARG B 1 145 ? 25.75 18.781 9.211 1 56.97 145 ARG B C 1
ATOM 4843 O O . ARG B 1 145 ? 26.047 18.375 8.086 1 56.97 145 ARG B O 1
ATOM 4850 N N . THR B 1 146 ? 26.359 19.703 9.75 1 54 146 THR B N 1
ATOM 4851 C CA . THR B 1 146 ? 27.656 20.203 9.305 1 54 146 THR B CA 1
ATOM 4852 C C . THR B 1 146 ? 28.688 19.078 9.273 1 54 146 THR B C 1
ATOM 4854 O O . THR B 1 146 ? 29.609 19.094 8.445 1 54 146 THR B O 1
ATOM 4857 N N . ARG B 1 147 ? 28.547 18.125 10.109 1 52.47 147 ARG B N 1
ATOM 4858 C CA . ARG B 1 147 ? 29.672 17.219 10.203 1 52.47 147 ARG B CA 1
ATOM 4859 C C . ARG B 1 147 ? 29.703 16.25 9.031 1 52.47 147 ARG B C 1
ATOM 4861 O O . ARG B 1 147 ? 30.766 15.805 8.609 1 52.47 147 ARG B O 1
ATOM 4868 N N . ASP B 1 148 ? 28.781 15.664 8.641 1 50.94 148 ASP B N 1
ATOM 4869 C CA . ASP B 1 148 ? 28.734 14.656 7.586 1 50.94 148 ASP B CA 1
ATOM 4870 C C . ASP B 1 148 ? 28.531 15.312 6.219 1 50.94 148 ASP B C 1
ATOM 4872 O O . ASP B 1 148 ? 27.844 14.758 5.359 1 50.94 148 ASP B O 1
ATOM 4876 N N . ARG B 1 149 ? 29.406 16.25 6.012 1 51.69 149 ARG B N 1
ATOM 4877 C CA . ARG B 1 149 ? 29.328 17.031 4.777 1 51.69 149 ARG B CA 1
ATOM 4878 C C . ARG B 1 149 ? 27.891 17.516 4.543 1 51.69 149 ARG B C 1
ATOM 4880 O O . ARG B 1 149 ? 27.469 17.656 3.398 1 51.69 149 ARG B O 1
ATOM 4887 N N . GLY B 1 150 ? 27.203 17.484 5.629 1 53.16 150 GLY B N 1
ATOM 4888 C CA . GLY B 1 150 ? 26.031 18.344 5.602 1 53.16 150 GLY B CA 1
ATOM 4889 C C . GLY B 1 150 ? 24.734 17.578 5.41 1 53.16 150 GLY B C 1
ATOM 4890 O O . GLY B 1 150 ? 23.656 18.078 5.762 1 53.16 150 GLY B O 1
ATOM 4891 N N . ALA B 1 151 ? 24.609 16.344 4.684 1 62.09 151 ALA B N 1
ATOM 4892 C CA . ALA B 1 151 ? 23.266 15.914 4.336 1 62.09 151 ALA B CA 1
ATOM 4893 C C . ALA B 1 151 ? 22.719 14.922 5.367 1 62.09 151 ALA B C 1
ATOM 4895 O O . ALA B 1 151 ? 23.422 13.969 5.734 1 62.09 151 ALA B O 1
ATOM 4896 N N . PHE B 1 152 ? 21.719 15.328 6.098 1 77.06 152 PHE B N 1
ATOM 4897 C CA . PHE B 1 152 ? 20.922 14.492 7 1 77.06 152 PHE B CA 1
ATOM 4898 C C . PHE B 1 152 ? 20.078 13.5 6.211 1 77.06 152 PHE B C 1
ATOM 4900 O O . PHE B 1 152 ? 18.891 13.75 5.961 1 77.06 152 PHE B O 1
ATOM 4907 N N . SER B 1 153 ? 20.875 12.414 5.82 1 85.19 153 SER B N 1
ATOM 4908 C CA . SER B 1 153 ? 20.188 11.422 5.004 1 85.19 153 SER B CA 1
ATOM 4909 C C . SER B 1 153 ? 19.531 10.352 5.871 1 85.19 153 SER B C 1
ATOM 4911 O O . SER B 1 153 ? 19.953 10.125 7.008 1 85.19 153 SER B O 1
ATOM 4913 N N . SER B 1 154 ? 18.547 9.766 5.348 1 92.5 154 SER B N 1
ATOM 4914 C CA . SER B 1 154 ? 17.922 8.625 6.02 1 92.5 154 SER B CA 1
ATOM 4915 C C . SER B 1 154 ? 18.906 7.469 6.176 1 92.5 154 SER B C 1
ATOM 4917 O O . SER B 1 154 ? 19.734 7.223 5.285 1 92.5 154 SER B O 1
ATOM 4919 N N . TYR B 1 155 ? 18.797 6.824 7.332 1 90.75 155 TYR B N 1
ATOM 4920 C CA . TYR B 1 155 ? 19.641 5.645 7.535 1 90.75 155 TYR B CA 1
ATOM 4921 C C . TYR B 1 155 ? 19.469 4.652 6.391 1 90.75 155 TYR B C 1
ATOM 4923 O O . TYR B 1 155 ? 18.344 4.285 6.043 1 90.75 155 TYR B O 1
ATOM 4931 N N . GLY B 1 156 ? 20.562 4.293 5.758 1 90.75 156 GLY B N 1
ATOM 4932 C CA . GLY B 1 156 ? 20.562 3.303 4.691 1 90.75 156 GLY B CA 1
ATOM 4933 C C . GLY B 1 156 ? 20.562 3.92 3.307 1 90.75 156 GLY B C 1
ATOM 4934 O O . GLY B 1 156 ? 20.891 3.254 2.324 1 90.75 156 GLY B O 1
ATOM 4935 N N . ALA B 1 157 ? 20.188 5.188 3.197 1 93 157 ALA B N 1
ATOM 4936 C CA . ALA B 1 157 ? 20.062 5.828 1.89 1 93 157 ALA B CA 1
ATOM 4937 C C . ALA B 1 157 ? 21.406 5.871 1.161 1 93 157 ALA B C 1
ATOM 4939 O O . ALA B 1 157 ? 21.484 5.508 -0.015 1 93 157 ALA B O 1
ATOM 4940 N N . PRO B 1 158 ? 22.453 6.234 1.864 1 88.75 158 PRO B N 1
ATOM 4941 C CA . PRO B 1 158 ? 23.734 6.227 1.18 1 88.75 158 PRO B CA 1
ATOM 4942 C C . PRO B 1 158 ? 24.172 4.828 0.729 1 88.75 158 PRO B C 1
ATOM 4944 O O . PRO B 1 158 ? 24.781 4.68 -0.325 1 88.75 158 PRO B O 1
ATOM 4947 N N . THR B 1 159 ? 23.828 3.84 1.549 1 91 159 THR B N 1
ATOM 4948 C CA . THR B 1 159 ? 24.156 2.461 1.192 1 91 159 THR B CA 1
ATOM 4949 C C . THR B 1 159 ? 23.422 2.055 -0.089 1 91 159 THR B C 1
ATOM 4951 O O . THR B 1 159 ? 24.016 1.425 -0.968 1 91 159 THR B O 1
ATOM 4954 N N . VAL B 1 160 ? 22.203 2.416 -0.211 1 93.5 160 VAL B N 1
ATOM 4955 C CA . VAL B 1 160 ? 21.422 2.111 -1.408 1 93.5 160 VAL B CA 1
ATOM 4956 C C . VAL B 1 160 ? 22.047 2.807 -2.617 1 93.5 160 VAL B C 1
ATOM 4958 O O . VAL B 1 160 ? 22.172 2.205 -3.686 1 93.5 160 VAL B O 1
ATOM 4961 N N . GLU B 1 161 ? 22.422 4.008 -2.439 1 92 161 GLU B N 1
ATOM 4962 C CA . GLU B 1 161 ? 23.016 4.762 -3.537 1 92 161 GLU B CA 1
ATOM 4963 C C . GLU B 1 161 ? 24.328 4.113 -4.008 1 92 161 GLU B C 1
ATOM 4965 O O . GLU B 1 161 ? 24.578 4.027 -5.211 1 92 161 GLU B O 1
ATOM 4970 N N . ARG B 1 162 ? 25.047 3.688 -3.072 1 90.75 162 ARG B N 1
ATOM 4971 C CA . ARG B 1 162 ? 26.312 3.043 -3.42 1 90.75 162 ARG B CA 1
ATOM 4972 C C . ARG B 1 162 ? 26.078 1.715 -4.129 1 90.75 162 ARG B C 1
ATOM 4974 O O . ARG B 1 162 ? 26.75 1.405 -5.117 1 90.75 162 ARG B O 1
ATOM 4981 N N . SER B 1 163 ? 25.141 0.967 -3.672 1 90.94 163 SER B N 1
ATOM 4982 C CA . SER B 1 163 ? 24.906 -0.373 -4.203 1 90.94 163 SER B CA 1
ATOM 4983 C C . SER B 1 163 ? 24.188 -0.32 -5.543 1 90.94 163 SER B C 1
ATOM 4985 O O . SER B 1 163 ? 24.375 -1.197 -6.391 1 90.94 163 SER B O 1
ATOM 4987 N N . THR B 1 164 ? 23.406 0.703 -5.793 1 91.69 164 THR B N 1
ATOM 4988 C CA . THR B 1 164 ? 22.578 0.75 -6.992 1 91.69 164 THR B CA 1
ATOM 4989 C C . THR B 1 164 ? 23.109 1.774 -7.984 1 91.69 164 THR B C 1
ATOM 4991 O O . THR B 1 164 ? 22.75 1.764 -9.156 1 91.69 164 THR B O 1
ATOM 4994 N N . GLY B 1 165 ? 23.938 2.684 -7.48 1 90.44 165 GLY B N 1
ATOM 4995 C CA . GLY B 1 165 ? 24.453 3.754 -8.32 1 90.44 165 GLY B CA 1
ATOM 4996 C C . GLY B 1 165 ? 23.469 4.898 -8.5 1 90.44 165 GLY B C 1
ATOM 4997 O O . GLY B 1 165 ? 23.75 5.859 -9.219 1 90.44 165 GLY B O 1
ATOM 4998 N N . LEU B 1 166 ? 22.281 4.797 -7.906 1 90.06 166 LEU B N 1
ATOM 4999 C CA . LEU B 1 166 ? 21.25 5.816 -8.023 1 90.06 166 LEU B CA 1
ATOM 5000 C C . LEU B 1 166 ? 20.75 6.262 -6.652 1 90.06 166 LEU B C 1
ATOM 5002 O O . LEU B 1 166 ? 20.578 5.434 -5.754 1 90.06 166 LEU B O 1
ATOM 5006 N N . PRO B 1 167 ? 20.578 7.508 -6.5 1 88.44 167 PRO B N 1
ATOM 5007 C CA . PRO B 1 167 ? 19.984 7.961 -5.238 1 88.44 167 PRO B CA 1
ATOM 5008 C C . PRO B 1 167 ? 18.484 7.676 -5.148 1 88.44 167 PRO B C 1
ATOM 5010 O O . PRO B 1 167 ? 17.812 7.637 -6.172 1 88.44 167 PRO B O 1
ATOM 5013 N N . LEU B 1 168 ? 18.094 7.473 -3.967 1 90.81 168 LEU B N 1
ATOM 5014 C CA . LEU B 1 168 ? 16.641 7.387 -3.74 1 90.81 168 LEU B CA 1
ATOM 5015 C C . LEU B 1 168 ? 15.992 8.75 -3.904 1 90.81 168 LEU B C 1
ATOM 5017 O O . LEU B 1 168 ? 16.594 9.781 -3.598 1 90.81 168 LEU B O 1
ATOM 5021 N N . ARG B 1 169 ? 14.781 8.672 -4.312 1 88.5 169 ARG B N 1
ATOM 5022 C CA . ARG B 1 169 ? 14.023 9.906 -4.484 1 88.5 169 ARG B CA 1
ATOM 5023 C C . ARG B 1 169 ? 13.242 10.25 -3.217 1 88.5 169 ARG B C 1
ATOM 5025 O O . ARG B 1 169 ? 12.891 9.359 -2.438 1 88.5 169 ARG B O 1
ATOM 5032 N N . MET B 1 170 ? 12.992 11.516 -3.01 1 87.44 170 MET B N 1
ATOM 5033 C CA . MET B 1 170 ? 12.164 11.953 -1.89 1 87.44 170 MET B CA 1
ATOM 5034 C C . MET B 1 170 ? 11.031 12.852 -2.373 1 87.44 170 MET B C 1
ATOM 5036 O O . MET B 1 170 ? 10.359 13.492 -1.565 1 87.44 170 MET B O 1
ATOM 5040 N N . SER B 1 171 ? 10.867 12.969 -3.713 1 75.88 171 SER B N 1
ATOM 5041 C CA . SER B 1 171 ? 9.766 13.758 -4.262 1 75.88 171 SER B CA 1
ATOM 5042 C C . SER B 1 171 ? 9.062 13.008 -5.391 1 75.88 171 SER B C 1
ATOM 5044 O O . SER B 1 171 ? 9.641 12.109 -6 1 75.88 171 SER B O 1
ATOM 5046 N N . SER B 1 172 ? 7.75 13.25 -5.426 1 63.25 172 SER B N 1
ATOM 5047 C CA . SER B 1 172 ? 6.984 12.57 -6.469 1 63.25 172 SER B CA 1
ATOM 5048 C C . SER B 1 172 ? 7.395 13.055 -7.855 1 63.25 172 SER B C 1
ATOM 5050 O O . SER B 1 172 ? 7.59 14.25 -8.07 1 63.25 172 SER B O 1
ATOM 5052 N N . GLY B 1 173 ? 7.98 12.258 -8.555 1 59.19 173 GLY B N 1
ATOM 5053 C CA . GLY B 1 173 ? 8.117 12.602 -9.961 1 59.19 173 GLY B CA 1
ATOM 5054 C C . GLY B 1 173 ? 6.906 12.227 -10.789 1 59.19 173 GLY B C 1
ATOM 5055 O O . GLY B 1 173 ? 6.035 11.492 -10.32 1 59.19 173 GLY B O 1
ATOM 5056 N N . PRO B 1 174 ? 6.559 13.008 -11.828 1 54.06 174 PRO B N 1
ATOM 5057 C CA . PRO B 1 174 ? 5.355 12.797 -12.633 1 54.06 174 PRO B CA 1
ATOM 5058 C C . PRO B 1 174 ? 5.031 11.312 -12.828 1 54.06 174 PRO B C 1
ATOM 5060 O O . PRO B 1 174 ? 3.855 10.938 -12.891 1 54.06 174 PRO B O 1
ATOM 5063 N N . ALA B 1 175 ? 5.988 10.633 -12.914 1 51.94 175 ALA B N 1
ATOM 5064 C CA . ALA B 1 175 ? 5.719 9.297 -13.453 1 51.94 175 ALA B CA 1
ATOM 5065 C C . ALA B 1 175 ? 5.637 8.266 -12.336 1 51.94 175 ALA B C 1
ATOM 5067 O O . ALA B 1 175 ? 5.301 7.102 -12.578 1 51.94 175 ALA B O 1
ATOM 5068 N N . ASP B 1 176 ? 5.711 8.742 -11.062 1 61.41 176 ASP B N 1
ATOM 5069 C CA . ASP B 1 176 ? 5.793 7.648 -10.102 1 61.41 176 ASP B CA 1
ATOM 5070 C C . ASP B 1 176 ? 4.52 7.562 -9.266 1 61.41 176 ASP B C 1
ATOM 5072 O O . ASP B 1 176 ? 4.496 8 -8.109 1 61.41 176 ASP B O 1
ATOM 5076 N N . TYR B 1 177 ? 3.545 6.988 -9.82 1 60.41 177 TYR B N 1
ATOM 5077 C CA . TYR B 1 177 ? 2.203 6.938 -9.25 1 60.41 177 TYR B CA 1
ATOM 5078 C C . TYR B 1 177 ? 2.18 6.09 -7.984 1 60.41 177 TYR B C 1
ATOM 5080 O O . TYR B 1 177 ? 1.386 6.344 -7.074 1 60.41 177 TYR B O 1
ATOM 5088 N N . VAL B 1 178 ? 3.123 5.301 -8.039 1 60.53 178 VAL B N 1
ATOM 5089 C CA . VAL B 1 178 ? 3.105 4.383 -6.906 1 60.53 178 VAL B CA 1
ATOM 5090 C C . VAL B 1 178 ? 3.426 5.137 -5.621 1 60.53 178 VAL B C 1
ATOM 5092 O O . VAL B 1 178 ? 2.875 4.832 -4.559 1 60.53 178 VAL B O 1
ATOM 5095 N N . GLN B 1 179 ? 4.094 6.195 -5.895 1 67.69 179 GLN B N 1
ATOM 5096 C CA . GLN B 1 179 ? 4.609 6.84 -4.695 1 67.69 179 GLN B CA 1
ATOM 5097 C C . GLN B 1 179 ? 3.83 8.117 -4.383 1 67.69 179 GLN B C 1
ATOM 5099 O O . GLN B 1 179 ? 4.094 8.781 -3.375 1 67.69 179 GLN B O 1
ATOM 5104 N N . LEU B 1 180 ? 2.805 8.266 -5.148 1 75.75 180 LEU B N 1
ATOM 5105 C CA . LEU B 1 180 ? 1.988 9.461 -4.977 1 75.75 180 LEU B CA 1
ATOM 5106 C C . LEU B 1 180 ? 1.375 9.508 -3.584 1 75.75 180 LEU B C 1
ATOM 5108 O O . LEU B 1 180 ? 1.161 10.586 -3.029 1 75.75 180 LEU B O 1
ATOM 5112 N N . TYR B 1 181 ? 1.29 8.398 -2.996 1 87.56 181 TYR B N 1
ATOM 5113 C CA . TYR B 1 181 ? 0.552 8.367 -1.738 1 87.56 181 TYR B CA 1
ATOM 5114 C C . TYR B 1 181 ? 1.475 8.039 -0.571 1 87.56 181 TY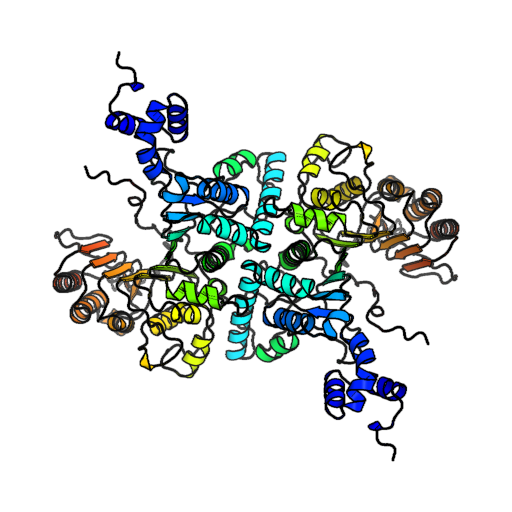R B C 1
ATOM 5116 O O . TYR B 1 181 ? 1.011 7.77 0.54 1 87.56 181 TYR B O 1
ATOM 5124 N N . LEU B 1 182 ? 2.738 8.102 -0.828 1 92.31 182 LEU B N 1
ATOM 5125 C CA . LEU B 1 182 ? 3.695 7.688 0.194 1 92.31 182 LEU B CA 1
ATOM 5126 C C . LEU B 1 182 ? 3.551 8.539 1.449 1 92.31 182 LEU B C 1
ATOM 5128 O O . LEU B 1 182 ? 3.617 8.023 2.568 1 92.31 182 LEU B O 1
ATOM 5132 N N . PRO B 1 183 ? 3.348 9.891 1.385 1 94.62 183 PRO B N 1
ATOM 5133 C CA . PRO B 1 183 ? 3.121 10.656 2.611 1 94.62 183 PRO B CA 1
ATOM 5134 C C . PRO B 1 183 ? 1.916 10.156 3.406 1 94.62 183 PRO B C 1
ATOM 5136 O O . PRO B 1 183 ? 1.991 10.023 4.629 1 94.62 183 PRO B O 1
ATOM 5139 N N . SER B 1 184 ? 0.86 9.852 2.674 1 94.81 184 SER B N 1
ATOM 5140 C CA . SER B 1 184 ? -0.356 9.383 3.33 1 94.81 184 SER B CA 1
ATOM 5141 C C . SER B 1 184 ? -0.157 7.996 3.938 1 94.81 184 SER B C 1
ATOM 5143 O O . SER B 1 184 ? -0.671 7.707 5.02 1 94.81 184 SER B O 1
ATOM 5145 N N . ILE B 1 185 ? 0.552 7.184 3.242 1 94.62 185 ILE B N 1
ATOM 5146 C CA . ILE B 1 185 ? 0.868 5.855 3.762 1 94.62 185 ILE B CA 1
ATOM 5147 C C . ILE B 1 185 ? 1.677 5.988 5.051 1 94.62 185 ILE B C 1
ATOM 5149 O O . ILE B 1 185 ? 1.35 5.363 6.062 1 94.62 185 ILE B O 1
ATOM 5153 N N . ALA B 1 186 ? 2.709 6.812 5.008 1 96.56 186 ALA B N 1
ATOM 5154 C CA . ALA B 1 186 ? 3.553 7.023 6.18 1 96.56 186 ALA B CA 1
ATOM 5155 C C . ALA B 1 186 ? 2.734 7.555 7.355 1 96.56 186 ALA B C 1
ATOM 5157 O O . ALA B 1 186 ? 2.873 7.078 8.484 1 96.56 186 ALA B O 1
ATOM 5158 N N . PHE B 1 187 ? 1.899 8.5 7.094 1 97.38 187 PHE B N 1
ATOM 5159 C CA . PHE B 1 187 ? 1.079 9.094 8.141 1 97.38 187 PHE B CA 1
ATOM 5160 C C . PHE B 1 187 ? 0.162 8.047 8.766 1 97.38 187 PHE B C 1
ATOM 5162 O O . PHE B 1 187 ? 0.03 7.984 9.992 1 97.38 187 PHE B O 1
ATOM 5169 N N . SER B 1 188 ? -0.458 7.234 7.902 1 95.19 188 SER B N 1
ATOM 5170 C CA . SER B 1 188 ? -1.372 6.203 8.383 1 95.19 188 SER B CA 1
ATOM 5171 C C . SER B 1 188 ? -0.651 5.195 9.273 1 95.19 188 SER B C 1
ATOM 5173 O O . SER B 1 188 ? -1.194 4.758 10.289 1 95.19 188 SER B O 1
ATOM 5175 N N . ILE B 1 189 ? 0.516 4.824 8.875 1 96.12 189 ILE B N 1
ATOM 5176 C CA . ILE B 1 189 ? 1.315 3.898 9.672 1 96.12 189 ILE B CA 1
ATOM 5177 C C . ILE B 1 189 ? 1.642 4.527 11.023 1 96.12 189 ILE B C 1
ATOM 5179 O O . ILE B 1 189 ? 1.454 3.896 12.062 1 96.12 189 ILE B O 1
ATOM 5183 N N . VAL B 1 190 ? 2.076 5.773 11.047 1 97.69 190 VAL B N 1
ATOM 5184 C CA . VAL B 1 190 ? 2.473 6.465 12.273 1 97.69 190 VAL B CA 1
ATOM 5185 C C . VAL B 1 190 ? 1.276 6.574 13.219 1 97.69 190 VAL B C 1
ATOM 5187 O O . VAL B 1 190 ? 1.406 6.34 14.422 1 97.69 190 VAL B O 1
ATOM 5190 N N . LEU B 1 191 ? 0.155 6.871 12.625 1 96.5 191 LEU B N 1
ATOM 5191 C CA . LEU B 1 191 ? -1.055 7.031 13.422 1 96.5 191 LEU B CA 1
ATOM 5192 C C . LEU B 1 191 ? -1.37 5.75 14.188 1 96.5 191 LEU B C 1
ATOM 5194 O O . LEU B 1 191 ? -1.857 5.801 15.32 1 96.5 191 LEU B O 1
ATOM 5198 N N . GLN B 1 192 ? -1.031 4.656 13.672 1 95.25 192 GLN B N 1
ATOM 5199 C CA . GLN B 1 192 ? -1.373 3.375 14.273 1 95.25 192 GLN B CA 1
ATOM 5200 C C . GLN B 1 192 ? -0.353 2.98 15.344 1 95.25 192 GLN B C 1
ATOM 5202 O O . GLN B 1 192 ? -0.606 2.088 16.156 1 95.25 192 GLN B O 1
ATOM 5207 N N . VAL B 1 193 ? 0.811 3.658 15.344 1 96.69 193 VAL B N 1
ATOM 5208 C CA . VAL B 1 193 ? 1.853 3.092 16.203 1 96.69 193 VAL B CA 1
ATOM 5209 C C . VAL B 1 193 ? 2.135 4.035 17.359 1 96.69 193 VAL B C 1
ATOM 5211 O O . VAL B 1 193 ? 2.785 3.648 18.344 1 96.69 193 VAL B O 1
ATOM 5214 N N . ILE B 1 194 ? 1.708 5.234 17.391 1 96.44 194 ILE B N 1
ATOM 5215 C CA . ILE B 1 194 ? 2.098 6.227 18.391 1 96.44 194 ILE B CA 1
ATOM 5216 C C . ILE B 1 194 ? 1.438 5.898 19.734 1 96.44 194 ILE B C 1
ATOM 5218 O O . ILE B 1 194 ? 1.956 6.262 20.781 1 96.44 194 ILE B O 1
ATOM 5222 N N . GLY B 1 195 ? 0.31 5.223 19.812 1 93.25 195 GLY B N 1
ATOM 5223 C CA . GLY B 1 195 ? -0.359 4.891 21.062 1 93.25 195 GLY B CA 1
ATOM 5224 C C . GLY B 1 195 ? -0.824 6.109 21.828 1 93.25 195 GLY B C 1
ATOM 5225 O O . GLY B 1 195 ? -0.919 7.203 21.266 1 93.25 195 GLY B O 1
ATOM 5226 N N . SER B 1 196 ? -1.127 5.938 23.094 1 95.56 196 SER B N 1
ATOM 5227 C CA . SER B 1 196 ? -1.705 7.012 23.891 1 95.56 196 SER B CA 1
ATOM 5228 C C . SER B 1 196 ? -0.635 7.73 24.703 1 95.56 196 SER B C 1
ATOM 5230 O O . SER B 1 196 ? -0.88 8.133 25.844 1 95.56 196 SER B O 1
ATOM 5232 N N . ARG B 1 197 ? 0.532 7.906 24.172 1 95.25 197 ARG B N 1
ATOM 5233 C CA . ARG B 1 197 ? 1.65 8.508 24.891 1 95.25 197 ARG B CA 1
ATOM 5234 C C . ARG B 1 197 ? 1.714 10.008 24.656 1 95.25 197 ARG B C 1
ATOM 5236 O O . ARG B 1 197 ? 2.529 10.711 25.266 1 95.25 197 ARG B O 1
ATOM 5243 N N . GLY B 1 198 ? 0.935 10.43 23.781 1 96.12 198 GLY B N 1
ATOM 5244 C CA . GLY B 1 198 ? 0.935 11.859 23.484 1 96.12 198 GLY B CA 1
ATOM 5245 C C . GLY B 1 198 ? 2.012 12.258 22.5 1 96.12 198 GLY B C 1
ATOM 5246 O O . GLY B 1 198 ? 2.453 13.406 22.484 1 96.12 198 GLY B O 1
ATOM 5247 N N . ILE B 1 199 ? 2.51 11.312 21.688 1 97.62 199 ILE B N 1
ATOM 5248 C CA . ILE B 1 199 ? 3.512 11.578 20.656 1 97.62 199 ILE B CA 1
ATOM 5249 C C . ILE B 1 199 ? 2.898 12.43 19.547 1 97.62 199 ILE B C 1
ATOM 5251 O O . ILE B 1 199 ? 1.831 12.102 19.031 1 97.62 199 ILE B O 1
ATOM 5255 N N . GLY B 1 200 ? 3.566 13.578 19.219 1 98.5 200 GLY B N 1
ATOM 5256 C CA . GLY B 1 200 ? 3.102 14.43 18.141 1 98.5 200 GLY B CA 1
ATOM 5257 C C . GLY B 1 200 ? 3.467 13.898 16.766 1 98.5 200 GLY B C 1
ATOM 5258 O O . GLY B 1 200 ? 4.418 13.125 16.625 1 98.5 200 GLY B O 1
ATOM 5259 N N . ILE B 1 201 ? 2.705 14.266 15.75 1 98.75 201 ILE B N 1
ATOM 5260 C CA . ILE B 1 201 ? 3.018 13.945 14.359 1 98.75 201 ILE B CA 1
ATOM 5261 C C . ILE B 1 201 ? 3.24 15.234 13.57 1 98.75 201 ILE B C 1
ATOM 5263 O O . ILE B 1 201 ? 2.412 16.141 13.617 1 98.75 201 ILE B O 1
ATOM 5267 N N . GLU B 1 202 ? 4.336 15.312 12.914 1 98.62 202 GLU B N 1
ATOM 5268 C CA . GLU B 1 202 ? 4.648 16.453 12.047 1 98.62 202 GLU B CA 1
ATOM 5269 C C . GLU B 1 202 ? 4.883 15.992 10.609 1 98.62 202 GLU B C 1
ATOM 5271 O O . GLU B 1 202 ? 5.469 14.93 10.375 1 98.62 202 GLU B O 1
ATOM 5276 N N . THR B 1 203 ? 4.293 16.719 9.703 1 97.94 203 THR B N 1
ATOM 5277 C CA . THR B 1 203 ? 4.625 16.562 8.297 1 97.94 203 THR B CA 1
ATOM 5278 C C . THR B 1 203 ? 5.254 17.828 7.738 1 97.94 203 THR B C 1
ATOM 5280 O O . THR B 1 203 ? 4.703 18.922 7.898 1 97.94 203 THR B O 1
ATOM 5283 N N . VAL B 1 204 ? 6.414 17.672 7.207 1 95.81 204 VAL B N 1
ATOM 5284 C CA . VAL B 1 204 ? 7.121 18.781 6.57 1 95.81 204 VAL B CA 1
ATOM 5285 C C . VAL B 1 204 ? 7.457 18.422 5.125 1 95.81 204 VAL B C 1
ATOM 5287 O O . VAL B 1 204 ? 8.508 17.828 4.855 1 95.81 204 VAL B O 1
ATOM 5290 N N . ILE B 1 205 ? 6.621 18.828 4.246 1 94.06 205 ILE B N 1
ATOM 5291 C CA . ILE B 1 205 ? 6.758 18.484 2.834 1 94.06 205 ILE B CA 1
ATOM 5292 C C . ILE B 1 205 ? 7.117 19.734 2.033 1 94.06 205 ILE B C 1
ATOM 5294 O O . ILE B 1 205 ? 6.395 20.734 2.07 1 94.06 205 ILE B O 1
ATOM 5298 N N . ARG B 1 206 ? 8.164 19.625 1.316 1 89.56 206 ARG B N 1
ATOM 5299 C CA . ARG B 1 206 ? 8.641 20.766 0.556 1 89.56 206 ARG B CA 1
ATOM 5300 C C . ARG B 1 206 ? 8.117 20.734 -0.875 1 89.56 206 ARG B C 1
ATOM 5302 O O . ARG B 1 206 ? 7.887 21.781 -1.48 1 89.56 206 ARG B O 1
ATOM 5309 N N . ASN B 1 207 ? 7.973 19.562 -1.354 1 85.62 207 ASN B N 1
ATOM 5310 C CA . ASN B 1 207 ? 7.395 19.438 -2.689 1 85.62 207 ASN B CA 1
ATOM 5311 C C . ASN B 1 207 ? 5.902 19.75 -2.682 1 85.62 207 ASN B C 1
ATOM 5313 O O . ASN B 1 207 ? 5.109 19.031 -2.082 1 85.62 207 ASN B O 1
ATOM 5317 N N . ASN B 1 208 ? 5.543 20.703 -3.428 1 77 208 ASN B N 1
ATOM 5318 C CA . ASN B 1 208 ? 4.164 21.188 -3.375 1 77 208 ASN B CA 1
ATOM 5319 C C . ASN B 1 208 ? 3.244 20.344 -4.254 1 77 208 ASN B C 1
ATOM 5321 O O . ASN B 1 208 ? 2.047 20.625 -4.352 1 77 208 ASN B O 1
ATOM 5325 N N . HIS B 1 209 ? 3.803 19.266 -4.812 1 76.69 209 HIS B N 1
ATOM 5326 C CA . HIS B 1 209 ? 2.975 18.453 -5.699 1 76.69 209 HIS B CA 1
ATOM 5327 C C . HIS B 1 209 ? 2.504 17.188 -5.008 1 76.69 209 HIS B C 1
ATOM 5329 O O . HIS B 1 209 ? 1.914 16.312 -5.648 1 76.69 209 HIS B O 1
ATOM 5335 N N . TRP B 1 210 ? 2.85 17.141 -3.752 1 85.38 210 TRP B N 1
ATOM 5336 C CA . TRP B 1 210 ? 2.271 16 -3.031 1 85.38 210 TRP B CA 1
ATOM 5337 C C . TRP B 1 210 ? 2.078 16.344 -1.556 1 85.38 210 TRP B C 1
ATOM 5339 O O . TRP B 1 210 ? 2.477 17.422 -1.102 1 85.38 210 TRP B O 1
ATOM 5349 N N . GLY B 1 211 ? 1.331 15.656 -0.86 1 92.25 211 GLY B N 1
ATOM 5350 C CA . GLY B 1 211 ? 0.952 15.828 0.534 1 92.25 211 GLY B CA 1
ATOM 5351 C C . GLY B 1 211 ? -0.015 14.766 1.021 1 92.25 211 GLY B C 1
ATOM 5352 O O . GLY B 1 211 ? -0.131 13.695 0.414 1 92.25 211 GLY B O 1
ATOM 5353 N N . LEU B 1 212 ? -0.546 15.039 2.127 1 95.81 212 LEU B N 1
ATOM 5354 C CA . LEU B 1 212 ? -1.502 14.109 2.719 1 95.81 212 LEU B CA 1
ATOM 5355 C C . LEU B 1 212 ? -2.861 14.219 2.037 1 95.81 212 LEU B C 1
ATOM 5357 O O . LEU B 1 212 ? -3.416 15.32 1.921 1 95.81 212 LEU B O 1
ATOM 5361 N N . THR B 1 213 ? -3.316 13.141 1.548 1 93.19 213 THR B N 1
ATOM 5362 C CA . THR B 1 213 ? -4.676 13.047 1.029 1 93.19 213 THR B CA 1
ATOM 5363 C C . THR B 1 213 ? -5.629 12.531 2.102 1 93.19 213 THR B C 1
ATOM 5365 O O . THR B 1 213 ? -5.203 12.172 3.201 1 93.19 213 THR B O 1
ATOM 5368 N N . ASP B 1 214 ? -6.891 12.5 1.768 1 94.62 214 ASP B N 1
ATOM 5369 C CA . ASP B 1 214 ? -7.887 12.125 2.768 1 94.62 214 ASP B CA 1
ATOM 5370 C C . ASP B 1 214 ? -7.691 10.68 3.219 1 94.62 214 ASP B C 1
ATOM 5372 O O . ASP B 1 214 ? -8.117 10.305 4.316 1 94.62 214 ASP B O 1
ATOM 5376 N N . SER B 1 215 ? -7.059 9.836 2.408 1 93.81 215 SER B N 1
ATOM 5377 C CA . SER B 1 215 ? -6.812 8.445 2.764 1 93.81 215 SER B CA 1
ATOM 5378 C C . SER B 1 215 ? -5.938 8.336 4.008 1 93.81 215 SER B C 1
ATOM 5380 O O . SER B 1 215 ? -6.031 7.363 4.758 1 93.81 215 SER B O 1
ATOM 5382 N N . ALA B 1 216 ? -5.129 9.336 4.27 1 96.38 216 ALA B N 1
ATOM 5383 C CA . ALA B 1 216 ? -4.238 9.328 5.426 1 96.38 216 ALA B CA 1
ATOM 5384 C C . ALA B 1 216 ? -5.031 9.312 6.73 1 96.38 216 ALA B C 1
ATOM 5386 O O . ALA B 1 216 ? -4.523 8.875 7.77 1 96.38 216 ALA B O 1
ATOM 5387 N N . PHE B 1 217 ? -6.254 9.727 6.656 1 97.19 217 PHE B N 1
ATOM 5388 C CA . PHE B 1 217 ? -6.973 10.07 7.879 1 97.19 217 PHE B CA 1
ATOM 5389 C C . PHE B 1 217 ? -8.086 9.062 8.148 1 97.19 217 PHE B C 1
ATOM 5391 O O . PHE B 1 217 ? -8.875 9.242 9.078 1 97.19 217 PHE B O 1
ATOM 5398 N N . SER B 1 218 ? -8.188 8.062 7.281 1 96 218 SER B N 1
ATOM 5399 C CA . SER B 1 218 ? -9.242 7.066 7.438 1 96 218 SER B CA 1
ATOM 5400 C C . SER B 1 218 ? -9.047 6.242 8.703 1 96 218 SER B C 1
ATOM 5402 O O . SER B 1 218 ? -7.973 5.668 8.922 1 96 218 SER B O 1
ATOM 5404 N N . LEU B 1 219 ? -10.055 6.188 9.508 1 95.5 219 LEU B N 1
ATOM 5405 C CA . LEU B 1 219 ? -10.039 5.395 10.734 1 95.5 219 LEU B CA 1
ATOM 5406 C C . LEU B 1 219 ? -10.82 4.102 10.555 1 95.5 219 LEU B C 1
ATOM 5408 O O . LEU B 1 219 ? -12.031 4.129 10.305 1 95.5 219 LEU B O 1
ATOM 5412 N N . SER B 1 220 ? -10.102 3.018 10.664 1 94.69 220 SER B N 1
ATOM 5413 C CA . SER B 1 220 ? -10.758 1.72 10.57 1 94.69 220 SER B CA 1
ATOM 5414 C C . SER B 1 220 ? -11.57 1.415 11.82 1 94.69 220 SER B C 1
ATOM 5416 O O . SER B 1 220 ? -11.156 1.741 12.93 1 94.69 220 SER B O 1
ATOM 5418 N N . GLU B 1 221 ? -12.695 0.757 11.664 1 94.31 221 GLU B N 1
ATOM 5419 C CA . GLU B 1 221 ? -13.492 0.303 12.797 1 94.31 221 GLU B CA 1
ATOM 5420 C C . GLU B 1 221 ? -12.797 -0.836 13.539 1 94.31 221 GLU B C 1
ATOM 5422 O O . GLU B 1 221 ? -12.969 -0.99 14.75 1 94.31 221 GLU B O 1
ATOM 5427 N N . PHE B 1 222 ? -12 -1.577 12.914 1 94.81 222 PHE B N 1
ATOM 5428 C CA . PHE B 1 222 ? -11.328 -2.754 13.453 1 94.81 222 PHE B CA 1
ATOM 5429 C C . PHE B 1 222 ? -10.359 -2.365 14.57 1 94.81 222 PHE B C 1
ATOM 5431 O O . PHE B 1 222 ? -10.266 -3.057 15.586 1 94.81 222 PHE B O 1
ATOM 5438 N N . ASN B 1 223 ? -9.688 -1.255 14.391 1 91.69 223 ASN B N 1
ATOM 5439 C CA . ASN B 1 223 ? -8.734 -0.776 15.383 1 91.69 223 ASN B CA 1
ATOM 5440 C C . ASN B 1 223 ? -9 0.678 15.758 1 91.69 223 ASN B C 1
ATOM 5442 O O . ASN B 1 223 ? -8.062 1.45 15.977 1 91.69 223 ASN B O 1
ATOM 5446 N N . ARG B 1 224 ? -10.188 0.979 15.844 1 93.5 224 ARG B N 1
ATOM 5447 C CA . ARG B 1 224 ? -10.594 2.365 16.031 1 93.5 224 ARG B CA 1
ATOM 5448 C C . ARG B 1 224 ? -10.266 2.848 17.438 1 93.5 224 ARG B C 1
ATOM 5450 O O . ARG B 1 224 ? -9.727 3.943 17.625 1 93.5 224 ARG B O 1
ATOM 5457 N N . ALA B 1 225 ? -10.508 2.053 18.438 1 95.19 225 ALA B N 1
ATOM 5458 C CA . ALA B 1 225 ? -10.438 2.482 19.828 1 95.19 225 ALA B CA 1
ATOM 5459 C C . ALA B 1 225 ? -9.023 2.938 20.203 1 95.19 225 ALA B C 1
ATOM 5461 O O . ALA B 1 225 ? -8.836 4.047 20.703 1 95.19 225 ALA B O 1
ATOM 5462 N N . PRO B 1 226 ? -8.07 2.123 19.844 1 95.56 226 PRO B N 1
ATOM 5463 C CA . PRO B 1 226 ? -6.723 2.574 20.188 1 95.56 226 PRO B CA 1
ATOM 5464 C C . PRO B 1 226 ? -6.297 3.812 19.406 1 95.56 226 PRO B C 1
ATOM 5466 O O . PRO B 1 226 ? -5.57 4.66 19.922 1 95.56 226 PRO B O 1
ATOM 5469 N N . THR B 1 227 ? -6.699 3.957 18.219 1 95.44 227 THR B N 1
ATOM 5470 C CA . THR B 1 227 ? -6.332 5.109 17.391 1 95.44 227 THR B CA 1
ATOM 5471 C C . THR B 1 227 ? -6.992 6.379 17.922 1 95.44 227 THR B C 1
ATOM 5473 O O . THR B 1 227 ? -6.355 7.434 17.984 1 95.44 227 THR B O 1
ATOM 5476 N N . VAL B 1 228 ? -8.227 6.254 18.281 1 97.12 228 VAL B N 1
ATOM 5477 C CA . VAL B 1 228 ? -8.953 7.395 18.828 1 97.12 228 VAL B CA 1
ATOM 5478 C C . VAL B 1 228 ? -8.32 7.82 20.156 1 97.12 228 VAL B C 1
ATOM 5480 O O . VAL B 1 228 ? -8.164 9.016 20.422 1 97.12 228 VAL B O 1
ATOM 5483 N N . ALA B 1 229 ? -7.957 6.84 20.953 1 97.94 229 ALA B N 1
ATOM 5484 C CA . ALA B 1 229 ? -7.289 7.152 22.219 1 97.94 229 ALA B CA 1
ATOM 5485 C C . ALA B 1 229 ? -5.988 7.918 21.969 1 97.94 229 ALA B C 1
ATOM 5487 O O . ALA B 1 229 ? -5.668 8.859 22.703 1 97.94 229 ALA B O 1
ATOM 5488 N N . ALA B 1 230 ? -5.289 7.516 20.984 1 97.38 230 ALA B N 1
ATOM 5489 C CA . ALA B 1 230 ? -4.051 8.195 20.625 1 97.38 230 ALA B CA 1
ATOM 5490 C C . ALA B 1 230 ? -4.316 9.641 20.203 1 97.38 230 ALA B C 1
ATOM 5492 O O . ALA B 1 230 ? -3.592 10.555 20.609 1 97.38 230 ALA B O 1
ATOM 5493 N N . LEU B 1 231 ? -5.309 9.859 19.438 1 98.12 231 LEU B N 1
ATOM 5494 C CA . LEU B 1 231 ? -5.672 11.188 18.953 1 98.12 231 LEU B CA 1
ATOM 5495 C C . LEU B 1 231 ? -6.074 12.094 20.109 1 98.12 231 LEU B C 1
ATOM 5497 O O . LEU B 1 231 ? -5.727 13.281 20.125 1 98.12 231 LEU B O 1
ATOM 5501 N N . GLN B 1 232 ? -6.727 11.516 21.047 1 98.19 232 GLN B N 1
ATOM 5502 C CA . GLN B 1 232 ? -7.207 12.289 22.188 1 98.19 232 GLN B CA 1
ATOM 5503 C C . GLN B 1 232 ? -6.055 12.711 23.094 1 98.19 232 GLN B C 1
ATOM 5505 O O . GLN B 1 232 ? -6.148 13.711 23.812 1 98.19 232 GLN B O 1
ATOM 5510 N N . CYS B 1 233 ? -4.988 12 23.016 1 97.88 233 CYS B N 1
ATOM 5511 C CA . CYS B 1 233 ? -3.838 12.305 23.859 1 97.88 233 CYS B CA 1
ATOM 5512 C C . CYS B 1 233 ? -2.861 13.227 23.141 1 97.88 233 CYS B C 1
ATOM 5514 O O . CYS B 1 233 ? -1.985 13.82 23.781 1 97.88 233 CYS B O 1
ATOM 5516 N N . MET B 1 234 ? -3.008 13.438 21.922 1 97.81 234 MET B N 1
ATOM 5517 C CA . MET B 1 234 ? -2.051 14.172 21.094 1 97.81 234 MET B CA 1
ATOM 5518 C C . MET B 1 234 ? -2.121 15.664 21.375 1 97.81 234 MET B C 1
ATOM 5520 O O . MET B 1 234 ? -3.211 16.234 21.5 1 97.81 234 MET B O 1
ATOM 5524 N N . LYS B 1 235 ? -0.949 16.312 21.438 1 98.25 235 LYS B N 1
ATOM 5525 C CA . LYS B 1 235 ? -0.903 17.75 21.734 1 98.25 235 LYS B CA 1
ATOM 5526 C C . LYS B 1 235 ? -0.396 18.531 20.531 1 98.25 235 LYS B C 1
ATOM 5528 O O . LYS B 1 235 ? -0.568 19.75 20.469 1 98.25 235 LYS B O 1
ATOM 5533 N N . LYS B 1 236 ? 0.208 17.844 19.625 1 98.62 236 LYS B N 1
ATOM 5534 C CA . LYS B 1 236 ? 0.82 18.5 18.469 1 98.62 236 LYS B CA 1
ATOM 5535 C C . LYS B 1 236 ? 0.532 17.75 17.188 1 98.62 236 LYS B C 1
ATOM 5537 O O . LYS B 1 236 ? 0.74 16.531 17.109 1 98.62 236 LYS B O 1
ATOM 5542 N N . LEU B 1 237 ? 0.072 18.469 16.141 1 98.81 237 LEU B N 1
ATOM 5543 C CA . LEU B 1 237 ? -0.236 17.875 14.844 1 98.81 237 LEU B CA 1
ATOM 5544 C C . LEU B 1 237 ? 0.031 18.875 13.719 1 98.81 237 LEU B C 1
ATOM 5546 O O . LEU B 1 237 ? -0.592 19.938 13.672 1 98.81 237 LEU B O 1
ATOM 5550 N N . HIS B 1 238 ? 1.023 18.609 12.891 1 98.81 238 HIS B N 1
ATOM 5551 C CA . HIS B 1 238 ? 1.356 19.422 11.727 1 98.81 238 HIS B CA 1
ATOM 5552 C C . HIS B 1 238 ? 1.035 18.688 10.43 1 98.81 238 HIS B C 1
ATOM 5554 O O . HIS B 1 238 ? 1.594 17.625 10.164 1 98.81 238 HIS B O 1
ATOM 5560 N N . LEU B 1 239 ? 0.175 19.297 9.641 1 98.44 239 LEU B N 1
ATOM 5561 C CA . LEU B 1 239 ? -0.32 18.609 8.445 1 98.44 239 LEU B CA 1
ATOM 5562 C C . LEU B 1 239 ? 0.047 19.391 7.188 1 98.44 239 LEU B C 1
ATOM 5564 O O . LEU B 1 239 ? -0.159 20.609 7.117 1 98.44 239 LEU B O 1
ATOM 5568 N N . CYS B 1 240 ? 0.627 18.734 6.188 1 97.38 240 CYS B N 1
ATOM 5569 C CA . CYS B 1 240 ? 0.763 19.203 4.816 1 97.38 240 CYS B CA 1
ATOM 5570 C C . CYS B 1 240 ? -0.228 18.5 3.895 1 97.38 240 CYS B C 1
ATOM 5572 O O . CYS B 1 240 ? -0.053 17.328 3.564 1 97.38 240 CYS B O 1
ATOM 5574 N N . LEU B 1 241 ? -1.2 19.297 3.436 1 96.38 241 LEU B N 1
ATOM 5575 C CA . LEU B 1 241 ? -2.363 18.672 2.809 1 96.38 241 LEU B CA 1
ATOM 5576 C C . LEU B 1 241 ? -2.324 18.844 1.295 1 96.38 241 LEU B C 1
ATOM 5578 O O . LEU B 1 241 ? -1.94 19.906 0.8 1 96.38 241 LEU B O 1
ATOM 5582 N N . ASP B 1 242 ? -2.6 17.781 0.569 1 92.69 242 ASP B N 1
ATOM 5583 C CA . ASP B 1 242 ? -2.936 17.797 -0.852 1 92.69 242 ASP B CA 1
ATOM 5584 C C . ASP B 1 242 ? -4.438 17.625 -1.064 1 92.69 242 ASP B C 1
ATOM 5586 O O . ASP B 1 242 ? -4.914 16.516 -1.278 1 92.69 242 ASP B O 1
ATOM 5590 N N . MET B 1 243 ? -5.137 18.75 -1.117 1 91.31 243 MET B N 1
ATOM 5591 C CA . MET B 1 243 ? -6.598 18.719 -1.112 1 91.31 243 MET B CA 1
ATOM 5592 C C . MET B 1 243 ? -7.148 18.75 -2.535 1 91.31 243 MET B C 1
ATOM 5594 O O . MET B 1 243 ? -7.945 19.625 -2.879 1 91.31 243 MET B O 1
ATOM 5598 N N . ASN B 1 244 ? -6.785 17.75 -3.227 1 84.88 244 ASN B N 1
ATOM 5599 C CA . ASN B 1 244 ? -7.332 17.594 -4.57 1 84.88 244 ASN B CA 1
ATOM 5600 C C . ASN B 1 244 ? -8.719 16.969 -4.547 1 84.88 244 ASN B C 1
ATOM 5602 O O . ASN B 1 244 ? -9.016 16.141 -3.678 1 84.88 244 ASN B O 1
ATOM 5606 N N . ASN B 1 245 ? -9.492 17.344 -5.512 1 78.44 245 ASN B N 1
ATOM 5607 C CA . ASN B 1 245 ? -10.898 16.938 -5.535 1 78.44 245 ASN B CA 1
ATOM 5608 C C . ASN B 1 245 ? -11.047 15.445 -5.781 1 78.44 245 ASN B C 1
ATOM 5610 O O . ASN B 1 245 ? -12.117 14.883 -5.539 1 78.44 245 ASN B O 1
ATOM 5614 N N . ASN B 1 246 ? -10.047 14.875 -6.199 1 79.88 246 ASN B N 1
ATOM 5615 C CA . ASN B 1 246 ? -10.102 13.438 -6.406 1 79.88 246 ASN B CA 1
ATOM 5616 C C . ASN B 1 246 ? -9.82 12.672 -5.117 1 79.88 246 ASN B C 1
ATOM 5618 O O . ASN B 1 246 ? -10.094 11.477 -5.027 1 79.88 246 ASN B O 1
ATOM 5622 N N . GLU B 1 247 ? -9.391 13.477 -4.137 1 86.12 247 GLU B N 1
ATOM 5623 C CA . GLU B 1 247 ? -8.93 12.805 -2.926 1 86.12 247 GLU B CA 1
ATOM 5624 C C . GLU B 1 247 ? -9.68 13.312 -1.697 1 86.12 247 GLU B C 1
ATOM 5626 O O . GLU B 1 247 ? -9.531 12.766 -0.602 1 86.12 247 GLU B O 1
ATOM 5631 N N . PHE B 1 248 ? -10.414 14.352 -1.901 1 85.75 248 PHE B N 1
ATOM 5632 C CA . PHE B 1 248 ? -11.227 14.891 -0.816 1 85.75 248 PHE B CA 1
ATOM 5633 C C . PHE B 1 248 ? -12.664 15.102 -1.27 1 85.75 248 PHE B C 1
ATOM 5635 O O . PHE B 1 248 ? -12.914 15.469 -2.42 1 85.75 248 PHE B O 1
ATOM 5642 N N . THR B 1 249 ? -13.586 14.859 -0.345 1 76 249 THR B N 1
ATOM 5643 C CA . THR B 1 249 ? -15 15.094 -0.639 1 76 249 THR B CA 1
ATOM 5644 C C . THR B 1 249 ? -15.297 16.594 -0.718 1 76 249 THR B C 1
ATOM 5646 O O . THR B 1 249 ? -14.781 17.375 0.084 1 76 249 THR B O 1
ATOM 5649 N N . SER B 1 250 ? -15.969 16.969 -1.863 1 71.56 250 SER B N 1
ATOM 5650 C CA . SER B 1 250 ? -16.375 18.359 -2.01 1 71.56 250 SER B CA 1
ATOM 5651 C C . SER B 1 250 ? -17.859 18.469 -2.359 1 71.56 250 SER B C 1
ATOM 5653 O O . SER B 1 250 ? -18.359 17.719 -3.188 1 71.56 250 SER B O 1
ATOM 5655 N N . HIS B 1 251 ? -18.484 19.188 -1.565 1 71.88 251 HIS B N 1
ATOM 5656 C CA . HIS B 1 251 ? -19.875 19.484 -1.875 1 71.88 251 HIS B CA 1
ATOM 5657 C C . HIS B 1 251 ? -20.016 20.906 -2.406 1 71.88 251 HIS B C 1
ATOM 5659 O O . HIS B 1 251 ? -19.219 21.781 -2.074 1 71.88 251 HIS B O 1
ATOM 5665 N N . THR B 1 252 ? -20.984 21.016 -3.258 1 72.44 252 THR B N 1
ATOM 5666 C CA . THR B 1 252 ? -21.25 22.344 -3.816 1 72.44 252 THR B CA 1
ATOM 5667 C C . THR B 1 252 ? -21.531 23.344 -2.707 1 72.44 252 THR B C 1
ATOM 5669 O O . THR B 1 252 ? -21.141 24.516 -2.801 1 72.44 252 THR B O 1
ATOM 5672 N N . ALA B 1 253 ? -22.328 22.812 -1.713 1 70.88 253 ALA B N 1
ATOM 5673 C CA . ALA B 1 253 ? -22.5 23.656 -0.528 1 70.88 253 ALA B CA 1
ATOM 5674 C C . ALA B 1 253 ? -21.203 23.703 0.285 1 70.88 253 ALA B C 1
ATOM 5676 O O . ALA B 1 253 ? -20.734 22.688 0.792 1 70.88 253 ALA B O 1
ATOM 5677 N N . GLN B 1 254 ? -20.609 24.875 0.328 1 75.81 254 GLN B N 1
ATOM 5678 C CA . GLN B 1 254 ? -19.266 24.906 0.902 1 75.81 254 GLN B CA 1
ATOM 5679 C C . GLN B 1 254 ? -19.266 25.625 2.252 1 75.81 254 GLN B C 1
ATOM 5681 O O . GLN B 1 254 ? -18.266 25.578 2.982 1 75.81 254 GLN B O 1
ATOM 5686 N N . ASP B 1 255 ? -20.5 26.125 2.578 1 82.44 255 ASP B N 1
ATOM 5687 C CA . ASP B 1 255 ? -20.578 26.766 3.885 1 82.44 255 ASP B CA 1
ATOM 5688 C C . ASP B 1 255 ? -20.812 25.734 4.992 1 82.44 255 ASP B C 1
ATOM 5690 O O . ASP B 1 255 ? -21.828 25.062 5.008 1 82.44 255 ASP B O 1
ATOM 5694 N N . PRO B 1 256 ? -19.969 25.625 5.898 1 85.25 256 PRO B N 1
ATOM 5695 C CA . PRO B 1 256 ? -20.094 24.625 6.949 1 85.25 256 PRO B CA 1
ATOM 5696 C C . PRO B 1 256 ? -21.312 24.844 7.848 1 85.25 256 PRO B C 1
ATOM 5698 O O . PRO B 1 256 ? -21.672 23.969 8.641 1 85.25 256 PRO B O 1
ATOM 5701 N N . LYS B 1 257 ? -21.938 25.938 7.715 1 86.19 257 LYS B N 1
ATOM 5702 C CA . LYS B 1 257 ? -23.156 26.203 8.477 1 86.19 257 LYS B CA 1
ATOM 5703 C C . LYS B 1 257 ? -24.359 25.547 7.82 1 86.19 257 LYS B C 1
ATOM 5705 O O . LYS B 1 257 ? -25.422 25.406 8.445 1 86.19 257 LYS B O 1
ATOM 5710 N N . ASP B 1 258 ? -24.109 25.203 6.621 1 87.12 258 ASP B N 1
ATOM 5711 C CA . ASP B 1 258 ? -25.188 24.547 5.879 1 87.12 258 ASP B CA 1
ATOM 5712 C C . ASP B 1 258 ? -25.328 23.094 6.297 1 87.12 258 ASP B C 1
ATOM 5714 O O . ASP B 1 258 ? -24.344 22.359 6.418 1 87.12 258 ASP B O 1
ATOM 5718 N N . VAL B 1 259 ? -26.531 22.734 6.484 1 84 259 VAL B N 1
ATOM 5719 C CA . VAL B 1 259 ? -26.844 21.391 6.973 1 84 259 VAL B CA 1
ATOM 5720 C C . VAL B 1 259 ? -26.328 20.344 5.98 1 84 259 VAL B C 1
ATOM 5722 O O . VAL B 1 259 ? -25.812 19.297 6.379 1 84 259 VAL B O 1
ATOM 5725 N N . GLU B 1 260 ? -26.484 20.641 4.738 1 83 260 GLU B N 1
ATOM 5726 C CA . GLU B 1 260 ? -26.047 19.688 3.715 1 83 260 GLU B CA 1
ATOM 5727 C C . GLU B 1 260 ? -24.516 19.578 3.678 1 83 260 GLU B C 1
ATOM 5729 O O . GLU B 1 260 ? -23.969 18.484 3.541 1 83 260 GLU B O 1
ATOM 5734 N N . ALA B 1 261 ? -23.891 20.719 3.822 1 84.44 261 ALA B N 1
ATOM 5735 C CA . ALA B 1 261 ? -22.438 20.719 3.871 1 84.44 261 ALA B CA 1
ATOM 5736 C C . ALA B 1 261 ? -21.922 19.922 5.074 1 84.44 261 ALA B C 1
ATOM 5738 O O . ALA B 1 261 ? -20.984 19.141 4.957 1 84.44 261 ALA B O 1
ATOM 5739 N N . ARG B 1 262 ? -22.641 20.047 6.105 1 86.19 262 ARG B N 1
ATOM 5740 C CA . ARG B 1 262 ? -22.219 19.391 7.344 1 86.19 262 ARG B CA 1
ATOM 5741 C C . ARG B 1 262 ? -22.406 17.875 7.254 1 86.19 262 ARG B C 1
ATOM 5743 O O . ARG B 1 262 ? -21.609 17.125 7.809 1 86.19 262 ARG B O 1
ATOM 5750 N N . ARG B 1 263 ? -23.406 17.547 6.66 1 83.88 263 ARG B N 1
ATOM 5751 C CA . ARG B 1 263 ? -23.656 16.125 6.465 1 83.88 263 ARG B CA 1
ATOM 5752 C C . ARG B 1 263 ? -22.484 15.453 5.758 1 83.88 263 ARG B C 1
ATOM 5754 O O . ARG B 1 263 ? -22.062 14.367 6.152 1 83.88 263 ARG B O 1
ATOM 5761 N N . TRP B 1 264 ? -21.953 16.125 4.852 1 81.94 264 TRP B N 1
ATOM 5762 C CA . TRP B 1 264 ? -20.875 15.523 4.07 1 81.94 264 TRP B CA 1
ATOM 5763 C C . TRP B 1 264 ? -19.531 15.695 4.766 1 81.94 264 TRP B C 1
ATOM 5765 O O . TRP B 1 264 ? -18.672 14.82 4.68 1 81.94 264 TRP B O 1
ATOM 5775 N N . MET B 1 265 ? -19.391 16.797 5.438 1 83.69 265 MET B N 1
ATOM 5776 C CA . MET B 1 265 ? -18.172 16.969 6.227 1 83.69 265 MET B CA 1
ATOM 5777 C C . MET B 1 265 ? -18.047 15.891 7.289 1 83.69 265 MET B C 1
ATOM 5779 O O . MET B 1 265 ? -16.953 15.461 7.629 1 83.69 265 MET B O 1
ATOM 5783 N N . ALA B 1 266 ? -19.188 15.391 7.68 1 85.69 266 ALA B N 1
ATOM 5784 C CA . ALA B 1 266 ? -19.219 14.344 8.695 1 85.69 266 ALA B CA 1
ATOM 5785 C C . ALA B 1 266 ? -18.688 13.023 8.133 1 85.69 266 ALA B C 1
ATOM 5787 O O . ALA B 1 266 ? -18.281 12.141 8.883 1 85.69 266 ALA B O 1
ATOM 5788 N N . LYS B 1 267 ? -18.641 12.984 6.887 1 86.69 267 LYS B N 1
ATOM 5789 C CA . LYS B 1 267 ? -18.172 11.758 6.238 1 86.69 267 LYS B CA 1
ATOM 5790 C C . LYS B 1 267 ? -16.703 11.867 5.84 1 86.69 267 LYS B C 1
ATOM 5792 O O . LYS B 1 267 ? -16.078 10.867 5.496 1 86.69 267 LYS B O 1
ATOM 5797 N N . SER B 1 268 ? -16.188 13.102 5.867 1 91.19 268 SER B N 1
ATOM 5798 C CA . SER B 1 268 ? -14.781 13.32 5.566 1 91.19 268 SER B CA 1
ATOM 5799 C C . SER B 1 268 ? -13.883 12.625 6.594 1 91.19 268 SER B C 1
ATOM 5801 O O . SER B 1 268 ? -14.141 12.703 7.797 1 91.19 268 SER B O 1
ATOM 5803 N N . HIS B 1 269 ? -12.852 11.961 6.074 1 95.75 269 HIS B N 1
ATOM 5804 C CA . HIS B 1 269 ? -11.938 11.281 6.988 1 95.75 269 HIS B CA 1
ATOM 5805 C C . HIS B 1 269 ? -11.117 12.289 7.793 1 95.75 269 HIS B C 1
ATOM 5807 O O . HIS B 1 269 ? -10.906 12.102 8.992 1 95.75 269 HIS B O 1
ATOM 5813 N N . LEU B 1 270 ? -10.711 13.359 7.164 1 96.44 270 LEU B N 1
ATOM 5814 C CA . LEU B 1 270 ? -9.898 14.375 7.816 1 96.44 270 LEU B CA 1
ATOM 5815 C C . LEU B 1 270 ? -10.672 15.047 8.945 1 96.44 270 LEU B C 1
ATOM 5817 O O . LEU B 1 270 ? -10.172 15.148 10.07 1 96.44 270 LEU B O 1
ATOM 5821 N N . GLN B 1 271 ? -11.875 15.508 8.633 1 95.62 271 GLN B N 1
ATOM 5822 C CA . GLN B 1 271 ? -12.68 16.188 9.641 1 95.62 271 GLN B CA 1
ATOM 5823 C C . GLN B 1 271 ? -13.031 15.25 10.789 1 95.62 271 GLN B C 1
ATOM 5825 O O . GLN B 1 271 ? -13.016 15.656 11.953 1 95.62 271 GLN B O 1
ATOM 5830 N N . THR B 1 272 ? -13.305 14.016 10.438 1 95.38 272 THR B N 1
ATOM 5831 C CA . THR B 1 272 ? -13.578 13.023 11.477 1 95.38 272 THR B CA 1
ATOM 5832 C C . THR B 1 272 ? -12.359 12.828 12.375 1 95.38 272 THR B C 1
ATOM 5834 O O . THR B 1 272 ? -12.477 12.859 13.602 1 95.38 272 THR B O 1
ATOM 5837 N N . LEU B 1 273 ? -11.258 12.68 11.797 1 97.56 273 LEU B N 1
ATOM 5838 C CA . LEU B 1 273 ? -10.031 12.477 12.562 1 97.56 273 LEU B CA 1
ATOM 5839 C C . LEU B 1 273 ? -9.766 13.664 13.477 1 97.56 273 LEU B C 1
ATOM 5841 O O . LEU B 1 273 ? -9.5 13.484 14.672 1 97.56 273 LEU B O 1
ATOM 5845 N N . LEU B 1 274 ? -9.828 14.859 12.938 1 97.81 274 LEU B N 1
ATOM 5846 C CA . LEU B 1 274 ? -9.516 16.062 13.688 1 97.81 274 LEU B CA 1
ATOM 5847 C C . LEU B 1 274 ? -10.516 16.266 14.828 1 97.81 274 LEU B C 1
ATOM 5849 O O . LEU B 1 274 ? -10.172 16.859 15.859 1 97.81 274 LEU B O 1
ATOM 5853 N N . SER B 1 275 ? -11.727 15.758 14.68 1 96.88 275 SER B N 1
ATOM 5854 C CA . SER B 1 275 ? -12.734 15.898 15.727 1 96.88 275 SER B CA 1
ATOM 5855 C C . SER B 1 275 ? -12.375 15.07 16.953 1 96.88 275 SER B C 1
ATOM 5857 O O . SER B 1 275 ? -12.875 15.328 18.047 1 96.88 275 SER B O 1
ATOM 5859 N N . TYR B 1 276 ? -11.469 14.148 16.797 1 97 276 TYR B N 1
ATOM 5860 C CA . TYR B 1 276 ? -11.062 13.312 17.922 1 97 276 TYR B CA 1
ATOM 5861 C C . TYR B 1 276 ? -9.828 13.883 18.609 1 97 276 TYR B C 1
ATOM 5863 O O . TYR B 1 276 ? -9.414 13.398 19.656 1 97 276 TYR B O 1
ATOM 5871 N N . THR B 1 277 ? -9.172 14.859 18.016 1 98 277 THR B N 1
ATOM 5872 C CA . THR B 1 277 ? -7.996 15.469 18.625 1 98 277 THR B CA 1
ATOM 5873 C C . THR B 1 277 ? -8.398 16.516 19.656 1 98 277 THR B C 1
ATOM 5875 O O . THR B 1 277 ? -8.078 17.688 19.5 1 98 277 THR B O 1
ATOM 5878 N N . THR B 1 278 ? -8.945 16.094 20.75 1 96.94 278 THR B N 1
ATOM 5879 C CA . THR B 1 278 ? -9.656 16.969 21.672 1 96.94 278 THR B CA 1
ATOM 5880 C C . THR B 1 278 ? -8.672 17.688 22.594 1 96.94 278 THR B C 1
ATOM 5882 O O . THR B 1 278 ? -9.031 18.672 23.234 1 96.94 278 THR B O 1
ATOM 5885 N N . ASN B 1 279 ? -7.41 17.234 22.656 1 97.81 279 ASN B N 1
ATOM 5886 C CA . ASN B 1 279 ? -6.441 17.859 23.547 1 97.81 279 ASN B CA 1
ATOM 5887 C C . ASN B 1 279 ? -5.309 18.531 22.781 1 97.81 279 ASN B C 1
ATOM 5889 O O . ASN B 1 279 ? -4.273 18.859 23.359 1 97.81 279 ASN B O 1
ATOM 5893 N N . LEU B 1 280 ? -5.531 18.719 21.516 1 98.5 280 LEU B N 1
ATOM 5894 C CA . LEU B 1 280 ? -4.508 19.312 20.672 1 98.5 280 LEU B CA 1
ATOM 5895 C C . LEU B 1 280 ? -4.219 20.75 21.078 1 98.5 280 LEU B C 1
ATOM 5897 O O . LEU B 1 280 ? -5.145 21.531 21.312 1 98.5 280 LEU B O 1
ATOM 5901 N N . GLU B 1 281 ? -2.971 21.109 21.188 1 98.69 281 GLU B N 1
ATOM 5902 C CA . GLU B 1 281 ? -2.564 22.453 21.562 1 98.69 281 GLU B CA 1
ATOM 5903 C C . GLU B 1 281 ? -1.885 23.188 20.406 1 98.69 281 GLU B C 1
ATOM 5905 O O . GLU B 1 281 ? -1.882 24.422 20.359 1 98.69 281 GLU B O 1
ATOM 5910 N N . TRP B 1 282 ? -1.309 22.469 19.562 1 98.88 282 TRP B N 1
ATOM 5911 C CA . TRP B 1 282 ? -0.573 23.047 18.438 1 98.88 282 TRP B CA 1
ATOM 5912 C C . TRP B 1 282 ? -0.982 22.375 17.125 1 98.88 282 TRP B C 1
ATOM 5914 O O . TRP B 1 282 ? -0.668 21.203 16.906 1 98.88 282 TRP B O 1
ATOM 5924 N N . LEU B 1 283 ? -1.645 23.125 16.25 1 98.81 283 LEU B N 1
ATOM 5925 C CA . LEU B 1 283 ? -2.064 22.672 14.938 1 98.81 283 LEU B CA 1
ATOM 5926 C C . LEU B 1 283 ? -1.41 23.5 13.836 1 98.81 283 LEU B C 1
ATOM 5928 O O . LEU B 1 283 ? -1.419 24.734 13.891 1 98.81 283 LEU B O 1
ATOM 5932 N N . ARG B 1 284 ? -0.764 22.875 12.984 1 98.75 284 ARG B N 1
ATOM 5933 C CA . ARG B 1 284 ? -0.276 23.516 11.773 1 98.75 284 ARG B CA 1
ATOM 5934 C C . ARG B 1 284 ? -0.971 22.953 10.539 1 98.75 284 ARG B C 1
ATOM 5936 O O . ARG B 1 284 ? -1.084 21.734 10.375 1 98.75 284 ARG B O 1
ATOM 5943 N N . LEU B 1 285 ? -1.458 23.828 9.711 1 98.25 285 LEU B N 1
ATOM 5944 C CA . LEU B 1 285 ? -2.104 23.453 8.461 1 98.25 285 LEU B CA 1
ATOM 5945 C C . LEU B 1 285 ? -1.397 24.094 7.27 1 98.25 285 LEU B C 1
ATOM 5947 O O . LEU B 1 285 ? -1.409 25.328 7.121 1 98.25 285 LEU B O 1
ATOM 5951 N N . ASN B 1 286 ? -0.73 23.297 6.504 1 97.12 286 ASN B N 1
ATOM 5952 C CA . ASN B 1 286 ? -0.187 23.719 5.219 1 97.12 286 ASN B CA 1
ATOM 5953 C C . ASN B 1 286 ? -1.007 23.172 4.055 1 97.12 286 ASN B C 1
ATOM 5955 O O . ASN B 1 286 ? -1.012 21.969 3.811 1 97.12 286 ASN B O 1
ATOM 5959 N N . LEU B 1 287 ? -1.716 24.047 3.361 1 95.5 287 LEU B N 1
ATOM 5960 C CA . LEU B 1 287 ? -2.543 23.641 2.232 1 95.5 287 LEU B CA 1
ATOM 5961 C C . LEU B 1 287 ? -1.771 23.75 0.923 1 95.5 287 LEU B C 1
ATOM 5963 O O . LEU B 1 287 ? -2.01 24.672 0.135 1 95.5 287 LEU B O 1
ATOM 5967 N N . LEU B 1 288 ? -0.939 22.812 0.612 1 86.44 288 LEU B N 1
ATOM 5968 C CA . LEU B 1 288 ? 0.096 22.859 -0.414 1 86.44 288 LEU B CA 1
ATOM 5969 C C . LEU B 1 288 ? -0.521 22.938 -1.807 1 86.44 288 LEU B C 1
ATOM 5971 O O . LEU B 1 288 ? -0.097 23.734 -2.637 1 86.44 288 LEU B O 1
ATOM 5975 N N . THR B 1 289 ? -1.465 22.016 -2.104 1 83.56 289 THR B N 1
ATOM 5976 C CA . THR B 1 289 ? -2.074 21.953 -3.43 1 83.56 289 THR B CA 1
ATOM 5977 C C . THR B 1 289 ? -3.512 21.453 -3.342 1 83.56 289 THR B C 1
ATOM 5979 O O . THR B 1 289 ? -3.93 20.922 -2.312 1 83.56 289 THR B O 1
ATOM 5982 N N . GLY B 1 290 ? -4.227 21.922 -4.391 1 86.69 290 GLY B N 1
ATOM 5983 C CA . GLY B 1 290 ? -5.57 21.375 -4.449 1 86.69 290 GLY B CA 1
ATOM 5984 C C . GLY B 1 290 ? -6.621 22.391 -4.836 1 86.69 290 GLY B C 1
ATOM 5985 O O . GLY B 1 290 ? -6.301 23.438 -5.406 1 86.69 290 GLY B O 1
ATOM 5986 N N . ASP B 1 291 ? -7.824 22 -4.59 1 88.44 291 ASP B N 1
ATOM 5987 C CA . ASP B 1 291 ? -8.992 22.828 -4.914 1 88.44 291 ASP B CA 1
ATOM 5988 C C . ASP B 1 291 ? -9.188 23.922 -3.875 1 88.44 291 ASP B C 1
ATOM 5990 O O . ASP B 1 291 ? -9.352 23.641 -2.688 1 88.44 291 ASP B O 1
ATOM 5994 N N . LEU B 1 292 ? -9.305 25.172 -4.371 1 87.62 292 LEU B N 1
ATOM 5995 C CA . LEU B 1 292 ? -9.367 26.328 -3.482 1 87.62 292 LEU B CA 1
ATOM 5996 C C . LEU B 1 292 ? -10.68 26.344 -2.705 1 87.62 292 LEU B C 1
ATOM 5998 O O . LEU B 1 292 ? -10.711 26.766 -1.545 1 87.62 292 LEU B O 1
ATOM 6002 N N . ASN B 1 293 ? -11.672 25.906 -3.299 1 87 293 ASN B N 1
ATOM 6003 C CA . ASN B 1 293 ? -12.961 25.891 -2.615 1 87 293 ASN B CA 1
ATOM 6004 C C . ASN B 1 293 ? -12.984 24.859 -1.491 1 87 293 ASN B C 1
ATOM 6006 O O . ASN B 1 293 ? -13.555 25.109 -0.427 1 87 293 ASN B O 1
ATOM 6010 N N . LEU B 1 294 ? -12.383 23.781 -1.764 1 88.94 294 LEU B N 1
ATOM 6011 C CA . LEU B 1 294 ? -12.273 22.734 -0.749 1 88.94 294 LEU B CA 1
ATOM 6012 C C . LEU B 1 294 ? -11.43 23.219 0.429 1 88.94 294 LEU B C 1
ATOM 6014 O O . LEU B 1 294 ? -11.781 22.969 1.586 1 88.94 294 LEU B O 1
ATOM 6018 N N . GLN B 1 295 ? -10.398 23.844 0.096 1 92.44 295 GLN B N 1
ATOM 6019 C CA . GLN B 1 295 ? -9.516 24.359 1.129 1 92.44 295 GLN B CA 1
ATOM 6020 C C . GLN B 1 295 ? -10.227 25.391 1.999 1 92.44 295 GLN B C 1
ATOM 6022 O O . GLN B 1 295 ? -10.133 25.359 3.227 1 92.44 295 GLN B O 1
ATOM 6027 N N . ARG B 1 296 ? -10.93 26.219 1.321 1 91.75 296 ARG B N 1
ATOM 6028 C CA . ARG B 1 296 ? -11.68 27.25 2.027 1 91.75 296 ARG B CA 1
ATOM 6029 C C . ARG B 1 296 ? -12.742 26.625 2.934 1 91.75 296 ARG B C 1
ATOM 6031 O O . ARG B 1 296 ? -12.852 27 4.105 1 91.75 296 ARG B O 1
ATOM 6038 N N . SER B 1 297 ? -13.469 25.703 2.389 1 91.06 297 SER B N 1
ATOM 6039 C CA . SER B 1 297 ? -14.516 25.031 3.156 1 91.06 297 SER B CA 1
ATOM 6040 C C . SER B 1 297 ? -13.938 24.328 4.379 1 91.06 297 SER B C 1
ATOM 6042 O O . SER B 1 297 ? -14.539 24.344 5.453 1 91.06 297 SER B O 1
ATOM 6044 N N . PHE B 1 298 ? -12.859 23.781 4.211 1 93.81 298 PHE B N 1
ATOM 6045 C CA . PHE B 1 298 ? -12.188 23.078 5.297 1 93.81 298 PHE B CA 1
ATOM 6046 C C . PHE B 1 298 ? -11.773 24.047 6.398 1 93.81 298 PHE B C 1
ATOM 6048 O O . PHE B 1 298 ? -12.031 23.797 7.578 1 93.81 298 PHE B O 1
ATOM 6055 N N . LEU B 1 299 ? -11.18 25.109 6.027 1 95.44 299 LEU B N 1
ATOM 6056 C CA . LEU B 1 299 ? -10.734 26.094 7.004 1 95.44 299 LEU B CA 1
ATOM 6057 C C . LEU B 1 299 ? -11.922 26.719 7.727 1 95.44 299 LEU B C 1
ATOM 6059 O O . LEU B 1 299 ? -11.859 26.984 8.93 1 95.44 299 LEU B O 1
ATOM 6063 N N . CYS B 1 300 ? -12.961 26.922 6.973 1 93.81 300 CYS B N 1
ATOM 6064 C CA . CYS B 1 300 ? -14.172 27.438 7.59 1 93.81 300 CYS B CA 1
ATOM 6065 C C . CYS B 1 300 ? -14.734 26.453 8.609 1 93.81 300 CYS B C 1
ATOM 6067 O O . CYS B 1 300 ? -15.273 26.859 9.641 1 93.81 300 CYS B O 1
ATOM 6069 N N . TRP B 1 301 ? -14.578 25.203 8.297 1 94.5 301 TRP B N 1
ATOM 6070 C CA . TRP B 1 301 ? -15.008 24.172 9.242 1 94.5 301 TRP B CA 1
ATOM 6071 C C . TRP B 1 301 ? -14.141 24.188 10.5 1 94.5 301 TRP B C 1
ATOM 6073 O O . TRP B 1 301 ? -14.648 24.047 11.609 1 94.5 301 TRP B O 1
ATOM 6083 N N . VAL B 1 302 ? -12.867 24.406 10.375 1 96.38 302 VAL B N 1
ATOM 6084 C CA . VAL B 1 302 ? -11.969 24.469 11.523 1 96.38 302 VAL B CA 1
ATOM 6085 C C . VAL B 1 302 ? -12.398 25.594 12.453 1 96.38 302 VAL B C 1
ATOM 6087 O O . VAL B 1 302 ? -12.328 25.469 13.68 1 96.38 302 VAL B O 1
ATOM 6090 N N . GLY B 1 303 ? -12.898 26.688 11.859 1 95.25 303 GLY B N 1
ATOM 6091 C CA . GLY B 1 303 ? -13.312 27.844 12.625 1 95.25 303 GLY B CA 1
ATOM 6092 C C . GLY B 1 303 ? -14.758 27.797 13.062 1 95.25 303 GLY B C 1
ATOM 6093 O O . GLY B 1 303 ? -15.258 28.719 13.703 1 95.25 303 GLY B O 1
ATOM 6094 N N . LEU B 1 304 ? -15.406 26.703 12.727 1 94.06 304 LEU B N 1
ATOM 6095 C CA . LEU B 1 304 ? -16.828 26.578 13.023 1 94.06 304 LEU B CA 1
ATOM 6096 C C . LEU B 1 304 ? -17.062 26.438 14.523 1 94.06 304 LEU B C 1
ATOM 6098 O O . LEU B 1 304 ? -16.422 25.609 15.18 1 94.06 304 LEU B O 1
ATOM 6102 N N . PRO B 1 305 ? -17.969 27.219 15.102 1 92.81 305 PRO B N 1
ATOM 6103 C CA . PRO B 1 305 ? -18.266 27.094 16.531 1 92.81 305 PRO B CA 1
ATOM 6104 C C . PRO B 1 305 ? -18.75 25.688 16.906 1 92.81 305 PRO B C 1
ATOM 6106 O O . PRO B 1 305 ? -19.391 25.016 16.109 1 92.81 305 PRO B O 1
ATOM 6109 N N . THR B 1 306 ? -18.547 25.25 18.125 1 91 306 THR B N 1
ATOM 6110 C CA . THR B 1 306 ? -18.797 23.891 18.594 1 91 306 THR B CA 1
ATOM 6111 C C . THR B 1 306 ? -20.297 23.641 18.688 1 91 306 THR B C 1
ATOM 6113 O O . THR B 1 306 ? -20.734 22.484 18.734 1 91 306 THR B O 1
ATOM 6116 N N . GLN B 1 307 ? -21.078 24.656 18.719 1 89.88 307 GLN B N 1
ATOM 6117 C CA . GLN B 1 307 ? -22.516 24.531 18.875 1 89.88 307 GLN B CA 1
ATOM 6118 C C . GLN B 1 307 ? -23.141 23.844 17.672 1 89.88 307 GLN B C 1
ATOM 6120 O O . GLN B 1 307 ? -24.266 23.344 17.75 1 89.88 307 GLN B O 1
ATOM 6125 N N . TYR B 1 308 ? -22.406 23.828 16.562 1 88.75 308 TYR B N 1
ATOM 6126 C CA . TYR B 1 308 ? -22.938 23.25 15.336 1 88.75 308 TYR B CA 1
ATOM 6127 C C . TYR B 1 308 ? -22.891 21.734 15.383 1 88.75 308 TYR B C 1
ATOM 6129 O O . TYR B 1 308 ? -23.422 21.047 14.508 1 88.75 308 TYR B O 1
ATOM 6137 N N . GLY B 1 309 ? -22.328 21.141 16.406 1 82.44 309 GLY B N 1
ATOM 6138 C CA . GLY B 1 309 ? -22.406 19.703 16.594 1 82.44 309 GLY B CA 1
ATOM 6139 C C . GLY B 1 309 ? -21.297 18.953 15.898 1 82.44 309 GLY B C 1
ATOM 6140 O O . GLY B 1 309 ? -20.484 19.547 15.18 1 82.44 309 GLY B O 1
ATOM 6141 N N . SER B 1 310 ? -21.359 17.672 15.938 1 81.44 310 SER B N 1
ATOM 6142 C CA . SER B 1 310 ? -20.328 16.781 15.422 1 81.44 310 SER B CA 1
ATOM 6143 C C . SER B 1 310 ? -20.531 16.484 13.938 1 81.44 310 SER B C 1
ATOM 6145 O O . SER B 1 310 ? -21.672 16.328 13.492 1 81.44 310 SER B O 1
ATOM 6147 N N . PRO B 1 311 ? -19.406 16.516 13.133 1 87.81 311 PRO B N 1
ATOM 6148 C CA . PRO B 1 311 ? -18.016 16.703 13.586 1 87.81 311 PRO B CA 1
ATOM 6149 C C . PRO B 1 311 ? -17.625 18.172 13.703 1 87.81 311 PRO B C 1
ATOM 6151 O O . PRO B 1 311 ? -18.031 18.984 12.883 1 87.81 311 PRO B O 1
ATOM 6154 N N . VAL B 1 312 ? -16.969 18.469 14.719 1 93.12 312 VAL B N 1
ATOM 6155 C CA . VAL B 1 312 ? -16.469 19.812 14.953 1 93.12 312 VAL B CA 1
ATOM 6156 C C . VAL B 1 312 ? -15.047 19.75 15.523 1 93.12 312 VAL B C 1
ATOM 6158 O O . VAL B 1 312 ? -14.688 18.781 16.188 1 93.12 312 VAL B O 1
ATOM 6161 N N . PHE B 1 313 ? -14.266 20.656 15.148 1 95.62 313 PHE B N 1
ATOM 6162 C CA . PHE B 1 313 ? -12.938 20.781 15.734 1 95.62 313 PHE B CA 1
ATOM 6163 C C . PHE B 1 313 ? -13.016 21.469 17.094 1 95.62 313 PHE B C 1
ATOM 6165 O O . PHE B 1 313 ? -13.359 22.656 17.172 1 95.62 313 PHE B O 1
ATOM 6172 N N . ALA B 1 314 ? -12.664 20.75 18.219 1 94.81 314 ALA B N 1
ATOM 6173 C CA . ALA B 1 314 ? -12.977 21.297 19.547 1 94.81 314 ALA B CA 1
ATOM 6174 C C . ALA B 1 314 ? -11.719 21.406 20.391 1 94.81 314 ALA B C 1
ATOM 6176 O O . ALA B 1 314 ? -11.805 21.672 21.594 1 94.81 314 ALA B O 1
ATOM 6177 N N . ALA B 1 315 ? -10.594 21.266 19.812 1 96.88 315 ALA B N 1
ATOM 6178 C CA . ALA B 1 315 ? -9.352 21.297 20.594 1 96.88 315 ALA B CA 1
ATOM 6179 C C . ALA B 1 315 ? -9.047 22.703 21.078 1 96.88 315 ALA B C 1
ATOM 6181 O O . ALA B 1 315 ? -9.273 23.688 20.359 1 96.88 315 ALA B O 1
ATOM 6182 N N . PRO B 1 316 ? -8.562 22.844 22.281 1 97.06 316 PRO B N 1
ATOM 6183 C CA . PRO B 1 316 ? -8.164 24.156 22.797 1 97.06 316 PRO B CA 1
ATOM 6184 C C . PRO B 1 316 ? -6.777 24.578 22.312 1 97.06 316 PRO B C 1
ATOM 6186 O O . PRO B 1 316 ? -5.82 24.578 23.094 1 97.06 316 PRO B O 1
ATOM 6189 N N . LEU B 1 317 ? -6.695 25.078 21.094 1 98.38 317 LEU B N 1
ATOM 6190 C CA . LEU B 1 317 ? -5.406 25.375 20.484 1 98.38 317 LEU B CA 1
ATOM 6191 C C . LEU B 1 317 ? -4.703 26.516 21.219 1 98.38 317 LEU B C 1
ATOM 6193 O O . LEU B 1 317 ? -5.32 27.547 21.516 1 98.38 317 LEU B O 1
ATOM 6197 N N . LYS B 1 318 ? -3.5 26.297 21.531 1 98.69 318 LYS B N 1
ATOM 6198 C CA . LYS B 1 318 ? -2.623 27.359 22.016 1 98.69 318 LYS B CA 1
ATOM 6199 C C . LYS B 1 318 ? -1.82 27.984 20.875 1 98.69 318 LYS B C 1
ATOM 6201 O O . LYS B 1 318 ? -1.398 29.141 20.969 1 98.69 318 LYS B O 1
ATOM 6206 N N . ARG B 1 319 ? -1.664 27.234 19.875 1 98.69 319 ARG B N 1
ATOM 6207 C CA . ARG B 1 319 ? -0.938 27.719 18.703 1 98.69 319 ARG B CA 1
ATOM 6208 C C . ARG B 1 319 ? -1.582 27.219 17.422 1 98.69 319 ARG B C 1
ATOM 6210 O O . ARG B 1 319 ? -1.974 26.047 17.328 1 98.69 319 ARG B O 1
ATOM 6217 N N . LEU B 1 320 ? -1.737 28.109 16.438 1 98.69 320 LEU B N 1
ATOM 6218 C CA . LEU B 1 320 ? -2.268 27.781 15.117 1 98.69 320 LEU B CA 1
ATOM 6219 C C . LEU B 1 320 ? -1.379 28.359 14.016 1 98.69 320 LEU B C 1
ATOM 6221 O O . LEU B 1 320 ? -1.205 29.578 13.938 1 98.69 320 LEU B O 1
ATOM 6225 N N . ASP B 1 321 ? -0.793 27.516 13.258 1 98.62 321 ASP B N 1
ATOM 6226 C CA . ASP B 1 321 ? 0.051 27.938 12.141 1 98.62 321 ASP B CA 1
ATOM 6227 C C . ASP B 1 321 ? -0.618 27.625 10.805 1 98.62 321 ASP B C 1
ATOM 6229 O O . ASP B 1 321 ? -1.074 26.516 10.57 1 98.62 321 ASP B O 1
ATOM 6233 N N . LEU B 1 322 ? -0.668 28.656 9.945 1 98.06 322 LEU B N 1
ATOM 6234 C CA . LEU B 1 322 ? -1.276 28.516 8.625 1 98.06 322 LEU B CA 1
ATOM 6235 C C . LEU B 1 322 ? -0.252 28.781 7.527 1 98.06 322 LEU B C 1
ATOM 6237 O O . LEU B 1 322 ? 0.488 29.766 7.582 1 98.06 322 LEU B O 1
ATOM 6241 N N . GLY B 1 323 ? -0.183 27.859 6.621 1 96.19 323 GLY B N 1
ATOM 6242 C CA . GLY B 1 323 ? 0.663 28.016 5.449 1 96.19 323 GLY B CA 1
ATOM 6243 C C . GLY B 1 323 ? -0.058 27.719 4.148 1 96.19 323 GLY B C 1
ATOM 6244 O O . GLY B 1 323 ? -0.847 26.781 4.066 1 96.19 323 GLY B O 1
ATOM 6245 N N . TYR B 1 324 ? 0.146 28.562 3.111 1 93.44 324 TYR B N 1
ATOM 6246 C CA . TYR B 1 324 ? -0.382 28.391 1.764 1 93.44 324 TYR B CA 1
ATOM 6247 C C . TYR B 1 324 ? -1.904 28.469 1.759 1 93.44 324 TYR B C 1
ATOM 6249 O O . TYR B 1 324 ? -2.57 27.656 1.098 1 93.44 324 TYR B O 1
ATOM 6257 N N . VAL B 1 325 ? -2.361 29.359 2.545 1 94.81 325 VAL B N 1
ATOM 6258 C CA . VAL B 1 325 ? -3.805 29.516 2.701 1 94.81 325 VAL B CA 1
ATOM 6259 C C . VAL B 1 325 ? -4.293 30.688 1.836 1 94.81 325 VAL B C 1
ATOM 6261 O O . VAL B 1 325 ? -3.6 31.688 1.69 1 94.81 325 VAL B O 1
ATOM 6264 N N . ARG B 1 326 ? -5.477 30.453 1.184 1 92.81 326 ARG B N 1
ATOM 6265 C CA . ARG B 1 326 ? -6.145 31.5 0.412 1 92.81 326 ARG B CA 1
ATOM 6266 C C . ARG B 1 326 ? -7.621 31.594 0.782 1 92.81 326 ARG B C 1
ATOM 6268 O O . ARG B 1 326 ? -8.453 30.891 0.212 1 92.81 326 ARG B O 1
ATOM 6275 N N . ILE B 1 327 ? -7.902 32.531 1.641 1 93.88 327 ILE B N 1
ATOM 6276 C CA . ILE B 1 327 ? -9.289 32.688 2.064 1 93.88 327 ILE B CA 1
ATOM 6277 C C . ILE B 1 327 ? -9.578 34.188 2.234 1 93.88 327 ILE B C 1
ATOM 6279 O O . ILE B 1 327 ? -8.711 35.031 2.012 1 93.88 327 ILE B O 1
ATOM 6283 N N . ARG B 1 328 ? -10.82 34.5 2.512 1 92.81 328 ARG B N 1
ATOM 6284 C CA . ARG B 1 328 ? -11.227 35.906 2.703 1 92.81 328 ARG B CA 1
ATOM 6285 C C . ARG B 1 328 ? -10.844 36.406 4.094 1 92.81 328 ARG B C 1
ATOM 6287 O O . ARG B 1 328 ? -10.633 35.594 5.008 1 92.81 328 ARG B O 1
ATOM 6294 N N . SER B 1 329 ? -10.789 37.719 4.188 1 94.25 329 SER B N 1
ATOM 6295 C CA . SER B 1 329 ? -10.398 38.344 5.441 1 94.25 329 SER B CA 1
ATOM 6296 C C . SER B 1 329 ? -11.32 37.938 6.582 1 94.25 329 SER B C 1
ATOM 6298 O O . SER B 1 329 ? -10.852 37.594 7.676 1 94.25 329 SER B O 1
ATOM 6300 N N . GLU B 1 330 ? -12.609 37.875 6.301 1 94 330 GLU B N 1
ATOM 6301 C CA . GLU B 1 330 ? -13.586 37.562 7.332 1 94 330 GLU B CA 1
ATOM 6302 C C . GLU B 1 330 ? -13.438 36.094 7.789 1 94 330 GLU B C 1
ATOM 6304 O O . GLU B 1 330 ? -13.734 35.781 8.945 1 94 330 GLU B O 1
ATOM 6309 N N . GLU B 1 331 ? -12.953 35.312 6.91 1 95.25 331 GLU B N 1
ATOM 6310 C CA . GLU B 1 331 ? -12.766 33.906 7.246 1 95.25 331 GLU B CA 1
ATOM 6311 C C . GLU B 1 331 ? -11.547 33.719 8.141 1 95.25 331 GLU B C 1
ATOM 6313 O O . GLU B 1 331 ? -11.555 32.875 9.039 1 95.25 331 GLU B O 1
ATOM 6318 N N . TYR B 1 332 ? -10.516 34.531 7.898 1 96.81 332 TYR B N 1
ATOM 6319 C CA . TYR B 1 332 ? -9.391 34.562 8.828 1 96.81 332 TYR B CA 1
ATOM 6320 C C . TYR B 1 332 ? -9.852 34.938 10.234 1 96.81 332 TYR B C 1
ATOM 6322 O O . TYR B 1 332 ? -9.484 34.281 11.211 1 96.81 332 TYR B O 1
ATOM 6330 N N . ILE B 1 333 ? -10.633 35.906 10.266 1 96.94 333 ILE B N 1
ATOM 6331 C CA . ILE B 1 333 ? -11.086 36.438 11.555 1 96.94 333 ILE B CA 1
ATOM 6332 C C . ILE B 1 333 ? -11.906 35.375 12.273 1 96.94 333 ILE B C 1
ATOM 6334 O O . ILE B 1 333 ? -11.695 35.094 13.469 1 96.94 333 ILE B O 1
ATOM 6338 N N . ALA B 1 334 ? -12.797 34.75 11.57 1 95.12 334 ALA B N 1
ATOM 6339 C CA . ALA B 1 334 ? -13.641 33.719 12.164 1 95.12 334 ALA B CA 1
ATOM 6340 C C . ALA B 1 334 ? -12.805 32.531 12.68 1 95.12 334 ALA B C 1
ATOM 6342 O O . ALA B 1 334 ? -13.062 32 13.766 1 95.12 334 ALA B O 1
ATOM 6343 N N . LEU B 1 335 ? -11.859 32.156 11.953 1 96.81 335 LEU B N 1
ATOM 6344 C CA . LEU B 1 335 ? -10.984 31.047 12.289 1 96.81 335 LEU B CA 1
ATOM 6345 C C . LEU B 1 335 ? -10.227 31.312 13.586 1 96.81 335 LEU B C 1
ATOM 6347 O O . LEU B 1 335 ? -10.242 30.5 14.508 1 96.81 335 LEU B O 1
ATOM 6351 N N . PHE B 1 336 ? -9.617 32.469 13.711 1 97.62 336 PHE B N 1
ATOM 6352 C CA . PHE B 1 336 ? -8.812 32.812 14.883 1 97.62 336 PHE B CA 1
ATOM 6353 C C . PHE B 1 336 ? -9.711 33.094 16.078 1 97.62 336 PHE B C 1
ATOM 6355 O O . PHE B 1 336 ? -9.367 32.75 17.219 1 97.62 336 PHE B O 1
ATOM 6362 N N . ARG B 1 337 ? -10.82 33.688 15.844 1 95.5 337 ARG B N 1
ATOM 6363 C CA . ARG B 1 337 ? -11.742 34.031 16.906 1 95.5 337 ARG B CA 1
ATOM 6364 C C . ARG B 1 337 ? -12.227 32.812 17.656 1 95.5 337 ARG B C 1
ATOM 6366 O O . ARG B 1 337 ? -12.453 32.844 18.875 1 95.5 337 ARG B O 1
ATOM 6373 N N . LYS B 1 338 ? -12.344 31.766 16.969 1 95.94 338 LYS B N 1
ATOM 6374 C CA . LYS B 1 338 ? -12.781 30.516 17.594 1 95.94 338 LYS B CA 1
ATOM 6375 C C . LYS B 1 338 ? -11.891 30.141 18.766 1 95.94 338 LYS B C 1
ATOM 6377 O O . LYS B 1 338 ? -12.359 29.547 19.75 1 95.94 338 LYS B O 1
ATOM 6382 N N . PHE B 1 339 ? -10.625 30.5 18.672 1 97.25 339 PHE B N 1
ATOM 6383 C CA . PHE B 1 339 ? -9.656 30.078 19.672 1 97.25 339 PHE B CA 1
ATOM 6384 C C . PHE B 1 339 ? -9.203 31.25 20.531 1 97.25 339 PHE B C 1
ATOM 6386 O O . PHE B 1 339 ? -8.133 31.203 21.141 1 97.25 339 PHE B O 1
ATOM 6393 N N . LYS B 1 340 ? -9.945 32.344 20.594 1 96.25 340 LYS B N 1
ATOM 6394 C CA . LYS B 1 340 ? -9.57 33.562 21.281 1 96.25 340 LYS B CA 1
ATOM 6395 C C . LYS B 1 340 ? -9.289 33.312 22.75 1 96.25 340 LYS B C 1
ATOM 6397 O O . LYS B 1 340 ? -8.469 34 23.359 1 96.25 340 LYS B O 1
ATOM 6402 N N . GLY B 1 341 ? -9.906 32.344 23.328 1 96.31 341 GLY B N 1
ATOM 6403 C CA . GLY B 1 341 ? -9.766 32.094 24.766 1 96.31 341 GLY B CA 1
ATOM 6404 C C . GLY B 1 341 ? -8.5 31.344 25.125 1 96.31 341 GLY B C 1
ATOM 6405 O O . GLY B 1 341 ? -8.062 31.359 26.266 1 96.31 341 GLY B O 1
ATOM 6406 N N . THR B 1 342 ? -7.906 30.703 24.094 1 97.38 342 THR B N 1
ATOM 6407 C CA . THR B 1 342 ? -6.789 29.828 24.438 1 97.38 342 THR B CA 1
ATOM 6408 C C . THR B 1 342 ? -5.562 30.156 23.594 1 97.38 342 THR B C 1
ATOM 6410 O O . THR B 1 342 ? -4.438 29.828 23.969 1 97.38 342 THR B O 1
ATOM 6413 N N . LEU B 1 343 ? -5.68 30.844 22.469 1 98.19 343 LEU B N 1
ATOM 6414 C CA . LEU B 1 343 ? -4.625 31 21.484 1 98.19 343 LEU B CA 1
ATOM 6415 C C . LEU B 1 343 ? -3.541 31.953 21.984 1 98.19 343 LEU B C 1
ATOM 6417 O O . LEU B 1 343 ? -3.824 33.094 22.344 1 98.19 343 LEU B O 1
ATOM 6421 N N . GLU B 1 344 ? -2.285 31.438 22 1 98.38 344 GLU B N 1
ATOM 6422 C CA . GLU B 1 344 ? -1.147 32.219 22.484 1 98.38 344 GLU B CA 1
ATOM 6423 C C . GLU B 1 344 ? -0.184 32.562 21.359 1 98.38 344 GLU B C 1
ATOM 6425 O O . GLU B 1 344 ? 0.652 33.438 21.484 1 98.38 344 GLU B O 1
ATOM 6430 N N . ALA B 1 345 ? -0.295 31.859 20.312 1 98.38 345 ALA B N 1
ATOM 6431 C CA . ALA B 1 345 ? 0.643 32.062 19.203 1 98.38 345 ALA B CA 1
ATOM 6432 C C . ALA B 1 345 ? 0.003 31.688 17.875 1 98.38 345 ALA B C 1
ATOM 6434 O O . ALA B 1 345 ? -0.85 30.797 17.812 1 98.38 345 ALA B O 1
ATOM 6435 N N . PHE B 1 346 ? 0.407 32.375 16.781 1 98 346 PHE B N 1
ATOM 6436 C CA . PHE B 1 346 ? 0.036 31.938 15.453 1 98 346 PHE B CA 1
ATOM 6437 C C . PHE B 1 346 ? 1.083 32.344 14.43 1 98 346 PHE B C 1
ATOM 6439 O O . PHE B 1 346 ? 1.932 33.188 14.711 1 98 346 PHE B O 1
ATOM 6446 N N . SER B 1 347 ? 1.094 31.641 13.383 1 97.75 347 SER B N 1
ATOM 6447 C CA . SER B 1 347 ? 1.886 32.031 12.219 1 97.75 347 SER B CA 1
ATOM 6448 C C . SER B 1 347 ? 1.053 32 10.938 1 97.75 347 SER B C 1
ATOM 6450 O O . SER B 1 347 ? 0.145 31.172 10.812 1 97.75 347 SER B O 1
ATOM 6452 N N . ILE B 1 348 ? 1.261 32.906 10.055 1 96.31 348 ILE B N 1
ATOM 6453 C CA . ILE B 1 348 ? 0.729 32.906 8.695 1 96.31 348 ILE B CA 1
ATOM 6454 C C . ILE B 1 348 ? 1.876 33.031 7.691 1 96.31 348 ILE B C 1
ATOM 6456 O O . ILE B 1 348 ? 2.617 34.031 7.699 1 96.31 348 ILE B O 1
ATOM 6460 N N . TRP B 1 349 ? 1.931 32.031 6.926 1 93.81 349 TRP B N 1
ATOM 6461 C CA . TRP B 1 349 ? 3.08 31.984 6.031 1 93.81 349 TRP B CA 1
ATOM 6462 C C . TRP B 1 349 ? 2.643 31.672 4.602 1 93.81 349 TRP B C 1
ATOM 6464 O O . TRP B 1 349 ? 1.814 30.781 4.375 1 93.81 349 TRP B O 1
ATOM 6474 N N . ASN B 1 350 ? 3.209 32.406 3.588 1 91.25 350 ASN B N 1
ATOM 6475 C CA . ASN B 1 350 ? 2.961 32.156 2.17 1 91.25 350 ASN B CA 1
ATOM 6476 C C . ASN B 1 350 ? 1.468 32.031 1.875 1 91.25 350 ASN B C 1
ATOM 6478 O O . ASN B 1 350 ? 1.032 31.078 1.241 1 91.25 350 ASN B O 1
ATOM 6482 N N . SER B 1 351 ? 0.778 32.969 2.412 1 93.81 351 SER B N 1
ATOM 6483 C CA . SER B 1 351 ? -0.678 32.938 2.338 1 93.81 351 SER B CA 1
ATOM 6484 C C . SER B 1 351 ? -1.231 34.188 1.705 1 93.81 351 SER B C 1
ATOM 6486 O O . SER B 1 351 ? -0.514 35.188 1.569 1 93.81 351 SER B O 1
ATOM 6488 N N . SER B 1 352 ? -2.498 34.094 1.237 1 92.81 352 SER B N 1
ATOM 6489 C CA . SER B 1 352 ? -3.104 35.219 0.557 1 92.81 352 SER B CA 1
ATOM 6490 C C . SER B 1 352 ? -4.516 35.5 1.066 1 92.81 352 SER B C 1
ATOM 6492 O O . SER B 1 352 ? -5.133 34.625 1.682 1 92.81 352 SER B O 1
ATOM 6494 N N . ILE B 1 353 ? -4.93 36.719 0.82 1 93.19 353 ILE B N 1
ATOM 6495 C CA . ILE B 1 353 ? -6.32 37.094 1.065 1 93.19 353 ILE B CA 1
ATOM 6496 C C . ILE B 1 353 ? -7.055 37.25 -0.263 1 93.19 353 ILE B C 1
ATOM 6498 O O . ILE B 1 353 ? -6.555 37.875 -1.188 1 93.19 353 ILE B O 1
ATOM 6502 N N . GLU B 1 354 ? -8.102 36.531 -0.33 1 90.38 354 GLU B N 1
ATOM 6503 C CA . GLU B 1 354 ? -8.961 36.719 -1.496 1 90.38 354 GLU B CA 1
ATOM 6504 C C . GLU B 1 354 ? -9.68 38.062 -1.461 1 90.38 354 GLU B C 1
ATOM 6506 O O . GLU B 1 354 ? -10.367 38.375 -0.49 1 90.38 354 GLU B O 1
ATOM 6511 N N . MET B 1 355 ? -9.531 38.75 -2.561 1 88.06 355 MET B N 1
ATOM 6512 C CA . MET B 1 355 ? -10.117 40.094 -2.625 1 88.06 355 MET B CA 1
ATOM 6513 C C . MET B 1 355 ? -11.219 40.156 -3.68 1 88.06 355 MET B C 1
ATOM 6515 O O . MET B 1 355 ? -11.148 39.469 -4.699 1 88.06 355 MET B O 1
ATOM 6519 N N . ASN B 1 356 ? -12.141 40.906 -3.363 1 84.94 356 ASN B N 1
ATOM 6520 C CA . ASN B 1 356 ? -13.125 41.156 -4.398 1 84.94 356 ASN B CA 1
ATOM 6521 C C . ASN B 1 356 ? -12.703 42.344 -5.285 1 84.94 356 ASN B C 1
ATOM 6523 O O . ASN B 1 356 ? -11.727 43.031 -4.984 1 84.94 356 ASN B O 1
ATOM 6527 N N . THR B 1 357 ? -13.469 42.5 -6.328 1 84.56 357 THR B N 1
ATOM 6528 C CA . THR B 1 357 ? -13.125 43.5 -7.332 1 84.56 357 THR B CA 1
ATOM 6529 C C . THR B 1 357 ? -13.172 44.906 -6.73 1 84.56 357 THR B C 1
ATOM 6531 O O . THR B 1 357 ? -12.336 45.75 -7.055 1 84.56 357 THR B O 1
ATOM 6534 N N . GLN B 1 358 ? -14.086 45.156 -5.918 1 87.62 358 GLN B N 1
ATOM 6535 C CA . GLN B 1 358 ? -14.25 46.469 -5.309 1 87.62 358 GLN B CA 1
ATOM 6536 C C . GLN B 1 358 ? -13.078 46.781 -4.387 1 87.62 358 GLN B C 1
ATOM 6538 O O . GLN B 1 358 ? -12.586 47.906 -4.367 1 87.62 358 GLN B O 1
ATOM 6543 N N . ASP B 1 359 ? -12.609 45.781 -3.666 1 85.88 359 ASP B N 1
ATOM 6544 C CA . ASP B 1 359 ? -11.477 45.969 -2.764 1 85.88 359 ASP B CA 1
ATOM 6545 C C . ASP B 1 359 ? -10.219 46.344 -3.537 1 85.88 359 ASP B C 1
ATOM 6547 O O . ASP B 1 359 ? -9.414 47.156 -3.061 1 85.88 359 ASP B O 1
ATOM 6551 N N . VAL B 1 360 ? -10.109 45.719 -4.645 1 83.19 360 VAL B N 1
ATOM 6552 C CA . VAL B 1 360 ? -8.938 46 -5.469 1 83.19 360 VAL B CA 1
ATOM 6553 C C . VAL B 1 360 ? -9.016 47.438 -6.012 1 83.19 360 VAL B C 1
ATOM 6555 O O . VAL B 1 360 ? -8.023 48.156 -5.988 1 83.19 360 VAL B O 1
ATOM 6558 N N . ARG B 1 361 ? -10.211 47.75 -6.473 1 85.19 361 ARG B N 1
ATOM 6559 C CA . ARG B 1 361 ? -10.406 49.094 -7.031 1 85.19 361 ARG B CA 1
ATOM 6560 C C . ARG B 1 361 ? -10.156 50.156 -5.977 1 85.19 361 ARG B C 1
ATOM 6562 O O . ARG B 1 361 ? -9.562 51.188 -6.273 1 85.19 361 ARG B O 1
ATOM 6569 N N . ASP B 1 362 ? -10.57 49.906 -4.832 1 88.81 362 ASP B N 1
ATOM 6570 C CA . ASP B 1 362 ? -10.461 50.875 -3.748 1 88.81 362 ASP B CA 1
ATOM 6571 C C . ASP B 1 362 ? -9.094 50.812 -3.076 1 88.81 362 ASP B C 1
ATOM 6573 O O . ASP B 1 362 ? -8.82 51.562 -2.139 1 88.81 362 ASP B O 1
ATOM 6577 N N . LYS B 1 363 ? -8.297 49.875 -3.543 1 86.31 363 LYS B N 1
ATOM 6578 C CA . LYS B 1 363 ? -6.945 49.688 -3.021 1 86.31 363 LYS B CA 1
ATOM 6579 C C . LYS B 1 363 ? -6.969 49.469 -1.508 1 86.31 363 LYS B C 1
ATOM 6581 O O . LYS B 1 363 ? -6.23 50.156 -0.779 1 86.31 363 LYS B O 1
ATOM 6586 N N . VAL B 1 364 ? -7.824 48.625 -1.101 1 89.06 364 VAL B N 1
ATOM 6587 C CA . VAL B 1 364 ? -8.008 48.344 0.319 1 89.06 364 VAL B CA 1
ATOM 6588 C C . VAL B 1 364 ? -6.852 47.469 0.829 1 89.06 364 VAL B C 1
ATOM 6590 O O . VAL B 1 364 ? -6.523 46.438 0.238 1 89.06 364 VAL B O 1
ATOM 6593 N N . ASN B 1 365 ? -6.164 47.906 1.908 1 89.69 365 ASN B N 1
ATOM 6594 C CA . ASN B 1 365 ? -5.145 47.125 2.58 1 89.69 365 ASN B CA 1
ATOM 6595 C C . ASN B 1 365 ? -5.766 46.062 3.5 1 89.69 365 ASN B C 1
ATOM 6597 O O . ASN B 1 365 ? -5.797 46.25 4.719 1 89.69 365 ASN B O 1
ATOM 6601 N N . GLN B 1 366 ? -6.078 44.938 2.965 1 92.25 366 GLN B N 1
ATOM 6602 C CA . GLN B 1 366 ? -6.82 43.906 3.68 1 92.25 366 GLN B CA 1
ATOM 6603 C C . GLN B 1 366 ? -5.969 43.281 4.781 1 92.25 366 GLN B C 1
ATOM 6605 O O . GLN B 1 366 ? -6.477 42.969 5.863 1 92.25 366 GLN B O 1
ATOM 6610 N N . TRP B 1 367 ? -4.723 43.094 4.523 1 93.5 367 TRP B N 1
ATOM 6611 C CA . TRP B 1 367 ? -3.85 42.562 5.547 1 93.5 367 TRP B CA 1
ATOM 6612 C C . TRP B 1 367 ? -3.732 43.5 6.738 1 93.5 367 TRP B C 1
ATOM 6614 O O . TRP B 1 367 ? -3.791 43.062 7.891 1 93.5 367 TRP B O 1
ATOM 6624 N N . GLY B 1 368 ? -3.508 44.719 6.395 1 92.5 368 GLY B N 1
ATOM 6625 C CA . GLY B 1 368 ? -3.439 45.719 7.461 1 92.5 368 GLY B CA 1
ATOM 6626 C C . GLY B 1 368 ? -4.676 45.719 8.336 1 92.5 368 GLY B C 1
ATOM 6627 O O . GLY B 1 368 ? -4.574 45.75 9.562 1 92.5 368 GLY B O 1
ATOM 6628 N N . GLN B 1 369 ? -5.793 45.719 7.672 1 94.31 369 GLN B N 1
ATOM 6629 C CA . GLN B 1 369 ? -7.055 45.719 8.398 1 94.31 369 GLN B CA 1
ATOM 6630 C C . GLN B 1 369 ? -7.211 44.438 9.219 1 94.31 369 GLN B C 1
ATOM 6632 O O . GLN B 1 369 ? -7.703 44.469 10.344 1 94.31 369 GLN B O 1
ATOM 6637 N N . LEU B 1 370 ? -6.816 43.344 8.648 1 95.94 370 LEU B N 1
ATOM 6638 C CA . LEU B 1 370 ? -6.922 42.062 9.312 1 95.94 370 LEU B CA 1
ATOM 6639 C C . LEU B 1 370 ? -6.098 42.062 10.602 1 95.94 370 LEU B C 1
ATOM 6641 O O . LEU B 1 370 ? -6.586 41.625 11.648 1 95.94 370 LEU B O 1
ATOM 6645 N N . PHE B 1 371 ? -4.91 42.531 10.539 1 95.56 371 PHE B N 1
ATOM 6646 C CA . PHE B 1 371 ? -4.031 42.469 11.703 1 95.56 371 PHE B CA 1
ATOM 6647 C C . PHE B 1 371 ? -4.531 43.406 12.797 1 95.56 371 PHE B C 1
ATOM 6649 O O . PHE B 1 371 ? -4.449 43.094 13.984 1 95.56 371 PHE B O 1
ATOM 6656 N N . LYS B 1 372 ? -5.043 44.531 12.414 1 95.5 372 LYS B N 1
ATOM 6657 C CA . LYS B 1 372 ? -5.625 45.438 13.398 1 95.5 372 LYS B CA 1
ATOM 6658 C C . LYS B 1 372 ? -6.812 44.781 14.109 1 95.5 372 LYS B C 1
ATOM 6660 O O . LYS B 1 372 ? -6.98 44.938 15.32 1 95.5 372 LYS B O 1
ATOM 6665 N N . ARG B 1 373 ? -7.551 44.094 13.383 1 96.75 373 ARG B N 1
ATOM 6666 C CA . ARG B 1 373 ? -8.703 43.406 13.953 1 96.75 373 ARG B CA 1
ATOM 6667 C C . ARG B 1 373 ? -8.273 42.25 14.852 1 96.75 373 ARG B C 1
ATOM 6669 O O . ARG B 1 373 ? -8.844 42.062 15.922 1 96.75 373 ARG B O 1
ATOM 6676 N N . LEU B 1 374 ? -7.277 41.5 14.43 1 96.81 374 LEU B N 1
ATOM 6677 C CA . LEU B 1 374 ? -6.781 40.375 15.227 1 96.81 374 LEU B CA 1
ATOM 6678 C C . LEU B 1 374 ? -6.18 40.875 16.531 1 96.81 374 LEU B C 1
ATOM 6680 O O . LEU B 1 374 ? -6.246 40.156 17.547 1 96.81 374 LEU B O 1
ATOM 6684 N N . ALA B 1 375 ? -5.645 42.031 16.516 1 95.5 375 ALA B N 1
ATOM 6685 C CA . ALA B 1 375 ? -5.074 42.656 17.719 1 95.5 375 ALA B CA 1
ATOM 6686 C C . ALA B 1 375 ? -6.125 42.781 18.828 1 95.5 375 ALA B C 1
ATOM 6688 O O . ALA B 1 375 ? -5.812 42.625 20.016 1 95.5 375 ALA B O 1
ATOM 6689 N N . VAL B 1 376 ? -7.285 42.969 18.375 1 94.56 376 VAL B N 1
ATOM 6690 C CA . VAL B 1 376 ? -8.375 43.156 19.312 1 94.56 376 VAL B CA 1
ATOM 6691 C C . VAL B 1 376 ? -9 41.812 19.688 1 94.56 376 VAL B C 1
ATOM 6693 O O . VAL B 1 376 ? -9.367 41.594 20.844 1 94.56 376 VAL B O 1
ATOM 6696 N N . GLU B 1 377 ? -9.016 40.906 18.812 1 94 377 GLU B N 1
ATOM 6697 C CA . GLU B 1 377 ? -9.758 39.656 18.969 1 94 377 GLU B CA 1
ATOM 6698 C C . GLU B 1 377 ? -8.961 38.656 19.781 1 94 377 GLU B C 1
ATOM 6700 O O . GLU B 1 377 ? -9.539 37.719 20.375 1 94 377 GLU B O 1
ATOM 6705 N N . LEU B 1 378 ? -7.656 38.781 19.859 1 96.31 378 LEU B N 1
ATOM 6706 C CA . LEU B 1 378 ? -6.824 37.75 20.469 1 96.31 378 LEU B CA 1
ATOM 6707 C C . LEU B 1 378 ? -6.043 38.312 21.656 1 96.31 378 LEU B C 1
ATOM 6709 O O . LEU B 1 378 ? -4.836 38.531 21.547 1 96.31 378 LEU B O 1
ATOM 6713 N N . PRO B 1 379 ? -6.605 38.312 22.812 1 92.81 379 PRO B N 1
ATOM 6714 C CA . PRO B 1 379 ? -6.008 39 23.969 1 92.81 379 PRO B CA 1
ATOM 6715 C C . PRO B 1 379 ? -4.84 38.25 24.562 1 92.81 379 PRO B C 1
ATOM 6717 O O . PRO B 1 379 ? -4.004 38.812 25.266 1 92.81 379 PRO B O 1
ATOM 6720 N N . HIS B 1 380 ? -4.684 36.969 24.266 1 95.06 380 HIS B N 1
ATOM 6721 C CA . HIS B 1 380 ? -3.691 36.156 24.969 1 95.06 380 HIS B CA 1
ATOM 6722 C C . HIS B 1 380 ? -2.465 35.906 24.094 1 95.06 380 HIS B C 1
ATOM 6724 O O . HIS B 1 380 ? -1.569 35.156 24.469 1 95.06 380 HIS B O 1
ATOM 6730 N N . LEU B 1 381 ? -2.418 36.531 22.969 1 96.75 381 LEU B N 1
ATOM 6731 C CA . LEU B 1 381 ? -1.363 36.281 21.984 1 96.75 381 LEU B CA 1
ATOM 6732 C C . LEU B 1 381 ? -0.004 36.719 22.531 1 96.75 381 LEU B C 1
ATOM 6734 O O . LEU B 1 381 ? 0.129 37.812 23.109 1 96.75 381 LEU B O 1
ATOM 6738 N N . ARG B 1 382 ? 1.024 35.875 22.328 1 97.25 382 ARG B N 1
ATOM 6739 C CA . ARG B 1 382 ? 2.377 36.156 22.797 1 97.25 382 ARG B CA 1
ATOM 6740 C C . ARG B 1 382 ? 3.391 36 21.672 1 97.25 382 ARG B C 1
ATOM 6742 O O . ARG B 1 382 ? 4.496 36.531 21.75 1 97.25 382 ARG B O 1
ATOM 6749 N N . GLU B 1 383 ? 3.025 35.25 20.703 1 97.44 383 GLU B N 1
ATOM 6750 C CA . GLU B 1 383 ? 3.941 35 19.594 1 97.44 383 GLU B CA 1
ATOM 6751 C C . GLU B 1 383 ? 3.223 35.125 18.25 1 97.44 383 GLU B C 1
ATOM 6753 O O . GLU B 1 383 ? 2.137 34.562 18.078 1 97.44 383 GLU B O 1
ATOM 6758 N N . VAL B 1 384 ? 3.855 35.844 17.344 1 95.94 384 VAL B N 1
ATOM 6759 C CA . VAL B 1 384 ? 3.312 36.031 15.992 1 95.94 384 VAL B CA 1
ATOM 6760 C C . VAL B 1 384 ? 4.434 35.906 14.961 1 95.94 384 VAL B C 1
ATOM 6762 O O . VAL B 1 384 ? 5.484 36.531 15.102 1 95.94 384 VAL B O 1
ATOM 6765 N N . VAL B 1 385 ? 4.246 35.062 14.039 1 94.62 385 VAL B N 1
ATOM 6766 C CA . VAL B 1 385 ? 5.164 34.938 12.906 1 94.62 385 VAL B CA 1
ATOM 6767 C C . VAL B 1 385 ? 4.402 35.125 11.602 1 94.62 385 VAL B C 1
ATOM 6769 O O . VAL B 1 385 ? 3.42 34.438 11.344 1 94.62 385 VAL B O 1
ATOM 6772 N N . VAL B 1 386 ? 4.809 36.062 10.789 1 93.81 386 VAL B N 1
ATOM 6773 C CA . VAL B 1 386 ? 4.164 36.312 9.508 1 93.81 386 VAL B CA 1
ATOM 6774 C C . VAL B 1 386 ? 5.227 36.469 8.422 1 93.81 386 VAL B C 1
ATOM 6776 O O . VAL B 1 386 ? 6.266 37.094 8.648 1 93.81 386 VAL B O 1
ATOM 6779 N N . GLY B 1 387 ? 4.984 35.781 7.336 1 90.62 387 GLY B N 1
ATOM 6780 C CA . GLY B 1 387 ? 5.926 35.938 6.234 1 90.62 387 GLY B CA 1
ATOM 6781 C C . GLY B 1 387 ? 5.332 35.562 4.887 1 90.62 387 GLY B C 1
ATOM 6782 O O . GLY B 1 387 ? 4.422 34.75 4.809 1 90.62 387 GLY B O 1
ATOM 6783 N N . ARG B 1 388 ? 5.762 36.25 3.812 1 89.56 388 ARG B N 1
ATOM 6784 C CA . ARG B 1 388 ? 5.441 36 2.414 1 89.56 388 ARG B CA 1
ATOM 6785 C C . ARG B 1 388 ? 3.939 36.094 2.17 1 89.56 388 ARG B C 1
ATOM 6787 O O . ARG B 1 388 ? 3.322 35.188 1.624 1 89.56 388 ARG B O 1
ATOM 6794 N N . LEU B 1 389 ? 3.4 37.156 2.57 1 90.69 389 LEU B N 1
ATOM 6795 C CA . LEU B 1 389 ? 1.974 37.406 2.4 1 90.69 389 LEU B CA 1
ATOM 6796 C C . LEU B 1 389 ? 1.675 37.906 0.994 1 90.69 389 LEU B C 1
ATOM 6798 O O . LEU B 1 389 ? 2.49 38.625 0.398 1 90.69 389 LEU B O 1
ATOM 6802 N N . ARG B 1 390 ? 0.566 37.469 0.484 1 87.94 390 ARG B N 1
ATOM 6803 C CA . ARG B 1 390 ? 0.112 37.906 -0.83 1 87.94 390 ARG B CA 1
ATOM 6804 C C . ARG B 1 390 ? -1.37 38.25 -0.806 1 87.94 390 ARG B C 1
ATOM 6806 O O . ARG B 1 390 ? -2.084 37.906 0.134 1 87.94 390 ARG B O 1
ATOM 6813 N N . ALA B 1 391 ? -1.701 39.125 -1.684 1 79.81 391 ALA B N 1
ATOM 6814 C CA . ALA B 1 391 ? -3.113 39.375 -1.934 1 79.81 391 ALA B CA 1
ATOM 6815 C C . ALA B 1 391 ? -3.496 39.031 -3.367 1 79.81 391 ALA B C 1
ATOM 6817 O O . ALA B 1 391 ? -2.705 39.219 -4.293 1 79.81 391 ALA B O 1
ATOM 6818 N N . GLU B 1 392 ? -4.578 38.188 -3.361 1 74 392 GLU B N 1
ATOM 6819 C CA . GLU B 1 392 ? -4.988 37.75 -4.691 1 74 392 GLU B CA 1
ATOM 6820 C C . GLU B 1 392 ? -5.117 38.938 -5.648 1 74 392 GLU B C 1
ATOM 6822 O O . GLU B 1 392 ? -5.73 39.938 -5.309 1 74 392 GLU B O 1
ATOM 6827 N N . LEU B 1 393 ? -4.762 38.875 -6.758 1 62.66 393 LEU B N 1
ATOM 6828 C CA . LEU B 1 393 ? -4.746 39.875 -7.82 1 62.66 393 LEU B CA 1
ATOM 6829 C C . LEU B 1 393 ? -3.596 40.875 -7.629 1 62.66 393 LEU B C 1
ATOM 6831 O O . LEU B 1 393 ? -3.299 41.656 -8.523 1 62.66 393 LEU B O 1
ATOM 6835 N N . ILE B 1 394 ? -3.08 40.875 -6.293 1 60 394 ILE B N 1
ATOM 6836 C CA . ILE B 1 394 ? -1.896 41.688 -5.965 1 60 394 ILE B CA 1
ATOM 6837 C C . ILE B 1 394 ? -0.729 40.75 -5.645 1 60 394 ILE B C 1
ATOM 6839 O O . ILE B 1 394 ? -0.889 39.75 -4.91 1 60 394 ILE B O 1
ATOM 6843 N N . TYR B 1 395 ? 0.417 40.781 -6.277 1 61.75 395 TYR B N 1
ATOM 6844 C CA . TYR B 1 395 ? 1.462 39.781 -6.273 1 61.75 395 TYR B CA 1
ATOM 6845 C C . TYR B 1 395 ? 2.238 39.781 -4.961 1 61.75 395 TYR B C 1
ATOM 6847 O O . TYR B 1 395 ? 2.664 38.75 -4.469 1 61.75 395 TYR B O 1
ATOM 6855 N N . ALA B 1 396 ? 2.521 41.031 -4.379 1 66.81 396 ALA B N 1
ATOM 6856 C CA . ALA B 1 396 ? 3.406 41 -3.217 1 66.81 396 ALA B CA 1
ATOM 6857 C C . ALA B 1 396 ? 2.994 42.031 -2.188 1 66.81 396 ALA B C 1
ATOM 6859 O O . ALA B 1 396 ? 2.447 43.094 -2.545 1 66.81 396 ALA B O 1
ATOM 6860 N N . VAL B 1 397 ? 2.947 41.531 -0.948 1 75.56 397 VAL B N 1
ATOM 6861 C CA . VAL B 1 397 ? 2.762 42.469 0.165 1 75.56 397 VAL B CA 1
ATOM 6862 C C . VAL B 1 397 ? 4.07 42.625 0.934 1 75.56 397 VAL B C 1
ATOM 6864 O O . VAL B 1 397 ? 4.695 41.625 1.316 1 75.56 397 VAL B O 1
ATOM 6867 N N . ASP B 1 398 ? 4.496 43.781 1.072 1 70.25 398 ASP B N 1
ATOM 6868 C CA . ASP B 1 398 ? 5.719 44.062 1.817 1 70.25 398 ASP B CA 1
ATOM 6869 C C . ASP B 1 398 ? 5.445 44.156 3.318 1 70.25 398 ASP B C 1
ATOM 6871 O O . ASP B 1 398 ? 4.477 44.781 3.748 1 70.25 398 ASP B O 1
ATOM 6875 N N . ILE B 1 399 ? 6.188 43.344 4.035 1 74.06 399 ILE B N 1
ATOM 6876 C CA . ILE B 1 399 ? 6.082 43.344 5.488 1 74.06 399 ILE B CA 1
ATOM 6877 C C . ILE B 1 399 ? 7.262 44.125 6.082 1 74.06 399 ILE B C 1
ATOM 6879 O O . ILE B 1 399 ? 8.414 43.875 5.723 1 74.06 399 ILE B O 1
ATOM 6883 N N . VAL B 1 400 ? 7.051 45.188 6.727 1 62.72 400 VAL B N 1
ATOM 6884 C CA . VAL B 1 400 ? 8.109 46 7.305 1 62.72 400 VAL B CA 1
ATOM 6885 C C . VAL B 1 400 ? 8.367 45.562 8.75 1 62.72 400 VAL B C 1
ATOM 6887 O O . VAL B 1 400 ? 7.438 45.5 9.555 1 62.72 400 VAL B O 1
ATOM 6890 N N . ALA B 1 401 ? 9.555 44.875 9.008 1 58.62 401 ALA B N 1
ATOM 6891 C CA . ALA B 1 401 ? 9.953 44.438 10.336 1 58.62 401 ALA B CA 1
ATOM 6892 C C . ALA B 1 401 ? 10.109 45.594 11.297 1 58.62 401 ALA B C 1
ATOM 6894 O O . ALA B 1 401 ? 10.352 46.719 10.875 1 58.62 401 ALA B O 1
ATOM 6895 N N . ASN B 1 402 ? 9.727 45.469 12.656 1 54.53 402 ASN B N 1
ATOM 6896 C CA . ASN B 1 402 ? 9.742 46.469 13.727 1 54.53 402 ASN B CA 1
ATOM 6897 C C . ASN B 1 402 ? 11.016 47.312 13.695 1 54.53 402 ASN B C 1
ATOM 6899 O O . ASN B 1 402 ? 11.031 48.438 14.156 1 54.53 402 ASN B O 1
ATOM 6903 N N . ASN B 1 403 ? 12.211 46.688 13.648 1 49.91 403 ASN B N 1
ATOM 6904 C CA . ASN B 1 403 ? 13.422 47.469 13.875 1 49.91 403 ASN B CA 1
ATOM 6905 C C . ASN B 1 403 ? 13.656 48.469 12.758 1 49.91 403 ASN B C 1
ATOM 6907 O O . ASN B 1 403 ? 14.789 48.938 12.555 1 49.91 403 ASN B O 1
ATOM 6911 N N . GLY B 1 404 ? 12.656 49 12.219 1 45.5 404 GLY B N 1
ATOM 6912 C CA . GLY B 1 404 ? 12.844 50.094 11.289 1 45.5 404 GLY B CA 1
ATOM 6913 C C . GLY B 1 404 ? 13.25 49.656 9.898 1 45.5 404 GLY B C 1
ATOM 6914 O O . GLY B 1 404 ? 13.445 50.469 9 1 45.5 404 GLY B O 1
ATOM 6915 N N . GLU B 1 405 ? 13.922 48.531 9.82 1 48.91 405 GLU B N 1
ATOM 6916 C CA . GLU B 1 405 ? 14.422 48.219 8.484 1 48.91 405 GLU B CA 1
ATOM 6917 C C . GLU B 1 405 ? 13.289 47.781 7.555 1 48.91 405 GLU B C 1
ATOM 6919 O O . GLU B 1 405 ? 12.43 47 7.941 1 48.91 405 GLU B O 1
ATOM 6924 N N . LYS B 1 406 ? 12.922 48.656 6.66 1 51.22 406 LYS B N 1
ATOM 6925 C CA . LYS B 1 406 ? 12.039 48.562 5.5 1 51.22 406 LYS B CA 1
ATOM 6926 C C . LYS B 1 406 ? 12.359 47.312 4.66 1 51.22 406 LYS B C 1
ATOM 6928 O O . LYS B 1 406 ? 13.508 47.094 4.285 1 51.22 406 LYS B O 1
ATOM 6933 N N . GLY B 1 407 ? 11.398 46.406 4.477 1 55.44 407 GLY B N 1
ATOM 6934 C CA . GLY B 1 407 ? 11.617 45.5 3.359 1 55.44 407 GLY B CA 1
ATOM 6935 C C . GLY B 1 407 ? 12.125 44.125 3.791 1 55.44 407 GLY B C 1
ATOM 6936 O O . GLY B 1 407 ? 12.875 44.031 4.762 1 55.44 407 GLY B O 1
ATOM 6937 N N . GLY B 1 408 ? 11.344 43.219 4.297 1 64.62 408 GLY B N 1
ATOM 6938 C CA . GLY B 1 408 ? 11.703 41.844 4.453 1 64.62 408 GLY B CA 1
ATOM 6939 C C . GLY B 1 408 ? 10.562 40.875 4.117 1 64.62 408 GLY B C 1
ATOM 6940 O O . GLY B 1 408 ? 9.477 41.312 3.715 1 64.62 408 GLY B O 1
ATOM 6941 N N . ASN B 1 409 ? 10.906 39.75 3.973 1 74.75 409 ASN B N 1
ATOM 6942 C CA . ASN B 1 409 ? 9.922 38.781 3.533 1 74.75 409 ASN B CA 1
ATOM 6943 C C . ASN B 1 409 ? 9.25 38.094 4.719 1 74.75 409 ASN B C 1
ATOM 6945 O O . ASN B 1 409 ? 8.367 37.25 4.535 1 74.75 409 ASN B O 1
ATOM 6949 N N . SER B 1 410 ? 9.633 38.594 6.102 1 87.06 410 SER B N 1
ATOM 6950 C CA . SER B 1 410 ? 9.008 37.969 7.254 1 87.06 410 SER B CA 1
ATOM 6951 C C . SER B 1 410 ? 9.25 38.781 8.531 1 87.06 410 SER B C 1
ATOM 6953 O O . SER B 1 410 ? 10.18 39.562 8.594 1 87.06 410 SER B O 1
ATOM 6955 N N . VAL B 1 411 ? 8.398 38.75 9.438 1 89.56 411 VAL B N 1
ATOM 6956 C CA . VAL B 1 411 ? 8.523 39.375 10.758 1 89.56 411 VAL B CA 1
ATOM 6957 C C . VAL B 1 411 ? 8.133 38.344 11.828 1 89.56 411 VAL B C 1
ATOM 6959 O O . VAL B 1 411 ? 7.297 37.469 11.594 1 89.56 411 VAL B O 1
ATOM 6962 N N . GLU B 1 412 ? 8.828 38.406 13 1 91.62 412 GLU B N 1
ATOM 6963 C CA . GLU B 1 412 ? 8.547 37.562 14.172 1 91.62 412 GLU B CA 1
ATOM 6964 C C . GLU B 1 412 ? 8.461 38.406 15.438 1 91.62 412 GLU B C 1
ATOM 6966 O O . GLU B 1 412 ? 9.227 39.344 15.609 1 91.62 412 GLU B O 1
ATOM 6971 N N . TYR B 1 413 ? 7.547 38.125 16.219 1 92.88 413 TYR B N 1
ATOM 6972 C CA . TYR B 1 413 ? 7.352 38.812 17.484 1 92.88 413 TYR B CA 1
ATOM 6973 C C . TYR B 1 413 ? 7.148 37.812 18.625 1 92.88 413 TYR B C 1
ATOM 6975 O O . TYR B 1 413 ? 6.453 36.812 18.453 1 92.88 413 TYR B O 1
ATOM 6983 N N . ARG B 1 414 ? 7.828 37.969 19.734 1 95.69 414 ARG B N 1
ATOM 6984 C CA . ARG B 1 414 ? 7.605 37.281 21 1 95.69 414 ARG B CA 1
ATOM 6985 C C . ARG B 1 414 ? 7.609 38.281 22.156 1 95.69 414 ARG B C 1
ATOM 6987 O O . ARG B 1 414 ? 8.57 39.031 22.344 1 95.69 414 ARG B O 1
ATOM 6994 N N . GLY B 1 415 ? 6.508 38.312 22.906 1 94.44 415 GLY B N 1
ATOM 6995 C CA . GLY B 1 415 ? 6.441 39.219 24.031 1 94.44 415 GLY B CA 1
ATOM 6996 C C . GLY B 1 415 ? 5.043 39.406 24.594 1 94.44 415 GLY B C 1
ATOM 6997 O O . GLY B 1 415 ? 4.152 38.594 24.297 1 94.44 415 GLY B O 1
ATOM 6998 N N . ASP B 1 416 ? 4.887 40.406 25.359 1 93.56 416 ASP B N 1
ATOM 6999 C CA . ASP B 1 416 ? 3.645 40.594 26.094 1 93.56 416 ASP B CA 1
ATOM 7000 C C . ASP B 1 416 ? 2.76 41.625 25.422 1 93.56 416 ASP B C 1
ATOM 7002 O O . ASP B 1 416 ? 1.621 41.844 25.844 1 93.56 416 ASP B O 1
ATOM 7006 N N . ASP B 1 417 ? 3.227 42.219 24.391 1 94.75 417 ASP B N 1
ATOM 7007 C CA . ASP B 1 417 ? 2.459 43.25 23.719 1 94.75 417 ASP B CA 1
ATOM 7008 C C . ASP B 1 417 ? 2.143 42.875 22.281 1 94.75 417 ASP B C 1
ATOM 7010 O O . ASP B 1 417 ? 2.438 43.625 21.344 1 94.75 417 ASP B O 1
ATOM 7014 N N . ALA B 1 418 ? 1.603 41.75 22.156 1 94.38 418 ALA B N 1
ATOM 7015 C CA . ALA B 1 418 ? 1.257 41.281 20.828 1 94.38 418 ALA B CA 1
ATOM 7016 C C . ALA B 1 418 ? 0.214 42.188 20.172 1 94.38 418 ALA B C 1
ATOM 7018 O O . ALA B 1 418 ? 0.228 42.406 18.953 1 94.38 418 ALA B O 1
ATOM 7019 N N . ARG B 1 419 ? -0.641 42.781 20.953 1 93.94 419 ARG B N 1
ATOM 7020 C CA . ARG B 1 419 ? -1.657 43.688 20.469 1 93.94 419 ARG B CA 1
ATOM 7021 C C . ARG B 1 419 ? -1.017 44.906 19.781 1 93.94 419 ARG B C 1
ATOM 7023 O O . ARG B 1 419 ? -1.38 45.25 18.656 1 93.94 419 ARG B O 1
ATOM 7030 N N . GLY B 1 420 ? -0.111 45.5 20.531 1 94.19 420 GLY B N 1
ATOM 7031 C CA . GLY B 1 420 ? 0.603 46.625 19.969 1 94.19 420 GLY B CA 1
ATOM 7032 C C . GLY B 1 420 ? 1.383 46.25 18.719 1 94.19 420 GLY B C 1
ATOM 7033 O O . GLY B 1 420 ? 1.397 47.031 17.75 1 94.19 420 GLY B O 1
ATOM 7034 N N . PHE B 1 421 ? 1.967 45.188 18.734 1 93.19 421 PHE B N 1
ATOM 7035 C CA . PHE B 1 421 ? 2.744 44.719 17.594 1 93.19 421 PHE B CA 1
ATOM 7036 C C . PHE B 1 421 ? 1.858 44.562 16.359 1 93.19 421 PHE B C 1
ATOM 7038 O O . PHE B 1 421 ? 2.211 45.031 15.281 1 93.19 421 PHE B O 1
ATOM 7045 N N . LEU B 1 422 ? 0.731 43.906 16.516 1 94.5 422 LEU B N 1
ATOM 7046 C CA . LEU B 1 422 ? -0.174 43.656 15.398 1 94.5 422 LEU B CA 1
ATOM 7047 C C . LEU B 1 422 ? -0.711 44.969 14.836 1 94.5 422 LEU B C 1
ATOM 7049 O O . LEU B 1 422 ? -0.861 45.125 13.625 1 94.5 422 LEU B O 1
ATOM 7053 N N . LYS B 1 423 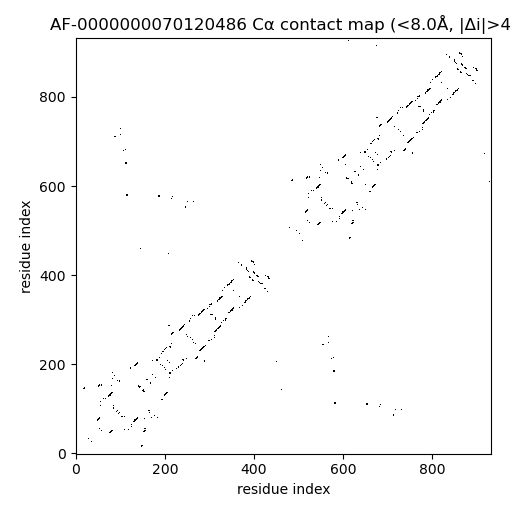? -0.995 45.906 15.672 1 94.06 423 LYS B N 1
ATOM 7054 C CA . LYS B 1 423 ? -1.451 47.219 15.211 1 94.06 423 LYS B CA 1
ATOM 7055 C C . LYS B 1 423 ? -0.382 47.906 14.375 1 94.06 423 LYS B C 1
ATOM 7057 O O . LYS B 1 423 ? -0.675 48.438 13.297 1 94.06 423 LYS B O 1
ATOM 7062 N N . ARG B 1 424 ? 0.817 47.844 14.891 1 91.88 424 ARG B N 1
ATOM 7063 C CA . ARG B 1 424 ? 1.922 48.469 14.156 1 91.88 424 ARG B CA 1
ATOM 7064 C C . ARG B 1 424 ? 2.162 47.75 12.836 1 91.88 424 ARG B C 1
ATOM 7066 O O . ARG B 1 424 ? 2.42 48.375 11.812 1 91.88 424 ARG B O 1
ATOM 7073 N N . LEU B 1 425 ? 2.084 46.438 12.945 1 90.88 425 LEU B N 1
ATOM 7074 C CA . LEU B 1 425 ? 2.232 45.656 11.727 1 90.88 425 LEU B CA 1
ATOM 7075 C C . LEU B 1 425 ? 1.176 46.031 10.695 1 90.88 425 LEU B C 1
ATOM 7077 O O . LEU B 1 425 ? 1.484 46.219 9.516 1 90.88 425 LEU B O 1
ATOM 7081 N N . GLY B 1 426 ? -0.046 46.156 11.094 1 91.12 426 GLY B N 1
ATOM 7082 C CA . GLY B 1 426 ? -1.128 46.562 10.211 1 91.12 426 GLY B CA 1
ATOM 7083 C C . GLY B 1 426 ? -0.899 47.906 9.562 1 91.12 426 GLY B C 1
ATOM 7084 O O . GLY B 1 426 ? -1.278 48.125 8.406 1 91.12 426 GLY B O 1
ATOM 7085 N N . GLU B 1 427 ? -0.286 48.75 10.242 1 88.88 427 GLU B N 1
ATOM 7086 C CA . GLU B 1 427 ? -0.012 50.094 9.734 1 88.88 427 GLU B CA 1
ATOM 7087 C C . GLU B 1 427 ? 1.144 50.094 8.742 1 88.88 427 GLU B C 1
ATOM 7089 O O . GLU B 1 427 ? 1.173 50.875 7.809 1 88.88 427 GLU B O 1
ATOM 7094 N N . ARG B 1 428 ? 1.937 49.188 8.953 1 85.88 428 ARG B N 1
ATOM 7095 C CA . ARG B 1 428 ? 3.184 49.219 8.203 1 85.88 428 ARG B CA 1
ATOM 7096 C C . ARG B 1 428 ? 3.102 48.344 6.953 1 85.88 428 ARG B C 1
ATOM 7098 O O . ARG B 1 428 ? 3.924 48.469 6.043 1 85.88 428 ARG B O 1
ATOM 7105 N N . ILE B 1 429 ? 2.209 47.469 6.961 1 85.69 429 ILE B N 1
ATOM 7106 C CA . ILE B 1 429 ? 2.047 46.594 5.797 1 85.69 429 ILE B CA 1
ATOM 7107 C C . ILE B 1 429 ? 1.552 47.406 4.609 1 85.69 429 ILE B C 1
ATOM 7109 O O . ILE B 1 429 ? 0.591 48.188 4.73 1 85.69 429 ILE B O 1
ATOM 7113 N N . VAL B 1 430 ? 2.268 47.25 3.449 1 80.88 430 VAL B N 1
ATOM 7114 C CA . VAL B 1 430 ? 1.936 48.031 2.256 1 80.88 430 VAL B CA 1
ATOM 7115 C C . VAL B 1 430 ? 1.776 47.094 1.062 1 80.88 430 VAL B C 1
ATOM 7117 O O . VAL B 1 430 ? 2.74 46.438 0.632 1 80.88 430 VAL B O 1
ATOM 7120 N N . PRO B 1 431 ? 0.576 47.031 0.578 1 82.44 431 PRO B N 1
ATOM 7121 C CA . PRO B 1 431 ? 0.41 46.25 -0.65 1 82.44 431 PRO B CA 1
ATOM 7122 C C . PRO B 1 431 ? 0.983 46.969 -1.878 1 82.44 431 PRO B C 1
ATOM 7124 O O . PRO B 1 431 ? 0.869 48.188 -2.002 1 82.44 431 PRO B O 1
ATOM 7127 N N . GLN B 1 432 ? 1.658 46.25 -2.705 1 79.25 432 GLN B N 1
ATOM 7128 C CA . GLN B 1 432 ? 2.125 46.781 -3.982 1 79.25 432 GLN B CA 1
ATOM 7129 C C . GLN B 1 432 ? 1.062 46.625 -5.066 1 79.25 432 GLN B C 1
ATOM 7131 O O . GLN B 1 432 ? 0.785 45.5 -5.516 1 79.25 432 GLN B O 1
ATOM 7136 N N . TRP B 1 433 ? 0.441 47.75 -5.512 1 78.38 433 TRP B N 1
ATOM 7137 C CA . TRP B 1 433 ? -0.645 47.75 -6.488 1 78.38 433 TRP B CA 1
ATOM 7138 C C . TRP B 1 433 ? -0.105 47.875 -7.906 1 78.38 433 TRP B C 1
ATOM 7140 O O . TRP B 1 433 ? 0.851 48.625 -8.148 1 78.38 433 TRP B O 1
ATOM 7150 N N . PRO B 1 434 ? -0.608 46.906 -8.812 1 70.06 434 PRO B N 1
ATOM 7151 C CA . PRO B 1 434 ? -0.156 47.062 -10.195 1 70.06 434 PRO B CA 1
ATOM 7152 C C . PRO B 1 434 ? -0.406 48.438 -10.766 1 70.06 434 PRO B C 1
ATOM 7154 O O . PRO B 1 434 ? -1.36 49.125 -10.367 1 70.06 434 PRO B O 1
ATOM 7157 N N . ALA B 1 435 ? 0.532 49 -11.5 1 61.56 435 ALA B N 1
ATOM 7158 C CA . ALA B 1 435 ? 0.423 50.312 -12.18 1 61.56 435 ALA B CA 1
ATOM 7159 C C . ALA B 1 435 ? -0.81 50.344 -13.078 1 61.56 435 ALA B C 1
ATOM 7161 O O . ALA B 1 435 ? -1.222 49.312 -13.625 1 61.56 435 ALA B O 1
ATOM 7162 N N . SER B 1 436 ? -1.833 51.219 -12.883 1 54.56 436 SER B N 1
ATOM 7163 C CA . SER B 1 436 ? -3.066 51.406 -13.641 1 54.56 436 SER B CA 1
ATOM 7164 C C . SER B 1 436 ? -2.848 51.125 -15.125 1 54.56 436 SER B C 1
ATOM 7166 O O . SER B 1 436 ? -3.801 50.844 -15.852 1 54.56 436 SER B O 1
ATOM 7168 N N . ASP B 1 437 ? -1.917 51.844 -15.828 1 45.41 437 ASP B N 1
ATOM 7169 C CA . ASP B 1 437 ? -1.986 51.812 -17.281 1 45.41 437 ASP B CA 1
ATOM 7170 C C . ASP B 1 437 ? -1.79 50.375 -17.812 1 45.41 437 ASP B C 1
ATOM 7172 O O . ASP B 1 437 ? -2.16 50.062 -18.938 1 45.41 437 ASP B O 1
ATOM 7176 N N . SER B 1 438 ? -0.578 49.75 -17.688 1 40.03 438 SER B N 1
ATOM 7177 C CA . SER B 1 438 ? -0.177 48.656 -18.562 1 40.03 438 SER B CA 1
ATOM 7178 C C . SER B 1 438 ? -0.922 47.344 -18.219 1 40.03 438 SER B C 1
ATOM 7180 O O . SER B 1 438 ? -0.996 46.969 -17.062 1 40.03 438 SER B O 1
ATOM 7182 N N . GLU B 1 439 ? -1.882 46.875 -19.031 1 37.59 439 GLU B N 1
ATOM 7183 C CA . GLU B 1 439 ? -2.469 45.562 -19.281 1 37.59 439 GLU B CA 1
ATOM 7184 C C . GLU B 1 439 ? -1.451 44.438 -19.047 1 37.59 439 GLU B C 1
ATOM 7186 O O . GLU B 1 439 ? -1.002 43.781 -20 1 37.59 439 GLU B O 1
ATOM 7191 N N . SER B 1 440 ? -0.345 44.625 -18.453 1 33.5 440 SER B N 1
ATOM 7192 C CA . SER B 1 440 ? 0.59 43.5 -18.531 1 33.5 440 SER B CA 1
ATOM 7193 C C . SER B 1 440 ? -0.055 42.219 -18.031 1 33.5 440 SER B C 1
ATOM 7195 O O . SER B 1 440 ? -0.77 42.219 -17.031 1 33.5 440 SER B O 1
ATOM 7197 N N . GLU B 1 441 ? -0.2 41.281 -18.984 1 34.72 441 GLU B N 1
ATOM 7198 C CA . GLU B 1 441 ? -0.459 39.844 -18.891 1 34.72 441 GLU B CA 1
ATOM 7199 C C . GLU B 1 441 ? 0.218 39.25 -17.656 1 34.72 441 GLU B C 1
ATOM 7201 O O . GLU B 1 441 ? 1.427 39.406 -17.469 1 34.72 441 GLU B O 1
ATOM 7206 N N . LEU B 1 442 ? -0.46 39.125 -16.594 1 34.56 442 LEU B N 1
ATOM 7207 C CA . LEU B 1 442 ? -0.122 38.281 -15.453 1 34.56 442 LEU B CA 1
ATOM 7208 C C . LEU B 1 442 ? 0.623 37.031 -15.898 1 34.56 442 LEU B C 1
ATOM 7210 O O . LEU B 1 442 ? 0.03 36.125 -16.5 1 34.56 442 LEU B O 1
ATOM 7214 N N . ASP B 1 443 ? 1.833 37.188 -16.531 1 29.95 443 ASP B N 1
ATOM 7215 C CA . ASP B 1 443 ? 2.576 35.938 -16.734 1 29.95 443 ASP B CA 1
ATOM 7216 C C . ASP B 1 443 ? 2.66 35.125 -15.445 1 29.95 443 ASP B C 1
ATOM 7218 O O . ASP B 1 443 ? 3.17 35.594 -14.438 1 29.95 443 ASP B O 1
ATOM 7222 N N . SER B 1 444 ? 1.729 34.281 -15.258 1 31.52 444 SER B N 1
ATOM 7223 C CA . SER B 1 444 ? 1.649 33.156 -14.32 1 31.52 444 SER B CA 1
ATOM 7224 C C . SER B 1 444 ? 3.002 32.469 -14.164 1 31.52 444 SER B C 1
ATOM 7226 O O . SER B 1 444 ? 3.076 31.344 -13.672 1 31.52 444 SER B O 1
ATOM 7228 N N . GLU B 1 445 ? 4.09 33.094 -14.695 1 27.58 445 GLU B N 1
ATOM 7229 C CA . GLU B 1 445 ? 5.184 32.125 -14.781 1 27.58 445 GLU B CA 1
ATOM 7230 C C . GLU B 1 445 ? 5.641 31.688 -13.398 1 27.58 445 GLU B C 1
ATOM 7232 O O . GLU B 1 445 ? 6.312 30.656 -13.25 1 27.58 445 GLU B O 1
ATOM 7237 N N . ASP B 1 446 ? 5.785 32.656 -12.469 1 28.14 446 ASP B N 1
ATOM 7238 C CA . ASP B 1 446 ? 6.832 32.25 -11.523 1 28.14 446 ASP B CA 1
ATOM 7239 C C . ASP B 1 446 ? 6.301 31.281 -10.484 1 28.14 446 ASP B C 1
ATOM 7241 O O . ASP B 1 446 ? 5.91 31.672 -9.383 1 28.14 446 ASP B O 1
ATOM 7245 N N . SER B 1 447 ? 5.465 30.422 -10.93 1 25.88 447 SER B N 1
ATOM 7246 C CA . SER B 1 447 ? 4.918 29.484 -9.953 1 25.88 447 SER B CA 1
ATOM 7247 C C . SER B 1 447 ? 6.027 28.797 -9.156 1 25.88 447 SER B C 1
ATOM 7249 O O . SER B 1 447 ? 5.75 28 -8.266 1 25.88 447 SER B O 1
ATOM 7251 N N . ASP B 1 448 ? 7.16 28.641 -9.797 1 24.17 448 ASP B N 1
ATOM 7252 C CA . ASP B 1 448 ? 7.75 27.391 -9.32 1 24.17 448 ASP B CA 1
ATOM 7253 C C . ASP B 1 448 ? 8.258 27.531 -7.891 1 24.17 448 ASP B C 1
ATOM 7255 O O . ASP B 1 448 ? 8.477 26.531 -7.203 1 24.17 448 ASP B O 1
ATOM 7259 N N . GLY B 1 449 ? 9.109 28.688 -7.605 1 23.3 449 GLY B N 1
ATOM 7260 C CA . GLY B 1 449 ? 10.117 28.344 -6.625 1 23.3 449 GLY B CA 1
ATOM 7261 C C . GLY B 1 449 ? 9.609 28.406 -5.199 1 23.3 449 GLY B C 1
ATOM 7262 O O . GLY B 1 449 ? 9.203 29.453 -4.719 1 23.3 449 GLY B O 1
ATOM 7263 N N . PHE B 1 450 ? 8.781 27.609 -4.852 1 26.22 450 PHE B N 1
ATOM 7264 C CA . PHE B 1 450 ? 8.594 27.469 -3.412 1 26.22 450 PHE B CA 1
ATOM 7265 C C . PHE B 1 450 ? 9.93 27.578 -2.684 1 26.22 450 PHE B C 1
ATOM 7267 O O . PHE B 1 450 ? 10.781 26.688 -2.818 1 26.22 450 PHE B O 1
ATOM 7274 N N . VAL B 1 451 ? 10.484 28.688 -2.674 1 23.41 451 VAL B N 1
ATOM 7275 C CA . VAL B 1 451 ? 11.555 28.688 -1.681 1 23.41 451 VAL B CA 1
ATOM 7276 C C . VAL B 1 451 ? 11 28.25 -0.323 1 23.41 451 VAL B C 1
ATOM 7278 O O . VAL B 1 451 ? 10.062 28.875 0.19 1 23.41 451 VAL B O 1
ATOM 7281 N N . ALA B 1 452 ? 10.984 27.094 -0.026 1 28.88 452 ALA B N 1
ATOM 7282 C CA . ALA B 1 452 ? 10.945 26.656 1.364 1 28.88 452 ALA B CA 1
ATOM 7283 C C . ALA B 1 452 ? 11.562 27.688 2.293 1 28.88 452 ALA B C 1
ATOM 7285 O O . ALA B 1 452 ? 12.727 28.062 2.131 1 28.88 452 ALA B O 1
ATOM 7286 N N . GLY B 1 453 ? 10.969 28.766 2.555 1 23.55 453 GLY B N 1
ATOM 7287 C CA . GLY B 1 453 ? 11.625 29.516 3.611 1 23.55 453 GLY B CA 1
ATOM 7288 C C . GLY B 1 453 ? 12.547 28.672 4.469 1 23.55 453 GLY B C 1
ATOM 7289 O O . GLY B 1 453 ? 12.414 27.438 4.5 1 23.55 453 GLY B O 1
ATOM 7290 N N . ASP B 1 454 ? 13.727 29.25 4.691 1 27.45 454 ASP B N 1
ATOM 7291 C CA . ASP B 1 454 ? 14.703 28.734 5.645 1 27.45 454 ASP B CA 1
ATOM 7292 C C . ASP B 1 454 ? 14.023 28.203 6.902 1 27.45 454 ASP B C 1
ATOM 7294 O O . ASP B 1 454 ? 13.727 28.969 7.824 1 27.45 454 ASP B O 1
ATOM 7298 N N . ASP B 1 455 ? 12.945 27.703 6.883 1 29.56 455 ASP B N 1
ATOM 7299 C CA . ASP B 1 455 ? 12.719 27.141 8.211 1 29.56 455 ASP B CA 1
ATOM 7300 C C . ASP B 1 455 ? 14.039 26.797 8.898 1 29.56 455 ASP B C 1
ATOM 7302 O O . ASP B 1 455 ? 15.07 26.656 8.234 1 29.56 455 ASP B O 1
ATOM 7306 N N . GLU B 1 456 ? 14.016 26.578 10.289 1 29.06 456 GLU B N 1
ATOM 7307 C CA . GLU B 1 456 ? 15.141 26.312 11.18 1 29.06 456 GLU B CA 1
ATOM 7308 C C . GLU B 1 456 ? 16.078 25.25 10.586 1 29.06 456 GLU B C 1
ATOM 7310 O O . GLU B 1 456 ? 15.703 24.078 10.469 1 29.06 456 GLU B O 1
ATOM 7315 N N . GLU B 1 457 ? 16.766 25.469 9.516 1 31.45 457 GLU B N 1
ATOM 7316 C CA . GLU B 1 457 ? 18.078 24.844 9.484 1 31.45 457 GLU B CA 1
ATOM 7317 C C . GLU B 1 457 ? 18.594 24.578 10.891 1 31.45 457 GLU B C 1
ATOM 7319 O O . GLU B 1 457 ? 19.484 23.75 11.086 1 31.45 457 GLU B O 1
ATOM 7324 N N . ASN B 1 458 ? 18.328 25.672 11.742 1 31.14 458 ASN B N 1
ATOM 7325 C CA . ASN B 1 458 ? 19.016 25.703 13.023 1 31.14 458 ASN B CA 1
ATOM 7326 C C . ASN B 1 458 ? 18.5 24.609 13.961 1 31.14 458 ASN B C 1
ATOM 7328 O O . ASN B 1 458 ? 18.891 24.562 15.133 1 31.14 458 ASN B O 1
ATOM 7332 N N . SER B 1 459 ? 17.297 24.203 13.672 1 30.66 459 SER B N 1
ATOM 7333 C CA . SER B 1 459 ? 16.812 23.484 14.844 1 30.66 459 SER B CA 1
ATOM 7334 C C . SER B 1 459 ? 17.594 22.203 15.07 1 30.66 459 SER B C 1
ATOM 7336 O O . SER B 1 459 ? 17.375 21.5 16.062 1 30.66 459 SER B O 1
ATOM 7338 N N . ASP B 1 460 ? 17.906 21.688 13.93 1 33.62 460 ASP B N 1
ATOM 7339 C CA . ASP B 1 460 ? 18.656 20.516 14.336 1 33.62 460 ASP B CA 1
ATOM 7340 C C . ASP B 1 460 ? 19.969 20.906 15.008 1 33.62 460 ASP B C 1
ATOM 7342 O O . ASP B 1 460 ? 20.781 20.047 15.367 1 33.62 460 ASP B O 1
ATOM 7346 N N . GLY B 1 461 ? 20.469 22.219 14.859 1 29.81 461 GLY B N 1
ATOM 7347 C CA . GLY B 1 461 ? 21.703 22.641 15.484 1 29.81 461 GLY B CA 1
ATOM 7348 C C . GLY B 1 461 ? 21.562 22.891 16.984 1 29.81 461 GLY B C 1
ATOM 7349 O O . GLY B 1 461 ? 20.484 23.203 17.469 1 29.81 461 GLY B O 1
ATOM 7350 N N . GLU B 1 462 ? 22.344 22.312 17.797 1 29.45 462 GLU B N 1
ATOM 7351 C CA . GLU B 1 462 ? 22.641 22.516 19.219 1 29.45 462 GLU B CA 1
ATOM 7352 C C . GLU B 1 462 ? 22.875 23.984 19.531 1 29.45 462 GLU B C 1
ATOM 7354 O O . GLU B 1 462 ? 23.812 24.594 19.016 1 29.45 462 GLU B O 1
ATOM 7359 N N . THR B 1 463 ? 21.938 24.922 19.5 1 26.52 463 THR B N 1
ATOM 7360 C CA . THR B 1 463 ? 22.359 26.141 20.188 1 26.52 463 THR B CA 1
ATOM 7361 C C . THR B 1 463 ? 23.047 25.812 21.516 1 26.52 463 THR B C 1
ATOM 7363 O O . THR B 1 463 ? 22.453 25.141 22.359 1 26.52 463 THR B O 1
ATOM 7366 N N . GLY B 1 464 ? 24.359 25.625 21.547 1 22.03 464 GLY B N 1
ATOM 7367 C CA . GLY B 1 464 ? 25.25 25.781 22.688 1 22.03 464 GLY B CA 1
ATOM 7368 C C . GLY B 1 464 ? 24.984 27.047 23.469 1 22.03 464 GLY B C 1
ATOM 7369 O O . GLY B 1 464 ? 25.422 28.141 23.078 1 22.03 464 GLY B O 1
ATOM 7370 N N . SER B 1 465 ? 23.812 27.531 23.75 1 20.08 465 SER B N 1
ATOM 7371 C CA . SER B 1 465 ? 24.016 28.531 24.797 1 20.08 465 SER B CA 1
ATOM 7372 C C . SER B 1 465 ? 24.922 27.984 25.906 1 20.08 465 SER B C 1
ATOM 7374 O O . SER B 1 465 ? 24.625 26.938 26.484 1 20.08 465 SER B O 1
ATOM 7376 N N . GLU B 1 466 ? 26.203 28.328 25.875 1 18.78 466 GLU B N 1
ATOM 7377 C CA . GLU B 1 466 ? 26.875 28.703 27.109 1 18.78 466 GLU B CA 1
ATOM 7378 C C . GLU B 1 466 ? 26.047 29.703 27.922 1 18.78 466 GLU B C 1
ATOM 7380 O O . GLU B 1 466 ? 25.406 30.594 27.344 1 18.78 466 GLU B O 1
#

Secondary structure (DSSP, 8-state):
---GGGS-HHHHHHHHHTS-HHHHHHHHHH-HHHHHHHHHHHHHHHHSEEEEESSHHHHHHHHHHHHSTTGGGT--EEEEE--BPPTT-TT-SSSHHHHHHHHHHHHHHHHHHHSSHHHHHHHHHHHT-TT--EEEEESS-EEEETTTTEEEPPBTHHHHHHHHSSPPB-S--TT-GGGGGHHHHHHHHHHHHSTTS--EEEEE---TT--B-GGGGPPPSTTHHHHHHHHHH--EEEEEEEE-TTTS---S---TTSHHHHHHHTT-HHHHHHHT-TT--EEEEEEEEE-HHHHHHHHH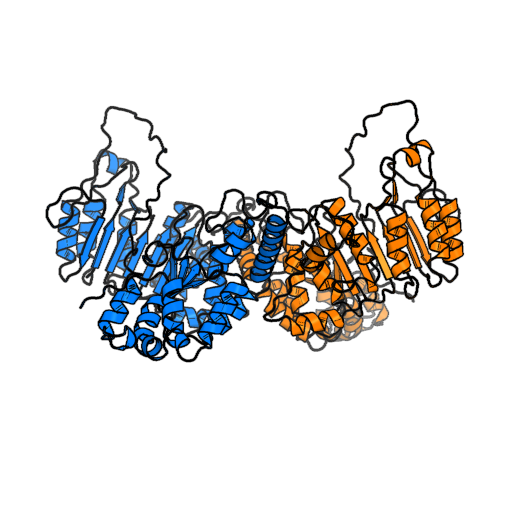HHT--GGG-SS------SEEEEES-EE-HHHHHHHHHTTTTT--EEEEES-EE---HHHHHTT--HHHHHHHHHHHH-TT--EEEEES-EETTB--EEB--TTS---BSEEEEESS-HHHHHHHHHHH-EE-PPPSS------TTTT--------SSSSSS-----/---GGGS-HHHHHHHHHTS-HHHHHHHHHH-HHHHHHHHHHHHHHHHSEEEEESSHHHHHHHHHHHHSTTGGGT--EEEEE--BPPTT-TT-SSSHHHHHHHHHHHHHHHHHHHSSHHHHHHHHHHHT-TT--EEEEESS-EEEETTTTEEEPPBTHHHHHHHHSSPPB-S--TT-GGGGGHHHHHHHHHHHHSTTS--EEEEE---TT--B-GGGGPPPSTTHHHHHHHHHH--EEEEEEEE-TTTS---S---TTSHHHHHHHTT-HHHHHHHT-TT--EEEEEEEEE-HHHHHHHHHHHT--GGG-SS------SEEEEES-EE-HHHHHHHHHTTTTT--EEEEES-EE---HHHHHTT--HHHHHHHHHHHH-TT--EEEEES-EETTB--EE---TTS----SEEEEESS-HHHHHHHHHHH-EE-PPPSS------TTTT---------SSSSS-----

Foldseek 3Di:
DDDPLNDQLVVLLVVLLQAAPVVNVVVLVPDVSNCVSCVVVVLLLDQCEAEAEQADVLLVVLLVLLPDPPNLARHAEYEYFLFAQFPPCQPVFPDNQLSVLSVVRRVRSVCSLPVCVSLVSVLSSLVSRLNHAEYEYELAFAQLSVRNNRTRDHVCQVVNCVRNVDGTGSDDDPVRVVSQASQLSVLQSCLQRNWQSQHEYAYDYLDLSHFHFLSSQAADPVRNVRSLNNLCNHAYYEGADAAACVRWPDDPPLQCLDPVNVVVCLVGSVLVRLQSNAAYAYYEYADRYYDQSNLLSVLLQQLDACVSDPPGRHHQYQEYEYHAHEEALVSVVSNVLSNLPRHAEYEYELYEHEDDPVCLVVVPLSQLVSLLSVLVRRQRYFKYKYFFYAYVVFRGKAFQEPVRDTGDRMYIGGGNRSSVVSNVRSVPIDTDRPDPPDPPDPPPPPPPDSPPPPPPSPVSPPPPPD/DDDPLNDDLVVLLVVLLQAAPVVNVVVLVPDVSNCVSCVVVVLLLDQCEAEAEQADVLLVVLLVLLPDPPNLARHAEYEYFLFAQFPPCQPVFPDPQLSVLSVVRRVRSLCSLPVCVSLVSVLSSLVSRLNHAEYEYELAFAQLSVRNNRTRDHVCQVVNCVRNVDGTGSDDDPVRVVSQASQLSVLQSCLQRNWLSQHEYAYDYLDLSHFHFLSSQAADPVRRVRSLNNLCNHAYYEGADAAACVRWPDDPPLQCLDPVNVVVCLVGSVLVRLQSNAAYAEYEYADRYYDQSNLLSVLLQQLDACVSDPPGRHHQYQEYEYHAHEEALVSVVSNVLSNQPRHAEYEYELYEHEDDPVCLVVVPLSQLVSLLSVLVRRQRYFKYKYFFYAYVVFRGKFFQEPVRDGGDRMYIGGGNRSSVVSNVRSVRIHTDRPDPPDPPDPPPPPPPDSPPPPDPSPVSPPPPPD

Sequence (932 aa):
MPKLSDMPIEILCQISRQLSTTDLGNLRLTNKRYEAAIFKPFMREFFSKKQFMLTEPSLRALIDISLHPQFAYEIKHLILGLDHYQSGVAGFGPSEDQNMEYVMGSCAQRAFLNSGTARDMLAMAVKNLPSLEVIDIRDFRSNSRTRDRGAFSSYGAPTVERSTGLPLRMSSGPADYVQLYLPSIAFSIVLQVIGSRGIGIETVIRNNHWGLTDSAFSLSEFNRAPTVAALQCMKKLHLCLDMNNNEFTSHTAQDPKDVEARRWMAKSHLQTLLSYTTNLEWLRLNLLTGDLNLQRSFLCWVGLPTQYGSPVFAAPLKRLDLGYVRIRSEEYIALFRKFKGTLEAFSIWNSSIEMNTQDVRDKVNQWGQLFKRLAVELPHLREVVVGRLRAELIYAVDIVANNGEKGGNSVEYRGDDARGFLKRLGERIVPQWPASDSESELDSEDSDGFVAGDDEENSDGETGSEMPKLSDMPIEILCQISRQLSTTDLGNLRLTNKRYEAAIFKPFMREFFSKKQFMLTEPSLRALIDISLHPQFAYEIKHLILGLDHYQSGVAGFGPSEDQNMEYVMGSCAQRAFLNSGTARDMLAMAVKNLPSLEVIDIRDFRSNSRTRDRGAFSSYGAPTVERSTGLPLRMSSGPADYVQLYLPSIAFSIVLQVIGSRGIGIETVIRNNHWGLTDSAFSLSEFNRAPTVAALQCMKKLHLCLDMNNNEFTSHTAQDPKDVEARRWMAKSHLQTLLSYTTNLEWLRLNLLTGDLNLQRSFLCWVGLPTQYGSPVFAAPLKRLDLGYVRIRSEEYIALFRKFKGTLEAFSIWNSSIEMNTQDVRDKVNQWGQLFKRLAVELPHLREVVVGRLRAELIYAVDIVANNGEKGGNSVEYRGDDARGFLKRLGERIVPQWPASDSESELDSEDSDGFVAGDDEENSDGETGSE